Protein 9KWW (pdb70)

Radius of gyration: 33.29 Å; Cα contacts (8 Å, |Δi|>4): 1654; chains: 3; bounding box: 94×88×74 Å

Structure (mmCIF, N/CA/C/O backbone):
data_9KWW
#
_entry.id   9KWW
#
_cell.length_a   183.942
_cell.length_b   66.217
_cell.length_c   99.310
_cell.angle_alpha   90.000
_cell.angle_beta   101.525
_cell.angle_gamma   90.000
#
_symmetry.space_group_name_H-M   'C 1 2 1'
#
loop_
_entity.id
_entity.type
_entity.pdbx_description
1 polymer 'Tryptophan--tRNA ligase'
2 non-polymer '(6~{R})-7-thia-2-azatricyclo[6.3.1.0^{4,12}]dodeca-1(11),3,8(12),9-tetraene-6-carboxylic acid'
3 water water
#
loop_
_atom_site.group_PDB
_atom_site.id
_atom_site.type_symbol
_atom_site.label_atom_id
_atom_site.label_alt_id
_atom_site.label_comp_id
_atom_site.label_asym_id
_atom_site.label_entity_id
_atom_site.label_seq_id
_atom_site.pdbx_PDB_ins_code
_atom_site.Cartn_x
_atom_site.Cartn_y
_atom_site.Cartn_z
_atom_site.occupancy
_atom_site.B_iso_or_equiv
_atom_site.auth_seq_id
_atom_site.auth_comp_id
_atom_site.auth_asym_id
_atom_site.auth_atom_id
_atom_site.pdbx_PDB_model_num
ATOM 1 N N . MET A 1 1 ? 3.56616 -12.45770 28.31690 1.000 43.04060 1 MET A N 1
ATOM 2 C CA . MET A 1 1 ? 4.85412 -11.97362 27.83089 1.000 41.51016 1 MET A CA 1
ATOM 3 C C . MET A 1 1 ? 4.59304 -10.83961 26.83792 1.000 39.12604 1 MET A C 1
ATOM 4 O O . MET A 1 1 ? 3.69703 -10.96465 26.01793 1.000 36.75094 1 MET A O 1
ATOM 9 N N . GLU A 1 2 ? 5.34398 -9.74257 26.90892 1.000 31.59686 2 GLU A N 1
ATOM 10 C CA . GLU A 1 2 ? 5.12989 -8.62656 25.99995 1.000 31.52169 2 GLU A CA 1
ATOM 11 C C . GLU A 1 2 ? 5.78588 -8.87150 24.63693 1.000 31.05608 2 GLU A C 1
ATOM 12 O O . GLU A 1 2 ? 6.82392 -9.52643 24.52690 1.000 34.03136 2 GLU A O 1
ATOM 18 N N . THR A 1 3 ? 5.16283 -8.33351 23.59296 1.000 30.65773 3 THR A N 1
ATOM 19 C CA . THR A 1 3 ? 5.70181 -8.37945 22.23795 1.000 27.57606 3 THR A CA 1
ATOM 20 C C . THR A 1 3 ? 6.46273 -7.09340 21.92296 1.000 27.08581 3 THR A C 1
ATOM 21 O O . THR A 1 3 ? 5.95367 -5.98643 22.14099 1.000 24.65683 3 THR A O 1
ATOM 25 N N . LEU A 1 4 ? 7.68073 -7.25132 21.41893 1.000 25.96166 4 LEU A N 1
ATOM 26 C CA . LEU A 1 4 ? 8.52366 -6.16026 20.95994 1.000 25.55326 4 LEU A CA 1
ATOM 27 C C . LEU A 1 4 ? 8.64963 -6.21822 19.43994 1.000 25.89480 4 LEU A C 1
ATOM 28 O O . LEU A 1 4 ? 8.80068 -7.30020 18.85791 1.000 25.97822 4 LEU A O 1
ATOM 33 N N . PHE A 1 5 ? 8.60655 -5.06021 18.79396 1.000 27.19264 5 PHE A N 1
ATOM 34 C CA . PHE A 1 5 ? 8.79252 -4.99517 17.34396 1.000 26.82167 5 PHE A CA 1
ATOM 35 C C . PHE A 1 5 ? 9.84045 -3.94510 17.01796 1.000 26.97441 5 PHE A C 1
ATOM 36 O O . PHE A 1 5 ? 9.69239 -2.78112 17.40099 1.000 26.48661 5 PHE A O 1
ATOM 44 N N . SER A 1 6 ? 10.87546 -4.34902 16.29394 1.000 27.69446 6 SER A N 1
ATOM 45 C CA . SER A 1 6 ? 11.91840 -3.43995 15.85594 1.000 27.45356 6 SER A CA 1
ATOM 46 C C . SER A 1 6 ? 12.06438 -3.52091 14.33693 1.000 29.99233 6 SER A C 1
ATOM 47 O O . SER A 1 6 ? 12.28543 -4.60689 13.78590 1.000 27.14954 6 SER A O 1
ATOM 50 N N . GLY A 1 7 ? 11.97030 -2.37090 13.66996 1.000 27.50341 7 GLY A N 1
ATOM 51 C CA . GLY A 1 7 ? 12.20627 -2.29986 12.23295 1.000 30.30047 7 GLY A CA 1
ATOM 52 C C . GLY A 1 7 ? 13.66925 -1.99377 11.95193 1.000 32.43052 7 GLY A C 1
ATOM 53 O O . GLY A 1 7 ? 14.26221 -1.13875 12.58694 1.000 33.90833 7 GLY A O 1
ATOM 54 N N . ILE A 1 8 ? 14.24027 -2.70872 10.97891 1.000 28.64247 8 ILE A N 1
ATOM 55 C CA . ILE A 1 8 ? 15.66626 -2.64363 10.66888 1.000 31.06976 8 ILE A CA 1
ATOM 56 C C . ILE A 1 8 ? 15.84820 -2.15359 9.23289 1.000 32.60555 8 ILE A C 1
ATOM 57 O O . ILE A 1 8 ? 15.50423 -2.86759 8.27988 1.000 26.49010 8 ILE A O 1
ATOM 62 N N . GLN A 1 9 ? 16.44813 -0.97655 9.07490 1.000 33.16238 9 GLN A N 1
ATOM 63 C CA . GLN A 1 9 ? 16.69608 -0.41950 7.73691 1.000 38.03262 9 GLN A CA 1
ATOM 64 C C . GLN A 1 9 ? 17.83011 -1.17042 7.04287 1.000 36.89448 9 GLN A C 1
ATOM 65 O O . GLN A 1 9 ? 18.93812 -1.23837 7.58685 1.000 37.09550 9 GLN A O 1
ATOM 71 N N . PRO A 1 10 ? 17.61312 -1.75141 5.85486 1.000 35.30715 10 PRO A N 1
ATOM 72 C CA . PRO A 1 10 ? 18.76113 -2.30433 5.10583 1.000 33.10040 10 PRO A CA 1
ATOM 73 C C . PRO A 1 10 ? 19.46906 -1.21827 4.30784 1.000 40.46750 10 PRO A C 1
ATOM 74 O O . PRO A 1 10 ? 19.42803 -1.15325 3.07684 1.000 47.69262 10 PRO A O 1
ATOM 78 N N . SER A 1 11 ? 20.12302 -0.30525 5.00885 1.000 41.55442 11 SER A N 1
ATOM 79 C CA . SER A 1 11 ? 20.68294 0.86280 4.34286 1.000 47.45470 11 SER A CA 1
ATOM 80 C C . SER A 1 11 ? 22.05793 1.22886 4.88484 1.000 50.54268 11 SER A C 1
ATOM 81 O O . SER A 1 11 ? 22.50986 2.36189 4.69486 1.000 60.55579 11 SER A O 1
ATOM 84 N N . GLY A 1 12 ? 22.73599 0.30289 5.53981 1.000 46.91600 12 GLY A N 1
ATOM 85 C CA . GLY A 1 12 ? 23.99899 0.60295 6.16879 1.000 46.56399 12 GLY A CA 1
ATOM 86 C C . GLY A 1 12 ? 24.32807 -0.40606 7.24576 1.000 45.80939 12 GLY A C 1
ATOM 87 O O . GLY A 1 12 ? 23.44011 -1.00212 7.86677 1.000 48.17185 12 GLY A O 1
ATOM 88 N N . ILE A 1 13 ? 25.61508 -0.59299 7.46874 1.000 43.27952 13 ILE A N 1
ATOM 89 C CA . ILE A 1 13 ? 26.09915 -1.55298 8.45871 1.000 33.78373 13 ILE A CA 1
ATOM 90 C C . ILE A 1 13 ? 26.01614 -0.91801 9.84772 1.000 38.74285 13 ILE A C 1
ATOM 91 O O . ILE A 1 13 ? 26.43908 0.23401 10.01674 1.000 34.56227 13 ILE A O 1
ATOM 96 N N . PRO A 1 14 ? 25.46120 -1.60607 10.84572 1.000 32.38887 14 PRO A N 1
ATOM 97 C CA . PRO A 1 14 ? 25.51820 -1.08309 12.21773 1.000 34.65977 14 PRO A CA 1
ATOM 98 C C . PRO A 1 14 ? 26.95520 -0.94902 12.69370 1.000 35.20595 14 PRO A C 1
ATOM 99 O O . PRO A 1 14 ? 27.82624 -1.74396 12.33667 1.000 33.22681 14 PRO A O 1
ATOM 103 N N . THR A 1 15 ? 27.19216 0.07397 13.51172 1.000 32.64387 15 THR A N 1
ATOM 104 C CA . THR A 1 15 ? 28.46116 0.25703 14.18670 1.000 32.88940 15 THR A CA 1
ATOM 105 C C . THR A 1 15 ? 28.50023 -0.50499 15.50568 1.000 34.95499 15 THR A C 1
ATOM 106 O O . THR A 1 15 ? 27.51327 -1.06906 15.97869 1.000 32.08861 15 THR A O 1
ATOM 110 N N . ILE A 1 16 ? 29.67224 -0.47794 16.13466 1.000 34.47864 16 ILE A N 1
ATOM 111 C CA . ILE A 1 16 ? 29.80630 -1.04196 17.46165 1.000 35.09998 16 ILE A CA 1
ATOM 112 C C . ILE A 1 16 ? 29.01527 -0.23303 18.47968 1.000 35.80305 16 ILE A C 1
ATOM 113 O O . ILE A 1 16 ? 28.64632 -0.76807 19.53067 1.000 33.04833 16 ILE A O 1
ATOM 118 N N . GLY A 1 17 ? 28.71519 1.03596 18.17971 1.000 31.69049 17 GLY A N 1
ATOM 119 C CA . GLY A 1 17 ? 27.76316 1.77689 18.99275 1.000 34.41932 17 GLY A CA 1
ATOM 120 C C . GLY A 1 17 ? 26.35019 1.22681 18.89376 1.000 35.36827 17 GLY A C 1
ATOM 121 O O . GLY A 1 17 ? 25.64722 1.10875 19.90077 1.000 37.14995 17 GLY A O 1
ATOM 122 N N . ASN A 1 18 ? 25.90819 0.89481 17.68276 1.000 34.73345 18 ASN A N 1
ATOM 123 C CA . ASN A 1 18 ? 24.62022 0.23174 17.53677 1.000 32.05088 18 ASN A CA 1
ATOM 124 C C . ASN A 1 18 ? 24.63532 -1.13627 18.19174 1.000 33.58120 18 ASN A C 1
ATOM 125 O O . ASN A 1 18 ? 23.61335 -1.58234 18.72875 1.000 34.64565 18 ASN A O 1
ATOM 130 N N . TYR A 1 19 ? 25.77735 -1.81821 18.15271 1.000 30.63787 19 TYR A N 1
ATOM 131 C CA . TYR A 1 19 ? 25.87644 -3.10821 18.81568 1.000 32.62936 19 TYR A CA 1
ATOM 132 C C . TYR A 1 19 ? 25.76346 -2.95625 20.32868 1.000 34.02032 19 TYR A C 1
ATOM 133 O O . TYR A 1 19 ? 25.02752 -3.69931 20.98568 1.000 34.99502 19 TYR A O 1
ATOM 142 N N . ILE A 1 20 ? 26.49242 -2.00322 20.90169 1.000 35.23823 20 ILE A N 1
ATOM 143 C CA . ILE A 1 20 ? 26.47343 -1.82926 22.35169 1.000 34.31899 20 ILE A CA 1
ATOM 144 C C . ILE A 1 20 ? 25.14341 -1.23834 22.80873 1.000 34.74461 20 ILE A C 1
ATOM 145 O O . ILE A 1 20 ? 24.60545 -1.61540 23.85973 1.000 39.87804 20 ILE A O 1
ATOM 150 N N . GLY A 1 21 ? 24.62234 -0.26936 22.06276 1.000 30.68086 21 GLY A N 1
ATOM 151 C CA . GLY A 1 21 ? 23.37031 0.35556 22.44780 1.000 34.36153 21 GLY A CA 1
ATOM 152 C C . GLY A 1 21 ? 22.17336 -0.56850 22.33280 1.000 39.44080 21 GLY A C 1
ATOM 153 O O . GLY A 1 21 ? 21.29038 -0.55357 23.19382 1.000 43.80830 21 GLY A O 1
ATOM 154 N N . ALA A 1 22 ? 22.09538 -1.34048 21.24579 1.000 37.04999 22 ALA A N 1
ATOM 155 C CA . ALA A 1 22 ? 20.88042 -2.08955 20.95179 1.000 37.04594 22 ALA A CA 1
ATOM 156 C C . ALA A 1 22 ? 21.08551 -3.58953 20.76676 1.000 37.25707 22 ALA A C 1
ATOM 157 O O . ALA A 1 22 ? 20.50457 -4.39458 21.51175 1.000 39.34905 22 ALA A O 1
ATOM 159 N N . LEU A 1 23 ? 21.93851 -3.97346 19.80773 1.000 33.07328 23 LEU A N 1
ATOM 160 C CA . LEU A 1 23 ? 21.94358 -5.35845 19.32470 1.000 34.65412 23 LEU A CA 1
ATOM 161 C C . LEU A 1 23 ? 22.28966 -6.32346 20.44268 1.000 36.09214 23 LEU A C 1
ATOM 162 O O . LEU A 1 23 ? 21.66572 -7.38050 20.59067 1.000 34.95445 23 LEU A O 1
ATOM 167 N N . LYS A 1 24 ? 23.31465 -5.98541 21.21866 1.000 34.28400 24 LYS A N 1
ATOM 168 C CA . LYS A 1 24 ? 23.70472 -6.83442 22.32664 1.000 37.55917 24 LYS A CA 1
ATOM 169 C C . LYS A 1 24 ? 22.57175 -6.96150 23.34166 1.000 36.34973 24 LYS A C 1
ATOM 170 O O . LYS A 1 24 ? 22.34382 -8.03953 23.89864 1.000 37.49570 24 LYS A O 1
ATOM 176 N N . GLN A 1 25 ? 21.83469 -5.87655 23.58069 1.000 35.46183 25 GLN A N 1
ATOM 177 C CA . GLN A 1 25 ? 20.70971 -5.95863 24.51471 1.000 37.73854 25 GLN A CA 1
ATOM 178 C C . GLN A 1 25 ? 19.59175 -6.83769 23.96172 1.000 40.78936 25 GLN A C 1
ATOM 179 O O . GLN A 1 25 ? 18.95481 -7.57574 24.72071 1.000 35.41486 25 GLN A O 1
ATOM 185 N N . PHE A 1 26 ? 19.34472 -6.77867 22.63772 1.000 35.14171 26 PHE A N 1
ATOM 186 C CA . PHE A 1 26 ? 18.33776 -7.64072 22.02372 1.000 33.03445 26 PHE A CA 1
ATOM 187 C C . PHE A 1 26 ? 18.67585 -9.10970 22.22369 1.000 33.12413 26 PHE A C 1
ATOM 188 O O . PHE A 1 26 ? 17.78190 -9.94976 22.37768 1.000 35.02481 26 PHE A O 1
ATOM 196 N N . VAL A 1 27 ? 19.96387 -9.44263 22.18465 1.000 33.79514 27 VAL A N 1
ATOM 197 C CA . VAL A 1 27 ? 20.37995 -10.82661 22.36162 1.000 34.10519 27 VAL A CA 1
ATOM 198 C C . VAL A 1 27 ? 19.98601 -11.33066 23.73961 1.000 38.48364 27 VAL A C 1
ATOM 199 O O . VAL A 1 27 ? 19.75108 -12.52868 23.92959 1.000 38.28356 27 VAL A O 1
ATOM 203 N N . ASP A 1 28 ? 19.85797 -10.43069 24.70963 1.000 41.39678 28 ASP A N 1
ATOM 204 C CA . ASP A 1 28 ? 19.39202 -10.83974 26.02963 1.000 43.64772 28 ASP A CA 1
ATOM 205 C C . ASP A 1 28 ? 17.88102 -10.72083 26.19267 1.000 39.24809 28 ASP A C 1
ATOM 206 O O . ASP A 1 28 ? 17.25208 -11.61088 26.77366 1.000 37.78288 28 ASP A O 1
ATOM 211 N N . VAL A 1 29 ? 17.27095 -9.64286 25.70070 1.000 36.71312 29 VAL A N 1
ATOM 212 C CA . VAL A 1 29 ? 15.84594 -9.46295 25.96373 1.000 38.29519 29 VAL A CA 1
ATOM 213 C C . VAL A 1 29 ? 14.98098 -10.36998 25.10573 1.000 35.01404 29 VAL A C 1
ATOM 214 O O . VAL A 1 29 ? 13.79399 -10.52405 25.40875 1.000 35.41316 29 VAL A O 1
ATOM 218 N N . GLN A 1 30 ? 15.54800 -11.01592 24.07770 1.000 35.54939 30 GLN A N 1
ATOM 219 C CA . GLN A 1 30 ? 14.78404 -11.98095 23.28770 1.000 35.74447 30 GLN A CA 1
ATOM 220 C C . GLN A 1 30 ? 14.37512 -13.19899 24.10268 1.000 34.29811 30 GLN A C 1
ATOM 221 O O . GLN A 1 30 ? 13.53416 -13.98003 23.64268 1.000 34.40365 30 GLN A O 1
ATOM 227 N N . ASN A 1 31 ? 14.95415 -13.39098 25.28366 1.000 35.89183 31 ASN A N 1
ATOM 228 C CA . ASN A 1 31 ? 14.48623 -14.45803 26.16665 1.000 37.72378 31 ASN A CA 1
ATOM 229 C C . ASN A 1 31 ? 13.24222 -14.05112 26.94568 1.000 38.77809 31 ASN A C 1
ATOM 230 O O . ASN A 1 31 ? 12.41628 -14.91017 27.27068 1.000 39.59705 31 ASN A O 1
ATOM 235 N N . ASP A 1 32 ? 13.08716 -12.76013 27.24571 1.000 35.91135 32 ASP A N 1
ATOM 236 C CA . ASP A 1 32 ? 12.03515 -12.29321 28.13274 1.000 32.70217 32 ASP A CA 1
ATOM 237 C C . ASP A 1 32 ? 10.92709 -11.55026 27.41378 1.000 39.38357 32 ASP A C 1
ATOM 238 O O . ASP A 1 32 ? 9.96308 -11.12933 28.06281 1.000 35.88782 32 ASP A O 1
ATOM 243 N N . TYR A 1 33 ? 11.03605 -11.38123 26.09578 1.000 35.64773 33 TYR A N 1
ATOM 244 C CA . TYR A 1 33 ? 10.06900 -10.64526 25.30682 1.000 33.43519 33 TYR A CA 1
ATOM 245 C C . TYR A 1 33 ? 9.91301 -11.37424 23.97680 1.000 34.30665 33 TYR A C 1
ATOM 246 O O . TYR A 1 33 ? 10.84104 -12.04418 23.51477 1.000 29.67887 33 TYR A O 1
ATOM 255 N N . ASP A 1 34 ? 8.72800 -11.25930 23.37783 1.000 30.69592 34 ASP A N 1
ATOM 256 C CA . ASP A 1 34 ? 8.43001 -11.90429 22.09482 1.000 30.91183 34 ASP A CA 1
ATOM 257 C C . ASP A 1 34 ? 8.83993 -10.93624 20.98683 1.000 24.67859 34 ASP A C 1
ATOM 258 O O . ASP A 1 34 ? 8.10187 -10.01128 20.66187 1.000 27.20655 34 ASP A O 1
ATOM 263 N N . CYS A 1 35 ? 10.03093 -11.13216 20.41281 1.000 25.94802 35 CYS A N 1
ATOM 264 C CA . CYS A 1 35 ? 10.69186 -10.09911 19.62182 1.000 28.20359 35 CYS A CA 1
ATOM 265 C C . CYS A 1 35 ? 10.53884 -10.32908 18.12281 1.000 31.30913 35 CYS A C 1
ATOM 266 O O . CYS A 1 35 ? 10.73790 -11.43706 17.61679 1.000 32.35446 35 CYS A O 1
ATOM 269 N N . TYR A 1 36 ? 10.22277 -9.24909 17.41584 1.000 31.63543 36 TYR A N 1
ATOM 270 C CA . TYR A 1 36 ? 10.14674 -9.23106 15.96384 1.000 26.40574 36 TYR A CA 1
ATOM 271 C C . TYR A 1 36 ? 11.20267 -8.27799 15.42884 1.000 28.02985 36 TYR A C 1
ATOM 272 O O . TYR A 1 36 ? 11.20061 -7.08799 15.76787 1.000 31.63636 36 TYR A O 1
ATOM 281 N N . PHE A 1 37 ? 12.08169 -8.79292 14.57782 1.000 29.10608 37 PHE A N 1
ATOM 282 C CA . PHE A 1 37 ? 13.14763 -8.01284 13.96781 1.000 28.42950 37 PHE A CA 1
ATOM 283 C C . PHE A 1 37 ? 12.91960 -8.04682 12.46182 1.000 28.55292 37 PHE A C 1
ATOM 284 O O . PHE A 1 37 ? 13.17465 -9.06380 11.80979 1.000 27.11819 37 PHE A O 1
ATOM 292 N N . CYS A 1 38 ? 12.44353 -6.93184 11.91885 1.000 30.49270 38 CYS A N 1
ATOM 293 C CA . CYS A 1 38 ? 11.89450 -6.87384 10.57386 1.000 28.46209 38 CYS A CA 1
ATOM 294 C C . CYS A 1 38 ? 12.76843 -5.97977 9.71086 1.000 29.29042 38 CYS A C 1
ATOM 295 O O . CYS A 1 38 ? 12.87337 -4.78077 9.97089 1.000 29.02641 38 CYS A O 1
ATOM 298 N N . ILE A 1 39 ? 13.38145 -6.55972 8.68184 1.000 29.29063 39 ILE A N 1
ATOM 299 C CA . ILE A 1 39 ? 14.20839 -5.81365 7.74384 1.000 26.95852 39 ILE A CA 1
ATOM 300 C C . ILE A 1 39 ? 13.25133 -5.13768 6.76287 1.000 26.41700 39 ILE A C 1
ATOM 301 O O . ILE A 1 39 ? 12.56735 -5.80570 5.98387 1.000 28.02523 39 ILE A O 1
ATOM 306 N N . VAL A 1 40 ? 13.13525 -3.81769 6.85890 1.000 25.49080 40 VAL A N 1
ATOM 307 C CA . VAL A 1 40 ? 12.03720 -3.09174 6.19594 1.000 26.47224 40 VAL A CA 1
ATOM 308 C C . VAL A 1 40 ? 12.54515 -2.65768 4.82694 1.000 28.00443 40 VAL A C 1
ATOM 309 O O . VAL A 1 40 ? 12.82908 -1.48566 4.57196 1.000 25.55546 40 VAL A O 1
ATOM 313 N N . ASP A 1 41 ? 12.55019 -3.60966 3.87692 1.000 25.30719 41 ASP A N 1
ATOM 314 C CA . ASP A 1 41 ? 12.98314 -3.25561 2.52992 1.000 26.20387 41 ASP A CA 1
ATOM 315 C C . ASP A 1 41 ? 11.95208 -2.40765 1.79496 1.000 25.97416 41 ASP A C 1
ATOM 316 O O . ASP A 1 41 ? 12.32202 -1.64861 0.89297 1.000 30.33634 41 ASP A O 1
ATOM 321 N N . GLN A 1 42 ? 10.67609 -2.50473 2.16498 1.000 26.46430 42 GLN A N 1
ATOM 322 C CA . GLN A 1 42 ? 9.65203 -1.66978 1.54902 1.000 26.05864 42 GLN A CA 1
ATOM 323 C C . GLN A 1 42 ? 9.71396 -0.22178 2.03305 1.000 28.95169 42 GLN A C 1
ATOM 324 O O . GLN A 1 42 ? 9.30789 0.69221 1.30407 1.000 28.97624 42 GLN A O 1
ATOM 330 N N . HIS A 1 43 ? 10.19397 0.01122 3.25504 1.000 27.94093 43 HIS A N 1
ATOM 331 C CA . HIS A 1 43 ? 10.49990 1.37123 3.68007 1.000 28.39891 43 HIS A CA 1
ATOM 332 C C . HIS A 1 43 ? 11.75985 1.88931 3.00305 1.000 27.77854 43 HIS A C 1
ATOM 333 O O . HIS A 1 43 ? 11.87978 3.09433 2.74808 1.000 29.80681 43 HIS A O 1
ATOM 340 N N . ALA A 1 44 ? 12.72390 1.00437 2.74602 1.000 23.09749 44 ALA A N 1
ATOM 341 C CA . ALA A 1 44 ? 13.98686 1.43746 2.15300 1.000 31.22916 44 ALA A CA 1
ATOM 342 C C . ALA A 1 44 ? 13.76980 2.05348 0.77402 1.000 30.70110 44 ALA A C 1
ATOM 343 O O . ALA A 1 44 ? 14.45474 3.00852 0.40103 1.000 31.43932 44 ALA A O 1
ATOM 345 N N . ILE A 1 45 ? 12.82382 1.51844 -0.00398 1.000 27.24954 45 ILE A N 1
ATOM 346 C CA . ILE A 1 45 ? 12.63376 2.03746 -1.35996 1.000 33.59145 45 ILE A CA 1
ATOM 347 C C . ILE A 1 45 ? 11.84269 3.33641 -1.39092 1.000 34.47748 45 ILE A C 1
ATOM 348 O O . ILE A 1 45 ? 11.59263 3.86142 -2.48190 1.000 32.23037 45 ILE A O 1
ATOM 353 N N . THR A 1 46 ? 11.44068 3.88836 -0.23290 1.000 32.19943 46 THR A N 1
ATOM 354 C CA . THR A 1 46 ? 10.91760 5.24833 -0.27086 1.000 32.88954 46 THR A CA 1
ATOM 355 C C . THR A 1 46 ? 12.00853 6.26140 -0.60486 1.000 38.81664 46 THR A C 1
ATOM 356 O O . THR A 1 46 ? 11.69446 7.36640 -1.05583 1.000 37.27232 46 THR A O 1
ATOM 360 N N . MET A 1 47 ? 13.26356 5.91747 -0.36789 1.000 36.18554 47 MET A N 1
ATOM 361 C CA . MET A 1 47 ? 14.47751 6.63255 -0.71790 1.000 41.11593 47 MET A CA 1
ATOM 362 C C . MET A 1 47 ? 15.03552 6.07561 -2.01992 1.000 52.42739 47 MET A C 1
ATOM 363 O O . MET A 1 47 ? 14.68657 4.96160 -2.42794 1.000 47.19089 47 MET A O 1
ATOM 368 N N . PRO A 1 48 ? 15.89646 6.81867 -2.71792 1.000 60.79574 48 PRO A N 1
ATOM 369 C CA . PRO A 1 48 ? 16.48347 6.27373 -3.95194 1.000 56.20870 48 PRO A CA 1
ATOM 370 C C . PRO A 1 48 ? 17.43154 5.13678 -3.60699 1.000 54.54047 48 PRO A C 1
ATOM 371 O O . PRO A 1 48 ? 18.30155 5.27581 -2.73900 1.000 58.62707 48 PRO A O 1
ATOM 375 N N . GLN A 1 49 ? 17.23859 3.99578 -4.25801 1.000 52.28252 49 GLN A N 1
ATOM 376 C CA . GLN A 1 49 ? 18.02267 2.81282 -3.93505 1.000 54.08984 49 GLN A CA 1
ATOM 377 C C . GLN A 1 49 ? 18.57568 2.19188 -5.20207 1.000 49.94469 49 GLN A C 1
ATOM 378 O O . GLN A 1 49 ? 17.89066 2.12886 -6.22706 1.000 48.74024 49 GLN A O 1
ATOM 384 N N . ASP A 1 50 ? 19.81871 1.73195 -5.11310 1.000 49.90342 50 ASP A N 1
ATOM 385 C CA . ASP A 1 50 ? 20.35474 0.83000 -6.11713 1.000 49.24693 50 ASP A CA 1
ATOM 386 C C . ASP A 1 50 ? 19.87983 -0.58403 -5.81215 1.000 47.52394 50 ASP A C 1
ATOM 387 O O . ASP A 1 50 ? 20.10688 -1.09504 -4.71317 1.000 47.18743 50 ASP A O 1
ATOM 392 N N . ARG A 1 51 ? 19.28385 -1.23704 -6.81016 1.000 43.36116 51 ARG A N 1
ATOM 393 C CA . ARG A 1 51 ? 18.58392 -2.49309 -6.56517 1.000 42.98321 51 ARG A CA 1
ATOM 394 C C . ARG A 1 51 ? 19.51200 -3.66804 -6.23921 1.000 50.14880 51 ARG A C 1
ATOM 395 O O . ARG A 1 51 ? 19.07306 -4.62508 -5.57823 1.000 47.08558 51 ARG A O 1
ATOM 403 N N . LEU A 1 52 ? 20.77199 -3.66396 -6.69324 1.000 47.75327 52 LEU A N 1
ATOM 404 C CA . LEU A 1 52 ? 21.63606 -4.73192 -6.18428 1.000 47.26554 52 LEU A CA 1
ATOM 405 C C . LEU A 1 52 ? 22.23706 -4.36692 -4.82928 1.000 43.93001 52 LEU A C 1
ATOM 406 O O . LEU A 1 52 ? 22.40513 -5.23392 -3.97030 1.000 45.36136 52 LEU A O 1
ATOM 411 N N . LYS A 1 53 ? 22.54199 -3.08990 -4.62526 1.000 42.08620 53 LYS A N 1
ATOM 412 C CA . LYS A 1 53 ? 22.92899 -2.59591 -3.31726 1.000 46.92057 53 LYS A CA 1
ATOM 413 C C . LYS A 1 53 ? 21.89103 -2.96599 -2.26024 1.000 48.90521 53 LYS A C 1
ATOM 414 O O . LYS A 1 53 ? 22.24807 -3.27700 -1.11526 1.000 46.96099 53 LYS A O 1
ATOM 420 N N . LEU A 1 54 ? 20.60702 -2.95706 -2.62822 1.000 44.00441 54 LEU A N 1
ATOM 421 C CA . LEU A 1 54 ? 19.54205 -3.15314 -1.65220 1.000 42.23683 54 LEU A CA 1
ATOM 422 C C . LEU A 1 54 ? 19.39615 -4.62116 -1.28223 1.000 39.69477 54 LEU A C 1
ATOM 423 O O . LEU A 1 54 ? 19.31519 -4.95919 -0.09724 1.000 33.95415 54 LEU A O 1
ATOM 428 N N . ARG A 1 55 ? 19.35818 -5.50814 -2.28225 1.000 34.74149 55 ARG A N 1
ATOM 429 C CA . ARG A 1 55 ? 19.20527 -6.91915 -1.96728 1.000 35.10979 55 ARG A CA 1
ATOM 430 C C . ARG A 1 55 ? 20.40231 -7.42610 -1.16031 1.000 36.05000 55 ARG A C 1
ATOM 431 O O . ARG A 1 55 ? 20.24237 -8.23213 -0.23633 1.000 33.71092 55 ARG A O 1
ATOM 439 N N . LYS A 1 56 ? 21.60928 -6.95302 -1.48432 1.000 37.32538 56 LYS A N 1
ATOM 440 C CA . LYS A 1 56 ? 22.80031 -7.33797 -0.72836 1.000 38.75695 56 LYS A CA 1
ATOM 441 C C . LYS A 1 56 ? 22.74531 -6.80101 0.69966 1.000 33.36132 56 LYS A C 1
ATOM 442 O O . LYS A 1 56 ? 23.03737 -7.51801 1.65564 1.000 35.53326 56 LYS A O 1
ATOM 448 N N . GLN A 1 57 ? 22.36924 -5.53603 0.85769 1.000 34.40531 57 GLN A N 1
ATOM 449 C CA . GLN A 1 57 ? 22.24023 -4.95307 2.18671 1.000 36.88780 57 GLN A CA 1
ATOM 450 C C . GLN A 1 57 ? 21.26929 -5.73214 3.06071 1.000 35.96521 57 GLN A C 1
ATOM 451 O O . GLN A 1 57 ? 21.53533 -5.95215 4.24970 1.000 31.61268 57 GLN A O 1
ATOM 457 N N . THR A 1 58 ? 20.13831 -6.14419 2.49072 1.000 33.22778 58 THR A N 1
ATOM 458 C CA . THR A 1 58 ? 19.16236 -6.92327 3.23972 1.000 29.33543 58 THR A CA 1
ATOM 459 C C . THR A 1 58 ? 19.78645 -8.19924 3.79268 1.000 30.74267 58 THR A C 1
ATOM 460 O O . THR A 1 58 ? 19.63949 -8.50428 4.97968 1.000 28.01224 58 THR A O 1
ATOM 464 N N . ARG A 1 59 ? 20.49748 -8.95318 2.94765 1.000 30.63561 59 ARG A N 1
ATOM 465 C CA . ARG A 1 59 ? 21.13655 -10.17116 3.43362 1.000 34.79207 59 ARG A CA 1
ATOM 466 C C . ARG A 1 59 ? 22.18856 -9.84612 4.47060 1.000 31.33868 59 ARG A C 1
ATOM 467 O O . ARG A 1 59 ? 22.44562 -10.64412 5.37458 1.000 30.76846 59 ARG A O 1
ATOM 475 N N . GLN A 1 60 ? 22.88049 -8.72508 4.28661 1.000 33.68126 60 GLN A N 1
ATOM 476 C CA . GLN A 1 60 ? 23.94548 -8.35203 5.20160 1.000 35.20463 60 GLN A CA 1
ATOM 477 C C . GLN A 1 60 ? 23.38949 -8.06010 6.58962 1.000 32.75832 60 GLN A C 1
ATOM 478 O O . GLN A 1 60 ? 23.94254 -8.50509 7.59660 1.000 31.38747 60 GLN A O 1
ATOM 484 N N . LEU A 1 61 ? 22.28745 -7.31116 6.65666 1.000 32.85741 61 LEU A N 1
ATOM 485 C CA . LEU A 1 61 ? 21.68746 -7.01322 7.94667 1.000 33.85383 61 LEU A CA 1
ATOM 486 C C . LEU A 1 61 ? 21.21454 -8.28926 8.61865 1.000 33.18287 61 LEU A C 1
ATOM 487 O O . LEU A 1 61 ? 21.46058 -8.49028 9.81165 1.000 29.11402 61 LEU A O 1
ATOM 492 N N . ALA A 1 62 ? 20.59158 -9.19028 7.85065 1.000 30.30686 62 ALA A N 1
ATOM 493 C CA . ALA A 1 62 ? 20.15567 -10.46032 8.41663 1.000 32.03481 62 ALA A CA 1
ATOM 494 C C . ALA A 1 62 ? 21.32972 -11.19127 9.03859 1.000 31.67428 62 ALA A C 1
ATOM 495 O O . ALA A 1 62 ? 21.25677 -11.65330 10.18258 1.000 32.18082 62 ALA A O 1
ATOM 497 N N . ALA A 1 63 ? 22.43571 -11.26819 8.29757 1.000 30.17834 63 ALA A N 1
ATOM 498 C CA . ALA A 1 63 ? 23.63476 -11.93813 8.78253 1.000 33.55536 63 ALA A CA 1
ATOM 499 C C . ALA A 1 63 ? 24.20774 -11.23912 10.00453 1.000 28.98768 63 ALA A C 1
ATOM 500 O O . ALA A 1 63 ? 24.65880 -11.90212 10.93651 1.000 32.99036 63 ALA A O 1
ATOM 502 N N . ILE A 1 64 ? 24.19766 -9.90212 10.02456 1.000 32.37667 64 ILE A N 1
ATOM 503 C CA . ILE A 1 64 ? 24.73964 -9.17312 11.17757 1.000 27.83847 64 ILE A CA 1
ATOM 504 C C . ILE A 1 64 ? 23.90668 -9.42619 12.43158 1.000 30.13326 64 ILE A C 1
ATOM 505 O O . ILE A 1 64 ? 24.44171 -9.51418 13.54757 1.000 32.48913 64 ILE A O 1
ATOM 510 N N . TYR A 1 65 ? 22.58568 -9.51626 12.27760 1.000 29.23199 65 TYR A N 1
ATOM 511 C CA . TYR A 1 65 ? 21.72972 -9.75934 13.42961 1.000 30.37776 65 TYR A CA 1
ATOM 512 C C . TYR A 1 65 ? 21.93281 -11.17134 13.95758 1.000 30.43185 65 TYR A C 1
ATOM 513 O O . TYR A 1 65 ? 22.02285 -11.38136 15.17057 1.000 32.19109 65 TYR A O 1
ATOM 522 N N . LEU A 1 66 ? 22.06285 -12.13831 13.05656 1.000 30.67425 66 LEU A N 1
ATOM 523 C CA . LEU A 1 66 ? 22.34894 -13.50030 13.47552 1.000 31.69180 66 LEU A CA 1
ATOM 524 C C . LEU A 1 66 ? 23.74396 -13.61724 14.07949 1.000 31.19444 66 LEU A C 1
ATOM 525 O O . LEU A 1 66 ? 23.93001 -14.30325 15.08347 1.000 33.27247 66 LEU A O 1
ATOM 530 N N . ALA A 1 67 ? 24.73191 -12.95617 13.48749 1.000 31.44741 67 ALA A N 1
ATOM 531 C CA . ALA A 1 67 ? 26.06692 -13.00610 14.06146 1.000 33.30603 67 ALA A CA 1
ATOM 532 C C . ALA A 1 67 ? 26.09591 -12.40013 15.44947 1.000 35.92855 67 ALA A C 1
ATOM 533 O O . ALA A 1 67 ? 26.92295 -12.80310 16.27045 1.000 34.62261 67 ALA A O 1
ATOM 535 N N . SER A 1 68 ? 25.21986 -11.41919 15.72151 1.000 33.09911 68 SER A N 1
ATOM 536 C CA . SER A 1 68 ? 25.16185 -10.79522 17.03853 1.000 35.21511 68 SER A CA 1
ATOM 537 C C . SER A 1 68 ? 24.61892 -11.73727 18.09752 1.000 32.98440 68 SER A C 1
ATOM 538 O O . SER A 1 68 ? 24.78193 -11.46229 19.28152 1.000 36.94581 68 SER A O 1
ATOM 541 N N . GLY A 1 69 ? 23.94898 -12.81530 17.70551 1.000 37.44097 69 GLY A N 1
ATOM 542 C CA . GLY A 1 69 ? 23.29005 -13.68636 18.65550 1.000 32.87096 69 GLY A CA 1
ATOM 543 C C . GLY A 1 69 ? 21.78004 -13.64645 18.59453 1.000 37.11801 69 GLY A C 1
ATOM 544 O O . GLY A 1 69 ? 21.13410 -14.32150 19.39653 1.000 33.22877 69 GLY A O 1
ATOM 545 N N . ILE A 1 70 ? 21.18898 -12.88646 17.67456 1.000 33.70770 70 ILE A N 1
ATOM 546 C CA . ILE A 1 70 ? 19.73898 -12.92354 17.52458 1.000 33.46743 70 ILE A CA 1
ATOM 547 C C . ILE A 1 70 ? 19.34105 -14.32055 17.06356 1.000 37.73817 70 ILE A C 1
ATOM 548 O O . ILE A 1 70 ? 19.85206 -14.83450 16.05654 1.000 32.85898 70 ILE A O 1
ATOM 553 N N . ASP A 1 71 ? 18.43010 -14.93862 17.79556 1.000 34.64912 71 ASP A N 1
ATOM 554 C CA . ASP A 1 71 ? 18.17618 -16.36263 17.66154 1.000 39.86045 71 ASP A CA 1
ATOM 555 C C . ASP A 1 71 ? 16.86618 -16.55669 16.92756 1.000 34.43393 71 ASP A C 1
ATOM 556 O O . ASP A 1 71 ? 15.82416 -16.13876 17.44859 1.000 37.63263 71 ASP A O 1
ATOM 561 N N . PRO A 1 72 ? 16.86619 -17.16067 15.73055 1.000 37.74722 72 PRO A N 1
ATOM 562 C CA . PRO A 1 72 ? 15.63018 -17.23472 14.92357 1.000 37.14727 72 PRO A CA 1
ATOM 563 C C . PRO A 1 72 ? 14.54424 -18.10780 15.51557 1.000 41.46624 72 PRO A C 1
ATOM 564 O O . PRO A 1 72 ? 13.40923 -18.07485 15.02059 1.000 39.57921 72 PRO A O 1
ATOM 568 N N . ASP A 1 73 ? 14.85131 -18.91480 16.52555 1.000 40.70365 73 ASP A N 1
ATOM 569 C CA . ASP A 1 73 ? 13.79336 -19.62288 17.23055 1.000 42.47509 73 ASP A CA 1
ATOM 570 C C . ASP A 1 73 ? 13.22033 -18.79293 18.37258 1.000 42.48378 73 ASP A C 1
ATOM 571 O O . ASP A 1 73 ? 11.99533 -18.73201 18.53061 1.000 42.83594 73 ASP A O 1
ATOM 576 N N . LYS A 1 74 ? 14.07331 -18.09090 19.12558 1.000 34.95065 74 LYS A N 1
ATOM 577 C CA . LYS A 1 74 ? 13.57628 -17.22995 20.19761 1.000 35.81135 74 LYS A CA 1
ATOM 578 C C . LYS A 1 74 ? 12.85320 -16.00098 19.65465 1.000 37.60622 74 LYS A C 1
ATOM 579 O O . LYS A 1 74 ? 11.82318 -15.59105 20.20168 1.000 35.45776 74 LYS A O 1
ATOM 585 N N . ALA A 1 75 ? 13.38914 -15.39193 18.59565 1.000 33.55036 75 ALA A N 1
ATOM 586 C CA . ALA A 1 75 ? 12.85906 -14.17695 17.99069 1.000 35.08750 75 ALA A CA 1
ATOM 587 C C . ALA A 1 75 ? 12.41205 -14.47894 16.56369 1.000 36.00714 75 ALA A C 1
ATOM 588 O O . ALA A 1 75 ? 12.66410 -15.55292 16.02566 1.000 33.64776 75 ALA A O 1
ATOM 590 N N . THR A 1 76 ? 11.72198 -13.51597 15.95372 1.000 32.08263 76 THR A N 1
ATOM 591 C CA . THR A 1 76 ? 11.24597 -13.64197 14.58873 1.000 30.13829 76 THR A CA 1
ATOM 592 C C . THR A 1 76 ? 11.99089 -12.61091 13.75674 1.000 29.27078 76 THR A C 1
ATOM 593 O O . THR A 1 76 ? 11.76982 -11.40492 13.90577 1.000 29.84214 76 THR A O 1
ATOM 597 N N . LEU A 1 77 ? 12.88090 -13.09484 12.90471 1.000 26.76294 77 LEU A N 1
ATOM 598 C CA . LEU A 1 77 ? 13.75484 -12.28777 12.06471 1.000 27.97738 77 LEU A CA 1
ATOM 599 C C . LEU A 1 77 ? 13.30283 -12.49576 10.62971 1.000 28.15689 77 LEU A C 1
ATOM 600 O O . LEU A 1 77 ? 13.42088 -13.60574 10.10069 1.000 29.16155 77 LEU A O 1
ATOM 605 N N . PHE A 1 78 ? 12.78075 -11.44578 9.99475 1.000 28.40274 78 PHE A N 1
ATOM 606 C CA . PHE A 1 78 ? 12.21974 -11.62678 8.66275 1.000 27.75386 78 PHE A CA 1
ATOM 607 C C . PHE A 1 78 ? 12.35965 -10.35876 7.82978 1.000 30.09678 78 PHE A C 1
ATOM 608 O O . PHE A 1 78 ? 12.74060 -9.28775 8.32079 1.000 29.50418 78 PHE A O 1
ATOM 616 N N . ILE A 1 79 ? 12.05963 -10.51375 6.54178 1.000 25.60765 79 ILE A N 1
ATOM 617 C CA . ILE A 1 79 ? 12.10055 -9.43272 5.57280 1.000 26.41066 79 ILE A CA 1
ATOM 618 C C . ILE A 1 79 ? 10.68152 -8.94480 5.30484 1.000 23.67065 79 ILE A C 1
ATOM 619 O O . ILE A 1 79 ? 9.78956 -9.73484 4.96384 1.000 22.73534 79 ILE A O 1
ATOM 624 N N . GLN A 1 80 ? 10.48345 -7.63581 5.45787 1.000 21.43367 80 GLN A N 1
ATOM 625 C CA . GLN A 1 80 ? 9.16041 -7.02589 5.36391 1.000 25.54034 80 GLN A CA 1
ATOM 626 C C . GLN A 1 80 ? 8.41141 -7.39490 4.07892 1.000 26.12838 80 GLN A C 1
ATOM 627 O O . GLN A 1 80 ? 7.23643 -7.77597 4.13093 1.000 25.12661 80 GLN A O 1
ATOM 633 N N . SER A 1 81 ? 9.05038 -7.23484 2.90491 1.000 25.94571 81 SER A N 1
ATOM 634 C CA . SER A 1 81 ? 8.33436 -7.45786 1.63992 1.000 25.18966 81 SER A CA 1
ATOM 635 C C . SER A 1 81 ? 7.86544 -8.88988 1.45890 1.000 28.93425 81 SER A C 1
ATOM 636 O O . SER A 1 81 ? 6.98944 -9.14691 0.61491 1.000 27.61994 81 SER A O 1
ATOM 639 N N . GLU A 1 82 ? 8.41651 -9.82886 2.22686 1.000 27.68702 82 GLU A N 1
ATOM 640 C CA . GLU A 1 82 ? 8.06059 -11.23388 2.11884 1.000 28.73977 82 GLU A CA 1
ATOM 641 C C . GLU A 1 82 ? 6.79863 -11.58097 2.88886 1.000 28.80037 82 GLU A C 1
ATOM 642 O O . GLU A 1 82 ? 6.39469 -12.74399 2.88884 1.000 26.65765 82 GLU A O 1
ATOM 648 N N . VAL A 1 83 ? 6.20058 -10.61102 3.57089 1.000 23.86542 83 VAL A N 1
ATOM 649 C CA . VAL A 1 83 ? 5.01161 -10.80211 4.39491 1.000 27.43097 83 VAL A CA 1
ATOM 650 C C . VAL A 1 83 ? 3.97254 -9.79315 3.91595 1.000 27.68429 83 VAL A C 1
ATOM 651 O O . VAL A 1 83 ? 4.01448 -8.61616 4.31797 1.000 25.91675 83 VAL A O 1
ATOM 655 N N . PRO A 1 84 ? 3.03255 -10.21719 3.06496 1.000 30.37361 84 PRO A N 1
ATOM 656 C CA . PRO A 1 84 ? 2.12148 -9.26723 2.39500 1.000 29.14242 84 PRO A CA 1
ATOM 657 C C . PRO A 1 84 ? 1.26546 -8.47730 3.33803 1.000 27.18740 84 PRO A C 1
ATOM 658 O O . PRO A 1 84 ? 0.71939 -7.44232 2.92606 1.000 25.37156 84 PRO A O 1
ATOM 662 N N . ALA A 1 85 ? 1.07551 -8.96834 4.56602 1.000 25.68521 85 ALA A N 1
ATOM 663 C CA . ALA A 1 85 ? 0.21049 -8.28641 5.52105 1.000 25.00054 85 ALA A CA 1
ATOM 664 C C . ALA A 1 85 ? 0.65641 -6.86039 5.75108 1.000 22.26316 85 ALA A C 1
ATOM 665 O O . ALA A 1 85 ? -0.17864 -5.97744 5.96611 1.000 24.28864 85 ALA A O 1
ATOM 667 N N . HIS A 1 86 ? 1.95839 -6.60531 5.66906 1.000 21.70132 86 HIS A N 1
ATOM 668 C CA . HIS A 1 86 ? 2.46232 -5.25928 5.92208 1.000 22.19510 86 HIS A CA 1
ATOM 669 C C . HIS A 1 86 ? 1.84924 -4.22830 4.97011 1.000 26.54999 86 HIS A C 1
ATOM 670 O O . HIS A 1 86 ? 1.29819 -3.21134 5.42414 1.000 23.98900 86 HIS A O 1
ATOM 677 N N . VAL A 1 87 ? 1.86223 -4.49027 3.65110 1.000 20.74756 87 VAL A N 1
ATOM 678 C CA . VAL A 1 87 ? 1.22716 -3.51329 2.76714 1.000 21.25065 87 VAL A CA 1
ATOM 679 C C . VAL A 1 87 ? -0.29583 -3.64638 2.78116 1.000 23.33083 87 VAL A C 1
ATOM 680 O O . VAL A 1 87 ? -1.00289 -2.66741 2.51920 1.000 24.44721 87 VAL A O 1
ATOM 684 N N . GLN A 1 88 ? -0.83376 -4.81541 3.10015 1.000 21.52460 88 GLN A N 1
ATOM 685 C CA . GLN A 1 88 ? -2.28275 -4.93650 3.22917 1.000 24.59402 88 GLN A CA 1
ATOM 686 C C . GLN A 1 88 ? -2.81578 -4.05255 4.35220 1.000 25.07676 88 GLN A C 1
ATOM 687 O O . GLN A 1 88 ? -3.69883 -3.20860 4.14324 1.000 22.76728 88 GLN A O 1
ATOM 693 N N . ALA A 1 89 ? -2.25475 -4.21355 5.54619 1.000 21.80230 89 ALA A N 1
ATOM 694 C CA . ALA A 1 89 ? -2.64177 -3.38559 6.68121 1.000 25.42617 89 ALA A CA 1
ATOM 695 C C . ALA A 1 89 ? -2.19286 -1.94956 6.49224 1.000 24.45013 89 ALA A C 1
ATOM 696 O O . ALA A 1 89 ? -2.85690 -1.02961 6.97727 1.000 24.93584 89 ALA A O 1
ATOM 698 N N . GLY A 1 90 ? -1.06489 -1.73449 5.80322 1.000 27.75132 90 GLY A N 1
ATOM 699 C CA . GLY A 1 90 ? -0.60797 -0.37045 5.56124 1.000 23.77594 90 GLY A CA 1
ATOM 700 C C . GLY A 1 90 ? -1.59203 0.42151 4.72227 1.000 24.80921 90 GLY A C 1
ATOM 701 O O . GLY A 1 90 ? -1.81309 1.61049 4.95630 1.000 30.00348 90 GLY A O 1
ATOM 702 N N . TRP A 1 91 ? -2.18101 -0.22350 3.72527 1.000 23.23696 91 TRP A N 1
ATOM 703 C CA . TRP A 1 91 ? -3.20806 0.42145 2.92331 1.000 24.14439 91 TRP A CA 1
ATOM 704 C C . TRP A 1 91 ? -4.47606 0.66036 3.72333 1.000 24.39218 91 TRP A C 1
ATOM 705 O O . TRP A 1 91 ? -5.10213 1.71133 3.59637 1.000 24.95083 91 TRP A O 1
ATOM 716 N N . MET A 1 92 ? -4.89299 -0.31368 4.53232 1.000 25.92341 92 MET A N 1
ATOM 717 C CA . MET A 1 92 ? -6.07599 -0.08876 5.35635 1.000 27.89136 92 MET A CA 1
ATOM 718 C C . MET A 1 92 ? -5.88304 1.12423 6.26137 1.000 25.20828 92 MET A C 1
ATOM 719 O O . MET A 1 92 ? -6.76809 1.98017 6.35441 1.000 23.94930 92 MET A O 1
ATOM 724 N N . LEU A 1 93 ? -4.71504 1.25528 6.88735 1.000 23.41104 93 LEU A N 1
ATOM 725 C CA . LEU A 1 93 ? -4.54208 2.38227 7.80537 1.000 23.21815 93 LEU A CA 1
ATOM 726 C C . LEU A 1 93 ? -4.37017 3.69130 7.05540 1.000 28.42448 93 LEU A C 1
ATOM 727 O O . LEU A 1 93 ? -4.77023 4.74326 7.56443 1.000 26.91499 93 LEU A O 1
ATOM 732 N N . THR A 1 94 ? -3.78619 3.64236 5.84539 1.000 25.13559 94 THR A N 1
ATOM 733 C CA . THR A 1 94 ? -3.71728 4.82838 5.00741 1.000 25.20462 94 THR A CA 1
ATOM 734 C C . THR A 1 94 ? -5.09932 5.42530 4.79745 1.000 27.91386 94 THR A C 1
ATOM 735 O O . THR A 1 94 ? -5.26739 6.65529 4.84748 1.000 27.45458 94 THR A O 1
ATOM 739 N N . THR A 1 95 ? -6.11227 4.57525 4.58545 1.000 25.04441 95 THR A N 1
ATOM 740 C CA . THR A 1 95 ? -7.42531 5.11918 4.25249 1.000 28.38290 95 THR A CA 1
ATOM 741 C C . THR A 1 95 ? -8.03633 5.86812 5.42551 1.000 29.22293 95 THR A C 1
ATOM 742 O O . THR A 1 95 ? -8.89638 6.72508 5.21055 1.000 29.94106 95 THR A O 1
ATOM 746 N N . ILE A 1 96 ? -7.60829 5.58712 6.65750 1.000 29.14755 96 ILE A N 1
ATOM 747 C CA . ILE A 1 96 ? -8.14731 6.31506 7.80353 1.000 30.20950 96 ILE A CA 1
ATOM 748 C C . ILE A 1 96 ? -7.23637 7.44711 8.26653 1.000 31.64288 96 ILE A C 1
ATOM 749 O O . ILE A 1 96 ? -7.68340 8.29706 9.05356 1.000 36.67272 96 ILE A O 1
ATOM 754 N N . ALA A 1 97 ? -5.98538 7.49119 7.81551 1.000 29.67977 97 ALA A N 1
ATOM 755 C CA . ALA A 1 97 ? -5.15444 8.65823 8.06252 1.000 31.15324 97 ALA A CA 1
ATOM 756 C C . ALA A 1 97 ? -5.66252 9.85322 7.25355 1.000 35.63044 97 ALA A C 1
ATOM 757 O O . ALA A 1 97 ? -6.41753 9.70520 6.29757 1.000 35.62841 97 ALA A O 1
ATOM 759 N N . SER A 1 98 ? -5.25159 11.05523 7.65157 1.000 36.38723 98 SER A N 1
ATOM 760 C CA . SER A 1 98 ? -5.55867 12.26223 6.89260 1.000 36.54058 98 SER A CA 1
ATOM 761 C C . SER A 1 98 ? -4.31171 12.77032 6.18259 1.000 34.90998 98 SER A C 1
ATOM 762 O O . SER A 1 98 ? -3.19269 12.57537 6.65857 1.000 36.69330 98 SER A O 1
ATOM 765 N N . VAL A 1 99 ? -4.51077 13.43133 5.03661 1.000 36.17000 99 VAL A N 1
ATOM 766 C CA . VAL A 1 99 ? -3.37682 14.01541 4.31560 1.000 35.86519 99 VAL A CA 1
ATOM 767 C C . VAL A 1 99 ? -2.63986 15.00044 5.21161 1.000 33.89983 99 VAL A C 1
ATOM 768 O O . VAL A 1 99 ? -1.40486 14.97651 5.31458 1.000 34.23463 99 VAL A O 1
ATOM 772 N N . GLY A 1 100 ? -3.39490 15.87138 5.88864 1.000 39.98888 100 GLY A N 1
ATOM 773 C CA . GLY A 1 100 ? -2.78793 16.79039 6.84165 1.000 38.40953 100 GLY A CA 1
ATOM 774 C C . GLY A 1 100 ? -1.89887 16.08342 7.84062 1.000 37.96402 100 GLY A C 1
ATOM 775 O O . GLY A 1 100 ? -0.74089 16.46149 8.03360 1.000 41.27291 100 GLY A O 1
ATOM 776 N N . GLU A 1 101 ? -2.40180 15.00438 8.44060 1.000 38.51894 101 GLU A N 1
ATOM 777 C CA . GLU A 1 101 ? -1.59274 14.23641 9.38357 1.000 41.34888 101 GLU A CA 1
ATOM 778 C C . GLU A 1 101 ? -0.30172 13.76550 8.74454 1.000 40.56167 101 GLU A C 1
ATOM 779 O O . GLU A 1 101 ? 0.77628 13.86554 9.34152 1.000 41.03328 101 GLU A O 1
ATOM 785 N N . LEU A 1 102 ? -0.39671 13.19752 7.54353 1.000 38.18630 102 LEU A N 1
ATOM 786 C CA . LEU A 1 102 ? 0.80631 12.68660 6.90549 1.000 37.60166 102 LEU A CA 1
ATOM 787 C C . LEU A 1 102 ? 1.77323 13.81766 6.59450 1.000 40.30202 102 LEU A C 1
ATOM 788 O O . LEU A 1 102 ? 2.98825 13.67973 6.78247 1.000 40.30767 102 LEU A O 1
ATOM 793 N N . GLU A 1 103 ? 1.24616 14.95064 6.12853 1.000 38.37228 103 GLU A N 1
ATOM 794 C CA . GLU A 1 103 ? 2.09209 16.09470 5.81354 1.000 44.83800 103 GLU A CA 1
ATOM 795 C C . GLU A 1 103 ? 2.85108 16.58771 7.04354 1.000 48.32301 103 GLU A C 1
ATOM 796 O O . GLU A 1 103 ? 4.03706 16.92778 6.94952 1.000 49.83742 103 GLU A O 1
ATOM 802 N N . ARG A 1 104 ? 2.18710 16.64165 8.20755 1.000 47.76095 104 ARG A N 1
ATOM 803 C CA . ARG A 1 104 ? 2.86310 17.09766 9.42055 1.000 48.58353 104 ARG A CA 1
ATOM 804 C C . ARG A 1 104 ? 3.95516 16.12772 9.86151 1.000 52.81443 104 ARG A C 1
ATOM 805 O O . ARG A 1 104 ? 4.89315 16.53176 10.55650 1.000 55.16806 104 ARG A O 1
ATOM 813 N N . MET A 1 105 ? 3.83823 14.84172 9.50448 1.000 50.27880 105 MET A N 1
ATOM 814 C CA . MET A 1 105 ? 4.94029 13.90878 9.74144 1.000 51.21383 105 MET A CA 1
ATOM 815 C C . MET A 1 105 ? 6.17225 14.30086 8.93443 1.000 54.05805 105 MET A C 1
ATOM 816 O O . MET A 1 105 ? 7.30027 14.21992 9.43040 1.000 57.35397 105 MET A O 1
ATOM 821 N N . THR A 1 106 ? 5.97320 14.71288 7.67844 1.000 57.82644 106 THR A N 1
ATOM 822 C CA . THR A 1 106 ? 7.09717 15.01696 6.79842 1.000 59.49956 106 THR A CA 1
ATOM 823 C C . THR A 1 106 ? 7.89711 16.21000 7.29843 1.000 70.40766 106 THR A C 1
ATOM 824 O O . THR A 1 106 ? 9.04509 16.40007 6.87742 1.000 74.76844 106 THR A O 1
ATOM 828 N N . GLN A 1 107 ? 7.32308 16.99795 8.21046 1.000 67.82148 107 GLN A N 1
ATOM 829 C CA . GLN A 1 107 ? 7.97603 18.17497 8.77147 1.000 66.72063 107 GLN A CA 1
ATOM 830 C C . GLN A 1 107 ? 8.80507 17.82999 10.00745 1.000 71.68866 107 GLN A C 1
ATOM 831 O O . GLN A 1 107 ? 10.02006 18.04906 10.02443 1.000 77.63703 107 GLN A O 1
ATOM 837 N N . TYR A 1 108 ? 8.16012 17.29993 11.04545 1.000 69.08124 108 TYR A N 1
ATOM 838 C CA . TYR A 1 108 ? 8.84016 16.94395 12.28643 1.000 64.53102 108 TYR A CA 1
ATOM 839 C C . TYR A 1 108 ? 10.08721 16.10502 12.03839 1.000 68.45203 108 TYR A C 1
ATOM 840 O O . TYR A 1 108 ? 11.20518 16.61909 12.06838 1.000 74.81187 108 TYR A O 1
ATOM 849 N N . GLU A 1 117 ? 12.70279 16.01265 -10.22866 1.000 80.71614 117 GLU A N 1
ATOM 850 C CA . GLU A 1 117 ? 11.51583 15.23159 -10.56566 1.000 77.12371 117 GLU A CA 1
ATOM 851 C C . GLU A 1 117 ? 10.30282 15.63050 -9.71662 1.000 75.83351 117 GLU A C 1
ATOM 852 O O . GLU A 1 117 ? 9.18780 15.75445 -10.22260 1.000 79.30220 117 GLU A O 1
ATOM 854 N N . GLY A 1 118 ? 10.53083 15.83649 -8.42462 1.000 70.24083 118 GLY A N 1
ATOM 855 C CA . GLY A 1 118 ? 9.45484 16.05741 -7.47860 1.000 64.19033 118 GLY A CA 1
ATOM 856 C C . GLY A 1 118 ? 9.70891 15.23539 -6.23362 1.000 55.29530 118 GLY A C 1
ATOM 857 O O . GLY A 1 118 ? 10.68395 14.48145 -6.20066 1.000 56.01428 118 GLY A O 1
ATOM 858 N N . ILE A 1 119 ? 8.86092 15.35032 -5.21560 1.000 50.77008 119 ILE A N 1
ATOM 859 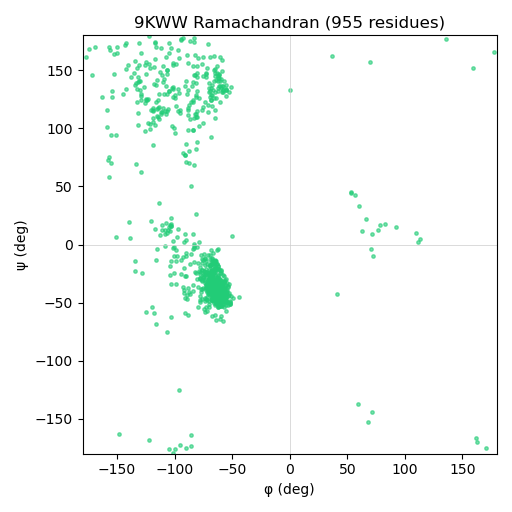C CA . ILE A 1 119 ? 9.07499 14.67331 -3.93962 1.000 52.26641 119 ILE A CA 1
ATOM 860 C C . ILE A 1 119 ? 8.45006 13.28227 -4.02264 1.000 47.97106 119 ILE A C 1
ATOM 861 O O . ILE A 1 119 ? 7.21607 13.18020 -4.13562 1.000 44.55661 119 ILE A O 1
ATOM 866 N N . PRO A 1 120 ? 9.23813 12.21132 -3.93668 1.000 46.80577 120 PRO A N 1
ATOM 867 C CA . PRO A 1 120 ? 8.67720 10.86329 -4.05670 1.000 41.40511 120 PRO A CA 1
ATOM 868 C C . PRO A 1 120 ? 7.56723 10.65720 -3.04268 1.000 36.56178 120 PRO A C 1
ATOM 869 O O . PRO A 1 120 ? 7.71024 10.99518 -1.87067 1.000 39.84618 120 PRO A O 1
ATOM 873 N N . ALA A 1 121 ? 6.45626 10.09015 -3.50867 1.000 31.76331 121 ALA A N 1
ATOM 874 C CA . ALA A 1 121 ? 5.28128 9.94906 -2.67065 1.000 32.91116 121 ALA A CA 1
ATOM 875 C C . ALA A 1 121 ? 5.50636 9.02105 -1.48668 1.000 34.93724 121 ALA A C 1
ATOM 876 O O . ALA A 1 121 ? 4.77537 9.13299 -0.50466 1.000 32.78679 121 ALA A O 1
ATOM 878 N N . GLY A 1 122 ? 6.47241 8.09811 -1.56171 1.000 30.17969 122 GLY A N 1
ATOM 879 C CA . GLY A 1 122 ? 6.69748 7.20710 -0.43374 1.000 33.22506 122 GLY A CA 1
ATOM 880 C C . GLY A 1 122 ? 7.11946 7.96209 0.80727 1.000 34.60519 122 GLY A C 1
ATOM 881 O O . GLY A 1 122 ? 6.86551 7.52105 1.92427 1.000 33.49967 122 GLY A O 1
ATOM 882 N N . LEU A 1 123 ? 7.77839 9.10513 0.61928 1.000 37.61527 123 LEU A N 1
ATOM 883 C CA . LEU A 1 123 ? 8.24537 9.92014 1.72329 1.000 36.21779 123 LEU A CA 1
ATOM 884 C C . LEU A 1 123 ? 7.09534 10.55706 2.47733 1.000 38.14647 123 LEU A C 1
ATOM 885 O O . LEU A 1 123 ? 7.28634 11.00204 3.60533 1.000 39.23117 123 LEU A O 1
ATOM 890 N N . LEU A 1 124 ? 5.91033 10.61400 1.87535 1.000 38.94447 124 LEU A N 1
ATOM 891 C CA . LEU A 1 124 ? 4.73231 11.11492 2.56238 1.000 36.31681 124 LEU A CA 1
ATOM 892 C C . LEU A 1 124 ? 3.85039 10.00086 3.10838 1.000 38.14364 124 LEU A C 1
ATOM 893 O O . LEU A 1 124 ? 3.24840 10.16180 4.17739 1.000 33.46682 124 LEU A O 1
ATOM 898 N N . THR A 1 125 ? 3.77644 8.86887 2.41335 1.000 33.30372 125 THR A N 1
ATOM 899 C CA . THR A 1 125 ? 2.79750 7.84180 2.71835 1.000 31.87533 125 THR A CA 1
ATOM 900 C C . THR A 1 125 ? 3.35359 6.67682 3.52732 1.000 29.97475 125 THR A C 1
ATOM 901 O O . THR A 1 125 ? 2.58765 5.78577 3.88531 1.000 32.05865 125 THR A O 1
ATOM 905 N N . TYR A 1 126 ? 4.64159 6.66389 3.83229 1.000 27.33713 126 TYR A N 1
ATOM 906 C CA . TYR A 1 126 ? 5.17967 5.51190 4.58926 1.000 28.86933 126 TYR A CA 1
ATOM 907 C C . TYR A 1 126 ? 4.66771 5.42184 6.04826 1.000 32.40031 126 TYR A C 1
ATOM 908 O O . TYR A 1 126 ? 4.69878 4.30883 6.57424 1.000 31.47275 126 TYR A O 1
ATOM 917 N N . PRO A 1 127 ? 4.27066 6.49580 6.76829 1.000 30.20305 127 PRO A N 1
ATOM 918 C CA . PRO A 1 127 ? 3.94470 6.33575 8.21030 1.000 29.31933 127 PRO A CA 1
ATOM 919 C C . PRO A 1 127 ? 2.84476 5.31468 8.47230 1.000 28.50111 127 PRO A C 1
ATOM 920 O O . PRO A 1 127 ? 2.96982 4.52567 9.41228 1.000 31.13792 127 PRO A O 1
ATOM 924 N N . PRO A 1 128 ? 1.75575 5.25164 7.69531 1.000 30.19900 128 PRO A N 1
ATOM 925 C CA . PRO A 1 128 ? 0.76481 4.19157 7.97831 1.000 26.77753 128 PRO A CA 1
ATOM 926 C C . PRO A 1 128 ? 1.29089 2.78961 7.75127 1.000 27.01799 128 PRO A C 1
ATOM 927 O O . PRO A 1 128 ? 0.79896 1.85457 8.40026 1.000 27.24817 128 PRO A O 1
ATOM 931 N N . LEU A 1 129 ? 2.28888 2.61768 6.87825 1.000 27.64471 129 LEU A N 1
ATOM 932 C CA . LEU A 1 129 ? 2.94496 1.31973 6.73521 1.000 27.70197 129 LEU A CA 1
ATOM 933 C C . LEU A 1 129 ? 3.82000 1.00075 7.94618 1.000 26.49299 129 LEU A C 1
ATOM 934 O O . LEU A 1 129 ? 3.95107 -0.16725 8.33416 1.000 27.24024 129 LEU A O 1
ATOM 939 N N . MET A 1 130 ? 4.48095 2.01378 8.51019 1.000 27.61141 130 MET A N 1
ATOM 940 C CA . MET A 1 130 ? 5.17398 1.83079 9.78318 1.000 27.85129 130 MET A CA 1
ATOM 941 C C . MET A 1 130 ? 4.21103 1.40271 10.87219 1.000 23.87339 130 MET A C 1
ATOM 942 O O . MET A 1 130 ? 4.48710 0.46671 11.63016 1.000 24.26232 130 MET A O 1
ATOM 947 N N . ALA A 1 131 ? 3.06499 2.07664 10.96022 1.000 26.59528 131 ALA A N 1
ATOM 948 C CA . ALA A 1 131 ? 2.06603 1.68856 11.94523 1.000 23.91760 131 ALA A CA 1
ATOM 949 C C . ALA A 1 131 ? 1.62911 0.24454 11.73421 1.000 27.37409 131 ALA A C 1
ATOM 950 O O . ALA A 1 131 ? 1.46117 -0.51049 12.69920 1.000 26.78890 131 ALA A O 1
ATOM 952 N N . ALA A 1 132 ? 1.44111 -0.15244 10.47120 1.000 25.09638 132 ALA A N 1
ATOM 953 C CA . ALA A 1 132 ? 1.03718 -1.51946 10.15518 1.000 25.09575 132 ALA A CA 1
ATOM 954 C C . ALA A 1 132 ? 2.11625 -2.51040 10.55414 1.000 22.97314 132 ALA A C 1
ATOM 955 O O . ALA A 1 132 ? 1.81432 -3.56343 11.12112 1.000 23.81706 132 ALA A O 1
ATOM 957 N N . ASP A 1 133 ? 3.38223 -2.18833 10.26712 1.000 21.80488 133 ASP A N 1
ATOM 958 C CA . ASP A 1 133 ? 4.47728 -3.06227 10.65908 1.000 20.96054 133 ASP A CA 1
ATOM 959 C C . ASP A 1 133 ? 4.33133 -3.44431 12.12308 1.000 25.23141 133 ASP A C 1
ATOM 960 O O . ASP A 1 133 ? 4.43441 -4.61931 12.48605 1.000 28.68981 133 ASP A O 1
ATOM 965 N N . ILE A 1 134 ? 4.04729 -2.44535 12.96611 1.000 24.34866 134 ILE A N 1
ATOM 966 C CA . ILE A 1 134 ? 3.97733 -2.63538 14.40410 1.000 24.51491 134 ILE A CA 1
ATOM 967 C C . ILE A 1 134 ? 2.70538 -3.37946 14.79911 1.000 22.53811 134 ILE A C 1
ATOM 968 O O . ILE A 1 134 ? 2.74845 -4.41047 15.47609 1.000 23.65481 134 ILE A O 1
ATOM 973 N N . VAL A 1 135 ? 1.54134 -2.83452 14.44415 1.000 23.47552 135 VAL A N 1
ATOM 974 C CA . VAL A 1 135 ? 0.31038 -3.34860 15.03416 1.000 23.44303 135 VAL A CA 1
ATOM 975 C C . VAL A 1 135 ? -0.09055 -4.71762 14.50314 1.000 29.45771 135 VAL A C 1
ATOM 976 O O . VAL A 1 135 ? -0.96250 -5.36768 15.10614 1.000 29.84277 135 VAL A O 1
ATOM 980 N N . LEU A 1 136 ? 0.51046 -5.17556 13.38811 1.000 26.62518 136 LEU A N 1
ATOM 981 C CA . LEU A 1 136 ? 0.18452 -6.50457 12.86909 1.000 24.84888 136 LEU A CA 1
ATOM 982 C C . LEU A 1 136 ? 0.52860 -7.58957 13.87106 1.000 28.51274 136 LEU A C 1
ATOM 983 O O . LEU A 1 136 ? -0.08033 -8.66660 13.86105 1.000 25.93784 136 LEU A O 1
ATOM 988 N N . TYR A 1 137 ? 1.53361 -7.34853 14.70805 1.000 23.78998 137 TYR A N 1
ATOM 989 C CA . TYR A 1 137 ? 2.00468 -8.35952 15.64002 1.000 27.12482 137 TYR A CA 1
ATOM 990 C C . TYR A 1 137 ? 1.51669 -8.09558 17.05703 1.000 27.65326 137 TYR A C 1
ATOM 991 O O . TYR A 1 137 ? 2.02975 -8.69157 18.01401 1.000 29.43348 137 TYR A O 1
ATOM 1000 N N . ASN A 1 138 ? 0.50865 -7.23664 17.20207 1.000 28.23768 138 ASN A N 1
ATOM 1001 C CA . ASN A 1 138 ? -0.03635 -6.90570 18.51109 1.000 32.01039 138 ASN A CA 1
ATOM 1002 C C . ASN A 1 138 ? 1.06264 -6.38166 19.42308 1.000 30.61216 138 ASN A C 1
ATOM 1003 O O . ASN A 1 138 ? 1.15368 -6.74968 20.59407 1.000 29.07281 138 ASN A O 1
ATOM 1008 N N . THR A 1 139 ? 1.91958 -5.52659 18.87108 1.000 26.23780 139 THR A N 1
ATOM 1009 C CA . THR A 1 139 ? 3.13157 -5.14154 19.58807 1.000 26.52700 139 THR A CA 1
ATOM 1010 C C . THR A 1 139 ? 2.81155 -4.30759 20.82809 1.000 25.53265 139 THR A C 1
ATOM 1011 O O . THR A 1 139 ? 1.98149 -3.38963 20.79412 1.000 26.02163 139 THR A O 1
ATOM 1015 N N . ASN A 1 140 ? 3.49259 -4.61257 21.93007 1.000 25.02114 140 ASN A N 1
ATOM 1016 C CA . ASN A 1 140 ? 3.40156 -3.75860 23.10909 1.000 26.59065 140 ASN A CA 1
ATOM 1017 C C . ASN A 1 140 ? 4.48850 -2.69454 23.14609 1.000 25.11834 140 ASN A C 1
ATOM 1018 O O . ASN A 1 140 ? 4.21844 -1.57056 23.56612 1.000 28.71943 140 ASN A O 1
ATOM 1023 N N . ILE A 1 141 ? 5.72351 -3.00346 22.75106 1.000 26.50279 141 ILE A N 1
ATOM 1024 C CA . ILE A 1 141 ? 6.80846 -2.03440 22.88606 1.000 26.49846 141 ILE A CA 1
ATOM 1025 C C . ILE A 1 141 ? 7.60143 -1.93633 21.58805 1.000 30.28307 141 ILE A C 1
ATOM 1026 O O . ILE A 1 141 ? 7.79247 -2.93130 20.87602 1.000 26.67681 141 ILE A O 1
ATOM 1031 N N . VAL A 1 142 ? 8.05435 -0.72229 21.27207 1.000 28.90609 142 VAL A N 1
ATOM 1032 C CA . VAL A 1 142 ? 8.92131 -0.47722 20.13106 1.000 24.87508 142 VAL A CA 1
ATOM 1033 C C . VAL A 1 142 ? 10.16828 0.22084 20.66005 1.000 31.46195 142 VAL A C 1
ATOM 1034 O O . VAL A 1 142 ? 10.06024 1.24782 21.34707 1.000 29.50332 142 VAL A O 1
ATOM 1038 N N . PRO A 1 143 ? 11.36131 -0.30208 20.41201 1.000 29.13614 143 PRO A N 1
ATOM 1039 C CA . PRO A 1 143 ? 12.58629 0.28497 20.99600 1.000 31.25964 143 PRO A CA 1
ATOM 1040 C C . PRO A 1 143 ? 13.21921 1.35103 20.10501 1.000 33.84128 143 PRO A C 1
ATOM 1041 O O . PRO A 1 143 ? 14.28121 1.15210 19.49799 1.000 37.98534 143 PRO A O 1
ATOM 1045 N N . VAL A 1 144 ? 12.57814 2.51499 19.99005 1.000 34.34641 144 VAL A N 1
ATOM 1046 C CA . VAL A 1 144 ? 13.05306 3.55404 19.08206 1.000 38.47127 144 VAL A CA 1
ATOM 1047 C C . VAL A 1 144 ? 13.43701 4.80205 19.87608 1.000 39.28529 144 VAL A C 1
ATOM 1048 O O . VAL A 1 144 ? 13.22302 4.89301 21.07809 1.000 33.96390 144 VAL A O 1
ATOM 1052 N N . GLY A 1 145 ? 14.02194 5.76910 19.16109 1.000 46.54443 145 GLY A N 1
ATOM 1053 C CA . GLY A 1 145 ? 14.50988 6.99111 19.75811 1.000 48.85981 145 GLY A CA 1
ATOM 1054 C C . GLY A 1 145 ? 13.57380 8.17906 19.55315 1.000 54.87070 145 GLY A C 1
ATOM 1055 O O . GLY A 1 145 ? 12.51280 8.08801 18.93117 1.000 48.84893 145 GLY A O 1
ATOM 1056 N N . ASP A 1 146 ? 14.02275 9.32508 20.08817 1.000 55.24893 146 ASP A N 1
ATOM 1057 C CA . ASP A 1 146 ? 13.22668 10.54803 20.07221 1.000 53.08772 146 ASP A CA 1
ATOM 1058 C C . ASP A 1 146 ? 12.79863 10.92104 18.66323 1.000 47.98005 146 ASP A C 1
ATOM 1059 O O . ASP A 1 146 ? 11.73159 11.51598 18.47426 1.000 51.50832 146 ASP A O 1
ATOM 1064 N N . ASP A 1 147 ? 13.59563 10.57110 17.66320 1.000 49.79734 147 ASP A N 1
ATOM 1065 C CA . ASP A 1 147 ? 13.25159 10.91711 16.29022 1.000 52.86564 147 ASP A CA 1
ATOM 1066 C C . ASP A 1 147 ? 12.01362 10.19605 15.77123 1.000 51.58786 147 ASP A C 1
ATOM 1067 O O . ASP A 1 147 ? 11.48757 10.60505 14.73025 1.000 49.31919 147 ASP A O 1
ATOM 1072 N N . GLN A 1 148 ? 11.53769 9.15201 16.45521 1.000 49.70628 148 GLN A N 1
ATOM 1073 C CA . GLN A 1 148 ? 10.39373 8.35895 16.01622 1.000 43.05016 148 GLN A CA 1
ATOM 1074 C C . GLN A 1 148 ? 9.15273 8.59286 16.86825 1.000 42.79688 148 GLN A C 1
ATOM 1075 O O . GLN A 1 148 ? 8.16277 7.86081 16.71425 1.000 37.71273 148 GLN A O 1
ATOM 1081 N N . LYS A 1 149 ? 9.17769 9.59185 17.75727 1.000 41.05634 149 LYS A N 1
ATOM 1082 C CA . LYS A 1 149 ? 8.05269 9.83376 18.65929 1.000 41.98954 149 LYS A CA 1
ATOM 1083 C C . LYS A 1 149 ? 6.78366 10.17671 17.89733 1.000 38.41521 149 LYS A C 1
ATOM 1084 O O . LYS A 1 149 ? 5.68469 9.76663 18.29234 1.000 36.13048 149 LYS A O 1
ATOM 1090 N N . GLN A 1 150 ? 6.90759 10.95974 16.82434 1.000 37.51480 150 GLN A N 1
ATOM 1091 C CA . GLN A 1 150 ? 5.72956 11.31469 16.05237 1.000 39.13195 150 GLN A CA 1
ATOM 1092 C C . GLN A 1 150 ? 5.14561 10.10567 15.35435 1.000 32.04706 150 GLN A C 1
ATOM 1093 O O . GLN A 1 150 ? 3.93161 10.03560 15.17038 1.000 32.11587 150 GLN A O 1
ATOM 1099 N N . HIS A 1 151 ? 5.99166 9.16972 14.93232 1.000 34.32537 151 HIS A N 1
ATOM 1100 C CA . HIS A 1 151 ? 5.50671 7.99171 14.21130 1.000 36.62838 151 HIS A CA 1
ATOM 1101 C C . HIS A 1 151 ? 4.71878 7.06765 15.12330 1.000 33.17463 151 HIS A C 1
ATOM 1102 O O . HIS A 1 151 ? 3.70381 6.48860 14.70630 1.000 32.70998 151 HIS A O 1
ATOM 1109 N N . ILE A 1 152 ? 5.19282 6.89065 16.36128 1.000 33.98236 152 ILE A N 1
ATOM 1110 C CA . ILE A 1 152 ? 4.44888 6.09758 17.33528 1.000 30.57696 152 ILE A CA 1
ATOM 1111 C C . ILE A 1 152 ? 3.19485 6.83450 17.77032 1.000 28.83765 152 ILE A C 1
ATOM 1112 O O . ILE A 1 152 ? 2.13989 6.22444 17.94733 1.000 28.44232 152 ILE A O 1
ATOM 1117 N N . GLU A 1 153 ? 3.26477 8.16150 17.90535 1.000 31.20396 153 GLU A N 1
ATOM 1118 C CA . GLU A 1 153 ? 2.04974 8.90443 18.22839 1.000 32.50794 153 GLU A CA 1
ATOM 1119 C C . GLU A 1 153 ? 0.98273 8.70039 17.15740 1.000 31.39543 153 GLU A C 1
ATOM 1120 O O . GLU A 1 153 ? -0.19525 8.48031 17.47042 1.000 29.47091 153 GLU A O 1
ATOM 1126 N N . LEU A 1 154 ? 1.38070 8.77244 15.88640 1.000 28.88239 154 LEU A N 1
ATOM 1127 C CA . LEU A 1 154 ? 0.45470 8.49741 14.79841 1.000 31.11115 154 LEU A CA 1
ATOM 1128 C C . LEU A 1 154 ? -0.03122 7.05738 14.83539 1.000 24.30538 154 LEU A C 1
ATOM 1129 O O . LEU A 1 154 ? -1.23121 6.80431 14.69841 1.000 22.39291 154 LEU A O 1
ATOM 1134 N N . THR A 1 155 ? 0.88084 6.10243 15.04335 1.000 24.13551 155 THR A N 1
ATOM 1135 C CA . THR A 1 155 ? 0.47792 4.70640 15.19233 1.000 25.21609 155 THR A CA 1
ATOM 1136 C C . THR A 1 155 ? -0.62105 4.54732 16.24334 1.000 31.39669 155 THR A C 1
ATOM 1137 O O . THR A 1 155 ? -1.67502 3.94326 15.98335 1.000 26.10039 155 THR A O 1
ATOM 1141 N N . ARG A 1 156 ? -0.40306 5.12430 17.43735 1.000 24.82018 156 ARG A N 1
ATOM 1142 C CA . ARG A 1 156 ? -1.37803 4.99022 18.51137 1.000 27.64433 156 ARG A CA 1
ATOM 1143 C C . ARG A 1 156 ? -2.69108 5.63316 18.11541 1.000 27.94659 156 ARG A C 1
ATOM 1144 O O . ARG A 1 156 ? -3.76604 5.10409 18.42042 1.000 28.12671 156 ARG A O 1
ATOM 1152 N N . ASN A 1 157 ? -2.61816 6.79018 17.44443 1.000 25.67673 157 ASN A N 1
ATOM 1153 C CA . ASN A 1 157 ? -3.82920 7.47011 17.01347 1.000 26.60572 157 ASN A CA 1
ATOM 1154 C C . ASN A 1 157 ? -4.56118 6.66710 15.94447 1.000 28.05915 157 ASN A C 1
ATOM 1155 O O . ASN A 1 157 ? -5.79717 6.62302 15.93449 1.000 30.13484 157 ASN A O 1
ATOM 1160 N N . LEU A 1 158 ? -3.82216 6.00916 15.04444 1.000 25.30405 158 LEU A N 1
ATOM 1161 C CA . LEU A 1 158 ? -4.47713 5.18914 14.03143 1.000 28.07061 158 LEU A CA 1
ATOM 1162 C C . LEU A 1 158 ? -5.16305 4.00109 14.67142 1.000 27.91745 158 LEU A C 1
ATOM 1163 O O . LEU A 1 158 ? -6.26003 3.61403 14.25243 1.000 28.16747 158 LEU A O 1
ATOM 1168 N N . VAL A 1 159 ? -4.52299 3.40310 15.67939 1.000 27.81098 159 VAL A N 1
ATOM 1169 C CA . VAL A 1 159 ? -5.13892 2.28505 16.38438 1.000 28.80535 159 VAL A CA 1
ATOM 1170 C C . VAL A 1 159 ? -6.43293 2.72996 17.04642 1.000 31.18338 159 VAL A C 1
ATOM 1171 O O . VAL A 1 159 ? -7.46089 2.04891 16.95542 1.000 33.36478 159 VAL A O 1
ATOM 1175 N N . ASP A 1 160 ? -6.39798 3.87195 17.73844 1.000 31.11753 160 ASP A N 1
ATOM 1176 C CA . ASP A 1 160 ? -7.60400 4.40287 18.36747 1.000 29.70001 160 ASP A CA 1
ATOM 1177 C C . ASP A 1 160 ? -8.68304 4.67683 17.33550 1.000 31.46035 160 ASP A C 1
ATOM 1178 O O . ASP A 1 160 ? -9.85301 4.33676 17.53752 1.000 30.97823 160 ASP A O 1
ATOM 1183 N N . ARG A 1 161 ? -8.31009 5.32387 16.23051 1.000 26.85943 161 ARG A N 1
ATOM 1184 C CA . ARG A 1 161 ? -9.28013 5.58784 15.17353 1.000 30.39228 161 ARG A CA 1
ATOM 1185 C C . ARG A 1 161 ? -9.85806 4.28782 14.62251 1.000 32.23142 161 ARG A C 1
ATOM 1186 O O . ARG A 1 161 ? -11.07006 4.17975 14.39954 1.000 30.82781 161 ARG A O 1
ATOM 1194 N N . PHE A 1 162 ? -9.00901 3.28687 14.39448 1.000 29.55492 162 PHE A N 1
ATOM 1195 C CA . PHE A 1 162 ? -9.50195 2.04086 13.82046 1.000 32.67829 162 PHE A CA 1
ATOM 1196 C C . PHE A 1 162 ? -10.48389 1.36778 14.76746 1.000 32.39814 162 PHE A C 1
ATOM 1197 O O . PHE A 1 162 ? -11.59688 1.00572 14.37248 1.000 31.06463 162 PHE A O 1
ATOM 1205 N N . ASN A 1 163 ? -10.08786 1.21578 16.03345 1.000 31.86787 163 ASN A N 1
ATOM 1206 C CA . ASN A 1 163 ? -10.95681 0.57970 17.01546 1.000 31.86368 163 ASN A CA 1
ATOM 1207 C C . ASN A 1 163 ? -12.24085 1.37163 17.22850 1.000 33.48574 163 ASN A C 1
ATOM 1208 O O . ASN A 1 163 ? -13.31281 0.78556 17.40851 1.000 35.03920 163 ASN A O 1
ATOM 1213 N N . SER A 1 164 ? -12.15292 2.70463 17.21652 1.000 31.52281 164 SER A N 1
ATOM 1214 C CA . SER A 1 164 ? -13.33197 3.54056 17.43456 1.000 35.63595 164 SER A CA 1
ATOM 1215 C C . SER A 1 164 ? -14.31098 3.42053 16.28058 1.000 37.44567 164 SER A C 1
ATOM 1216 O O . SER A 1 164 ? -15.52597 3.29545 16.48760 1.000 36.44825 164 SER A O 1
ATOM 1219 N N . ARG A 1 165 ? -13.79701 3.48558 15.05357 1.000 34.44153 165 ARG A N 1
ATOM 1220 C CA . ARG A 1 165 ? -14.65703 3.46456 13.87859 1.000 34.01860 165 ARG A CA 1
ATOM 1221 C C . ARG A 1 165 ? -15.17496 2.07654 13.54457 1.000 32.96393 165 ARG A C 1
ATOM 1222 O O . ARG A 1 165 ? -16.31296 1.94448 13.08759 1.000 36.85011 165 ARG A O 1
ATOM 1230 N N . TYR A 1 166 ? -14.35090 1.03758 13.65353 1.000 33.76644 166 TYR A N 1
ATOM 1231 C CA . TYR A 1 166 ? -14.89183 -0.24844 13.23251 1.000 34.86169 166 TYR A CA 1
ATOM 1232 C C . TYR A 1 166 ? -15.19476 -1.13648 14.43550 1.000 41.10077 166 TYR A C 1
ATOM 1233 O O . TYR A 1 166 ? -16.33575 -1.13656 14.91852 1.000 43.63660 166 TYR A O 1
ATOM 1242 N N . ASN A 1 167 ? -14.16471 -1.71344 15.05347 1.000 40.42754 167 ASN A N 1
ATOM 1243 C CA . ASN A 1 167 ? -14.31065 -2.43347 16.31845 1.000 39.68168 167 ASN A CA 1
ATOM 1244 C C . ASN A 1 167 ? -12.91461 -2.83340 16.78242 1.000 36.44168 167 ASN A C 1
ATOM 1245 O O . ASN A 1 167 ? -11.93663 -2.73933 16.03440 1.000 33.27890 167 ASN A O 1
ATOM 1250 N N . ASP A 1 168 ? -12.83856 -3.27443 18.03441 1.000 33.19077 168 ASP A N 1
ATOM 1251 C CA . ASP A 1 168 ? -11.57054 -3.55337 18.69138 1.000 36.47190 168 ASP A CA 1
ATOM 1252 C C . ASP A 1 168 ? -10.83448 -4.70431 18.03234 1.000 37.21657 168 ASP A C 1
ATOM 1253 O O . ASP A 1 168 ? -11.26541 -5.85934 18.10432 1.000 42.52759 168 ASP A O 1
ATOM 1258 N N . VAL A 1 169 ? -9.74651 -4.38823 17.33833 1.000 33.77790 169 VAL A N 1
ATOM 1259 C CA . VAL A 1 169 ? -8.83246 -5.41517 16.85229 1.000 30.91263 169 VAL A CA 1
ATOM 1260 C C . VAL A 1 169 ? -7.37348 -5.07909 17.09727 1.000 29.78249 169 VAL A C 1
ATOM 1261 O O . VAL A 1 169 ? -6.55642 -6.00405 17.24023 1.000 30.08721 169 VAL A O 1
ATOM 1265 N N . LEU A 1 170 ? -6.99755 -3.80807 17.27529 1.000 30.66471 170 LEU A N 1
ATOM 1266 C CA . LEU A 1 170 ? -5.59957 -3.40499 17.26227 1.000 28.62101 170 LEU A CA 1
ATOM 1267 C C . LEU A 1 170 ? -5.13857 -2.92400 18.63827 1.000 27.90965 170 LEU A C 1
ATOM 1268 O O . LEU A 1 170 ? -5.89559 -2.31506 19.39030 1.000 28.11907 170 LEU A O 1
ATOM 1273 N N . VAL A 1 171 ? -3.85955 -3.15793 18.92224 1.000 29.26887 171 VAL A N 1
ATOM 1274 C CA . VAL A 1 171 ? -3.22555 -2.86292 20.20524 1.000 34.32223 171 VAL A CA 1
ATOM 1275 C C . VAL A 1 171 ? -2.31662 -1.65286 20.02024 1.000 34.27422 171 VAL A C 1
ATOM 1276 O O . VAL A 1 171 ? -1.60265 -1.55380 19.01023 1.000 26.32994 171 VAL A O 1
ATOM 1280 N N . LYS A 1 172 ? -2.35866 -0.71589 20.99126 1.000 32.20696 172 LYS A N 1
ATOM 1281 C CA . LYS A 1 172 ? -1.49973 0.48316 20.98527 1.000 32.33895 172 LYS A CA 1
ATOM 1282 C C . LYS A 1 172 ? -0.11270 0.14223 21.52224 1.000 32.38537 172 LYS A C 1
ATOM 1283 O O . LYS A 1 172 ? -0.00064 -0.45079 22.60123 1.000 30.65335 172 LYS A O 1
ATOM 1289 N N . PRO A 1 173 ? 0.95327 0.48831 20.81123 1.000 30.29242 173 PRO A N 1
ATOM 1290 C CA . PRO A 1 173 ? 2.30129 0.25137 21.32520 1.000 28.94255 173 PRO A CA 1
ATOM 1291 C C . PRO A 1 173 ? 2.80924 1.43039 22.14721 1.000 31.26723 173 PRO A C 1
ATOM 1292 O O . PRO A 1 173 ? 2.29018 2.54936 22.06425 1.000 29.61884 173 PRO A O 1
ATOM 1296 N N . GLU A 1 174 ? 3.85427 1.15543 22.93819 1.000 29.28866 174 GLU A N 1
ATOM 1297 C CA . GLU A 1 174 ? 4.58623 2.15245 23.71219 1.000 32.80219 174 GLU A CA 1
ATOM 1298 C C . GLU A 1 174 ? 6.01822 2.16455 23.22417 1.000 28.35711 174 GLU A C 1
ATOM 1299 O O . GLU A 1 174 ? 6.53027 1.13859 22.78014 1.000 28.07490 174 GLU A O 1
ATOM 1305 N N . ILE A 1 175 ? 6.69116 3.30158 23.36718 1.000 32.45466 175 ILE A N 1
ATOM 1306 C CA . ILE A 1 175 ? 8.12615 3.34867 23.10315 1.000 29.77358 175 ILE A CA 1
ATOM 1307 C C . ILE A 1 175 ? 8.84320 2.84669 24.34813 1.000 30.94662 175 ILE A C 1
ATOM 1308 O O . ILE A 1 175 ? 8.84218 3.51866 25.38014 1.000 32.38540 175 ILE A O 1
ATOM 1313 N N . ARG A 1 176 ? 9.48727 1.68573 24.25109 1.000 31.19847 176 ARG A N 1
ATOM 1314 C CA . ARG A 1 176 ? 10.26432 1.18075 25.38107 1.000 31.86596 176 ARG A CA 1
ATOM 1315 C C . ARG A 1 176 ? 11.35436 0.25082 24.88403 1.000 30.35193 176 ARG A C 1
ATOM 1316 O O . ARG A 1 176 ? 11.06940 -0.70618 24.16901 1.000 32.56722 176 ARG A O 1
ATOM 1324 N N . MET A 1 177 ? 12.58835 0.52888 25.28001 1.000 32.63332 177 MET A N 1
ATOM 1325 C CA . MET A 1 177 ? 13.67540 -0.41205 25.10497 1.000 36.07183 177 MET A CA 1
ATOM 1326 C C . MET A 1 177 ? 13.86547 -1.12507 26.43395 1.000 37.23133 177 MET A C 1
ATOM 1327 O O . MET A 1 177 ? 14.11445 -0.44308 27.43396 1.000 41.90856 177 MET A O 1
ATOM 1332 N N . PRO A 1 178 ? 13.70755 -2.44408 26.52992 1.000 37.94763 178 PRO A N 1
ATOM 1333 C CA . PRO A 1 178 ? 13.70361 -3.06711 27.87491 1.000 39.53119 178 PRO A CA 1
ATOM 1334 C C . PRO A 1 178 ? 15.00562 -2.91705 28.64089 1.000 45.89124 178 PRO A C 1
ATOM 1335 O O . PRO A 1 178 ? 14.97463 -2.70308 29.85989 1.000 51.39104 178 PRO A O 1
ATOM 1339 N N . LYS A 1 179 ? 16.15561 -3.01697 27.98286 1.000 44.83412 179 LYS A N 1
ATOM 1340 C CA . LYS A 1 179 ? 17.44361 -2.83891 28.65784 1.000 43.52755 179 LYS A CA 1
ATOM 1341 C C . LYS A 1 179 ? 18.27554 -1.87985 27.81085 1.000 44.75296 179 LYS A C 1
ATOM 1342 O O . LYS A 1 179 ? 18.82754 -2.28279 26.78283 1.000 44.61149 179 LYS A O 1
ATOM 1348 N N . VAL A 1 180 ? 18.37448 -0.61685 28.22287 1.000 42.27789 180 VAL A N 1
ATOM 1349 C CA . VAL A 1 180 ? 19.16541 0.32721 27.44288 1.000 42.78361 180 VAL A CA 1
ATOM 1350 C C . VAL A 1 180 ? 20.63843 -0.02670 27.59284 1.000 43.59734 180 VAL A C 1
ATOM 1351 O O . VAL A 1 180 ? 21.11847 -0.28770 28.70283 1.000 39.49965 180 VAL A O 1
ATOM 1355 N N . GLY A 1 181 ? 21.34641 -0.11264 26.46183 1.000 40.23759 181 GLY A N 1
ATOM 1356 C CA . GLY A 1 181 ? 22.78942 -0.25056 26.47680 1.000 41.52056 181 GLY A CA 1
ATOM 1357 C C . GLY A 1 181 ? 23.48935 1.09548 26.63881 1.000 42.24337 181 GLY A C 1
ATOM 1358 O O . GLY A 1 181 ? 22.86929 2.15644 26.71885 1.000 42.19691 181 GLY A O 1
ATOM 1359 N N . GLY A 1 182 ? 24.81635 1.04255 26.70679 1.000 40.10917 182 GLY A N 1
ATOM 1360 C CA . GLY A 1 182 ? 25.58128 2.26560 26.81680 1.000 43.22640 182 GLY A CA 1
ATOM 1361 C C . GLY A 1 182 ? 25.45721 3.12362 25.56982 1.000 41.57700 182 GLY A C 1
ATOM 1362 O O . GLY A 1 182 ? 25.24022 2.63263 24.46281 1.000 41.44069 182 GLY A O 1
ATOM 1363 N N . ARG A 1 183 ? 25.56514 4.43162 25.75885 1.000 41.38691 183 ARG A N 1
ATOM 1364 C CA . ARG A 1 183 ? 25.61606 5.35765 24.63586 1.000 48.87039 183 ARG A CA 1
ATOM 1365 C C . ARG A 1 183 ? 27.05705 5.42674 24.15584 1.000 45.99284 183 ARG A C 1
ATOM 1366 O O . ARG A 1 183 ? 27.96205 5.69677 24.95183 1.000 52.82009 183 ARG A O 1
ATOM 1374 N N . VAL A 1 184 ? 27.28904 5.15678 22.87583 1.000 42.32219 184 VAL A N 1
ATOM 1375 C CA . VAL A 1 184 ? 28.63103 5.21787 22.31180 1.000 37.50637 184 VAL A CA 1
ATOM 1376 C C . VAL A 1 184 ? 28.69594 6.42389 21.38883 1.000 38.70563 184 VAL A C 1
ATOM 1377 O O . VAL A 1 184 ? 27.81591 6.60786 20.54085 1.000 38.31626 184 VAL A O 1
ATOM 1381 N N . MET A 1 185 ? 29.71490 7.25895 21.57683 1.000 37.28561 185 MET A N 1
ATOM 1382 C CA . MET A 1 185 ? 29.85081 8.52497 20.86885 1.000 37.36438 185 MET A CA 1
ATOM 1383 C C . MET A 1 185 ? 30.92780 8.42805 19.78683 1.000 35.42503 185 MET A C 1
ATOM 1384 O O . MET A 1 185 ? 31.74985 7.51210 19.76779 1.000 35.48502 185 MET A O 1
ATOM 1389 N N . SER A 1 186 ? 30.91772 9.40307 18.88985 1.000 32.10264 186 SER A N 1
ATOM 1390 C CA . SER A 1 186 ? 31.92270 9.49115 17.82983 1.000 38.23138 186 SER A CA 1
ATOM 1391 C C . SER A 1 186 ? 33.33870 9.56222 18.39181 1.000 39.65959 186 SER A C 1
ATOM 1392 O O . SER A 1 186 ? 33.62367 10.36222 19.29282 1.000 35.55088 186 SER A O 1
ATOM 1395 N N . LEU A 1 187 ? 34.23574 8.75029 17.82077 1.000 33.91599 187 LEU A N 1
ATOM 1396 C CA . LEU A 1 187 ? 35.57576 8.58935 18.38274 1.000 35.65023 187 LEU A CA 1
ATOM 1397 C C . LEU A 1 187 ? 36.40568 9.87040 18.28076 1.000 39.74766 187 LEU A C 1
ATOM 1398 O O . LEU A 1 187 ? 37.31269 10.08944 19.09374 1.000 36.44028 187 LEU A O 1
ATOM 1403 N N . GLN A 1 188 ? 36.10562 10.73141 17.30478 1.000 37.83435 188 GLN A N 1
ATOM 1404 C CA . GLN A 1 188 ? 36.82554 11.98645 17.11879 1.000 40.77348 188 GLN A CA 1
ATOM 1405 C C . GLN A 1 188 ? 35.89547 13.19040 17.22784 1.000 41.14391 188 GLN A C 1
ATOM 1406 O O . GLN A 1 188 ? 36.21540 14.27442 16.72885 1.000 43.22464 188 GLN A O 1
ATOM 1412 N N . ASP A 1 189 ? 34.74050 13.00532 17.84986 1.000 42.23968 189 ASP A N 1
ATOM 1413 C CA . ASP A 1 189 ? 33.79044 14.06125 18.16290 1.000 44.34193 189 ASP A CA 1
ATOM 1414 C C . ASP A 1 189 ? 32.93049 13.57118 19.32290 1.000 40.93352 189 ASP A C 1
ATOM 1415 O O . ASP A 1 189 ? 31.76351 13.21012 19.13592 1.000 44.37389 189 ASP A O 1
ATOM 1420 N N . PRO A 1 190 ? 33.48051 13.55819 20.53989 1.000 42.78043 190 PRO A N 1
ATOM 1421 C CA . PRO A 1 190 ? 32.85158 12.81513 21.64489 1.000 45.22489 190 PRO A CA 1
ATOM 1422 C C . PRO A 1 190 ? 31.52655 13.38304 22.12492 1.000 47.07039 190 PRO A C 1
ATOM 1423 O O . PRO A 1 190 ? 30.90461 12.76698 22.99492 1.000 44.92693 190 PRO A O 1
ATOM 1427 N N . THR A 1 191 ? 31.07648 14.52902 21.61096 1.000 44.77715 191 THR A N 1
ATOM 1428 C CA . THR A 1 191 ? 29.79645 15.08194 22.02099 1.000 47.90245 191 THR A CA 1
ATOM 1429 C C . THR A 1 191 ? 28.65246 14.64890 21.11801 1.000 49.13642 191 THR A C 1
ATOM 1430 O O . THR A 1 191 ? 27.49146 14.87482 21.47603 1.000 50.34810 191 THR A O 1
ATOM 1434 N N . ARG A 1 192 ? 28.94948 14.03294 19.97099 1.000 47.38916 192 ARG A N 1
ATOM 1435 C CA . ARG A 1 192 ? 27.94149 13.50290 19.06500 1.000 43.79096 192 ARG A CA 1
ATOM 1436 C C . ARG A 1 192 ? 27.90658 11.97690 19.13296 1.000 44.43011 192 ARG A C 1
ATOM 1437 O O . ARG A 1 192 ? 28.93362 11.32195 19.34393 1.000 41.54775 192 ARG A O 1
ATOM 1445 N N . LYS A 1 193 ? 26.70861 11.41483 18.95397 1.000 39.81020 193 LYS A N 1
ATOM 1446 C CA . LYS A 1 193 ? 26.55369 9.96482 18.87995 1.000 39.68868 193 LYS A CA 1
ATOM 1447 C C . LYS A 1 193 ? 27.30970 9.39689 17.67792 1.000 42.09403 193 LYS A C 1
ATOM 1448 O O . LYS A 1 193 ? 27.41664 10.03792 16.62693 1.000 37.85374 193 LYS A O 1
ATOM 1454 N N . MET A 1 194 ? 27.85377 8.18692 17.85688 1.000 37.91716 194 MET A N 1
ATOM 1455 C CA . MET A 1 194 ? 28.48679 7.46298 16.76185 1.000 39.56296 194 MET A CA 1
ATOM 1456 C C . MET A 1 194 ? 27.45079 7.16794 15.67987 1.000 39.25146 194 MET A C 1
ATOM 1457 O O . MET A 1 194 ? 26.29681 6.85087 15.97388 1.000 40.04905 194 MET A O 1
ATOM 1462 N N . SER A 1 195 ? 27.85876 7.28399 14.41886 1.000 36.90345 195 SER A N 1
ATOM 1463 C CA . SER A 1 195 ? 26.93375 7.12396 13.29888 1.000 42.72967 195 SER A CA 1
ATOM 1464 C C . SER A 1 195 ? 27.62977 6.41203 12.15485 1.000 39.37380 195 SER A C 1
ATOM 1465 O O . SER A 1 195 ? 28.74474 6.78810 11.78384 1.000 41.52209 195 SER A O 1
ATOM 1468 N N . LYS A 1 196 ? 26.95881 5.41600 11.57284 1.000 41.98334 196 LYS A N 1
ATOM 1469 C CA . LYS A 1 196 ? 27.54083 4.67106 10.45981 1.000 39.67496 196 LYS A CA 1
ATOM 1470 C C . LYS A 1 196 ? 27.76776 5.52910 9.21683 1.000 40.60293 196 LYS A C 1
ATOM 1471 O O . LYS A 1 196 ? 28.57277 5.14817 8.35680 1.000 41.38718 196 LYS A O 1
ATOM 1477 N N . SER A 1 197 ? 27.07969 6.66306 9.08086 1.000 40.73780 197 SER A N 1
ATOM 1478 C CA . SER A 1 197 ? 27.16062 7.45809 7.85888 1.000 47.01740 197 SER A CA 1
ATOM 1479 C C . SER A 1 197 ? 28.04356 8.69114 8.01689 1.000 45.75092 197 SER A C 1
ATOM 1480 O O . SER A 1 197 ? 27.88149 9.66015 7.26891 1.000 51.63662 197 SER A O 1
ATOM 1483 N N . ASP A 1 198 ? 28.95958 8.68417 8.97687 1.000 44.64147 198 ASP A N 1
ATOM 1484 C CA . ASP A 1 198 ? 29.84451 9.82522 9.16988 1.000 43.86640 198 ASP A CA 1
ATOM 1485 C C . ASP A 1 198 ? 30.75248 10.03630 7.95687 1.000 41.64975 198 ASP A C 1
ATOM 1486 O O . ASP A 1 198 ? 31.26152 9.07934 7.36984 1.000 40.51779 198 ASP A O 1
ATOM 1491 N N . ASP A 1 199 ? 30.98640 11.30232 7.59889 1.000 38.16600 199 ASP A N 1
ATOM 1492 C CA . ASP A 1 199 ? 31.98136 11.59340 6.56488 1.000 41.26728 199 ASP A CA 1
ATOM 1493 C C . ASP A 1 199 ? 33.40838 11.40347 7.07385 1.000 41.27605 199 ASP A C 1
ATOM 1494 O O . ASP A 1 199 ? 34.33937 11.29854 6.27183 1.000 35.13427 199 ASP A O 1
ATOM 1499 N N . ASN A 1 200 ? 33.60041 11.36445 8.38684 1.000 40.44085 200 ASN A N 1
ATOM 1500 C CA . ASN A 1 200 ? 34.90244 11.08552 8.99581 1.000 39.21227 200 ASN A CA 1
ATOM 1501 C C . ASN A 1 200 ? 34.86153 9.63550 9.46078 1.000 37.03154 200 ASN A C 1
ATOM 1502 O O . ASN A 1 200 ? 34.29057 9.32245 10.50878 1.000 38.77959 200 ASN A O 1
ATOM 1507 N N . ALA A 1 201 ? 35.48357 8.75056 8.68675 1.000 38.98029 201 ALA A N 1
ATOM 1508 C CA . ALA A 1 201 ? 35.36865 7.32554 8.95972 1.000 38.23731 201 ALA A CA 1
ATOM 1509 C C . ALA A 1 201 ? 36.05570 6.92855 10.25770 1.000 37.79711 201 ALA A C 1
ATOM 1510 O O . ALA A 1 201 ? 35.70177 5.89352 10.83868 1.000 35.93163 201 ALA A O 1
ATOM 1512 N N . LYS A 1 202 ? 37.01866 7.72360 10.73670 1.000 36.39861 202 LYS A N 1
ATOM 1513 C CA . LYS A 1 202 ? 37.60270 7.46061 12.05168 1.000 36.28373 202 LYS A CA 1
ATOM 1514 C C . LYS A 1 202 ? 36.62471 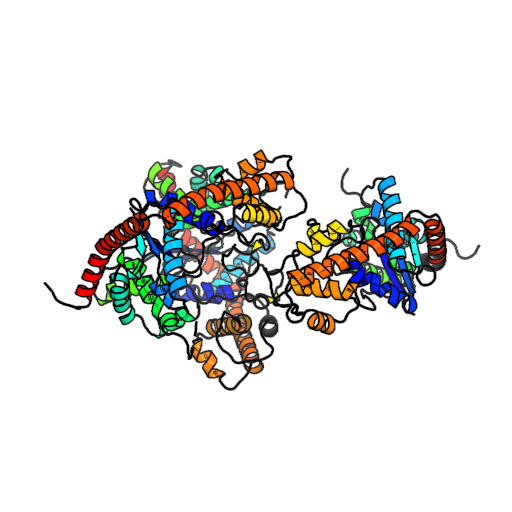7.67652 13.19970 1.000 33.48448 202 LYS A C 1
ATOM 1515 O O . LYS A 1 202 ? 36.96376 7.31052 14.32669 1.000 39.08522 202 LYS A O 1
ATOM 1521 N N . ASN A 1 203 ? 35.45367 8.28246 12.95174 1.000 32.75086 203 ASN A N 1
ATOM 1522 C CA . ASN A 1 203 ? 34.49968 8.57438 14.01876 1.000 30.85307 203 ASN A CA 1
ATOM 1523 C C . ASN A 1 203 ? 33.76076 7.33433 14.49375 1.000 37.02970 203 ASN A C 1
ATOM 1524 O O . ASN A 1 203 ? 33.31878 7.28428 15.64876 1.000 36.20700 203 ASN A O 1
ATOM 1529 N N . PHE A 1 204 ? 33.58680 6.33734 13.62473 1.000 33.08641 204 PHE A N 1
ATOM 1530 C CA . PHE A 1 204 ? 32.78587 5.17329 13.95572 1.000 33.47979 204 PHE A CA 1
ATOM 1531 C C . PHE A 1 204 ? 33.61394 3.92434 13.73268 1.000 35.80291 204 PHE A C 1
ATOM 1532 O O . PHE A 1 204 ? 34.55292 3.92041 12.94266 1.000 36.19136 204 PHE A O 1
ATOM 1540 N N . ILE A 1 205 ? 33.27001 2.86330 14.43967 1.000 37.12139 205 ILE A N 1
ATOM 1541 C CA . ILE A 1 205 ? 33.83708 1.55834 14.15463 1.000 34.17116 205 ILE A CA 1
ATOM 1542 C C . ILE A 1 205 ? 32.71112 0.70329 13.61063 1.000 33.00755 205 ILE A C 1
ATOM 1543 O O . ILE A 1 205 ? 31.76716 0.37022 14.33364 1.000 37.31493 205 ILE A O 1
ATOM 1548 N N . SER A 1 206 ? 32.79912 0.35632 12.33762 1.000 33.51349 206 SER A N 1
ATOM 1549 C CA . SER A 1 206 ? 31.79616 -0.50872 11.73762 1.000 34.52738 206 SER A CA 1
ATOM 1550 C C . SER A 1 206 ? 31.95825 -1.93472 12.24359 1.000 32.87111 206 SER A C 1
ATOM 1551 O O . SER A 1 206 ? 33.07128 -2.40867 12.50056 1.000 33.21453 206 SER A O 1
ATOM 1554 N N . LEU A 1 207 ? 30.83529 -2.64579 12.35959 1.000 33.50835 207 LEU A N 1
ATOM 1555 C CA . LEU A 1 207 ? 30.93838 -4.06279 12.69856 1.000 34.43390 207 LEU A CA 1
ATOM 1556 C C . LEU A 1 207 ? 31.63340 -4.85073 11.60153 1.000 35.05587 207 LEU A C 1
ATOM 1557 O O . LEU A 1 207 ? 32.09347 -5.97071 11.85150 1.000 35.98851 207 LEU A O 1
ATOM 1562 N N . LEU A 1 208 ? 31.70935 -4.29770 10.39154 1.000 33.00788 208 LEU A N 1
ATOM 1563 C CA . LEU A 1 208 ? 32.40737 -4.94663 9.28851 1.000 36.87633 208 LEU A CA 1
ATOM 1564 C C . LEU A 1 208 ? 33.71032 -4.24355 8.93950 1.000 38.55019 208 LEU A C 1
ATOM 1565 O O . LEU A 1 208 ? 34.26931 -4.49750 7.86249 1.000 36.54583 208 LEU A O 1
ATOM 1570 N N . ASP A 1 209 ? 34.18728 -3.33554 9.79651 1.000 33.32892 209 ASP A N 1
ATOM 1571 C CA . ASP A 1 209 ? 35.52325 -2.78146 9.61750 1.000 34.58880 209 ASP A CA 1
ATOM 1572 C C . ASP A 1 209 ? 36.54431 -3.89841 9.78746 1.000 38.45020 209 ASP A C 1
ATOM 1573 O O . ASP A 1 209 ? 36.36438 -4.79444 10.61744 1.000 34.65524 209 ASP A O 1
ATOM 1578 N N . GLU A 1 210 ? 37.63030 -3.83933 9.02444 1.000 37.53823 210 GLU A N 1
ATOM 1579 C CA . GLU A 1 210 ? 38.71036 -4.78727 9.26040 1.000 37.03069 210 GLU A CA 1
ATOM 1580 C C . GLU A 1 210 ? 39.20638 -4.65427 10.70439 1.000 42.87072 210 GLU A C 1
ATOM 1581 O O . GLU A 1 210 ? 39.35532 -3.53528 11.21141 1.000 38.56244 210 GLU A O 1
ATOM 1587 N N . PRO A 1 211 ? 39.43845 -5.76628 11.40836 1.000 39.63874 211 PRO A N 1
ATOM 1588 C CA . PRO A 1 211 ? 39.74747 -5.65829 12.84336 1.000 38.54319 211 PRO A CA 1
ATOM 1589 C C . PRO A 1 211 ? 40.99343 -4.83722 13.13035 1.000 42.79652 211 PRO A C 1
ATOM 1590 O O . PRO A 1 211 ? 41.04441 -4.14024 14.15237 1.000 40.18750 211 PRO A O 1
ATOM 1594 N N . ASN A 1 212 ? 41.99142 -4.88015 12.25033 1.000 42.98226 212 ASN A N 1
ATOM 1595 C CA . ASN A 1 212 ? 43.15637 -4.01208 12.41433 1.000 47.64940 212 ASN A CA 1
ATOM 1596 C C . ASN A 1 212 ? 42.79128 -2.54510 12.22837 1.000 40.91110 212 ASN A C 1
ATOM 1597 O O . ASN A 1 212 ? 43.32725 -1.67208 12.91738 1.000 44.09965 212 ASN A O 1
ATOM 1602 N N . VAL A 1 213 ? 41.89525 -2.25613 11.29039 1.000 39.89904 213 VAL A N 1
ATOM 1603 C CA . VAL A 1 213 ? 41.45017 -0.88615 11.07943 1.000 40.83873 213 VAL A CA 1
ATOM 1604 C C . VAL A 1 213 ? 40.69716 -0.37522 12.29845 1.000 39.98259 213 VAL A C 1
ATOM 1605 O O . VAL A 1 213 ? 40.83510 0.79478 12.67848 1.000 40.29858 213 VAL A O 1
ATOM 1609 N N . ALA A 1 214 ? 39.86222 -1.22628 12.91245 1.000 34.81264 214 ALA A N 1
ATOM 1610 C CA . ALA A 1 214 ? 39.13422 -0.81235 14.11147 1.000 37.83948 214 ALA A CA 1
ATOM 1611 C C . ALA A 1 214 ? 40.08222 -0.49032 15.25446 1.000 35.97626 214 ALA A C 1
ATOM 1612 O O . ALA A 1 214 ? 39.87218 0.47465 15.99549 1.000 35.11842 214 ALA A O 1
ATOM 1614 N N . ALA A 1 215 ? 41.11127 -1.31727 15.43543 1.000 37.24669 215 ALA A N 1
ATOM 1615 C CA . ALA A 1 215 ? 42.06428 -1.08623 16.50841 1.000 39.03539 215 ALA A CA 1
ATOM 1616 C C . ALA A 1 215 ? 42.77820 0.24381 16.31743 1.000 39.07248 215 ALA A C 1
ATOM 1617 O O . ALA A 1 215 ? 43.02118 0.96980 17.29044 1.000 43.40835 215 ALA A O 1
ATOM 1619 N N . LYS A 1 216 ? 43.11616 0.58286 15.06343 1.000 39.73983 216 LYS A N 1
ATOM 1620 C CA . LYS A 1 216 ? 43.69608 1.89290 14.77645 1.000 40.38408 216 LYS A CA 1
ATOM 1621 C C . LYS A 1 216 ? 42.73402 3.01483 15.14349 1.000 38.56598 216 LYS A C 1
ATOM 1622 O O . LYS A 1 216 ? 43.15297 4.05785 15.64750 1.000 39.33479 216 LYS A O 1
ATOM 1628 N N . LYS A 1 217 ? 41.43802 2.82476 14.89851 1.000 38.22448 217 LYS A N 1
ATOM 1629 C CA . LYS A 1 217 ? 40.47197 3.85770 15.26555 1.000 34.60975 217 LYS A CA 1
ATOM 1630 C C . LYS A 1 217 ? 40.38199 4.04266 16.78456 1.000 38.21065 217 LYS A C 1
ATOM 1631 O O . LYS A 1 217 ? 40.19294 5.16364 17.27458 1.000 33.24490 217 LYS A O 1
ATOM 1637 N N . ILE A 1 218 ? 40.49707 2.96065 17.55353 1.000 37.51389 218 ILE A N 1
ATOM 1638 C CA . ILE A 1 218 ? 40.57608 3.14063 19.00153 1.000 37.51528 218 ILE A CA 1
ATOM 1639 C C . ILE A 1 218 ? 41.78904 3.99369 19.35753 1.000 39.32268 218 ILE A C 1
ATOM 1640 O O . ILE A 1 218 ? 41.71401 4.87367 20.22755 1.000 38.42674 218 ILE A O 1
ATOM 1645 N N . LYS A 1 219 ? 42.91404 3.77077 18.66750 1.000 39.24776 219 LYS A N 1
ATOM 1646 C CA . LYS A 1 219 ? 44.12300 4.54683 18.93750 1.000 40.12355 219 LYS A CA 1
ATOM 1647 C C . LYS A 1 219 ? 44.00491 5.99184 18.46053 1.000 37.17405 219 LYS A C 1
ATOM 1648 O O . LYS A 1 219 ? 44.62087 6.88186 19.05054 1.000 36.72835 219 LYS A O 1
ATOM 1654 N N . SER A 1 220 ? 43.23987 6.25981 17.39955 1.000 35.97165 220 SER A N 1
ATOM 1655 C CA . SER A 1 220 ? 43.10779 7.62782 16.91658 1.000 33.49199 220 SER A CA 1
ATOM 1656 C C . SER A 1 220 ? 41.95076 8.36874 17.56062 1.000 33.05168 220 SER A C 1
ATOM 1657 O O . SER A 1 220 ? 41.70568 9.52073 17.19565 1.000 32.95410 220 SER A O 1
ATOM 1660 N N . ALA A 1 221 ? 41.24781 7.75168 18.51862 1.000 36.45431 221 ALA A N 1
ATOM 1661 C CA . ALA A 1 221 ? 40.20178 8.46160 19.24565 1.000 36.19354 221 ALA A CA 1
ATOM 1662 C C . ALA A 1 221 ? 40.78572 9.70462 19.89867 1.000 32.11575 221 ALA A C 1
ATOM 1663 O O . ALA A 1 221 ? 41.92473 9.69267 20.37065 1.000 32.10162 221 ALA A O 1
ATOM 1665 N N . VAL A 1 222 ? 40.02066 10.79258 19.87871 1.000 31.10693 222 VAL A N 1
ATOM 1666 C CA . VAL A 1 222 ? 40.50160 12.08559 20.34773 1.000 30.10704 222 VAL A CA 1
ATOM 1667 C C . VAL A 1 222 ? 40.39262 12.12455 21.87173 1.000 35.55752 222 VAL A C 1
ATOM 1668 O O . VAL A 1 222 ? 39.29163 12.12548 22.42675 1.000 33.53008 222 VAL A O 1
ATOM 1672 N N . THR A 1 223 ? 41.53963 12.14961 22.55171 1.000 36.91949 223 THR A N 1
ATOM 1673 C CA . THR A 1 223 ? 41.60566 12.21058 24.00971 1.000 34.89868 223 THR A CA 1
ATOM 1674 C C . THR A 1 223 ? 42.77961 13.09064 24.40170 1.000 36.21699 223 THR A C 1
ATOM 1675 O O . THR A 1 223 ? 43.60458 13.47470 23.56670 1.000 35.75464 223 THR A O 1
ATOM 1679 N N . ASP A 1 224 ? 42.86962 13.37861 25.69671 1.000 36.02007 224 ASP A N 1
ATOM 1680 C CA . ASP A 1 224 ? 44.08660 13.97167 26.22670 1.000 35.81637 224 ASP A CA 1
ATOM 1681 C C . ASP A 1 224 ? 45.26065 13.04175 25.95766 1.000 36.77660 224 ASP A C 1
ATOM 1682 O O . ASP A 1 224 ? 45.09271 11.83674 25.73063 1.000 33.47783 224 ASP A O 1
ATOM 1687 N N . SER A 1 225 ? 46.46561 13.61982 25.97365 1.000 35.37831 225 SER A N 1
ATOM 1688 C CA . SER A 1 225 ? 47.66866 12.81589 25.79461 1.000 36.10426 225 SER A CA 1
ATOM 1689 C C . SER A 1 225 ? 47.78574 11.74287 26.87858 1.000 37.02188 225 SER A C 1
ATOM 1690 O O . SER A 1 225 ? 48.16580 10.59890 26.59855 1.000 35.34800 225 SER A O 1
ATOM 1693 N N . ASP A 1 226 ? 47.43774 12.07683 28.11459 1.000 38.37695 226 ASP A N 1
ATOM 1694 C CA . ASP A 1 226 ? 47.48382 11.08081 29.17957 1.000 37.74712 226 ASP A CA 1
ATOM 1695 C C . ASP A 1 226 ? 46.53282 11.49873 30.29460 1.000 39.34445 226 ASP A C 1
ATOM 1696 O O . ASP A 1 226 ? 46.03175 12.62870 30.32963 1.000 36.74526 226 ASP A O 1
ATOM 1701 N N . GLY A 1 227 ? 46.27889 10.56469 31.20558 1.000 40.43642 227 GLY A N 1
ATOM 1702 C CA . GLY A 1 227 ? 45.38789 10.82862 32.31761 1.000 36.66175 227 GLY A CA 1
ATOM 1703 C C . GLY A 1 227 ? 45.07998 9.55258 33.07458 1.000 38.84886 227 GLY A C 1
ATOM 1704 O O . GLY A 1 227 ? 45.63004 8.48462 32.79855 1.000 38.19805 227 GLY A O 1
ATOM 1705 N N . ILE A 1 228 ? 44.18999 9.69151 34.04460 1.000 39.66790 228 ILE A N 1
ATOM 1706 C CA . ILE A 1 228 ? 43.72607 8.55047 34.81259 1.000 44.20592 228 ILE A CA 1
ATOM 1707 C C . ILE A 1 228 ? 42.53110 7.93541 34.09060 1.000 39.90858 228 ILE A C 1
ATOM 1708 O O . ILE A 1 228 ? 41.84604 8.58539 33.29663 1.000 41.29027 228 ILE A O 1
ATOM 1713 N N . ILE A 1 229 ? 42.29417 6.65440 34.35358 1.000 38.44288 229 ILE A N 1
ATOM 1714 C CA . ILE A 1 229 ? 41.15820 5.93534 33.76558 1.000 38.45955 229 ILE A CA 1
ATOM 1715 C C . ILE A 1 229 ? 39.99721 6.11426 34.74061 1.000 41.44557 229 ILE A C 1
ATOM 1716 O O . ILE A 1 229 ? 39.75528 5.29822 35.63159 1.000 40.08831 229 ILE A O 1
ATOM 1721 N N . LYS A 1 230 ? 39.27515 7.20722 34.57064 1.000 42.38014 230 LYS A N 1
ATOM 1722 C CA . LYS A 1 230 ? 38.14414 7.53813 35.41067 1.000 43.26670 230 LYS A CA 1
ATOM 1723 C C . LYS A 1 230 ? 37.00210 7.97209 34.51270 1.000 43.15000 230 LYS A C 1
ATOM 1724 O O . LYS A 1 230 ? 37.21804 8.70712 33.54472 1.000 43.94918 230 LYS A O 1
ATOM 1730 N N . PHE A 1 231 ? 35.79513 7.50501 34.82772 1.000 42.55537 231 PHE A N 1
ATOM 1731 C CA . PHE A 1 231 ? 34.59810 7.83496 34.05775 1.000 40.54917 231 PHE A CA 1
ATOM 1732 C C . PHE A 1 231 ? 34.17102 9.25993 34.40279 1.000 46.89754 231 PHE A C 1
ATOM 1733 O O . PHE A 1 231 ? 33.82003 9.54988 35.54780 1.000 48.13561 231 PHE A O 1
ATOM 1741 N N . ASP A 1 232 ? 34.22295 10.16595 33.42480 1.000 45.27074 232 ASP A N 1
ATOM 1742 C CA . ASP A 1 232 ? 33.89288 11.56993 33.69384 1.000 49.54580 232 ASP A CA 1
ATOM 1743 C C . ASP A 1 232 ? 33.42882 12.20893 32.37986 1.000 46.87672 232 ASP A C 1
ATOM 1744 O O . ASP A 1 232 ? 34.23877 12.72799 31.60886 1.000 45.83974 232 ASP A O 1
ATOM 1749 N N . ARG A 1 233 ? 32.11081 12.21186 32.16889 1.000 43.46101 233 ARG A N 1
ATOM 1750 C CA . ARG A 1 233 ? 31.56576 12.61285 30.87491 1.000 50.44096 233 ARG A CA 1
ATOM 1751 C C . ARG A 1 233 ? 31.80067 14.09387 30.59593 1.000 50.41402 233 ARG A C 1
ATOM 1752 O O . ARG A 1 233 ? 32.25663 14.46192 29.50693 1.000 46.44936 233 ARG A O 1
ATOM 1760 N N . ASP A 1 234 ? 31.50264 14.96283 31.56596 1.000 54.77272 234 ASP A N 1
ATOM 1761 C CA . ASP A 1 234 ? 31.48355 16.39484 31.26599 1.000 51.15648 234 ASP A CA 1
ATOM 1762 C C . ASP A 1 234 ? 32.88252 16.96092 31.08798 1.000 48.49234 234 ASP A C 1
ATOM 1763 O O . ASP A 1 234 ? 33.06345 17.92595 30.34199 1.000 56.10089 234 ASP A O 1
ATOM 1768 N N . ASN A 1 235 ? 33.87856 16.39397 31.75594 1.000 48.97139 235 ASN A N 1
ATOM 1769 C CA . ASN A 1 235 ? 35.21953 16.96105 31.67893 1.000 49.66772 235 ASN A CA 1
ATOM 1770 C C . ASN A 1 235 ? 36.15356 16.18512 30.77390 1.000 48.54232 235 ASN A C 1
ATOM 1771 O O . ASN A 1 235 ? 37.01551 16.79318 30.12989 1.000 48.03221 235 ASN A O 1
ATOM 1776 N N . LYS A 1 236 ? 36.00463 14.86611 30.70487 1.000 45.38705 236 LYS A N 1
ATOM 1777 C CA . LYS A 1 236 ? 36.86167 14.01918 29.87884 1.000 41.13721 236 LYS A CA 1
ATOM 1778 C C . LYS A 1 236 ? 35.99070 13.11315 29.01283 1.000 40.36555 236 LYS A C 1
ATOM 1779 O O . LYS A 1 236 ? 36.04677 11.88615 29.12381 1.000 40.80812 236 LYS A O 1
ATOM 1785 N N . PRO A 1 237 ? 35.18165 13.69012 28.12086 1.000 40.08274 237 PRO A N 1
ATOM 1786 C CA . PRO A 1 237 ? 34.31568 12.84409 27.27986 1.000 43.84411 237 PRO A CA 1
ATOM 1787 C C . PRO A 1 237 ? 35.08472 11.87615 26.39182 1.000 38.34287 237 PRO A C 1
ATOM 1788 O O . PRO A 1 237 ? 34.53277 10.84013 25.99781 1.000 40.33249 237 PRO A O 1
ATOM 1792 N N . GLY A 1 238 ? 36.33670 12.16823 26.06181 1.000 34.65790 238 GLY A N 1
ATOM 1793 C CA . GLY A 1 238 ? 37.07973 11.29129 25.17377 1.000 36.73588 238 GLY A CA 1
ATOM 1794 C C . GLY A 1 238 ? 37.39682 9.93830 25.78274 1.000 38.18515 238 GLY A C 1
ATOM 1795 O O . GLY A 1 238 ? 36.96287 8.90128 25.27572 1.000 32.92629 238 GLY A O 1
ATOM 1796 N N . ILE A 1 239 ? 38.15484 9.93832 26.88272 1.000 35.94280 239 ILE A N 1
ATOM 1797 C CA . ILE A 1 239 ? 38.47093 8.68832 27.55869 1.000 33.83398 239 ILE A CA 1
ATOM 1798 C C . ILE A 1 239 ? 37.20898 8.04024 28.12070 1.000 33.45275 239 ILE A C 1
ATOM 1799 O O . ILE A 1 239 ? 37.11605 6.80723 28.19368 1.000 35.02718 239 ILE A O 1
ATOM 1804 N N . THR A 1 240 ? 36.21794 8.84417 28.50674 1.000 33.54873 240 THR A N 1
ATOM 1805 C CA . THR A 1 240 ? 34.97898 8.28809 29.04775 1.000 37.78052 240 THR A CA 1
ATOM 1806 C C . THR A 1 240 ? 34.24501 7.47007 27.99475 1.000 38.11453 240 THR A C 1
ATOM 1807 O O . THR A 1 240 ? 33.76908 6.36404 28.27673 1.000 37.70241 240 THR A O 1
ATOM 1811 N N . ASN A 1 241 ? 34.16695 7.99509 26.76976 1.000 35.63153 241 ASN A N 1
ATOM 1812 C CA . ASN A 1 241 ? 33.57298 7.23808 25.67775 1.000 34.08143 241 ASN A CA 1
ATOM 1813 C C . ASN A 1 241 ? 34.29905 5.91413 25.48471 1.000 35.76809 241 ASN A C 1
ATOM 1814 O O . ASN A 1 241 ? 33.66210 4.86909 25.30670 1.000 33.88953 241 ASN A O 1
ATOM 1819 N N . LEU A 1 242 ? 35.63405 5.92920 25.54069 1.000 31.84612 242 LEU A N 1
ATOM 1820 C CA . LEU A 1 242 ? 36.36712 4.67825 25.40265 1.000 32.08057 242 LEU A CA 1
ATOM 1821 C C . LEU A 1 242 ? 36.05219 3.73320 26.56163 1.000 34.33111 242 LEU A C 1
ATOM 1822 O O . LEU A 1 242 ? 35.88226 2.53220 26.34961 1.000 32.32047 242 LEU A O 1
ATOM 1827 N N . ILE A 1 243 ? 35.93719 4.25617 27.78864 1.000 33.60170 243 ILE A N 1
ATOM 1828 C CA . ILE A 1 243 ? 35.55926 3.40313 28.91363 1.000 35.94090 243 ILE A CA 1
ATOM 1829 C C . ILE A 1 243 ? 34.19229 2.77205 28.65965 1.000 34.71671 243 ILE A C 1
ATOM 1830 O O . ILE A 1 243 ? 33.94636 1.61303 29.01363 1.000 32.74367 243 ILE A O 1
ATOM 1835 N N . SER A 1 244 ? 33.27523 3.54101 28.07268 1.000 31.55696 244 SER A N 1
ATOM 1836 C CA . SER A 1 244 ? 31.95726 3.00594 27.74269 1.000 34.43943 244 SER A CA 1
ATOM 1837 C C . SER A 1 244 ? 32.04730 1.87397 26.73067 1.000 35.12277 244 SER A C 1
ATOM 1838 O O . SER A 1 244 ? 31.34936 0.86293 26.86166 1.000 38.51576 244 SER A O 1
ATOM 1841 N N . ILE A 1 245 ? 32.87828 2.03304 25.70165 1.000 32.91233 245 ILE A N 1
ATOM 1842 C CA . ILE A 1 245 ? 33.05932 0.96007 24.73063 1.000 34.61198 245 ILE A CA 1
ATOM 1843 C C . ILE A 1 245 ? 33.67040 -0.26091 25.39559 1.000 36.37602 245 ILE A C 1
ATOM 1844 O O . ILE A 1 245 ? 33.24846 -1.40193 25.16157 1.000 35.75589 245 ILE A O 1
ATOM 1849 N N . TYR A 1 246 ? 34.69140 -0.03987 26.22058 1.000 34.69751 246 TYR A N 1
ATOM 1850 C CA . TYR A 1 246 ? 35.31348 -1.12385 26.96954 1.000 35.51002 246 TYR A CA 1
ATOM 1851 C C . TYR A 1 246 ? 34.27754 -1.84793 27.81854 1.000 35.93079 246 TYR A C 1
ATOM 1852 O O . TYR A 1 246 ? 34.17761 -3.08093 27.78752 1.000 36.83478 246 TYR A O 1
ATOM 1861 N N . ALA A 1 247 ? 33.45951 -1.08599 28.54758 1.000 36.85013 247 ALA A N 1
ATOM 1862 C CA . ALA A 1 247 ? 32.41556 -1.69507 29.36858 1.000 40.46427 247 ALA A CA 1
ATOM 1863 C C . ALA A 1 247 ? 31.38058 -2.41011 28.50459 1.000 39.54499 247 ALA A C 1
ATOM 1864 O O . ALA A 1 247 ? 30.93165 -3.50514 28.84757 1.000 41.32300 247 ALA A O 1
ATOM 1866 N N . GLY A 1 248 ? 31.00453 -1.81510 27.37161 1.000 37.70867 248 GLY A N 1
ATOM 1867 C CA . GLY A 1 248 ? 30.01655 -2.44514 26.51361 1.000 36.12341 248 GLY A CA 1
ATOM 1868 C C . GLY A 1 248 ? 30.47461 -3.76310 25.92058 1.000 38.70946 248 GLY A C 1
ATOM 1869 O O . GLY A 1 248 ? 29.66366 -4.66214 25.69357 1.000 43.51006 248 GLY A O 1
ATOM 1870 N N . LEU A 1 249 ? 31.76462 -3.90402 25.65755 1.000 39.41163 249 LEU A N 1
ATOM 1871 C CA . LEU A 1 249 ? 32.22767 -5.11198 24.99551 1.000 37.68994 249 LEU A CA 1
ATOM 1872 C C . LEU A 1 249 ? 32.63375 -6.20898 25.96648 1.000 43.46200 249 LEU A C 1
ATOM 1873 O O . LEU A 1 249 ? 32.56882 -7.38998 25.60546 1.000 51.95774 249 LEU A O 1
ATOM 1878 N N . THR A 1 250 ? 33.05776 -5.86398 27.17848 1.000 43.40804 250 THR A N 1
ATOM 1879 C CA . THR A 1 250 ? 33.50983 -6.86698 28.12645 1.000 43.84071 250 THR A CA 1
ATOM 1880 C C . THR A 1 250 ? 32.48387 -7.17406 29.20346 1.000 47.20407 250 THR A C 1
ATOM 1881 O O . THR A 1 250 ? 32.63794 -8.17706 29.90844 1.000 50.68103 250 THR A O 1
ATOM 1885 N N . ASP A 1 251 ? 31.45283 -6.34412 29.34950 1.000 44.56722 251 ASP A N 1
ATOM 1886 C CA . ASP A 1 251 ? 30.50785 -6.40320 30.46152 1.000 48.47080 251 ASP A CA 1
ATOM 1887 C C . ASP A 1 251 ? 31.17586 -6.14319 31.80651 1.000 50.21609 251 ASP A C 1
ATOM 1888 O O . ASP A 1 251 ? 30.55189 -6.35225 32.85652 1.000 43.93524 251 ASP A O 1
ATOM 1893 N N . MET A 1 252 ? 32.41983 -5.67812 31.80550 1.000 46.84515 252 MET A N 1
ATOM 1894 C CA . MET A 1 252 ? 33.04883 -5.26111 33.04849 1.000 47.00362 252 MET A CA 1
ATOM 1895 C C . MET A 1 252 ? 32.35977 -4.01016 33.57953 1.000 46.15423 252 MET A C 1
ATOM 1896 O O . MET A 1 252 ? 32.18570 -3.03915 32.83356 1.000 46.09695 252 MET A O 1
ATOM 1901 N N . PRO A 1 253 ? 31.94480 -3.99621 34.84454 1.000 48.91130 253 PRO A N 1
ATOM 1902 C CA . PRO A 1 253 ? 31.38274 -2.77126 35.42358 1.000 46.08084 253 PRO A CA 1
ATOM 1903 C C . PRO A 1 253 ? 32.38867 -1.63220 35.34659 1.000 46.12985 253 PRO A C 1
ATOM 1904 O O . PRO A 1 253 ? 33.60168 -1.83913 35.37856 1.000 45.81767 253 PRO A O 1
ATOM 1908 N N . ILE A 1 254 ? 31.86660 -0.41522 35.21562 1.000 42.78931 254 ILE A N 1
ATOM 1909 C CA . ILE A 1 254 ? 32.73753 0.73683 35.01563 1.000 45.74967 254 ILE A CA 1
ATOM 1910 C C . ILE A 1 254 ? 33.63254 0.97286 36.22962 1.000 46.94672 254 ILE A C 1
ATOM 1911 O O . ILE A 1 254 ? 34.83952 1.20993 36.08760 1.000 44.53972 254 ILE A O 1
ATOM 1916 N N . LYS A 1 255 ? 33.07056 0.88580 37.44063 1.000 45.57885 255 LYS A N 1
ATOM 1917 C CA . LYS A 1 255 ? 33.89358 0.99482 38.64561 1.000 45.91487 255 LYS A CA 1
ATOM 1918 C C . LYS A 1 255 ? 34.97264 -0.08412 38.66757 1.000 45.79978 255 LYS A C 1
ATOM 1919 O O . LYS A 1 255 ? 36.10764 0.16294 39.09555 1.000 44.16404 255 LYS A O 1
ATOM 1925 N N . ASP A 1 256 ? 34.64370 -1.28013 38.17355 1.000 43.95303 256 ASP A N 1
ATOM 1926 C CA . ASP A 1 256 ? 35.64176 -2.33407 38.06051 1.000 43.85259 256 ASP A CA 1
ATOM 1927 C C . ASP A 1 256 ? 36.73072 -1.96998 37.06050 1.000 46.03500 256 ASP A C 1
ATOM 1928 O O . ASP A 1 256 ? 37.89775 -2.32492 37.26147 1.000 47.43537 256 ASP A O 1
ATOM 1933 N N . ILE A 1 257 ? 36.37666 -1.28198 35.97352 1.000 42.80179 257 ILE A N 1
ATOM 1934 C CA . ILE A 1 257 ? 37.39762 -0.86490 35.01451 1.000 43.76510 257 ILE A CA 1
ATOM 1935 C C . ILE A 1 257 ? 38.31757 0.16614 35.64151 1.000 41.05856 257 ILE A C 1
ATOM 1936 O O . ILE A 1 257 ? 39.54357 0.10621 35.47949 1.000 39.49832 257 ILE A O 1
ATOM 1941 N N . GLU A 1 258 ? 37.74353 1.12509 36.37554 1.000 40.61912 258 GLU A N 1
ATOM 1942 C CA . GLU A 1 258 ? 38.55748 2.14212 37.02655 1.000 40.95881 258 GLU A CA 1
ATOM 1943 C C . GLU A 1 258 ? 39.52154 1.50616 38.02152 1.000 48.53984 258 GLU A C 1
ATOM 1944 O O . GLU A 1 258 ? 40.70952 1.85822 38.05450 1.000 48.97661 258 GLU A O 1
ATOM 1950 N N . ALA A 1 259 ? 39.03961 0.53911 38.81251 1.000 46.19776 259 ALA A N 1
ATOM 1951 C CA . ALA A 1 259 ? 39.90467 -0.12986 39.78547 1.000 47.80918 259 ALA A CA 1
ATOM 1952 C C . ALA A 1 259 ? 40.98970 -0.95778 39.09844 1.000 46.27120 259 ALA A C 1
ATOM 1953 O O . ALA A 1 259 ? 42.13271 -1.01073 39.57341 1.000 49.81438 259 ALA A O 1
ATOM 1955 N N . LYS A 1 260 ? 40.65872 -1.60178 37.97743 1.000 42.12866 260 LYS A N 1
ATOM 1956 C CA . LYS A 1 260 ? 41.65075 -2.39370 37.25039 1.000 42.30224 260 LYS A CA 1
ATOM 1957 C C . LYS A 1 260 ? 42.78569 -1.52863 36.71339 1.000 43.99052 260 LYS A C 1
ATOM 1958 O O . LYS A 1 260 ? 43.93871 -1.97756 36.66036 1.000 46.86021 260 LYS A O 1
ATOM 1964 N N . TYR A 1 261 ? 42.48761 -0.29263 36.28942 1.000 38.50387 261 TYR A N 1
ATOM 1965 C CA . TYR A 1 261 ? 43.50655 0.57444 35.70442 1.000 42.30684 261 TYR A CA 1
ATOM 1966 C C . TYR A 1 261 ? 43.99951 1.65144 36.67044 1.000 45.67385 261 TYR A C 1
ATOM 1967 O O . TYR A 1 261 ? 44.61244 2.63249 36.23144 1.000 43.37601 261 TYR A O 1
ATOM 1976 N N . GLU A 1 262 ? 43.76054 1.48140 37.97044 1.000 43.59498 262 GLU A N 1
ATOM 1977 C CA . GLU A 1 262 ? 44.34751 2.37341 38.96544 1.000 46.26215 262 GLU A CA 1
ATOM 1978 C C . GLU A 1 262 ? 45.86250 2.40151 38.80942 1.000 43.32306 262 GLU A C 1
ATOM 1979 O O . GLU A 1 262 ? 46.50956 1.35054 38.76238 1.000 41.86590 262 GLU A O 1
ATOM 1985 N N . GLY A 1 263 ? 46.42843 3.60354 38.70743 1.000 45.27355 263 GLY A N 1
ATOM 1986 C CA . GLY A 1 263 ? 47.85242 3.74163 38.44541 1.000 45.22067 263 GLY A CA 1
ATOM 1987 C C . GLY A 1 263 ? 48.29041 3.48268 37.01539 1.000 48.73605 263 GLY A C 1
ATOM 1988 O O . GLY A 1 263 ? 49.49541 3.34076 36.76837 1.000 49.61684 263 GLY A O 1
ATOM 1989 N N . GLU A 1 264 ? 47.36339 3.39865 36.06541 1.000 46.38211 264 GLU A N 1
ATOM 1990 C CA . GLU A 1 264 ? 47.70338 3.22270 34.65940 1.000 48.23784 264 GLU A CA 1
ATOM 1991 C C . GLU A 1 264 ? 47.38229 4.48870 33.87943 1.000 42.80493 264 GLU A C 1
ATOM 1992 O O . GLU A 1 264 ? 46.51725 5.27764 34.26947 1.000 40.55265 264 GLU A O 1
ATOM 1998 N N . GLY A 1 265 ? 48.10326 4.67976 32.77442 1.000 42.23069 265 GLY A N 1
ATOM 1999 C CA . GLY A 1 265 ? 47.85818 5.78477 31.87745 1.000 44.00137 265 GLY A CA 1
ATOM 2000 C C . GLY A 1 265 ? 47.04518 5.35775 30.66046 1.000 43.54165 265 GLY A C 1
ATOM 2001 O O . GLY A 1 265 ? 46.60624 4.21673 30.52644 1.000 44.74482 265 GLY A O 1
ATOM 2002 N N . TYR A 1 266 ? 46.86611 6.32176 29.75448 1.000 40.63570 266 TYR A N 1
ATOM 2003 C CA . TYR A 1 266 ? 46.02710 6.11273 28.58149 1.000 38.67613 266 TYR A CA 1
ATOM 2004 C C . TYR A 1 266 ? 46.60714 5.05779 27.65146 1.000 43.18885 266 TYR A C 1
ATOM 2005 O O . TYR A 1 266 ? 45.86317 4.25576 27.08646 1.000 46.36477 266 TYR A O 1
ATOM 2014 N N . GLY A 1 267 ? 47.92313 5.06787 27.43743 1.000 42.11153 267 GLY A N 1
ATOM 2015 C CA . GLY A 1 267 ? 48.49717 4.16492 26.45240 1.000 40.14684 267 GLY A CA 1
ATOM 2016 C C . GLY A 1 267 ? 48.24526 2.70690 26.78138 1.000 43.82099 267 GLY A C 1
ATOM 2017 O O . GLY A 1 267 ? 47.97229 1.89490 25.89137 1.000 40.85001 267 GLY A O 1
ATOM 2018 N N . LYS A 1 268 ? 48.32530 2.35288 28.06537 1.000 42.43226 268 LYS A N 1
ATOM 2019 C CA . LYS A 1 268 ? 48.03539 0.97485 28.45234 1.000 45.69746 268 LYS A CA 1
ATOM 2020 C C . LYS A 1 268 ? 46.55040 0.65777 28.30437 1.000 45.66761 268 LYS A C 1
ATOM 2021 O O . LYS A 1 268 ? 46.18046 -0.43124 27.85235 1.000 45.84113 268 LYS A O 1
ATOM 2027 N N . PHE A 1 269 ? 45.68636 1.58671 28.69440 1.000 45.06097 269 PHE A N 1
ATOM 2028 C CA . PHE A 1 269 ? 44.25637 1.34363 28.56242 1.000 43.92134 269 PHE A CA 1
ATOM 2029 C C . PHE A 1 269 ? 43.85235 1.26364 27.09443 1.000 40.78495 269 PHE A C 1
ATOM 2030 O O . PHE A 1 269 ? 43.16539 0.32161 26.68342 1.000 39.89496 269 PHE A O 1
ATOM 2038 N N . LYS A 1 270 ? 44.28327 2.23368 26.28244 1.000 37.59735 270 LYS A N 1
ATOM 2039 C CA . LYS A 1 270 ? 43.90925 2.22369 24.87245 1.000 40.05395 270 LYS A CA 1
ATOM 2040 C C . LYS A 1 270 ? 44.51430 1.03374 24.14641 1.000 40.13504 270 LYS A C 1
ATOM 2041 O O . LYS A 1 270 ? 43.92131 0.52573 23.18841 1.000 41.16408 270 LYS A O 1
ATOM 2047 N N . GLY A 1 271 ? 45.68734 0.57180 24.58238 1.000 41.25207 271 GLY A N 1
ATOM 2048 C CA . GLY A 1 271 ? 46.24540 -0.63915 23.99934 1.000 42.36911 271 GLY A CA 1
ATOM 2049 C C . GLY A 1 271 ? 45.39247 -1.85621 24.29033 1.000 41.46848 271 GLY A C 1
ATOM 2050 O O . GLY A 1 271 ? 45.08950 -2.64821 23.39632 1.000 43.13080 271 GLY A O 1
ATOM 2051 N N . ASP A 1 272 ? 44.97151 -2.01126 25.54934 1.000 40.70525 272 ASP A N 1
ATOM 2052 C CA . ASP A 1 272 ? 44.11858 -3.13832 25.90133 1.000 42.93737 272 ASP A CA 1
ATOM 2053 C C . ASP A 1 272 ? 42.77556 -3.05138 25.18336 1.000 42.98663 272 ASP A C 1
ATOM 2054 O O . ASP A 1 272 ? 42.24361 -4.06640 24.71935 1.000 41.96737 272 ASP A O 1
ATOM 2059 N N . LEU A 1 273 ? 42.20249 -1.84641 25.10239 1.000 35.75948 273 LEU A N 1
ATOM 2060 C CA . LEU A 1 273 ? 40.91247 -1.68447 24.44442 1.000 38.50758 273 LEU A CA 1
ATOM 2061 C C . LEU A 1 273 ? 41.01145 -1.96143 22.94541 1.000 39.45991 273 LEU A C 1
ATOM 2062 O O . LEU A 1 273 ? 40.12148 -2.59847 22.36942 1.000 37.22795 273 LEU A O 1
ATOM 2067 N N . ALA A 1 274 ? 42.07841 -1.49736 22.29240 1.000 36.42055 274 ALA A N 1
ATOM 2068 C CA . ALA A 1 274 ? 42.21240 -1.78532 20.86940 1.000 40.67651 274 ALA A CA 1
ATOM 2069 C C . ALA A 1 274 ? 42.26749 -3.28531 20.63336 1.000 41.97254 274 ALA A C 1
ATOM 2070 O O . ALA A 1 274 ? 41.65550 -3.79733 19.69136 1.000 41.75492 274 ALA A O 1
ATOM 2072 N N . GLU A 1 275 ? 42.97354 -4.01129 21.49533 1.000 40.94588 275 GLU A N 1
ATOM 2073 C CA . GLU A 1 275 ? 43.03762 -5.46028 21.35230 1.000 43.96766 275 GLU A CA 1
ATOM 2074 C C . GLU A 1 275 ? 41.68867 -6.10737 21.64931 1.000 40.50577 275 GLU A C 1
ATOM 2075 O O . GLU A 1 275 ? 41.31771 -7.09537 21.01030 1.000 43.12884 275 GLU A O 1
ATOM 2081 N N . ILE A 1 276 ? 40.93565 -5.56143 22.60634 1.000 38.22841 276 ILE A N 1
ATOM 2082 C CA . ILE A 1 276 ? 39.58869 -6.06051 22.87135 1.000 38.66768 276 ILE A CA 1
ATOM 2083 C C . ILE A 1 276 ? 38.69365 -5.84254 21.65738 1.000 37.62252 276 ILE A C 1
ATOM 2084 O O . ILE A 1 276 ? 37.97570 -6.74857 21.22437 1.000 38.90341 276 ILE A O 1
ATOM 2089 N N . VAL A 1 277 ? 38.73857 -4.64152 21.07640 1.000 37.21543 277 VAL A N 1
ATOM 2090 C CA . VAL A 1 277 ? 37.91953 -4.36555 19.89842 1.000 39.76017 277 VAL A CA 1
ATOM 2091 C C . VAL A 1 277 ? 38.30956 -5.28950 18.75139 1.000 39.90793 277 VAL A C 1
ATOM 2092 O O . VAL A 1 277 ? 37.44558 -5.84153 18.05840 1.000 36.72677 277 VAL A O 1
ATOM 2096 N N . LYS A 1 278 ? 39.61257 -5.48942 18.54537 1.000 40.51700 278 LYS A N 1
ATOM 2097 C CA . LYS A 1 278 ? 40.05760 -6.36537 17.47034 1.000 37.82611 278 LYS A CA 1
ATOM 2098 C C . LYS A 1 278 ? 39.59269 -7.80040 17.69932 1.000 41.68399 278 LYS A C 1
ATOM 2099 O O . LYS A 1 278 ? 39.08471 -8.44741 16.77431 1.000 42.39602 278 LYS A O 1
ATOM 2105 N N . ALA A 1 279 ? 39.72174 -8.30842 18.93330 1.000 39.66615 279 ALA A N 1
ATOM 2106 C CA . ALA A 1 279 ? 39.28283 -9.67845 19.20128 1.000 40.66261 279 ALA A CA 1
ATOM 2107 C C . ALA A 1 279 ? 37.77283 -9.81754 19.03831 1.000 40.00101 279 ALA A C 1
ATOM 2108 O O . ALA A 1 279 ? 37.28388 -10.83455 18.52829 1.000 40.02117 279 ALA A O 1
ATOM 2110 N N . PHE A 1 280 ? 37.01778 -8.80759 19.46234 1.000 36.83244 280 PHE A N 1
ATOM 2111 C CA . PHE A 1 280 ? 35.57078 -8.87967 19.32137 1.000 38.41288 280 PHE A CA 1
ATOM 2112 C C . PHE A 1 280 ? 35.16776 -8.96966 17.85237 1.000 39.30619 280 PHE A C 1
ATOM 2113 O O . PHE A 1 280 ? 34.30480 -9.77670 17.48037 1.000 35.76831 280 PHE A O 1
ATOM 2121 N N . LEU A 1 281 ? 35.77870 -8.13861 17.00238 1.000 32.56848 281 LEU A N 1
ATOM 2122 C CA . LEU A 1 281 ? 35.39967 -8.14360 15.59639 1.000 38.31145 281 LEU A CA 1
ATOM 2123 C C . LEU A 1 281 ? 35.89273 -9.39255 14.87635 1.000 39.14097 281 LEU A C 1
ATOM 2124 O O . LEU A 1 281 ? 35.22674 -9.86757 13.95035 1.000 38.63958 281 LEU A O 1
ATOM 2129 N N . VAL A 1 282 ? 37.04777 -9.93850 15.27132 1.000 40.11683 282 VAL A N 1
ATOM 2130 C CA . VAL A 1 282 ? 37.49883 -11.19346 14.67228 1.000 40.43548 282 VAL A CA 1
ATOM 2131 C C . VAL A 1 282 ? 36.46089 -12.28452 14.91728 1.000 41.67112 282 VAL A C 1
ATOM 2132 O O . VAL A 1 282 ? 36.05692 -13.00553 13.99727 1.000 41.16054 282 VAL A O 1
ATOM 2136 N N . GLU A 1 283 ? 35.99292 -12.39458 16.16229 1.000 37.20979 283 GLU A N 1
ATOM 2137 C CA . GLU A 1 283 ? 34.96299 -13.36964 16.48928 1.000 40.48610 283 GLU A CA 1
ATOM 2138 C C . GLU A 1 283 ? 33.63095 -13.02970 15.82832 1.000 41.14736 283 GLU A C 1
ATOM 2139 O O . GLU A 1 283 ? 32.94100 -13.92073 15.31631 1.000 43.12992 283 GLU A O 1
ATOM 2145 N N . PHE A 1 284 ? 33.24888 -11.75273 15.83135 1.000 38.95781 284 PHE A N 1
ATOM 2146 C CA . PHE A 1 284 ? 31.97285 -11.35579 15.24138 1.000 39.60552 284 PHE A CA 1
ATOM 2147 C C . PHE A 1 284 ? 31.93984 -11.64776 13.74538 1.000 38.59754 284 PHE A C 1
ATOM 2148 O O . PHE A 1 284 ? 30.96186 -12.19580 13.22439 1.000 34.32078 284 PHE A O 1
ATOM 2156 N N . GLN A 1 285 ? 33.00680 -11.28768 13.03837 1.000 37.67802 285 GLN A N 1
ATOM 2157 C CA . GLN A 1 285 ? 33.00878 -11.38765 11.58836 1.000 37.20390 285 GLN A CA 1
ATOM 2158 C C . GLN A 1 285 ? 33.14085 -12.81563 11.09133 1.000 38.89003 285 GLN A C 1
ATOM 2159 O O . GLN A 1 285 ? 32.75285 -13.09163 9.95233 1.000 38.33079 285 GLN A O 1
ATOM 2165 N N . GLU A 1 286 ? 33.68992 -13.71762 11.90430 1.000 41.10009 286 GLU A N 1
ATOM 2166 C CA . GLU A 1 286 ? 33.69599 -15.12761 11.54427 1.000 40.90344 286 GLU A CA 1
ATOM 2167 C C . GLU A 1 286 ? 32.27803 -15.68569 11.55329 1.000 41.26953 286 GLU A C 1
ATOM 2168 O O . GLU A 1 286 ? 31.85605 -16.34769 10.59828 1.000 40.81566 286 GLU A O 1
ATOM 2174 N N . LYS A 1 287 ? 31.51203 -15.40476 12.61431 1.000 40.16726 287 LYS A N 1
ATOM 2175 C CA . LYS A 1 287 ? 30.09405 -15.76284 12.59933 1.000 39.53036 287 LYS A CA 1
ATOM 2176 C C . LYS A 1 287 ? 29.36699 -15.06086 11.45335 1.000 36.83161 287 LYS A C 1
ATOM 2177 O O . LYS A 1 287 ? 28.51901 -15.66089 10.78536 1.000 40.52063 287 LYS A O 1
ATOM 2183 N N . TYR A 1 288 ? 29.67491 -13.78683 11.21038 1.000 35.68959 288 TYR A N 1
ATOM 2184 C CA . TYR A 1 288 ? 28.97185 -13.04985 10.16440 1.000 35.47318 288 TYR A CA 1
ATOM 2185 C C . TYR A 1 288 ? 29.19386 -13.69581 8.79939 1.000 38.28353 288 TYR A C 1
ATOM 2186 O O . TYR A 1 288 ? 28.24286 -13.89285 8.03340 1.000 40.04397 288 TYR A O 1
ATOM 2195 N N . GLU A 1 289 ? 30.44887 -14.02073 8.47236 1.000 38.67209 289 GLU A N 1
ATOM 2196 C CA . GLU A 1 289 ? 30.74688 -14.62068 7.17334 1.000 38.30320 289 GLU A CA 1
ATOM 2197 C C . GLU A 1 289 ? 30.07896 -15.98172 7.04832 1.000 41.01385 289 GLU A C 1
ATOM 2198 O O . GLU A 1 289 ? 29.56996 -16.33273 5.98132 1.000 41.81349 289 GLU A O 1
ATOM 2204 N N . SER A 1 290 ? 30.05802 -16.76174 8.13630 1.000 39.84593 290 SER A N 1
ATOM 2205 C CA . SER A 1 290 ? 29.45310 -18.08478 8.05329 1.000 42.63055 290 SER A CA 1
ATOM 2206 C C . SER A 1 290 ? 27.95309 -17.99586 7.79232 1.000 42.65289 290 SER A C 1
ATOM 2207 O O . SER A 1 290 ? 27.41512 -18.78587 7.01331 1.000 46.62280 290 SER A O 1
ATOM 2210 N N . PHE A 1 291 ? 27.25405 -17.04991 8.42135 1.000 37.79577 291 PHE A N 1
ATOM 2211 C CA . PHE A 1 291 ? 25.84803 -16.85299 8.07838 1.000 36.99787 291 PHE A CA 1
ATOM 2212 C C . PHE A 1 291 ? 25.70097 -16.28196 6.67440 1.000 38.32807 291 PHE A C 1
ATOM 2213 O O . PHE A 1 291 ? 24.89798 -16.77599 5.88140 1.000 35.86472 291 PHE A O 1
ATOM 2221 N N . TYR A 1 292 ? 26.47890 -15.24191 6.34941 1.000 36.77078 292 TYR A N 1
ATOM 2222 C CA . TYR A 1 292 ? 26.30484 -14.53890 5.08542 1.000 33.83629 292 TYR A CA 1
ATOM 2223 C C . TYR A 1 292 ? 26.57087 -15.44885 3.88440 1.000 42.12414 292 TYR A C 1
ATOM 2224 O O . TYR A 1 292 ? 25.93884 -15.28287 2.83641 1.000 35.87425 292 TYR A O 1
ATOM 2233 N N . ASN A 1 293 ? 27.45993 -16.43881 4.02436 1.000 40.75232 293 ASN A N 1
ATOM 2234 C CA . ASN A 1 293 ? 27.86995 -17.27876 2.90233 1.000 42.50976 293 ASN A CA 1
ATOM 2235 C C . ASN A 1 293 ? 27.28804 -18.69179 2.94332 1.000 45.40307 293 ASN A C 1
ATOM 2236 O O . ASN A 1 293 ? 27.65607 -19.53275 2.11429 1.000 44.18784 293 ASN A O 1
ATOM 2241 N N . SER A 1 294 ? 26.34607 -18.95387 3.84033 1.000 44.52636 294 SER A N 1
ATOM 2242 C CA . SER A 1 294 ? 25.76815 -20.27190 4.06231 1.000 47.31145 294 SER A CA 1
ATOM 2243 C C . SER A 1 294 ? 24.44314 -20.42196 3.34133 1.000 48.38029 294 SER A C 1
ATOM 2244 O O . SER A 1 294 ? 23.75208 -19.43400 3.10137 1.000 46.21838 294 SER A O 1
ATOM 2247 N N . ASP A 1 295 ? 24.06021 -21.66798 3.03131 1.000 52.93001 295 ASP A N 1
ATOM 2248 C CA . ASP A 1 295 ? 22.74921 -21.81504 2.40533 1.000 51.98329 295 ASP A CA 1
ATOM 2249 C C . ASP A 1 295 ? 21.66822 -21.72413 3.47136 1.000 53.78428 295 ASP A C 1
ATOM 2250 O O . ASP A 1 295 ? 20.50920 -21.42919 3.15739 1.000 53.36922 295 ASP A O 1
ATOM 2255 N N . LYS A 1 296 ? 22.02126 -22.00813 4.73034 1.000 45.59716 296 LYS A N 1
ATOM 2256 C CA . LYS A 1 296 ? 21.04328 -21.95021 5.80436 1.000 46.23247 296 LYS A CA 1
ATOM 2257 C C . LYS A 1 296 ? 20.48420 -20.54425 5.99840 1.000 43.13358 296 LYS A C 1
ATOM 2258 O O . LYS A 1 296 ? 19.42720 -20.39932 6.61543 1.000 41.92868 296 LYS A O 1
ATOM 2264 N N . LEU A 1 297 ? 21.15513 -19.50420 5.48841 1.000 44.11408 297 LEU A N 1
ATOM 2265 C CA . LEU A 1 297 ? 20.61806 -18.15623 5.66545 1.000 39.39117 297 LEU A CA 1
ATOM 2266 C C . LEU A 1 297 ? 19.23404 -18.03930 5.04248 1.000 34.63719 297 LEU A C 1
ATOM 2267 O O . LEU A 1 297 ? 18.32102 -17.46737 5.64651 1.000 35.27508 297 LEU A O 1
ATOM 2272 N N . ASP A 1 298 ? 19.05105 -18.59229 3.84347 1.000 35.20414 298 ASP A N 1
ATOM 2273 C CA . ASP A 1 298 ? 17.73403 -18.56735 3.21650 1.000 34.25784 298 ASP A CA 1
ATOM 2274 C C . ASP A 1 298 ? 16.74810 -19.44642 3.96750 1.000 35.43596 298 ASP A C 1
ATOM 2275 O O . ASP A 1 298 ? 15.58008 -19.07549 4.12753 1.000 34.15930 298 ASP A O 1
ATOM 2280 N N . ASP A 1 299 ? 17.20817 -20.59041 4.48647 1.000 36.50159 299 ASP A N 1
ATOM 2281 C CA . ASP A 1 299 ? 16.35424 -21.39747 5.35346 1.000 35.75706 299 ASP A CA 1
ATOM 2282 C C . ASP A 1 299 ? 15.90421 -20.60453 6.57949 1.000 33.74432 299 ASP A C 1
ATOM 2283 O O . ASP A 1 299 ? 14.71722 -20.60160 6.92751 1.000 30.28414 299 ASP A O 1
ATOM 2288 N N . ILE A 1 300 ? 16.83919 -19.91049 7.24049 1.000 30.95653 300 ILE A N 1
ATOM 2289 C CA . ILE A 1 300 ? 16.48916 -19.11153 8.42051 1.000 30.59880 300 ILE A CA 1
ATOM 2290 C C . ILE A 1 300 ? 15.50109 -18.01158 8.04955 1.000 30.46551 300 ILE A C 1
ATOM 2291 O O . ILE A 1 300 ? 14.47510 -17.82965 8.71058 1.000 30.28223 300 ILE A O 1
ATOM 2296 N N . LEU A 1 301 ? 15.77803 -17.27354 6.96656 1.000 29.09457 301 LEU A N 1
ATOM 2297 C CA . LEU A 1 301 ? 14.88296 -16.17858 6.59261 1.000 29.66378 301 LEU A CA 1
ATOM 2298 C C . LEU A 1 301 ? 13.51098 -16.69165 6.16362 1.000 29.03508 301 LEU A C 1
ATOM 2299 O O . LEU A 1 301 ? 12.50195 -16.03272 6.44465 1.000 30.78097 301 LEU A O 1
ATOM 2304 N N . ASP A 1 302 ? 13.44104 -17.86164 5.50760 1.000 29.80877 302 ASP A N 1
ATOM 2305 C CA . ASP A 1 302 ? 12.15107 -18.48871 5.20361 1.000 31.88502 302 ASP A CA 1
ATOM 2306 C C . ASP A 1 302 ? 11.36911 -18.77678 6.47962 1.000 32.73338 302 ASP A C 1
ATOM 2307 O O . ASP A 1 302 ? 10.16409 -18.49786 6.57664 1.000 31.30397 302 ASP A O 1
ATOM 2312 N N . GLN A 1 303 ? 12.03716 -19.38377 7.46159 1.000 30.29277 303 GLN A N 1
ATOM 2313 C CA . GLN A 1 303 ? 11.37221 -19.73783 8.71360 1.000 32.89715 303 GLN A CA 1
ATOM 2314 C C . GLN A 1 303 ? 10.83615 -18.48788 9.40463 1.000 32.73706 303 GLN A C 1
ATOM 2315 O O . GLN A 1 303 ? 9.68715 -18.45795 9.86565 1.000 31.40271 303 GLN A O 1
ATOM 2321 N N . GLY A 1 304 ? 11.63709 -17.42183 9.44564 1.000 31.06477 304 GLY A N 1
ATOM 2322 C CA . GLY A 1 304 ? 11.15603 -16.18987 10.05068 1.000 30.65540 304 GLY A CA 1
ATOM 2323 C C . GLY A 1 304 ? 9.97198 -15.61293 9.30471 1.000 30.23151 304 GLY A C 1
ATOM 2324 O O . GLY A 1 304 ? 8.99097 -15.18600 9.91374 1.000 28.30439 304 GLY A O 1
ATOM 2325 N N . ARG A 1 305 ? 10.04395 -15.61089 7.96771 1.000 29.26514 305 ARG A N 1
ATOM 2326 C CA . ARG A 1 305 ? 8.92391 -15.15994 7.15174 1.000 29.10347 305 ARG A CA 1
ATOM 2327 C C . ARG A 1 305 ? 7.65796 -15.93102 7.47575 1.000 28.90286 305 ARG A C 1
ATOM 2328 O O . ARG A 1 305 ? 6.57293 -15.34608 7.56178 1.000 29.58173 305 ARG A O 1
ATOM 2336 N N . ASP A 1 306 ? 7.76204 -17.25902 7.59872 1.000 31.75147 306 ASP A N 1
ATOM 2337 C CA . ASP A 1 306 ? 6.57709 -18.06409 7.88272 1.000 33.99054 306 ASP A CA 1
ATOM 2338 C C . ASP A 1 306 ? 6.03410 -17.76715 9.27674 1.000 31.61599 306 ASP A C 1
ATOM 2339 O O . ASP A 1 306 ? 4.81510 -17.67223 9.47176 1.000 31.66101 306 ASP A O 1
ATOM 2344 N N . LYS A 1 307 ? 6.91311 -17.59712 10.25873 1.000 29.49837 307 LYS A N 1
ATOM 2345 C CA . LYS A 1 307 ? 6.42512 -17.23318 11.59274 1.000 32.32420 307 LYS A CA 1
ATOM 2346 C C . LYS A 1 307 ? 5.68104 -15.89922 11.56279 1.000 31.90120 307 LYS A C 1
ATOM 2347 O O . LYS A 1 307 ? 4.59704 -15.76330 12.13081 1.000 30.22573 307 LYS A O 1
ATOM 2353 N N . ALA A 1 308 ? 6.25797 -14.89317 10.90780 1.000 29.81342 308 ALA A N 1
ATOM 2354 C CA . ALA A 1 308 ? 5.61389 -13.58521 10.87884 1.000 27.04917 308 ALA A CA 1
ATOM 2355 C C . ALA A 1 308 ? 4.30188 -13.63427 10.11086 1.000 30.01787 308 ALA A C 1
ATOM 2356 O O . ALA A 1 308 ? 3.31585 -12.99233 10.50089 1.000 28.57077 308 ALA A O 1
ATOM 2358 N N . HIS A 1 309 ? 4.26990 -14.39925 9.01384 1.000 30.14746 309 HIS A N 1
ATOM 2359 C CA . HIS A 1 309 ? 3.05289 -14.50630 8.21887 1.000 31.43660 309 HIS A CA 1
ATOM 2360 C C . HIS A 1 309 ? 1.92595 -15.10838 9.03487 1.000 28.63994 309 HIS A C 1
ATOM 2361 O O . HIS A 1 309 ? 0.79192 -14.62145 9.00491 1.000 28.03972 309 HIS A O 1
ATOM 2368 N N . LYS A 1 310 ? 2.22602 -16.14738 9.79885 1.000 30.55878 310 LYS A N 1
ATOM 2369 C CA . LYS A 1 310 ? 1.18207 -16.77846 10.58785 1.000 32.22585 310 LYS A CA 1
ATOM 2370 C C . LYS A 1 310 ? 0.52903 -15.77252 11.53389 1.000 36.12886 310 LYS A C 1
ATOM 2371 O O . LYS A 1 310 ? -0.70297 -15.70859 11.62691 1.000 36.80914 310 LYS A O 1
ATOM 2377 N N . VAL A 1 311 ? 1.32900 -14.93649 12.19889 1.000 33.15174 311 VAL A N 1
ATOM 2378 C CA . VAL A 1 311 ? 0.75996 -14.00454 13.17192 1.000 29.43406 311 VAL A CA 1
ATOM 2379 C C . VAL A 1 311 ? 0.07688 -12.83556 12.47696 1.000 30.46268 311 VAL A C 1
ATOM 2380 O O . VAL A 1 311 ? -1.06113 -12.47964 12.80599 1.000 30.70430 311 VAL A O 1
ATOM 2384 N N . SER A 1 312 ? 0.73783 -12.23050 11.48396 1.000 29.30119 312 SER A N 1
ATOM 2385 C CA . SER A 1 312 ? 0.16575 -11.04552 10.84499 1.000 27.31119 312 SER A CA 1
ATOM 2386 C C . SER A 1 312 ? -1.04625 -11.36257 9.96901 1.000 29.46455 312 SER A C 1
ATOM 2387 O O . SER A 1 312 ? -1.89631 -10.48262 9.76405 1.000 26.83338 312 SER A O 1
ATOM 2390 N N . PHE A 1 313 ? -1.15519 -12.59957 9.46499 1.000 29.65600 313 PHE A N 1
ATOM 2391 C CA . PHE A 1 313 ? -2.32218 -12.98562 8.68000 1.000 32.13281 313 PHE A CA 1
ATOM 2392 C C . PHE A 1 313 ? -3.59917 -12.87671 9.50203 1.000 31.04370 313 PHE A C 1
ATOM 2393 O O . PHE A 1 313 ? -4.60822 -12.31976 9.04106 1.000 30.59220 313 PHE A O 1
ATOM 2401 N N . LYS A 1 314 ? -3.56612 -13.35074 10.74202 1.000 31.78486 314 LYS A N 1
ATOM 2402 C CA . LYS A 1 314 ? -4.77111 -13.26182 11.55304 1.000 32.28106 314 LYS A CA 1
ATOM 2403 C C . LYS A 1 314 ? -5.15519 -11.81485 11.80708 1.000 30.48790 314 LYS A C 1
ATOM 2404 O O . LYS A 1 314 ? -6.33721 -11.45692 11.70911 1.000 30.03469 314 LYS A O 1
ATOM 2410 N N . THR A 1 315 ? -4.16924 -10.95580 12.10208 1.000 28.43993 315 THR A N 1
ATOM 2411 C CA . THR A 1 315 ? -4.46331 -9.53682 12.30112 1.000 27.68636 315 THR A CA 1
ATOM 2412 C C . THR A 1 315 ? -5.08737 -8.91883 11.05614 1.000 28.59192 315 THR A C 1
ATOM 2413 O O . THR A 1 315 ? -6.11841 -8.23289 11.13717 1.000 29.17394 315 THR A O 1
ATOM 2417 N N . VAL A 1 316 ? -4.49638 -9.19077 9.88712 1.000 26.50751 316 VAL A N 1
ATOM 2418 C CA . VAL A 1 316 ? -5.01443 -8.65377 8.63014 1.000 28.62823 316 VAL A CA 1
ATOM 2419 C C . VAL A 1 316 ? -6.45141 -9.08985 8.41116 1.000 25.92829 316 VAL A C 1
ATOM 2420 O O . VAL A 1 316 ? -7.31147 -8.28189 8.03320 1.000 25.10792 316 VAL A O 1
ATOM 2424 N N . LYS A 1 317 ? -6.73633 -10.36987 8.65914 1.000 26.91958 317 LYS A N 1
ATOM 2425 C CA . LYS A 1 317 ? -8.09031 -10.88495 8.47616 1.000 27.85823 317 LYS A CA 1
ATOM 2426 C C . LYS A 1 317 ? -9.07433 -10.23002 9.43219 1.000 28.89833 317 LYS A C 1
ATOM 2427 O O . LYS A 1 317 ? -10.22635 -9.97308 9.06922 1.000 30.58662 317 LYS A O 1
ATOM 2433 N N . LYS A 1 318 ? -8.65132 -9.96503 10.67119 1.000 27.73442 318 LYS A N 1
ATOM 2434 C CA . LYS A 1 318 ? -9.53734 -9.25510 11.58422 1.000 28.20781 318 LYS A CA 1
ATOM 2435 C C . LYS A 1 318 ? -9.79443 -7.84610 11.08225 1.000 26.72557 318 LYS A C 1
ATOM 2436 O O . LYS A 1 318 ? -10.93646 -7.36817 11.09928 1.000 28.15504 318 LYS A O 1
ATOM 2442 N N . MET A 1 319 ? -8.74748 -7.18003 10.59625 1.000 26.62105 319 MET A N 1
ATOM 2443 C CA . MET A 1 319 ? -8.91757 -5.84603 10.02428 1.000 26.40718 319 MET A CA 1
ATOM 2444 C C . MET A 1 319 ? -9.84159 -5.86806 8.81930 1.000 26.52841 319 MET A C 1
ATOM 2445 O O . MET A 1 319 ? -10.71464 -5.00310 8.68133 1.000 24.01351 319 MET A O 1
ATOM 2450 N N . GLU A 1 320 ? -9.66355 -6.84803 7.92727 1.000 28.32537 320 GLU A N 1
ATOM 2451 C CA . GLU A 1 320 ? -10.48957 -6.90705 6.72429 1.000 26.25342 320 GLU A CA 1
ATOM 2452 C C . GLU A 1 320 ? -11.95855 -7.08214 7.07731 1.000 28.61860 320 GLU A C 1
ATOM 2453 O O . GLU A 1 320 ? -12.82960 -6.41818 6.50334 1.000 27.57602 320 GLU A O 1
ATOM 2459 N N . LYS A 1 321 ? -12.24549 -7.95718 8.04130 1.000 33.05612 321 LYS A N 1
ATOM 2460 C CA . LYS A 1 321 ? -13.62147 -8.14427 8.47932 1.000 34.13398 321 LYS A CA 1
ATOM 2461 C C . LYS A 1 321 ? -14.17953 -6.86231 9.08536 1.000 33.20528 321 LYS A C 1
ATOM 2462 O O . LYS A 1 321 ? -15.32555 -6.49037 8.82039 1.000 32.48722 321 LYS A O 1
ATOM 2468 N N . ALA A 1 322 ? -13.37155 -6.15228 9.88036 1.000 32.29098 322 ALA A N 1
ATOM 2469 C CA . ALA A 1 322 ? -13.83861 -4.91032 10.49539 1.000 31.47797 322 ALA A CA 1
ATOM 2470 C C . ALA A 1 322 ? -14.16470 -3.83732 9.45342 1.000 32.59995 322 ALA A C 1
ATOM 2471 O O . ALA A 1 322 ? -15.09974 -3.05138 9.63746 1.000 33.26875 322 ALA A O 1
ATOM 2473 N N . MET A 1 323 ? -13.40272 -3.75825 8.36841 1.000 29.74765 323 MET A N 1
ATOM 2474 C CA . MET A 1 323 ? -13.70780 -2.75325 7.35844 1.000 29.80044 323 MET A CA 1
ATOM 2475 C C . MET A 1 323 ? -14.67579 -3.24828 6.28344 1.000 33.20764 323 MET A C 1
ATOM 2476 O O . MET A 1 323 ? -15.15385 -2.44029 5.47347 1.000 34.63819 323 MET A O 1
ATOM 2481 N N . GLY A 1 324 ? -14.97572 -4.53730 6.24842 1.000 30.29922 324 GLY A N 1
ATOM 2482 C CA . GLY A 1 324 ? -15.82371 -5.05532 5.20243 1.000 33.92293 324 GLY A CA 1
ATOM 2483 C C . GLY A 1 324 ? -15.13171 -5.36125 3.88941 1.000 34.05866 324 GLY A C 1
ATOM 2484 O O . GLY A 1 324 ? -15.81073 -5.45727 2.87142 1.000 30.25785 324 GLY A O 1
ATOM 2485 N N . LEU A 1 325 ? -13.80671 -5.49418 3.87438 1.000 31.45102 325 LEU A N 1
ATOM 2486 C CA . LEU A 1 325 ? -13.10070 -5.99511 2.69836 1.000 32.80507 325 LEU A CA 1
ATOM 2487 C C . LEU A 1 325 ? -13.35462 -7.47812 2.51433 1.000 31.53544 325 LEU A C 1
ATOM 2488 O O . LEU A 1 325 ? -13.57056 -8.21815 3.47632 1.000 31.29484 325 LEU A O 1
ATOM 2493 N N . GLY A 1 326 ? -13.28962 -7.91509 1.26332 1.000 29.67498 326 GLY A N 1
ATOM 2494 C CA . GLY A 1 326 ? -13.28454 -9.32808 0.94829 1.000 33.37457 326 GLY A CA 1
ATOM 2495 C C . GLY A 1 326 ? -14.62850 -9.98617 1.18530 1.000 34.80746 326 GLY A C 1
ATOM 2496 O O . GLY A 1 326 ? -15.69954 -9.39722 0.98033 1.000 34.81694 326 GLY A O 1
ATOM 2497 N N . ARG A 1 327 ? -14.56142 -11.23317 1.65027 1.000 31.75726 327 ARG A N 1
ATOM 2498 C CA . ARG A 1 327 ? -15.73137 -12.07024 1.83027 1.000 38.11171 327 ARG A CA 1
ATOM 2499 C C . ARG A 1 327 ? -15.72230 -12.69727 3.21526 1.000 41.77922 327 ARG A C 1
ATOM 2500 O O . ARG A 1 327 ? -14.66928 -12.88623 3.83424 1.000 40.15508 327 ARG A O 1
ATOM 2508 N N . LYS A 1 328 ? -16.92128 -13.02235 3.68128 1.000 44.37937 328 LYS A N 1
ATOM 2509 C CA . LYS A 1 328 ? -17.11220 -13.93139 4.80426 1.000 47.46180 328 LYS A CA 1
ATOM 2510 C C . LYS A 1 328 ? -17.13913 -15.34538 4.24023 1.000 51.76182 328 LYS A C 1
ATOM 2511 O O . LYS A 1 328 ? -18.08812 -15.72642 3.53824 1.000 52.52655 328 LYS A O 1
ATOM 2517 N N . ARG A 1 329 ? -16.08208 -16.10732 4.49519 1.000 53.16442 329 ARG A N 1
ATOM 2518 C CA . ARG A 1 329 ? -16.06301 -17.48931 4.03616 1.000 60.79014 329 ARG A CA 1
ATOM 2519 C C . ARG A 1 329 ? -16.10794 -18.42134 5.24015 1.000 65.54108 329 ARG A C 1
ATOM 2520 O O . ARG A 1 329 ? -15.19092 -18.42830 6.06713 1.000 73.64389 329 ARG A O 1
ATOM 2528 N N . MET B 1 1 ? -8.90139 7.45726 32.81929 1.000 49.55118 1 MET B N 1
ATOM 2529 C CA . MET B 1 1 ? -8.05041 8.46730 32.20333 1.000 46.87516 1 MET B CA 1
ATOM 2530 C C . MET B 1 1 ? -6.61744 8.25744 32.70149 1.000 44.07508 1 MET B C 1
ATOM 2531 O O . MET B 1 1 ? -6.41153 7.88851 33.85752 1.000 43.61725 1 MET B O 1
ATOM 2536 N N . GLU B 1 2 ? -5.63437 8.45548 31.82958 1.000 39.54625 2 GLU B N 1
ATOM 2537 C CA . GLU B 1 2 ? -4.24938 8.18861 32.19373 1.000 38.29667 2 GLU B CA 1
ATOM 2538 C C . GLU B 1 2 ? -3.64656 9.35869 32.96774 1.000 36.71993 2 GLU B C 1
ATOM 2539 O O . GLU B 1 2 ? -3.94362 10.52665 32.70965 1.000 34.06639 2 GLU B O 1
ATOM 2545 N N . THR B 1 3 ? -2.77163 9.03180 33.90784 1.000 33.81881 3 THR B N 1
ATOM 2546 C CA . THR B 1 3 ? -2.09079 10.01690 34.73486 1.000 33.94137 3 THR B CA 1
ATOM 2547 C C . THR B 1 3 ? -0.71476 10.32398 34.16599 1.000 30.53242 3 THR B C 1
ATOM 2548 O O . THR B 1 3 ? 0.05235 9.40803 33.84211 1.000 29.99773 3 THR B O 1
ATOM 2552 N N . LEU B 1 4 ? -0.39585 11.61000 34.08596 1.000 29.31626 4 LEU B N 1
ATOM 2553 C CA . LEU B 1 4 ? 0.88316 12.08808 33.58607 1.000 31.47227 4 LEU B CA 1
ATOM 2554 C C . LEU B 1 4 ? 1.59099 12.84319 34.69911 1.000 30.11407 4 LEU B C 1
ATOM 2555 O O . LEU B 1 4 ? 0.97585 13.61818 35.42801 1.000 27.48654 4 LEU B O 1
ATOM 2560 N N . PHE B 1 5 ? 2.89199 12.62430 34.82125 1.000 28.34062 5 PHE B N 1
ATOM 2561 C CA . PHE B 1 5 ? 3.69084 13.35341 35.78430 1.000 28.20377 5 PHE B CA 1
ATOM 2562 C C . PHE B 1 5 ? 4.91186 13.92448 35.08639 1.000 31.17743 5 PHE B C 1
ATOM 2563 O O . PHE B 1 5 ? 5.62099 13.21050 34.37750 1.000 29.76528 5 PHE B O 1
ATOM 2571 N N . SER B 1 6 ? 5.18473 15.19451 35.33136 1.000 28.28229 6 SER B N 1
ATOM 2572 C CA . SER B 1 6 ? 6.37374 15.83058 34.80045 1.000 35.68945 6 SER B CA 1
ATOM 2573 C C . SER B 1 6 ? 7.03456 16.59169 35.93648 1.000 32.42153 6 SER B C 1
ATOM 2574 O O . SER B 1 6 ? 6.40143 17.43667 36.56638 1.000 31.01753 6 SER B O 1
ATOM 2577 N N . GLY B 1 7 ? 8.29156 16.27380 36.21863 1.000 32.57042 7 GLY B N 1
ATOM 2578 C CA . GLY B 1 7 ? 9.04740 17.06091 37.16667 1.000 35.97975 7 GLY B CA 1
ATOM 2579 C C . GLY B 1 7 ? 9.65337 18.26192 36.46067 1.000 38.44678 7 GLY B C 1
ATOM 2580 O O . GLY B 1 7 ? 10.11550 18.16891 35.32472 1.000 38.17151 7 GLY B O 1
ATOM 2581 N N . ILE B 1 8 ? 9.62521 19.40595 37.13462 1.000 37.27842 8 ILE B N 1
ATOM 2582 C CA . ILE B 1 8 ? 10.05217 20.66796 36.54860 1.000 39.09241 8 ILE B CA 1
ATOM 2583 C C . ILE B 1 8 ? 11.19904 21.21509 37.38369 1.000 40.76772 8 ILE B C 1
ATOM 2584 O O . ILE B 1 8 ? 11.00389 21.60413 38.54265 1.000 36.32967 8 ILE B O 1
ATOM 2589 N N . GLN B 1 9 ? 12.36010 21.30316 36.78181 1.000 40.55805 9 GLN B N 1
ATOM 2590 C CA . GLN B 1 9 ? 13.53298 21.83728 37.44890 1.000 43.83922 9 GLN B CA 1
ATOM 2591 C C . GLN B 1 9 ? 13.33984 23.32928 37.70881 1.000 46.06679 9 GLN B C 1
ATOM 2592 O O . GLN B 1 9 ? 13.14987 24.09322 36.75276 1.000 43.48901 9 GLN B O 1
ATOM 2598 N N . PRO B 1 10 ? 13.35967 23.79134 38.96579 1.000 40.51527 10 PRO B N 1
ATOM 2599 C CA . PRO B 1 10 ? 13.30953 25.23135 39.24272 1.000 46.44478 10 PRO B CA 1
ATOM 2600 C C . PRO B 1 10 ? 14.68548 25.88246 39.20883 1.000 52.70818 10 PRO B C 1
ATOM 2601 O O . PRO B 1 10 ? 15.10233 26.56153 40.15284 1.000 63.25664 10 PRO B O 1
ATOM 2605 N N . SER B 1 11 ? 15.43261 25.63547 38.14192 1.000 49.74189 11 SER B N 1
ATOM 2606 C CA . SER B 1 11 ? 16.79258 26.14957 38.06303 1.000 54.19650 11 SER B CA 1
ATOM 2607 C C . SER B 1 11 ? 17.09867 26.67653 36.67504 1.000 57.50116 11 SER B C 1
ATOM 2608 O O . SER B 1 11 ? 18.24167 27.07361 36.41313 1.000 66.71349 11 SER B O 1
ATOM 2611 N N . GLY B 1 12 ? 16.11376 26.70541 35.78893 1.000 54.67516 12 GLY B N 1
ATOM 2612 C CA . GLY B 1 12 ? 16.33086 27.15636 34.43394 1.000 58.83709 12 GLY B CA 1
ATOM 2613 C C . GLY B 1 12 ? 15.03991 27.49923 33.72379 1.000 55.23896 12 GLY B C 1
ATOM 2614 O O . GLY B 1 12 ? 14.10298 26.68915 33.64673 1.000 52.59257 12 GLY B O 1
ATOM 2615 N N . ILE B 1 13 ? 15.01287 28.70720 33.17873 1.000 56.96912 13 ILE B N 1
ATOM 2616 C CA . ILE B 1 13 ? 13.82789 29.23607 32.49958 1.000 50.61326 13 ILE B CA 1
ATOM 2617 C C . ILE B 1 13 ? 13.57909 28.42799 31.23160 1.000 45.23951 13 ILE B C 1
ATOM 2618 O O . ILE B 1 13 ? 14.53019 28.16103 30.48470 1.000 48.08178 13 ILE B O 1
ATOM 2623 N N . PRO B 1 14 ? 12.35115 27.99188 30.96149 1.000 37.34731 14 PRO B N 1
ATOM 2624 C CA . PRO B 1 14 ? 12.07833 27.34280 29.68649 1.000 41.73614 14 PRO B CA 1
ATOM 2625 C C . PRO B 1 14 ? 12.35137 28.29477 28.53248 1.000 46.22018 14 PRO B C 1
ATOM 2626 O O . PRO B 1 14 ? 12.18826 29.51176 28.63740 1.000 40.10955 14 PRO B O 1
ATOM 2630 N N . THR B 1 15 ? 12.80453 27.72675 27.43355 1.000 46.15538 15 THR B N 1
ATOM 2631 C CA . THR B 1 15 ? 12.98459 28.49771 26.22753 1.000 43.58205 15 THR B CA 1
ATOM 2632 C C . THR B 1 15 ? 11.74469 28.36357 25.36141 1.000 44.72102 15 THR B C 1
ATOM 2633 O O . THR B 1 15 ? 10.79972 27.64251 25.68035 1.000 42.08408 15 THR B O 1
ATOM 2637 N N . ILE B 1 16 ? 11.75575 29.07852 24.24038 1.000 42.88243 16 ILE B N 1
ATOM 2638 C CA . ILE B 1 16 ? 10.65985 28.97839 23.29727 1.000 44.82737 16 ILE B CA 1
ATOM 2639 C C . ILE B 1 16 ? 10.63003 27.59435 22.65433 1.000 44.56062 16 ILE B C 1
ATOM 2640 O O . ILE B 1 16 ? 9.56311 27.11525 22.24625 1.000 43.13009 16 ILE B O 1
ATOM 2645 N N . GLY B 1 17 ? 11.78709 26.93044 22.54648 1.000 43.70797 17 GLY B N 1
ATOM 2646 C CA . GLY B 1 17 ? 11.79125 25.54042 22.11055 1.000 43.44767 17 GLY B CA 1
ATOM 2647 C C . GLY B 1 17 ? 11.09622 24.62141 23.10452 1.000 48.56035 17 GLY B C 1
ATOM 2648 O O . GLY B 1 17 ? 10.33933 23.73133 22.71249 1.000 48.42136 17 GLY B O 1
ATOM 2649 N N . ASN B 1 18 ? 11.33107 24.83449 24.40754 1.000 41.25362 18 ASN B N 1
ATOM 2650 C CA . ASN B 1 18 ? 10.55503 24.11948 25.41849 1.000 45.51342 18 ASN B CA 1
ATOM 2651 C C . ASN B 1 18 ? 9.07501 24.42935 25.27832 1.000 46.23348 18 ASN B C 1
ATOM 2652 O O . ASN B 1 18 ? 8.22907 23.54229 25.43728 1.000 41.85016 18 ASN B O 1
ATOM 2657 N N . TYR B 1 19 ? 8.74494 25.68931 24.97423 1.000 42.67908 19 TYR B N 1
ATOM 2658 C CA . TYR B 1 19 ? 7.34692 26.08419 24.87107 1.000 41.05706 19 TYR B CA 1
ATOM 2659 C C . TYR B 1 19 ? 6.67410 25.40208 23.69203 1.000 43.31874 19 TYR B C 1
ATOM 2660 O O . TYR B 1 19 ? 5.55913 24.89000 23.81695 1.000 41.45682 19 TYR B O 1
ATOM 2669 N N . ILE B 1 20 ? 7.33322 25.40508 22.53110 1.000 43.59009 20 ILE B N 1
ATOM 2670 C CA . ILE B 1 20 ? 6.75639 24.78598 21.34407 1.000 43.23364 20 ILE B CA 1
ATOM 2671 C C . ILE B 1 20 ? 6.73249 23.26999 21.49214 1.000 43.82319 20 ILE B C 1
ATOM 2672 O O . ILE B 1 20 ? 5.75859 22.60789 21.10607 1.000 42.65505 20 ILE B O 1
ATOM 2677 N N . GLY B 1 21 ? 7.80548 22.69810 22.03928 1.000 42.97073 21 GLY B N 1
ATOM 2678 C CA . GLY B 1 21 ? 7.87058 21.25011 22.18935 1.000 47.43244 21 GLY B CA 1
ATOM 2679 C C . GLY B 1 21 ? 6.90652 20.70608 23.23828 1.000 47.13481 21 GLY B C 1
ATOM 2680 O O . GLY B 1 21 ? 6.16162 19.75901 22.98225 1.000 54.80516 21 GLY B O 1
ATOM 2681 N N . ALA B 1 22 ? 6.92235 21.27614 24.44425 1.000 45.34758 22 ALA B N 1
ATOM 2682 C CA . ALA B 1 22 ? 6.20828 20.69414 25.57521 1.000 44.16951 22 ALA B CA 1
ATOM 2683 C C . ALA B 1 22 ? 5.11616 21.60607 26.11705 1.000 45.47015 22 ALA B C 1
ATOM 2684 O O . ALA B 1 22 ? 3.93819 21.22598 26.09895 1.000 44.06109 22 ALA B O 1
ATOM 2686 N N . LEU B 1 23 ? 5.47601 22.81712 26.55603 1.000 38.08687 23 LEU B N 1
ATOM 2687 C CA . LEU B 1 23 ? 4.58787 23.61609 27.38891 1.000 38.07286 23 LEU B CA 1
ATOM 2688 C C . LEU B 1 23 ? 3.26591 23.88895 26.69376 1.000 40.54284 23 LEU B C 1
ATOM 2689 O O . LEU B 1 23 ? 2.19287 23.69089 27.27466 1.000 40.73545 23 LEU B O 1
ATOM 2694 N N . LYS B 1 24 ? 3.33001 24.33590 25.44074 1.000 38.90181 24 LYS B N 1
ATOM 2695 C CA . LYS B 1 24 ? 2.13006 24.64577 24.67761 1.000 40.60805 24 LYS B CA 1
ATOM 2696 C C . LYS B 1 24 ? 1.22917 23.42969 24.51457 1.000 40.20491 24 LYS B C 1
ATOM 2697 O O . LYS B 1 24 ? 0.00217 23.56558 24.42344 1.000 44.07799 24 LYS B O 1
ATOM 2703 N N . GLN B 1 25 ? 1.81328 22.24073 24.42669 1.000 39.18994 25 GLN B N 1
ATOM 2704 C CA . GLN B 1 25 ? 1.00839 21.04165 24.24166 1.000 44.01941 25 GLN B CA 1
ATOM 2705 C C . GLN B 1 25 ? 0.31329 20.63366 25.53061 1.000 44.25168 25 GLN B C 1
ATOM 2706 O O . GLN B 1 25 ? -0.84067 20.18857 25.49951 1.000 46.63701 25 GLN B O 1
ATOM 2712 N N . PHE B 1 26 ? 0.99717 20.79477 26.66967 1.000 44.99684 26 PHE B N 1
ATOM 2713 C CA . PHE B 1 26 ? 0.38906 20.49478 27.96363 1.000 45.20293 26 PHE B CA 1
ATOM 2714 C C . PHE B 1 26 ? -0.93202 21.23068 28.14246 1.000 45.20317 26 PHE B C 1
ATOM 2715 O O . PHE B 1 26 ? -1.88003 20.68563 28.71539 1.000 45.52514 26 PHE B O 1
ATOM 2723 N N . VAL B 1 27 ? -1.02107 22.45765 27.62539 1.000 45.73945 27 VAL B N 1
ATOM 2724 C CA . VAL B 1 27 ? -2.24914 23.24356 27.71923 1.000 45.80219 27 VAL B CA 1
ATOM 2725 C C . VAL B 1 27 ? -3.43002 22.49543 27.11114 1.000 46.79879 27 VAL B C 1
ATOM 2726 O O . VAL B 1 27 ? -4.57107 22.63136 27.57102 1.000 45.24682 27 VAL B O 1
ATOM 2730 N N . ASP B 1 28 ? -3.17885 21.67841 26.09021 1.000 49.85513 28 ASP B N 1
ATOM 2731 C CA . ASP B 1 28 ? -4.22272 20.86229 25.48714 1.000 50.53282 28 ASP B CA 1
ATOM 2732 C C . ASP B 1 28 ? -4.34768 19.49732 26.17119 1.000 49.96731 28 ASP B C 1
ATOM 2733 O O . ASP B 1 28 ? -5.45968 19.05824 26.49510 1.000 51.61156 28 ASP B O 1
ATOM 2738 N N . VAL B 1 29 ? -3.22865 18.80542 26.39934 1.000 43.50558 29 VAL B N 1
ATOM 2739 C CA . VAL B 1 29 ? -3.34459 17.45743 26.94139 1.000 45.82362 29 VAL B CA 1
ATOM 2740 C C . VAL B 1 29 ? -3.86974 17.45446 28.37633 1.000 42.33388 29 VAL B C 1
ATOM 2741 O O . VAL B 1 29 ? -4.36170 16.42344 28.83533 1.000 42.05441 29 VAL B O 1
ATOM 2745 N N . GLN B 1 30 ? -3.83090 18.58749 29.08429 1.000 40.27751 30 GLN B N 1
ATOM 2746 C CA . GLN B 1 30 ? -4.38804 18.61551 30.43023 1.000 43.90437 30 GLN B CA 1
ATOM 2747 C C . GLN B 1 30 ? -5.89102 18.37639 30.42809 1.000 45.27313 30 GLN B C 1
ATOM 2748 O O . GLN B 1 30 ? -6.45911 18.08439 31.48004 1.000 43.63844 30 GLN B O 1
ATOM 2754 N N . ASN B 1 31 ? -6.54791 18.46028 29.26501 1.000 48.25832 31 ASN B N 1
ATOM 2755 C CA . ASN B 1 31 ? -7.98288 18.17516 29.19588 1.000 46.80165 31 ASN B CA 1
ATOM 2756 C C . ASN B 1 31 ? -8.28175 16.68614 29.11192 1.000 45.42470 31 ASN B C 1
ATOM 2757 O O . ASN B 1 31 ? -9.38376 16.25907 29.47383 1.000 48.66427 31 ASN B O 1
ATOM 2762 N N . ASP B 1 32 ? -7.33364 15.89019 28.62306 1.000 43.70874 32 ASP B N 1
ATOM 2763 C CA . ASP B 1 32 ? -7.54450 14.46916 28.39710 1.000 43.07831 32 ASP B CA 1
ATOM 2764 C C . ASP B 1 32 ? -6.67052 13.59427 29.27823 1.000 43.63306 32 ASP B C 1
ATOM 2765 O O . ASP B 1 32 ? -6.77942 12.36426 29.21228 1.000 43.24706 32 ASP B O 1
ATOM 2770 N N . TYR B 1 33 ? -5.78265 14.19138 30.06629 1.000 35.48782 33 TYR B N 1
ATOM 2771 C CA . TYR B 1 33 ? -4.89868 13.43849 30.93742 1.000 39.67361 33 TYR B CA 1
ATOM 2772 C C . TYR B 1 33 ? -4.88487 14.10756 32.29839 1.000 39.77772 33 TYR B C 1
ATOM 2773 O O . TYR B 1 33 ? -5.01298 15.32455 32.40532 1.000 41.82315 33 TYR B O 1
ATOM 2782 N N . ASP B 1 34 ? -4.73191 13.29362 33.33044 1.000 40.16365 34 ASP B N 1
ATOM 2783 C CA . ASP B 1 34 ? -4.63509 13.76769 34.70643 1.000 38.02024 34 ASP B CA 1
ATOM 2784 C C . ASP B 1 34 ? -3.18214 14.14482 34.94156 1.000 37.79610 34 ASP B C 1
ATOM 2785 O O . ASP B 1 34 ? -2.33810 13.28190 35.19369 1.000 36.79042 34 ASP B O 1
ATOM 2790 N N . CYS B 1 35 ? -2.87423 15.43184 34.83053 1.000 33.51257 35 CYS B N 1
ATOM 2791 C CA . CYS B 1 35 ? -1.49026 15.88195 34.74965 1.000 37.61300 35 CYS B CA 1
ATOM 2792 C C . CYS B 1 35 ? -1.01944 16.43605 36.08567 1.000 37.89693 35 CYS B C 1
ATOM 2793 O O . CYS B 1 35 ? -1.73657 17.20102 36.74056 1.000 36.18393 35 CYS B O 1
ATOM 2796 N N . TYR B 1 36 ? 0.18555 16.03616 36.48081 1.000 33.87590 36 TYR B N 1
ATOM 2797 C CA . TYR B 1 36 ? 0.88639 16.59127 37.62386 1.000 32.36902 36 TYR B CA 1
ATOM 2798 C C . TYR B 1 36 ? 2.12338 17.32735 37.12695 1.000 32.33121 36 TYR B C 1
ATOM 2799 O O . TYR B 1 36 ? 2.91950 16.77838 36.35606 1.000 33.13204 36 TYR B O 1
ATOM 2808 N N . PHE B 1 37 ? 2.28823 18.55738 37.58091 1.000 30.44609 37 PHE B N 1
ATOM 2809 C CA . PHE B 1 37 ? 3.42020 19.39846 37.22799 1.000 33.32574 37 PHE B CA 1
ATOM 2810 C C . PHE B 1 37 ? 4.08104 19.78057 38.53703 1.000 36.79990 37 PHE B C 1
ATOM 2811 O O . PHE B 1 37 ? 3.55890 20.61257 39.28194 1.000 36.70774 37 PHE B O 1
ATOM 2819 N N . CYS B 1 38 ? 5.21706 19.15268 38.81318 1.000 35.24107 38 CYS B N 1
ATOM 2820 C CA . CYS B 1 38 ? 5.83393 19.17479 40.12624 1.000 31.84270 38 CYS B CA 1
ATOM 2821 C C . CYS B 1 38 ? 7.15088 19.91589 40.02934 1.000 33.78375 38 CYS B C 1
ATOM 2822 O O . CYS B 1 38 ? 8.06898 19.45993 39.34446 1.000 30.28824 38 CYS B O 1
ATOM 2825 N N . ILE B 1 39 ? 7.26071 21.02793 40.74630 1.000 33.75421 39 ILE B N 1
ATOM 2826 C CA . ILE B 1 39 ? 8.48565 21.81403 40.73539 1.000 30.49513 39 ILE B CA 1
ATOM 2827 C C . ILE B 1 39 ? 9.43560 21.17415 41.73751 1.000 34.31276 39 ILE B C 1
ATOM 2828 O O . ILE B 1 39 ? 9.21247 21.23019 42.95049 1.000 35.37700 39 ILE B O 1
ATOM 2833 N N . VAL B 1 40 ? 10.48970 20.53721 41.23865 1.000 29.29619 40 VAL B N 1
ATOM 2834 C CA . VAL B 1 40 ? 11.26369 19.60632 42.07977 1.000 33.73881 40 VAL B CA 1
ATOM 2835 C C . VAL B 1 40 ? 12.37556 20.41144 42.74185 1.000 35.15059 40 VAL B C 1
ATOM 2836 O O . VAL B 1 40 ? 13.56960 20.28552 42.43698 1.000 36.76316 40 VAL B O 1
ATOM 2840 N N . ASP B 1 41 ? 11.99140 21.16245 43.77277 1.000 32.21762 41 ASP B N 1
ATOM 2841 C CA . ASP B 1 41 ? 12.99726 21.91057 44.51884 1.000 36.14716 41 ASP B CA 1
ATOM 2842 C C . ASP B 1 41 ? 13.90025 20.98968 45.33898 1.000 33.41153 41 ASP B C 1
ATOM 2843 O O . ASP B 1 41 ? 15.08421 21.29478 45.51808 1.000 33.24478 41 ASP B O 1
ATOM 2848 N N . GLN B 1 42 ? 13.39930 19.83266 45.78098 1.000 34.30727 42 GLN B N 1
ATOM 2849 C CA . GLN B 1 42 ? 14.27530 18.91677 46.50511 1.000 32.50271 42 GLN B CA 1
ATOM 2850 C C . GLN B 1 42 ? 15.31744 18.28681 45.59025 1.000 35.47146 42 GLN B C 1
ATOM 2851 O O . GLN B 1 42 ? 16.39942 17.91291 46.05838 1.000 35.44038 42 GLN B O 1
ATOM 2857 N N . HIS B 1 43 ? 15.00559 18.12672 44.29422 1.000 35.26305 43 HIS B N 1
ATOM 2858 C CA . HIS B 1 43 ? 16.03472 17.70376 43.34535 1.000 37.73258 43 HIS B CA 1
ATOM 2859 C C . HIS B 1 43 ? 17.02766 18.81982 43.05040 1.000 34.30743 43 HIS B C 1
ATOM 2860 O O . HIS B 1 43 ? 18.21470 18.54991 42.83853 1.000 36.05144 43 HIS B O 1
ATOM 2867 N N . ALA B 1 44 ? 16.55956 20.06379 43.02329 1.000 37.89916 44 ALA B N 1
ATOM 2868 C CA . ALA B 1 44 ? 17.43650 21.18684 42.70333 1.000 40.98684 44 ALA B CA 1
ATOM 2869 C C . ALA B 1 44 ? 18.60239 21.29598 43.67844 1.000 43.33579 44 ALA B C 1
ATOM 2870 O O . ALA B 1 44 ? 19.71841 21.64005 43.27054 1.000 44.48214 44 ALA B O 1
ATOM 2872 N N . ILE B 1 45 ? 18.39029 20.96702 44.96044 1.000 39.03256 45 ILE B N 1
ATOM 2873 C CA . ILE B 1 45 ? 19.46618 21.15916 45.93254 1.000 40.22330 45 ILE B CA 1
ATOM 2874 C C . ILE B 1 45 ? 20.47026 20.01924 45.95869 1.000 42.61719 45 ILE B C 1
ATOM 2875 O O . ILE B 1 45 ? 21.42418 20.07135 46.74479 1.000 43.70295 45 ILE B O 1
ATOM 2880 N N . THR B 1 46 ? 20.30443 18.98919 45.13272 1.000 40.74239 46 THR B N 1
ATOM 2881 C CA . THR B 1 46 ? 21.44052 18.10827 44.92388 1.000 40.79423 46 THR B CA 1
ATOM 2882 C C . THR B 1 46 ? 22.59053 18.85533 44.25196 1.000 49.41568 46 THR B C 1
ATOM 2883 O O . THR B 1 46 ? 23.75055 18.43643 44.36310 1.000 50.27377 46 THR B O 1
ATOM 2887 N N . MET B 1 47 ? 22.28451 19.96227 43.59388 1.000 46.99207 47 MET B N 1
ATOM 2888 C CA . MET B 1 47 ? 23.17653 20.76831 42.77693 1.000 60.69813 47 MET B CA 1
ATOM 2889 C C . MET B 1 47 ? 23.57235 22.04537 43.51191 1.000 61.78461 47 MET B C 1
ATOM 2890 O O . MET B 1 47 ? 23.00222 22.38137 44.55884 1.000 55.40889 47 MET B O 1
ATOM 2895 N N . PRO B 1 48 ? 24.52635 22.82442 42.90197 1.000 70.44136 48 PRO B N 1
ATOM 2896 C CA . PRO B 1 48 ? 24.94719 24.15448 43.42395 1.000 69.47108 48 PRO B CA 1
ATOM 2897 C C . PRO B 1 48 ? 23.79412 25.13138 43.35779 1.000 67.26123 48 PRO B C 1
ATOM 2898 O O . PRO B 1 48 ? 23.35521 25.45629 42.23473 1.000 70.54629 48 PRO B O 1
ATOM 2902 N N . GLN B 1 49 ? 23.32996 25.59140 44.51772 1.000 64.01087 49 GLN B N 1
ATOM 2903 C CA . GLN B 1 49 ? 22.13189 26.45730 44.54056 1.000 68.08244 49 GLN B CA 1
ATOM 2904 C C . GLN B 1 49 ? 22.22269 27.52036 45.63752 1.000 70.20390 49 GLN B C 1
ATOM 2905 O O . GLN B 1 49 ? 22.50961 27.16344 46.79756 1.000 71.48353 49 GLN B O 1
ATOM 2911 N N . ASP B 1 50 ? 21.98763 28.77433 45.27644 1.000 69.71662 50 ASP B N 1
ATOM 2912 C CA . ASP B 1 50 ? 21.91045 29.88736 46.21038 1.000 65.35300 50 ASP B CA 1
ATOM 2913 C C . ASP B 1 50 ? 20.50138 29.97528 46.77823 1.000 62.11290 50 ASP B C 1
ATOM 2914 O O . ASP B 1 50 ? 19.52246 29.88216 46.03413 1.000 59.78355 50 ASP B O 1
ATOM 2919 N N . ARG B 1 51 ? 20.41423 30.19333 48.09521 1.000 58.18511 51 ARG B N 1
ATOM 2920 C CA . ARG B 1 51 ? 19.14116 30.10726 48.81108 1.000 57.11668 51 ARG B CA 1
ATOM 2921 C C . ARG B 1 51 ? 18.12313 31.13016 48.31493 1.000 61.05629 51 ARG B C 1
ATOM 2922 O O . ARG B 1 51 ? 16.94618 30.80206 48.11283 1.000 58.61614 51 ARG B O 1
ATOM 2930 N N . LEU B 1 52 ? 18.53605 32.39319 48.16791 1.000 62.70492 52 LEU B N 1
ATOM 2931 C CA . LEU B 1 52 ? 17.57501 33.41409 47.75677 1.000 62.25284 52 LEU B CA 1
ATOM 2932 C C . LEU B 1 52 ? 17.20917 33.24299 46.29274 1.000 58.80418 52 LEU B C 1
ATOM 2933 O O . LEU B 1 52 ? 16.04819 33.43288 45.90061 1.000 58.80962 52 LEU B O 1
ATOM 2938 N N . LYS B 1 53 ? 18.18828 32.86003 45.47686 1.000 58.59722 53 LYS B N 1
ATOM 2939 C CA . LYS B 1 53 ? 17.91545 32.56394 44.07984 1.000 57.02567 53 LYS B CA 1
ATOM 2940 C C . LYS B 1 53 ? 16.89355 31.43886 43.95279 1.000 57.55350 53 LYS B C 1
ATOM 2941 O O . LYS B 1 53 ? 15.95362 31.53774 43.15469 1.000 56.66333 53 LYS B O 1
ATOM 2947 N N . LEU B 1 54 ? 17.03355 30.38091 44.76486 1.000 52.64641 54 LEU B N 1
ATOM 2948 C CA . LEU B 1 54 ? 16.23367 29.17283 44.56083 1.000 52.19531 54 LEU B CA 1
ATOM 2949 C C . LEU B 1 54 ? 14.74763 29.44872 44.74567 1.000 49.28626 54 LEU B C 1
ATOM 2950 O O . LEU B 1 54 ? 13.92475 29.05162 43.91160 1.000 48.28943 54 LEU B O 1
ATOM 2955 N N . ARG B 1 55 ? 14.38246 30.14274 45.82760 1.000 47.60197 55 ARG B N 1
ATOM 2956 C CA . ARG B 1 55 ? 12.97142 30.41164 46.08644 1.000 45.44904 55 ARG B CA 1
ATOM 2957 C C . ARG B 1 55 ? 12.36845 31.31054 45.01334 1.000 47.68712 55 ARG B C 1
ATOM 2958 O O . ARG B 1 55 ? 11.19550 31.14443 44.65723 1.000 44.29444 55 ARG B O 1
ATOM 2966 N N . LYS B 1 56 ? 13.14543 32.26258 44.49137 1.000 46.94890 56 LYS B N 1
ATOM 2967 C CA . LYS B 1 56 ? 12.68148 33.04749 43.35029 1.000 49.54929 56 LYS B CA 1
ATOM 2968 C C . LYS B 1 56 ? 12.39968 32.14541 42.15230 1.000 46.75782 56 LYS B C 1
ATOM 2969 O O . LYS B 1 56 ? 11.29873 32.16430 41.58819 1.000 43.76375 56 LYS B O 1
ATOM 2975 N N . GLN B 1 57 ? 13.37778 31.31647 41.78244 1.000 42.65463 57 GLN B N 1
ATOM 2976 C CA . GLN B 1 57 ? 13.24797 30.49340 40.58047 1.000 48.19928 57 GLN B CA 1
ATOM 2977 C C . GLN B 1 57 ? 12.04204 29.57131 40.67339 1.000 45.48877 57 GLN B C 1
ATOM 2978 O O . GLN B 1 57 ? 11.35416 29.32721 39.67333 1.000 41.78615 57 GLN B O 1
ATOM 2984 N N . THR B 1 58 ? 11.75395 29.07535 41.88038 1.000 41.83211 58 THR B N 1
ATOM 2985 C CA . THR B 1 58 ? 10.59700 28.21726 42.08730 1.000 36.06322 58 THR B CA 1
ATOM 2986 C C . THR B 1 58 ? 9.29297 28.95214 41.80013 1.000 40.76281 58 THR B C 1
ATOM 2987 O O . THR B 1 58 ? 8.40308 28.40804 41.12707 1.000 39.12263 58 THR B O 1
ATOM 2991 N N . ARG B 1 59 ? 9.19683 30.20516 42.23707 1.000 38.27303 59 ARG B N 1
ATOM 2992 C CA . ARG B 1 59 ? 7.99379 31.02005 41.93691 1.000 43.05824 59 ARG B CA 1
ATOM 2993 C C . ARG B 1 59 ? 7.95392 31.34197 40.43789 1.000 41.14898 59 ARG B C 1
ATOM 2994 O O . ARG B 1 59 ? 6.85797 31.34786 39.87177 1.000 39.88606 59 ARG B O 1
ATOM 3002 N N . GLN B 1 60 ? 9.11796 31.58704 39.83799 1.000 41.02883 60 GLN B N 1
ATOM 3003 C CA . GLN B 1 60 ? 9.15507 31.94697 38.42498 1.000 46.55869 60 GLN B CA 1
ATOM 3004 C C . GLN B 1 60 ? 8.61725 30.82189 37.55898 1.000 45.14573 60 GLN B C 1
ATOM 3005 O O . GLN B 1 60 ? 7.88433 31.06879 36.59289 1.000 42.58358 60 GLN B O 1
ATOM 3011 N N . LEU B 1 61 ? 8.99632 29.57494 37.88308 1.000 44.63208 61 LEU B N 1
ATOM 3012 C CA . LEU B 1 61 ? 8.56149 28.42286 37.09809 1.000 41.27635 61 LEU B CA 1
ATOM 3013 C C . LEU B 1 61 ? 7.05850 28.22075 37.20994 1.000 39.85343 61 LEU B C 1
ATOM 3014 O O . LEU B 1 61 ? 6.38462 27.97165 36.20188 1.000 40.42017 61 LEU B O 1
ATOM 3019 N N . ALA B 1 62 ? 6.51236 28.35176 38.41888 1.000 37.02838 62 ALA B N 1
ATOM 3020 C CA . ALA B 1 62 ? 5.06935 28.23765 38.59474 1.000 39.85907 62 ALA B CA 1
ATOM 3021 C C . ALA B 1 62 ? 4.33735 29.28456 37.76961 1.000 38.21955 62 ALA B C 1
ATOM 3022 O O . ALA B 1 62 ? 3.30544 28.98844 37.14852 1.000 37.21510 62 ALA B O 1
ATOM 3024 N N . ALA B 1 63 ? 4.85025 30.52160 37.77261 1.000 40.52143 63 ALA B N 1
ATOM 3025 C CA . ALA B 1 63 ? 4.26125 31.59351 36.96950 1.000 42.68905 63 ALA B CA 1
ATOM 3026 C C . ALA B 1 63 ? 4.40842 31.31246 35.47653 1.000 39.31126 63 ALA B C 1
ATOM 3027 O O . ALA B 1 63 ? 3.52048 31.64635 34.68542 1.000 42.77622 63 ALA B O 1
ATOM 3029 N N . ILE B 1 64 ? 5.52951 30.72453 35.07067 1.000 38.57059 64 ILE B N 1
ATOM 3030 C CA . ILE B 1 64 ? 5.72368 30.41748 33.65870 1.000 37.44459 64 ILE B CA 1
ATOM 3031 C C . ILE B 1 64 ? 4.71581 29.37537 33.18765 1.000 40.95570 64 ILE B C 1
ATOM 3032 O O . ILE B 1 64 ? 4.11991 29.51127 32.11458 1.000 39.02815 64 ILE B O 1
ATOM 3037 N N . TYR B 1 65 ? 4.50982 28.31639 33.97568 1.000 38.29736 65 TYR B N 1
ATOM 3038 C CA . TYR B 1 65 ? 3.54194 27.29830 33.58063 1.000 35.65309 65 TYR B CA 1
ATOM 3039 C C . TYR B 1 65 ? 2.12490 27.85518 33.57646 1.000 38.11948 65 TYR B C 1
ATOM 3040 O O . TYR B 1 65 ? 1.34401 27.56608 32.66639 1.000 39.77855 65 TYR B O 1
ATOM 3049 N N . LEU B 1 66 ? 1.77773 28.67020 34.57938 1.000 41.53141 66 LEU B N 1
ATOM 3050 C CA . LEU B 1 66 ? 0.45268 29.28510 34.60522 1.000 41.08595 66 LEU B CA 1
ATOM 3051 C C . LEU B 1 66 ? 0.25772 30.24403 33.43515 1.000 40.60534 66 LEU B C 1
ATOM 3052 O O . LEU B 1 66 ? -0.82323 30.28591 32.84104 1.000 39.38394 66 LEU B O 1
ATOM 3057 N N . ALA B 1 67 ? 1.29069 31.01909 33.09122 1.000 39.40187 67 ALA B N 1
ATOM 3058 C CA . ALA B 1 67 ? 1.18374 31.91403 31.94217 1.000 40.37934 67 ALA B CA 1
ATOM 3059 C C . ALA B 1 67 ? 1.02293 31.12696 30.64519 1.000 45.12510 67 ALA B C 1
ATOM 3060 O O . ALA B 1 67 ? 0.30799 31.55986 29.73810 1.000 49.84248 67 ALA B O 1
ATOM 3062 N N . SER B 1 68 ? 1.68503 29.96600 30.54031 1.000 44.69183 68 SER B N 1
ATOM 3063 C CA . SER B 1 68 ? 1.53422 29.09194 29.37834 1.000 44.69726 68 SER B CA 1
ATOM 3064 C C . SER B 1 68 ? 0.10828 28.60482 29.20622 1.000 46.56178 68 SER B C 1
ATOM 3065 O O . SER B 1 68 ? -0.26457 28.19673 28.09920 1.000 47.76287 68 SER B O 1
ATOM 3068 N N . GLY B 1 69 ? -0.68883 28.62480 30.27213 1.000 42.00820 69 GLY B N 1
ATOM 3069 C CA . GLY B 1 69 ? -2.03979 28.11369 30.23502 1.000 41.26002 69 GLY B CA 1
ATOM 3070 C C . GLY B 1 69 ? -2.28076 26.82971 31.00406 1.000 44.48346 69 GLY B C 1
ATOM 3071 O O . GLY B 1 69 ? -3.35470 26.23361 30.85098 1.000 44.87744 69 GLY B O 1
ATOM 3072 N N . ILE B 1 70 ? -1.32181 26.37082 31.81318 1.000 46.86757 70 ILE B N 1
ATOM 3073 C CA . ILE B 1 70 ? -1.61781 25.28984 32.75220 1.000 42.73962 70 ILE B CA 1
ATOM 3074 C C . ILE B 1 70 ? -2.71195 25.76880 33.69506 1.000 41.96988 70 ILE B C 1
ATOM 3075 O O . ILE B 1 70 ? -2.58310 26.81384 34.34603 1.000 41.19095 70 ILE B O 1
ATOM 3080 N N . ASP B 1 71 ? -3.81989 25.02871 33.72698 1.000 44.58558 71 ASP B N 1
ATOM 3081 C CA . ASP B 1 71 ? -5.00600 25.39865 34.48585 1.000 44.82933 71 ASP B CA 1
ATOM 3082 C C . ASP B 1 71 ? -4.93508 24.68972 35.82789 1.000 48.23187 71 ASP B C 1
ATOM 3083 O O . ASP B 1 71 ? -5.03398 23.45171 35.86393 1.000 46.52950 71 ASP B O 1
ATOM 3088 N N . PRO B 1 72 ? -4.78625 25.40979 36.94387 1.000 48.52006 72 PRO B N 1
ATOM 3089 C CA . PRO B 1 72 ? -4.60833 24.73886 38.24292 1.000 46.53292 72 PRO B CA 1
ATOM 3090 C C . PRO B 1 72 ? -5.82531 23.95478 38.70783 1.000 50.44744 72 PRO B C 1
ATOM 3091 O O . PRO B 1 72 ? -5.72536 23.26284 39.73087 1.000 52.36876 72 PRO B O 1
ATOM 3095 N N . ASP B 1 73 ? -6.96325 24.05966 38.01671 1.000 50.66335 73 ASP B N 1
ATOM 3096 C CA . ASP B 1 73 ? -8.14022 23.24958 38.30763 1.000 51.43911 73 ASP B CA 1
ATOM 3097 C C . ASP B 1 73 ? -8.12203 21.94454 37.52869 1.000 50.67689 73 ASP B C 1
ATOM 3098 O O . ASP B 1 73 ? -8.42100 20.88255 38.08771 1.000 52.88917 73 ASP B O 1
ATOM 3103 N N . LYS B 1 74 ? -7.76691 21.99951 36.24472 1.000 50.14955 74 LYS B N 1
ATOM 3104 C CA . LYS B 1 74 ? -7.68773 20.78148 35.44479 1.000 45.70508 74 LYS B CA 1
ATOM 3105 C C . LYS B 1 74 ? -6.47670 19.94160 35.82595 1.000 43.13343 74 LYS B C 1
ATOM 3106 O O . LYS B 1 74 ? -6.54660 18.70959 35.81600 1.000 46.35518 74 LYS B O 1
ATOM 3112 N N . ALA B 1 75 ? -5.36078 20.58970 36.15104 1.000 45.37928 75 ALA B N 1
ATOM 3113 C CA . ALA B 1 75 ? -4.07276 19.95982 36.42120 1.000 44.10369 75 ALA B CA 1
ATOM 3114 C C . ALA B 1 75 ? -3.64593 20.23292 37.86023 1.000 42.07081 75 ALA B C 1
ATOM 3115 O O . ALA B 1 75 ? -4.28406 20.98890 38.59313 1.000 46.33144 75 ALA B O 1
ATOM 3117 N N . THR B 1 76 ? -2.53792 19.61803 38.26337 1.000 41.55284 76 THR B N 1
ATOM 3118 C CA . THR B 1 76 ? -2.01207 19.76013 39.61642 1.000 34.29550 76 THR B CA 1
ATOM 3119 C C . THR B 1 76 ? -0.59511 20.32924 39.54453 1.000 38.29030 76 THR B C 1
ATOM 3120 O O . THR B 1 76 ? 0.36398 19.61031 39.24366 1.000 37.15320 76 THR B O 1
ATOM 3124 N N . LEU B 1 77 ? -0.46324 21.61327 39.86149 1.000 34.90221 77 LEU B N 1
ATOM 3125 C CA . LEU B 1 77 ? 0.80970 22.32737 39.84058 1.000 37.10702 77 LEU B CA 1
ATOM 3126 C C . LEU B 1 77 ? 1.24854 22.55647 41.28362 1.000 39.25722 77 LEU B C 1
ATOM 3127 O O . LEU B 1 77 ? 0.58040 23.28545 42.02651 1.000 39.76598 77 LEU B O 1
ATOM 3132 N N . PHE B 1 78 ? 2.36354 21.94358 41.68676 1.000 35.23150 78 PHE B N 1
ATOM 3133 C CA . PHE B 1 78 ? 2.73340 21.96068 43.09580 1.000 37.45282 78 PHE B CA 1
ATOM 3134 C C . PHE B 1 78 ? 4.24639 21.89881 43.25295 1.000 35.97484 78 PHE B C 1
ATOM 3135 O O . PHE B 1 78 ? 4.98451 21.58082 42.32204 1.000 31.79570 78 PHE B O 1
ATOM 3143 N N . ILE B 1 79 ? 4.69824 22.21590 44.45998 1.000 35.32267 79 ILE B N 1
ATOM 3144 C CA . ILE B 1 79 ? 6.11121 22.19603 44.81613 1.000 37.43118 79 ILE B CA 1
ATOM 3145 C C . ILE B 1 79 ? 6.39723 20.90309 45.57122 1.000 38.89875 79 ILE B C 1
ATOM 3146 O O . ILE B 1 79 ? 5.71216 20.57908 46.55616 1.000 36.05445 79 ILE B O 1
ATOM 3151 N N . GLN B 1 80 ? 7.43134 20.18215 45.12136 1.000 34.44579 80 GLN B N 1
ATOM 3152 C CA . GLN B 1 80 ? 7.79539 18.87821 45.67646 1.000 31.36571 80 GLN B CA 1
ATOM 3153 C C . GLN B 1 80 ? 7.94323 18.90129 47.20547 1.000 34.94522 80 GLN B C 1
ATOM 3154 O O . GLN B 1 80 ? 7.36622 18.06328 47.90645 1.000 31.73134 80 GLN B O 1
ATOM 3160 N N . SER B 1 81 ? 8.72810 19.84238 47.73850 1.000 36.04843 81 SER B N 1
ATOM 3161 C CA . SER B 1 81 ? 9.03395 19.83347 49.17454 1.000 35.67201 81 SER B CA 1
ATOM 3162 C C . SER B 1 81 ? 7.80784 20.07341 50.04540 1.000 34.94854 81 SER B C 1
ATOM 3163 O O . SER B 1 81 ? 7.82275 19.72947 51.23042 1.000 34.32367 81 SER B O 1
ATOM 3166 N N . GLU B 1 82 ? 6.74785 20.64330 49.49427 1.000 37.38650 82 GLU B N 1
ATOM 3167 C CA . GLU B 1 82 ? 5.53776 20.87224 50.26513 1.000 35.38708 82 GLU B CA 1
ATOM 3168 C C . GLU B 1 82 ? 4.67984 19.63418 50.38810 1.000 37.15097 82 GLU B C 1
ATOM 3169 O O . GLU B 1 82 ? 3.63077 19.69612 51.03499 1.000 37.61421 82 GLU B O 1
ATOM 3175 N N . VAL B 1 83 ? 5.08000 18.52518 49.77620 1.000 35.12221 83 VAL B N 1
ATOM 3176 C CA . VAL B 1 83 ? 4.36409 17.26213 49.87018 1.000 30.27428 83 VAL B CA 1
ATOM 3177 C C . VAL B 1 83 ? 5.32011 16.22723 50.44833 1.000 36.40603 83 VAL B C 1
ATOM 3178 O O . VAL B 1 83 ? 6.16423 15.67826 49.73444 1.000 35.99100 83 VAL B O 1
ATOM 3182 N N . PRO B 1 84 ? 5.22100 15.94028 51.75533 1.000 37.95734 84 PRO B N 1
ATOM 3183 C CA . PRO B 1 84 ? 6.20901 15.05739 52.39747 1.000 33.56473 84 PRO B CA 1
ATOM 3184 C C . PRO B 1 84 ? 6.27218 13.67737 51.78554 1.000 30.14435 84 PRO B C 1
ATOM 3185 O O . PRO B 1 84 ? 7.29322 12.99946 51.94368 1.000 31.16886 84 PRO B O 1
ATOM 3189 N N . ALA B 1 85 ? 5.22229 13.23525 51.09846 1.000 30.99003 85 ALA B N 1
ATOM 3190 C CA . ALA B 1 85 ? 5.21745 11.86423 50.59552 1.000 35.89092 85 ALA B CA 1
ATOM 3191 C C . ALA B 1 85 ? 6.41256 11.58228 49.69266 1.000 32.69893 85 ALA B C 1
ATOM 3192 O O . ALA B 1 85 ? 6.88666 10.44632 49.64476 1.000 30.84358 85 ALA B O 1
ATOM 3194 N N . HIS B 1 86 ? 6.95555 12.60430 49.02566 1.000 29.90286 86 HIS B N 1
ATOM 3195 C CA . HIS B 1 86 ? 8.04766 12.37334 48.08679 1.000 29.52142 86 HIS B CA 1
ATOM 3196 C C . HIS B 1 86 ? 9.29263 11.84147 48.78494 1.000 28.28906 86 HIS B C 1
ATOM 3197 O O . HIS B 1 86 ? 9.84976 10.81450 48.37704 1.000 29.49447 86 HIS B O 1
ATOM 3204 N N . VAL B 1 87 ? 9.74047 12.50556 49.85395 1.000 29.80969 87 VAL B N 1
ATOM 3205 C CA . VAL B 1 87 ? 10.89844 11.96268 50.55210 1.000 29.89686 87 VAL B CA 1
ATOM 3206 C C . VAL B 1 87 ? 10.53446 10.72069 51.34512 1.000 26.67055 87 VAL B C 1
ATOM 3207 O O . VAL B 1 87 ? 11.41850 9.91378 51.65424 1.000 26.36363 87 VAL B O 1
ATOM 3211 N N . GLN B 1 88 ? 9.25445 10.52360 51.66700 1.000 27.97196 88 GLN B N 1
ATOM 3212 C CA . GLN B 1 88 ? 8.86547 9.31461 52.39001 1.000 28.82330 88 GLN B CA 1
ATOM 3213 C C . GLN B 1 88 ? 8.97366 8.07957 51.50108 1.000 29.86480 88 GLN B C 1
ATOM 3214 O O . GLN B 1 88 ? 9.61970 7.08864 51.86719 1.000 28.71572 88 GLN B O 1
ATOM 3220 N N . ALA B 1 89 ? 8.32978 8.11947 50.32801 1.000 28.76924 89 ALA B N 1
ATOM 3221 C CA . ALA B 1 89 ? 8.48896 7.03443 49.37308 1.000 26.42548 89 ALA B CA 1
ATOM 3222 C C . ALA B 1 89 ? 9.90902 6.99652 48.83723 1.000 27.34850 89 ALA B C 1
ATOM 3223 O O . ALA B 1 89 ? 10.41014 5.92355 48.48933 1.000 31.35279 89 ALA B O 1
ATOM 3225 N N . GLY B 1 90 ? 10.57793 8.15057 48.77224 1.000 26.99747 90 GLY B N 1
ATOM 3226 C CA . GLY B 1 90 ? 11.95198 8.15766 48.28838 1.000 29.57376 90 GLY B CA 1
ATOM 3227 C C . GLY B 1 90 ? 12.86196 7.31978 49.16351 1.000 30.12310 90 GLY B C 1
ATOM 3228 O O . GLY B 1 90 ? 13.66707 6.51482 48.66963 1.000 29.39668 90 GLY B O 1
ATOM 3229 N N . TRP B 1 91 ? 12.71881 7.46783 50.47649 1.000 26.02923 91 TRP B N 1
ATOM 3230 C CA . TRP B 1 91 ? 13.49878 6.65693 51.39961 1.000 23.94862 91 TRP B CA 1
ATOM 3231 C C . TRP B 1 91 ? 13.16792 5.17790 51.25564 1.000 27.04393 91 TRP B C 1
ATOM 3232 O O . TRP B 1 91 ? 14.07499 4.33697 51.16578 1.000 28.32231 91 TRP B O 1
ATOM 3243 N N . MET B 1 92 ? 11.87295 4.83079 51.24053 1.000 22.73956 92 MET B N 1
ATOM 3244 C CA . MET B 1 92 ? 11.49707 3.41876 51.11656 1.000 29.12344 92 MET B CA 1
ATOM 3245 C C . MET B 1 92 ? 12.04425 2.79274 49.83364 1.000 30.13669 92 MET B C 1
ATOM 3246 O O . MET B 1 92 ? 12.58234 1.67679 49.85275 1.000 28.32196 92 MET B O 1
ATOM 3251 N N . LEU B 1 93 ? 11.91431 3.48968 48.70360 1.000 26.05772 93 LEU B N 1
ATOM 3252 C CA . LEU B 1 93 ? 12.48248 2.95867 47.46568 1.000 29.76802 93 LEU B CA 1
ATOM 3253 C C . LEU B 1 93 ? 14.00448 2.87579 47.55384 1.000 28.64114 93 LEU B C 1
ATOM 3254 O O . LEU B 1 93 ? 14.61661 1.93382 47.03094 1.000 29.91015 93 LEU B O 1
ATOM 3259 N N . THR B 1 94 ? 14.63133 3.83687 48.23486 1.000 27.88248 94 THR B N 1
ATOM 3260 C CA . THR B 1 94 ? 16.08432 3.79600 48.38701 1.000 28.64296 94 THR B CA 1
ATOM 3261 C C . THR B 1 94 ? 16.52636 2.51107 49.06211 1.000 29.92286 94 THR B C 1
ATOM 3262 O O . THR B 1 94 ? 17.52645 1.90013 48.65224 1.000 31.12424 94 THR B O 1
ATOM 3266 N N . THR B 1 95 ? 15.78929 2.07506 50.09406 1.000 28.08901 95 THR B N 1
ATOM 3267 C CA . THR B 1 95 ? 16.20930 0.91213 50.87615 1.000 31.84264 95 THR B CA 1
ATOM 3268 C C . THR B 1 95 ? 16.14548 -0.38792 50.08421 1.000 32.81843 95 THR B C 1
ATOM 3269 O O . THR B 1 95 ? 16.81452 -1.35685 50.46332 1.000 32.50461 95 THR B O 1
ATOM 3273 N N . ILE B 1 96 ? 15.34760 -0.45103 49.01613 1.000 30.70056 96 ILE B N 1
ATOM 3274 C CA . ILE B 1 96 ? 15.30178 -1.65307 48.19118 1.000 33.82688 96 ILE B CA 1
ATOM 3275 C C . ILE B 1 96 ? 16.11190 -1.51407 46.91526 1.000 34.95925 96 ILE B C 1
ATOM 3276 O O . ILE B 1 96 ? 16.19305 -2.47210 46.13131 1.000 38.25659 96 ILE B O 1
ATOM 3281 N N . ALA B 1 97 ? 16.69183 -0.34503 46.66526 1.000 37.69627 97 ALA B N 1
ATOM 3282 C CA . ALA B 1 97 ? 17.65993 -0.19801 45.58735 1.000 32.76954 97 ALA B CA 1
ATOM 3283 C C . ALA B 1 97 ? 19.01592 -0.71788 46.05552 1.000 38.11717 97 ALA B C 1
ATOM 3284 O O . ALA B 1 97 ? 19.26681 -0.86480 47.25255 1.000 37.01825 97 ALA B O 1
ATOM 3286 N N . SER B 1 98 ? 19.88604 -1.02285 45.10262 1.000 38.10500 98 SER B N 1
ATOM 3287 C CA . SER B 1 98 ? 21.24804 -1.42873 45.41378 1.000 37.26933 98 SER B CA 1
ATOM 3288 C C . SER B 1 98 ? 22.19397 -0.25466 45.19182 1.000 37.78254 98 SER B C 1
ATOM 3289 O O . SER B 1 98 ? 21.90998 0.65228 44.40575 1.000 38.01477 98 SER B O 1
ATOM 3292 N N . VAL B 1 99 ? 23.32290 -0.27554 45.90693 1.000 40.28084 99 VAL B N 1
ATOM 3293 C CA . VAL B 1 99 ? 24.36284 0.72654 45.69199 1.000 39.25616 99 VAL B CA 1
ATOM 3294 C C . VAL B 1 99 ? 24.85199 0.68051 44.24604 1.000 40.56921 99 VAL B C 1
ATOM 3295 O O . VAL B 1 99 ? 25.06197 1.72150 43.61302 1.000 42.54671 99 VAL B O 1
ATOM 3299 N N . GLY B 1 100 ? 25.03115 -0.52550 43.70212 1.000 40.88996 100 GLY B N 1
ATOM 3300 C CA . GLY B 1 100 ? 25.43530 -0.64954 42.31017 1.000 42.86705 100 GLY B CA 1
ATOM 3301 C C . GLY B 1 100 ? 24.44434 -0.00866 41.36104 1.000 42.82259 100 GLY B C 1
ATOM 3302 O O . GLY B 1 100 ? 24.83338 0.68633 40.42104 1.000 40.52991 100 GLY B O 1
ATOM 3303 N N . GLU B 1 101 ? 23.14833 -0.20275 41.61491 1.000 42.43896 101 GLU B N 1
ATOM 3304 C CA . GLU B 1 101 ? 22.13037 0.42913 40.78178 1.000 39.91961 101 GLU B CA 1
ATOM 3305 C C . GLU B 1 101 ? 22.25624 1.94214 40.81672 1.000 41.53481 101 GLU B C 1
ATOM 3306 O O . GLU B 1 101 ? 22.15829 2.60508 39.78068 1.000 37.37767 101 GLU B O 1
ATOM 3312 N N . LEU B 1 102 ? 22.45607 2.51521 42.00271 1.000 41.58318 102 LEU B N 1
ATOM 3313 C CA . LEU B 1 102 ? 22.64095 3.96023 42.06167 1.000 41.24741 102 LEU B CA 1
ATOM 3314 C C . LEU B 1 102 ? 23.90999 4.37430 41.32178 1.000 39.87879 102 LEU B C 1
ATOM 3315 O O . LEU B 1 102 ? 23.91599 5.36526 40.57873 1.000 43.69703 102 LEU B O 1
ATOM 3320 N N . GLU B 1 103 ? 24.99504 3.61739 41.50892 1.000 38.48703 103 GLU B N 1
ATOM 3321 C CA . GLU B 1 103 ? 26.26207 3.96246 40.87703 1.000 44.52296 103 GLU B CA 1
ATOM 3322 C C . GLU B 1 103 ? 26.15123 3.92038 39.35402 1.000 44.32983 103 GLU B C 1
ATOM 3323 O O . GLU B 1 103 ? 26.78824 4.71840 38.66005 1.000 46.20235 103 GLU B O 1
ATOM 3329 N N . ARG B 1 104 ? 25.33436 3.00829 38.82298 1.000 40.12064 104 ARG B N 1
ATOM 3330 C CA . ARG B 1 104 ? 25.18551 2.88321 37.37798 1.000 48.63012 104 ARG B CA 1
ATOM 3331 C C . ARG B 1 104 ? 24.37048 4.01812 36.78784 1.000 49.46661 104 ARG B C 1
ATOM 3332 O O . ARG B 1 104 ? 24.52558 4.32908 35.60584 1.000 54.36223 104 ARG B O 1
ATOM 3340 N N . MET B 1 105 ? 23.48435 4.63609 37.57272 1.000 42.75077 105 MET B N 1
ATOM 3341 C CA . MET B 1 105 ? 22.77231 5.80200 37.06859 1.000 49.38230 105 MET B CA 1
ATOM 3342 C C . MET B 1 105 ? 23.69823 7.00707 36.94363 1.000 54.95897 105 MET B C 1
ATOM 3343 O O . MET B 1 105 ? 23.44024 7.90001 36.12856 1.000 57.04132 105 MET B O 1
ATOM 3348 N N . THR B 1 106 ? 24.76714 7.05820 37.74874 1.000 55.21676 106 THR B N 1
ATOM 3349 C CA . THR B 1 106 ? 25.77307 8.10627 37.59279 1.000 56.56341 106 THR B CA 1
ATOM 3350 C C . THR B 1 106 ? 26.50822 7.96927 36.26587 1.000 64.20421 106 THR B C 1
ATOM 3351 O O . THR B 1 106 ? 26.75421 8.96726 35.57985 1.000 69.92628 106 THR B O 1
ATOM 3355 N N . GLN B 1 107 ? 26.85936 6.74228 35.88596 1.000 61.64438 107 GLN B N 1
ATOM 3356 C CA . GLN B 1 107 ? 27.47651 6.50827 34.58504 1.000 59.32939 107 GLN B CA 1
ATOM 3357 C C . GLN B 1 107 ? 26.47060 6.72013 33.46693 1.000 63.50243 107 GLN B C 1
ATOM 3358 O O . GLN B 1 107 ? 25.30963 6.31704 33.56683 1.000 70.10815 107 GLN B O 1
ATOM 3364 N N . TYR B 1 108 ? 26.92866 7.34812 32.39494 1.000 68.99189 108 TYR B N 1
ATOM 3365 C CA . TYR B 1 108 ? 26.05074 7.77200 31.31183 1.000 71.23208 108 TYR B CA 1
ATOM 3366 C C . TYR B 1 108 ? 25.00661 8.75394 31.83368 1.000 69.95115 108 TYR B C 1
ATOM 3367 O O . TYR B 1 108 ? 24.14765 9.21583 31.08057 1.000 72.20993 108 TYR B O 1
ATOM 3369 N N . GLU B 1 117 ? 36.39709 19.56262 48.06533 1.000 77.85644 117 GLU B N 1
ATOM 3370 C CA . GLU B 1 117 ? 35.23911 18.78854 48.49925 1.000 79.98122 117 GLU B CA 1
ATOM 3371 C C . GLU B 1 117 ? 35.08829 17.49149 47.69230 1.000 81.97145 117 GLU B C 1
ATOM 3372 O O . GLU B 1 117 ? 35.66341 17.33949 46.60636 1.000 81.05399 117 GLU B O 1
ATOM 3378 N N . GLY B 1 118 ? 34.31531 16.55346 48.23126 1.000 75.76039 118 GLY B N 1
ATOM 3379 C CA . GLY B 1 118 ? 33.97648 15.33240 47.53129 1.000 74.55970 118 GLY B CA 1
ATOM 3380 C C . GLY B 1 118 ? 32.76856 15.50926 46.63115 1.000 69.35123 118 GLY B C 1
ATOM 3381 O O . GLY B 1 118 ? 32.35750 16.62821 46.30906 1.000 69.42023 118 GLY B O 1
ATOM 3382 N N . ILE B 1 119 ? 32.19069 14.38419 46.22615 1.000 66.84367 119 ILE B N 1
ATOM 3383 C CA . ILE B 1 119 ? 31.03678 14.37006 45.33103 1.000 64.83281 119 ILE B CA 1
ATOM 3384 C C . ILE B 1 119 ? 29.77469 14.48200 46.18090 1.000 61.22843 119 ILE B C 1
ATOM 3385 O O . ILE B 1 119 ? 29.53567 13.60102 47.02192 1.000 59.38178 119 ILE B O 1
ATOM 3390 N N . PRO B 1 120 ? 28.95162 15.51892 45.99577 1.000 57.33986 120 PRO B N 1
ATOM 3391 C CA . PRO B 1 120 ? 27.69954 15.62586 46.75863 1.000 53.97854 120 PRO B CA 1
ATOM 3392 C C . PRO B 1 120 ? 26.85865 14.36478 46.63861 1.000 52.71775 120 PRO B C 1
ATOM 3393 O O . PRO B 1 120 ? 26.63980 13.84071 45.54261 1.000 54.14349 120 PRO B O 1
ATOM 3397 N N . ALA B 1 121 ? 26.39557 13.87180 47.78858 1.000 50.68706 121 ALA B N 1
ATOM 3398 C CA . ALA B 1 121 ? 25.71567 12.58275 47.83157 1.000 44.80551 121 ALA B CA 1
ATOM 3399 C C . ALA B 1 121 ? 24.35274 12.63461 47.15843 1.000 46.20421 121 ALA B C 1
ATOM 3400 O O . ALA B 1 121 ? 23.83986 11.59454 46.73143 1.000 45.43429 121 ALA B O 1
ATOM 3402 N N . GLY B 1 122 ? 23.74065 13.81955 47.07332 1.000 43.41886 122 GLY B N 1
ATOM 3403 C CA . GLY B 1 122 ? 22.44771 13.92042 46.41818 1.000 43.14173 122 GLY B CA 1
ATOM 3404 C C . GLY B 1 122 ? 22.49689 13.47835 44.97020 1.000 44.01452 122 GLY B C 1
ATOM 3405 O O . GLY B 1 122 ? 21.51399 12.94825 44.44713 1.000 40.91331 122 GLY B O 1
ATOM 3406 N N . LEU B 1 123 ? 23.64594 13.65942 44.31631 1.000 45.82456 123 LEU B N 1
ATOM 3407 C CA . LEU B 1 123 ? 23.79712 13.22436 42.93335 1.000 48.33110 123 LEU B CA 1
ATOM 3408 C C . LEU B 1 123 ? 23.82525 11.71236 42.81342 1.000 45.62524 123 LEU B C 1
ATOM 3409 O O . LEU B 1 123 ? 23.55540 11.18229 41.73642 1.000 46.91924 123 LEU B O 1
ATOM 3414 N N . LEU B 1 124 ? 24.15520 11.00244 43.88349 1.000 45.05923 124 LEU B N 1
ATOM 3415 C CA . LEU B 1 124 ? 24.09832 9.55143 43.81555 1.000 42.67824 124 LEU B CA 1
ATOM 3416 C C . LEU B 1 124 ? 22.72033 9.02133 44.19244 1.000 40.12313 124 LEU B C 1
ATOM 3417 O O . LEU B 1 124 ? 22.23147 8.06127 43.58643 1.000 40.92126 124 LEU B O 1
ATOM 3422 N N . THR B 1 125 ? 22.07018 9.65033 45.16534 1.000 37.16027 125 THR B N 1
ATOM 3423 C CA . THR B 1 125 ? 20.88816 9.07126 45.78225 1.000 36.86650 125 THR B CA 1
ATOM 3424 C C . THR B 1 125 ? 19.57617 9.61213 45.23509 1.000 31.78356 125 THR B C 1
ATOM 3425 O O . THR B 1 125 ? 18.52417 9.11707 45.62900 1.000 36.38669 125 THR B O 1
ATOM 3429 N N . TYR B 1 126 ? 19.59119 10.60009 44.34004 1.000 34.23553 126 TYR B N 1
ATOM 3430 C CA . TYR B 1 126 ? 18.32720 11.12297 43.83389 1.000 33.89678 126 TYR B CA 1
ATOM 3431 C C . TYR B 1 126 ? 17.48436 10.13386 43.01885 1.000 32.07135 126 TYR B C 1
ATOM 3432 O O . TYR B 1 126 ? 16.25534 10.31176 43.01172 1.000 32.58974 126 TYR B O 1
ATOM 3441 N N . PRO B 1 127 ? 18.02051 9.13887 42.30095 1.000 32.40965 127 PRO B N 1
ATOM 3442 C CA . PRO B 1 127 ? 17.14067 8.34476 41.39590 1.000 29.80260 127 PRO B CA 1
ATOM 3443 C C . PRO B 1 127 ? 15.95665 7.70569 42.11081 1.000 30.54523 127 PRO B C 1
ATOM 3444 O O . PRO B 1 127 ? 14.84570 7.74058 41.56169 1.000 30.30946 127 PRO B O 1
ATOM 3448 N N . PRO B 1 128 ? 16.10157 7.14976 43.33285 1.000 31.71472 128 PRO B N 1
ATOM 3449 C CA . PRO B 1 128 ? 14.89754 6.63170 44.01875 1.000 28.67222 128 PRO B CA 1
ATOM 3450 C C . PRO B 1 128 ? 13.86942 7.70063 44.34960 1.000 29.93098 128 PRO B C 1
ATOM 3451 O O . PRO B 1 128 ? 12.67643 7.38454 44.47149 1.000 30.93144 128 PRO B O 1
ATOM 3455 N N . LEU B 1 129 ? 14.30530 8.94568 44.55458 1.000 30.65264 129 LEU B N 1
ATOM 3456 C CA . LEU B 1 129 ? 13.37518 10.03961 44.80044 1.000 29.76037 129 LEU B CA 1
ATOM 3457 C C . LEU B 1 129 ? 12.64228 10.42149 43.52034 1.000 27.04002 129 LEU B C 1
ATOM 3458 O O . LEU B 1 129 ? 11.44426 10.73140 43.54421 1.000 27.63623 129 LEU B O 1
ATOM 3463 N N . MET B 1 130 ? 13.34840 10.41050 42.39142 1.000 28.59615 130 MET B N 1
ATOM 3464 C CA . MET B 1 130 ? 12.68652 10.52938 41.09134 1.000 31.30110 130 MET B CA 1
ATOM 3465 C C . MET B 1 130 ? 11.62663 9.45429 40.91529 1.000 28.49913 130 MET B C 1
ATOM 3466 O O . MET B 1 130 ? 10.50965 9.72218 40.45316 1.000 28.04880 130 MET B O 1
ATOM 3471 N N . ALA B 1 131 ? 11.97869 8.21233 41.25938 1.000 27.46704 131 ALA B N 1
ATOM 3472 C CA . ALA B 1 131 ? 11.02679 7.11825 41.15134 1.000 25.72688 131 ALA B CA 1
ATOM 3473 C C . ALA B 1 131 ? 9.82268 7.37020 42.03720 1.000 29.21776 131 ALA B C 1
ATOM 3474 O O . ALA B 1 131 ? 8.67974 7.14609 41.62110 1.000 29.62404 131 ALA B O 1
ATOM 3476 N N . ALA B 1 132 ? 10.05952 7.85427 43.26520 1.000 26.76617 132 ALA B N 1
ATOM 3477 C CA . ALA B 1 132 ? 8.95240 8.13823 44.17408 1.000 26.42226 132 ALA B CA 1
ATOM 3478 C C . ALA B 1 132 ? 8.08237 9.26713 43.63194 1.000 25.40377 132 ALA B C 1
ATOM 3479 O O . ALA B 1 132 ? 6.84637 9.17003 43.63181 1.000 25.65881 132 ALA B O 1
ATOM 3481 N N . ASP B 1 133 ? 8.70733 10.34816 43.16495 1.000 25.83592 133 ASP B N 1
ATOM 3482 C CA . ASP B 1 133 ? 7.94730 11.42807 42.53582 1.000 27.53787 133 ASP B CA 1
ATOM 3483 C C . ASP B 1 133 ? 6.89745 10.86494 41.58474 1.000 29.53036 133 ASP B C 1
ATOM 3484 O O . ASP B 1 133 ? 5.73541 11.29185 41.60660 1.000 29.06359 133 ASP B O 1
ATOM 3489 N N . ILE B 1 134 ? 7.29761 9.88694 40.76683 1.000 27.32705 134 ILE B N 1
ATOM 3490 C CA . ILE B 1 134 ? 6.41575 9.37982 39.71976 1.000 28.22289 134 ILE B CA 1
ATOM 3491 C C . ILE B 1 134 ? 5.38977 8.40676 40.28970 1.000 28.64091 134 ILE B C 1
ATOM 3492 O O . ILE B 1 134 ? 4.17878 8.56065 40.09057 1.000 29.20288 134 ILE B O 1
ATOM 3497 N N . VAL B 1 135 ? 5.84478 7.37683 41.00280 1.000 25.72351 135 VAL B N 1
ATOM 3498 C CA . VAL B 1 135 ? 4.91683 6.31877 41.37675 1.000 26.71908 135 VAL B CA 1
ATOM 3499 C C . VAL B 1 135 ? 3.95169 6.71875 42.48263 1.000 30.79126 135 VAL B C 1
ATOM 3500 O O . VAL B 1 135 ? 2.95872 6.00868 42.70057 1.000 28.92805 135 VAL B O 1
ATOM 3504 N N . LEU B 1 136 ? 4.17753 7.85480 43.15560 1.000 25.53522 136 LEU B N 1
ATOM 3505 C CA . LEU B 1 136 ? 3.26739 8.24677 44.22949 1.000 31.61715 136 LEU B CA 1
ATOM 3506 C C . LEU B 1 136 ? 1.89042 8.57564 43.68934 1.000 35.37125 136 LEU B C 1
ATOM 3507 O O . LEU B 1 136 ? 0.90134 8.51059 44.43024 1.000 30.75317 136 LEU B O 1
ATOM 3512 N N . TYR B 1 137 ? 1.81651 8.96057 42.41431 1.000 27.22490 137 TYR B N 1
ATOM 3513 C CA . TYR B 1 137 ? 0.58254 9.42044 41.80016 1.000 31.30631 137 TYR B CA 1
ATOM 3514 C C . TYR B 1 137 ? -0.00228 8.36535 40.87315 1.000 32.09353 137 TYR B C 1
ATOM 3515 O O . TYR B 1 137 ? -0.89923 8.67725 40.09205 1.000 31.40645 137 TYR B O 1
ATOM 3524 N N . ASN B 1 138 ? 0.47681 7.11740 40.97726 1.000 28.44477 138 ASN B N 1
ATOM 3525 C CA . ASN B 1 138 ? 0.04398 6.02132 40.11227 1.000 30.10948 138 ASN B CA 1
ATOM 3526 C C . ASN B 1 138 ? 0.20110 6.43027 38.65127 1.000 31.11514 138 ASN B C 1
ATOM 3527 O O . ASN B 1 138 ? -0.67680 6.22516 37.82019 1.000 31.90459 138 ASN B O 1
ATOM 3532 N N . THR B 1 139 ? 1.34308 7.03334 38.35035 1.000 31.33567 139 THR B N 1
ATOM 3533 C CA . THR B 1 139 ? 1.55216 7.66230 37.05735 1.000 31.80724 139 THR B CA 1
ATOM 3534 C C . THR B 1 139 ? 1.63136 6.63325 35.93440 1.000 29.54264 139 THR B C 1
ATOM 3535 O O . THR B 1 139 ? 2.31243 5.61231 36.05052 1.000 29.53066 139 THR B O 1
ATOM 3539 N N . ASN B 1 140 ? 0.93845 6.91115 34.83332 1.000 33.03769 140 ASN B N 1
ATOM 3540 C CA . ASN B 1 140 ? 0.99764 6.03210 33.66537 1.000 32.99119 140 ASN B CA 1
ATOM 3541 C C . ASN B 1 140 ? 2.06571 6.45813 32.66745 1.000 33.27194 140 ASN B C 1
ATOM 3542 O O . ASN B 1 140 ? 2.71884 5.59516 32.06756 1.000 29.87614 140 ASN B O 1
ATOM 3547 N N . ILE B 1 141 ? 2.27162 7.77114 32.48541 1.000 29.20828 141 ILE B N 1
ATOM 3548 C CA . ILE B 1 141 ? 3.20368 8.27117 31.47849 1.000 34.09852 141 ILE B CA 1
ATOM 3549 C C . ILE B 1 141 ? 4.02253 9.41826 32.05651 1.000 34.25166 141 ILE B C 1
ATOM 3550 O O . ILE B 1 141 ? 3.53239 10.22526 32.85443 1.000 29.95131 141 ILE B O 1
ATOM 3555 N N . VAL B 1 142 ? 5.28757 9.47735 31.64164 1.000 30.48318 142 VAL B N 1
ATOM 3556 C CA . VAL B 1 142 ? 6.20045 10.54644 32.00168 1.000 31.68207 142 VAL B CA 1
ATOM 3557 C C . VAL B 1 142 ? 6.74053 11.11042 30.68571 1.000 33.81798 142 VAL B C 1
ATOM 3558 O O . VAL B 1 142 ? 7.32268 10.36243 29.89481 1.000 28.33666 142 VAL B O 1
ATOM 3562 N N . PRO B 1 143 ? 6.56646 12.38939 30.40163 1.000 30.95836 143 PRO B N 1
ATOM 3563 C CA . PRO B 1 143 ? 7.01755 12.94537 29.10265 1.000 35.37219 143 PRO B CA 1
ATOM 3564 C C . PRO B 1 143 ? 8.46951 13.41448 29.13678 1.000 36.67202 143 PRO B C 1
ATOM 3565 O O . PRO B 1 143 ? 8.75942 14.60650 29.07975 1.000 36.89073 143 PRO B O 1
ATOM 3569 N N . VAL B 1 144 ? 9.40157 12.46756 29.22392 1.000 38.05555 144 VAL B N 1
ATOM 3570 C CA . VAL B 1 144 ? 10.82554 12.77868 29.29905 1.000 39.19427 144 VAL B CA 1
ATOM 3571 C C . VAL B 1 144 ? 11.53271 12.33368 28.01914 1.000 40.40649 144 VAL B C 1
ATOM 3572 O O . VAL B 1 144 ? 10.98585 11.60360 27.19812 1.000 36.51255 144 VAL B O 1
ATOM 3576 N N . GLY B 1 145 ? 12.78369 12.77277 27.87325 1.000 42.12941 145 GLY B N 1
ATOM 3577 C CA . GLY B 1 145 ? 13.57783 12.48278 26.69834 1.000 45.22568 145 GLY B CA 1
ATOM 3578 C C . GLY B 1 145 ? 14.48491 11.27286 26.87249 1.000 50.79503 145 GLY B C 1
ATOM 3579 O O . GLY B 1 145 ? 14.43287 10.54490 27.86952 1.000 45.30092 145 GLY B O 1
ATOM 3580 N N . ASP B 1 146 ? 15.34203 11.07288 25.85959 1.000 44.27903 146 ASP B N 1
ATOM 3581 C CA . ASP B 1 146 ? 16.22713 9.91495 25.82973 1.000 44.49180 146 ASP B CA 1
ATOM 3582 C C . ASP B 1 146 ? 17.19101 9.92308 27.00183 1.000 42.72014 146 ASP B C 1
ATOM 3583 O O . ASP B 1 146 ? 17.60504 8.85814 27.47292 1.000 40.24742 146 ASP B O 1
ATOM 3588 N N . ASP B 1 147 ? 17.54386 11.10514 27.49281 1.000 39.33871 147 ASP B N 1
ATOM 3589 C CA . ASP B 1 147 ? 18.47874 11.20226 28.59690 1.000 48.75947 147 ASP B CA 1
ATOM 3590 C C . ASP B 1 147 ? 17.89765 10.68528 29.90887 1.000 47.33855 147 ASP B C 1
ATOM 3591 O O . ASP B 1 147 ? 18.65056 10.55938 30.87195 1.000 47.19989 147 ASP B O 1
ATOM 3596 N N . GLN B 1 148 ? 16.59767 10.38418 29.96575 1.000 44.18509 148 GLN B N 1
ATOM 3597 C CA . GLN B 1 148 ? 15.94258 9.90118 31.17671 1.000 45.56610 148 GLN B CA 1
ATOM 3598 C C . GLN B 1 148 ? 15.47671 8.45714 31.05473 1.000 42.89672 148 GLN B C 1
ATOM 3599 O O . GLN B 1 148 ? 14.76366 7.97312 31.94468 1.000 41.82212 148 GLN B O 1
ATOM 3605 N N . LYS B 1 149 ? 15.84788 7.76212 29.97080 1.000 38.29529 149 LYS B N 1
ATOM 3606 C CA . LYS B 1 149 ? 15.39601 6.38607 29.76281 1.000 40.53559 149 LYS B CA 1
ATOM 3607 C C . LYS B 1 149 ? 15.79996 5.48016 30.92390 1.000 39.61134 149 LYS B C 1
ATOM 3608 O O . LYS B 1 149 ? 15.02299 4.61911 31.34086 1.000 36.08260 149 LYS B O 1
ATOM 3614 N N . GLN B 1 150 ? 17.01990 5.63728 31.44101 1.000 35.43056 150 GLN B N 1
ATOM 3615 C CA . GLN B 1 150 ? 17.48487 4.71636 32.47111 1.000 39.55559 150 GLN B CA 1
ATOM 3616 C C . GLN B 1 150 ? 16.88470 5.03638 33.82703 1.000 38.07190 150 GLN B C 1
ATOM 3617 O O . GLN B 1 150 ? 16.71469 4.11940 34.63805 1.000 33.52050 150 GLN B O 1
ATOM 3623 N N . HIS B 1 151 ? 16.55857 6.31237 34.08594 1.000 37.96176 151 HIS B N 1
ATOM 3624 C CA . HIS B 1 151 ? 15.81542 6.65736 35.29884 1.000 41.11576 151 HIS B CA 1
ATOM 3625 C C . HIS B 1 151 ? 14.44048 6.01525 35.27773 1.000 37.42717 151 HIS B C 1
ATOM 3626 O O . HIS B 1 151 ? 13.94941 5.55026 36.30871 1.000 33.71871 151 HIS B O 1
ATOM 3633 N N . ILE B 1 152 ? 13.79460 5.98214 34.10667 1.000 34.52262 152 ILE B N 1
ATOM 3634 C CA . ILE B 1 152 ? 12.50266 5.31204 34.04057 1.000 34.60259 152 ILE B CA 1
ATOM 3635 C C . ILE B 1 152 ? 12.67477 3.79705 34.10566 1.000 33.63600 152 ILE B C 1
ATOM 3636 O O . ILE B 1 152 ? 11.83177 3.09601 34.68461 1.000 33.49953 152 ILE B O 1
ATOM 3641 N N . GLU B 1 153 ? 13.76787 3.26412 33.54580 1.000 34.58049 153 GLU B N 1
ATOM 3642 C CA . GLU B 1 153 ? 14.03098 1.83114 33.67189 1.000 35.63925 153 GLU B CA 1
ATOM 3643 C C . GLU B 1 153 ? 14.21486 1.44423 35.12993 1.000 31.68120 153 GLU B C 1
ATOM 3644 O O . GLU B 1 153 ? 13.66089 0.44220 35.59292 1.000 30.32548 153 GLU B O 1
ATOM 3650 N N . LEU B 1 154 ? 14.98772 2.23532 35.87097 1.000 31.24031 154 LEU B N 1
ATOM 3651 C CA . LEU B 1 154 ? 15.13659 2.00040 37.30099 1.000 31.50956 154 LEU B CA 1
ATOM 3652 C C . LEU B 1 154 ? 13.79051 2.10633 38.00985 1.000 29.93670 154 LEU B C 1
ATOM 3653 O O . LEU B 1 154 ? 13.44650 1.25534 38.83186 1.000 29.27518 154 LEU B O 1
ATOM 3658 N N . THR B 1 155 ? 13.00146 3.13325 37.67972 1.000 29.08435 155 THR B N 1
ATOM 3659 C CA . THR B 1 155 ? 11.69339 3.29217 38.30558 1.000 29.55225 155 THR B CA 1
ATOM 3660 C C . THR B 1 155 ? 10.83251 2.04809 38.11655 1.000 30.88772 155 THR B C 1
ATOM 3661 O O . THR B 1 155 ? 10.25645 1.53009 39.08052 1.000 29.78410 155 THR B O 1
ATOM 3665 N N . ARG B 1 156 ? 10.74167 1.54703 36.87757 1.000 25.85081 156 ARG B N 1
ATOM 3666 C CA . ARG B 1 156 ? 9.95580 0.34895 36.60654 1.000 26.71429 156 ARG B CA 1
ATOM 3667 C C . ARG B 1 156 ? 10.51082 -0.86197 37.35266 1.000 30.20469 156 ARG B C 1
ATOM 3668 O O . ARG B 1 156 ? 9.74684 -1.70200 37.85062 1.000 30.52341 156 ARG B O 1
ATOM 3676 N N . ASN B 1 157 ? 11.83682 -0.97986 37.42180 1.000 26.32763 157 ASN B N 1
ATOM 3677 C CA . ASN B 1 157 ? 12.42983 -2.07877 38.17491 1.000 29.18916 157 ASN B CA 1
ATOM 3678 C C . ASN B 1 157 ? 12.13767 -1.95473 39.66887 1.000 32.47293 157 ASN B C 1
ATOM 3679 O O . ASN B 1 157 ? 11.86568 -2.96272 40.34089 1.000 33.71515 157 ASN B O 1
ATOM 3684 N N . LEU B 1 158 ? 12.19852 -0.73270 40.21082 1.000 27.74961 158 LEU B N 1
ATOM 3685 C CA . LEU B 1 158 ? 11.87236 -0.53366 41.61978 1.000 28.33530 158 LEU B CA 1
ATOM 3686 C C . LEU B 1 158 ? 10.42036 -0.88176 41.88965 1.000 30.50449 158 LEU B C 1
ATOM 3687 O O . LEU B 1 158 ? 10.09730 -1.49174 42.91864 1.000 34.42320 158 LEU B O 1
ATOM 3692 N N . VAL B 1 159 ? 9.53042 -0.50288 40.97754 1.000 27.79226 159 VAL B N 1
ATOM 3693 C CA . VAL B 1 159 ? 8.12144 -0.86498 41.10241 1.000 30.67794 159 VAL B CA 1
ATOM 3694 C C . VAL B 1 159 ? 7.95356 -2.37900 41.11747 1.000 32.79930 159 VAL B C 1
ATOM 3695 O O . VAL B 1 159 ? 7.26151 -2.92701 41.98142 1.000 34.80491 159 VAL B O 1
ATOM 3699 N N . ASP B 1 160 ? 8.59271 -3.07799 40.16757 1.000 35.27433 160 ASP B N 1
ATOM 3700 C CA . ASP B 1 160 ? 8.48483 -4.53800 40.11462 1.000 36.16273 160 ASP B CA 1
ATOM 3701 C C . ASP B 1 160 ? 8.99475 -5.17790 41.39771 1.000 32.74806 160 ASP B C 1
ATOM 3702 O O . ASP B 1 160 ? 8.39678 -6.13192 41.90469 1.000 31.07833 160 ASP B O 1
ATOM 3707 N N . ARG B 1 161 ? 10.13466 -4.69978 41.89180 1.000 31.24443 161 ARG B N 1
ATOM 3708 C CA . ARG B 1 161 ? 10.73459 -5.25068 43.09189 1.000 32.99588 161 ARG B CA 1
ATOM 3709 C C . ARG B 1 161 ? 9.84344 -5.00269 44.30178 1.000 36.91218 161 ARG B C 1
ATOM 3710 O O . ARG B 1 161 ? 9.68843 -5.87767 45.16281 1.000 36.43360 161 ARG B O 1
ATOM 3718 N N . PHE B 1 162 ? 9.23634 -3.81774 44.37967 1.000 34.56978 162 PHE B N 1
ATOM 3719 C CA . PHE B 1 162 ? 8.36620 -3.52876 45.50956 1.000 34.48043 162 PHE B CA 1
ATOM 3720 C C . PHE B 1 162 ? 7.11328 -4.38786 45.46648 1.000 35.42552 162 PHE B C 1
ATOM 3721 O O . PHE B 1 162 ? 6.73122 -4.98384 46.47847 1.000 34.54791 162 PHE B O 1
ATOM 3729 N N . ASN B 1 163 ? 6.46340 -4.46197 44.30041 1.000 35.99398 163 ASN B N 1
ATOM 3730 C CA . ASN B 1 163 ? 5.19247 -5.17507 44.18532 1.000 38.13559 163 ASN B CA 1
ATOM 3731 C C . ASN B 1 163 ? 5.34856 -6.66305 44.44740 1.000 38.47061 163 ASN B C 1
ATOM 3732 O O . ASN B 1 163 ? 4.41356 -7.30910 44.93634 1.000 43.42757 163 ASN B O 1
ATOM 3737 N N . SER B 1 164 ? 6.50864 -7.22097 44.12855 1.000 38.63221 164 SER B N 1
ATOM 3738 C CA . SER B 1 164 ? 6.70674 -8.65595 44.22964 1.000 39.08771 164 SER B CA 1
ATOM 3739 C C . SER B 1 164 ? 7.31664 -9.06484 45.55772 1.000 38.20193 164 SER B C 1
ATOM 3740 O O . SER B 1 164 ? 7.15069 -10.20783 45.98475 1.000 41.56883 164 SER B O 1
ATOM 3743 N N . ARG B 1 165 ? 8.03850 -8.17275 46.21075 1.000 38.60158 165 ARG B N 1
ATOM 3744 C CA . ARG B 1 165 ? 8.57140 -8.49965 47.51782 1.000 38.35328 165 ARG B CA 1
ATOM 3745 C C . ARG B 1 165 ? 7.62925 -8.12467 48.65270 1.000 40.66504 165 ARG B C 1
ATOM 3746 O O . ARG B 1 165 ? 7.70119 -8.73461 49.72474 1.000 41.59379 165 ARG B O 1
ATOM 3754 N N . TYR B 1 166 ? 6.76419 -7.12375 48.47157 1.000 39.64355 166 TYR B N 1
ATOM 3755 C CA . TYR B 1 166 ? 5.89504 -6.68477 49.55846 1.000 38.87727 166 TYR B CA 1
ATOM 3756 C C . TYR B 1 166 ? 4.42109 -6.91490 49.24732 1.000 43.77712 166 TYR B C 1
ATOM 3757 O O . TYR B 1 166 ? 3.83011 -7.82992 49.82430 1.000 55.48925 166 TYR B O 1
ATOM 3766 N N . ASN B 1 167 ? 3.83613 -6.19499 48.29323 1.000 45.87630 167 ASN B N 1
ATOM 3767 C CA . ASN B 1 167 ? 2.56723 -6.57212 47.66812 1.000 50.26450 167 ASN B CA 1
ATOM 3768 C C . ASN B 1 167 ? 2.25825 -5.54520 46.58804 1.000 44.18312 167 ASN B C 1
ATOM 3769 O O . ASN B 1 167 ? 2.77816 -4.42515 46.60804 1.000 42.17820 167 ASN B O 1
ATOM 3774 N N . ASP B 1 168 ? 1.36238 -5.93231 45.67496 1.000 46.36175 168 ASP B N 1
ATOM 3775 C CA . ASP B 1 168 ? 1.08845 -5.21839 44.43090 1.000 46.60670 168 ASP B CA 1
ATOM 3776 C C . ASP B 1 168 ? 0.41132 -3.87643 44.67277 1.000 47.26642 168 ASP B C 1
ATOM 3777 O O . ASP B 1 168 ? -0.81870 -3.79753 44.74764 1.000 51.05373 168 ASP B O 1
ATOM 3782 N N . VAL B 1 169 ? 1.20122 -2.81137 44.77780 1.000 40.52846 169 VAL B N 1
ATOM 3783 C CA . VAL B 1 169 ? 0.65108 -1.50739 45.12268 1.000 41.55751 169 VAL B CA 1
ATOM 3784 C C . VAL B 1 169 ? 1.06009 -0.39341 44.16367 1.000 41.31869 169 VAL B C 1
ATOM 3785 O O . VAL B 1 169 ? 0.29203 0.57152 43.98855 1.000 37.37656 169 VAL B O 1
ATOM 3789 N N . LEU B 1 170 ? 2.17817 -0.49635 43.44879 1.000 36.60694 170 LEU B N 1
ATOM 3790 C CA . LEU B 1 170 ? 2.68517 0.58665 42.61979 1.000 34.73615 170 LEU B CA 1
ATOM 3791 C C . LEU B 1 170 ? 2.47534 0.29956 41.13079 1.000 33.53691 170 LEU B C 1
ATOM 3792 O O . LEU B 1 170 ? 2.48448 -0.85545 40.69484 1.000 31.04646 170 LEU B O 1
ATOM 3797 N N . VAL B 1 171 ? 2.30633 1.37351 40.35272 1.000 32.06545 171 VAL B N 1
ATOM 3798 C CA . VAL B 1 171 ? 2.06448 1.32143 38.90470 1.000 29.91415 171 VAL B CA 1
ATOM 3799 C C . VAL B 1 171 ? 3.36553 1.63150 38.17681 1.000 30.91604 171 VAL B C 1
ATOM 3800 O O . VAL B 1 171 ? 4.06342 2.59057 38.53284 1.000 29.67054 171 VAL B O 1
ATOM 3804 N N . LYS B 1 172 ? 3.69470 0.83048 37.14988 1.000 34.11795 172 LYS B N 1
ATOM 3805 C CA . LYS B 1 172 ? 4.85877 1.10153 36.29899 1.000 32.80880 172 LYS B CA 1
ATOM 3806 C C . LYS B 1 172 ? 4.52878 2.19546 35.29491 1.000 32.72764 172 LYS B C 1
ATOM 3807 O O . LYS B 1 172 ? 3.55987 2.05534 34.54181 1.000 34.60145 172 LYS B O 1
ATOM 3813 N N . PRO B 1 173 ? 5.31770 3.27052 35.22993 1.000 30.01303 173 PRO B N 1
ATOM 3814 C CA . PRO B 1 173 ? 5.09472 4.29845 34.20886 1.000 29.57708 173 PRO B CA 1
ATOM 3815 C C . PRO B 1 173 ? 5.71489 3.91344 32.87195 1.000 32.61363 173 PRO B C 1
ATOM 3816 O O . PRO B 1 173 ? 6.58097 3.04350 32.77907 1.000 30.95592 173 PRO B O 1
ATOM 3820 N N . GLU B 1 174 ? 5.26894 4.61035 31.83287 1.000 32.51183 174 GLU B N 1
ATOM 3821 C CA . GLU B 1 174 ? 5.87708 4.57234 30.51393 1.000 33.50237 174 GLU B CA 1
ATOM 3822 C C . GLU B 1 174 ? 6.38900 5.96737 30.18692 1.000 34.56663 174 GLU B C 1
ATOM 3823 O O . GLU B 1 174 ? 5.94086 6.96636 30.75982 1.000 32.54849 174 GLU B O 1
ATOM 3829 N N . ILE B 1 175 ? 7.31509 6.03340 29.23701 1.000 35.30088 175 ILE B N 1
ATOM 3830 C CA . ILE B 1 175 ? 7.74305 7.30740 28.67399 1.000 31.96561 175 ILE B CA 1
ATOM 3831 C C . ILE B 1 175 ? 6.80514 7.60827 27.52088 1.000 34.39506 175 ILE B C 1
ATOM 3832 O O . ILE B 1 175 ? 6.82030 6.90823 26.51192 1.000 36.88045 175 ILE B O 1
ATOM 3837 N N . ARG B 1 176 ? 5.96604 8.63121 27.67875 1.000 35.29785 176 ARG B N 1
ATOM 3838 C CA . ARG B 1 176 ? 5.09911 9.07409 26.59664 1.000 36.72303 176 ARG B CA 1
ATOM 3839 C C . ARG B 1 176 ? 4.75698 10.53708 26.78154 1.000 37.77991 176 ARG B C 1
ATOM 3840 O O . ARG B 1 176 ? 4.37183 10.96310 27.87748 1.000 36.55805 176 ARG B O 1
ATOM 3848 N N . MET B 1 177 ? 4.89203 11.28604 25.70352 1.000 36.47999 177 MET B N 1
ATOM 3849 C CA . MET B 1 177 ? 4.36593 12.63999 25.60540 1.000 37.73222 177 MET B CA 1
ATOM 3850 C C . MET B 1 177 ? 3.17103 12.58985 24.67328 1.000 39.39668 177 MET B C 1
ATOM 3851 O O . MET B 1 177 ? 3.34917 12.34781 23.47331 1.000 44.94007 177 MET B O 1
ATOM 3856 N N . PRO B 1 178 ? 1.95596 12.82077 25.16514 1.000 40.19441 178 PRO B N 1
ATOM 3857 C CA . PRO B 1 178 ? 0.75306 12.62664 24.32403 1.000 41.50749 178 PRO B CA 1
ATOM 3858 C C . PRO B 1 178 ? 0.75314 13.34357 22.96900 1.000 45.24459 178 PRO B C 1
ATOM 3859 O O . PRO B 1 178 ? 0.36529 12.72450 21.96399 1.000 45.21900 178 PRO B O 1
ATOM 3863 N N . LYS B 1 179 ? 1.16805 14.60660 22.88698 1.000 44.68796 179 LYS B N 1
ATOM 3864 C CA . LYS B 1 179 ? 1.25912 15.29955 21.59596 1.000 45.15119 179 LYS B CA 1
ATOM 3865 C C . LYS B 1 179 ? 2.62008 15.97666 21.52306 1.000 46.77574 179 LYS B C 1
ATOM 3866 O O . LYS B 1 179 ? 2.89192 16.90071 22.29305 1.000 49.48251 179 LYS B O 1
ATOM 3872 N N . VAL B 1 180 ? 3.48121 15.52268 20.61417 1.000 44.50107 180 VAL B N 1
ATOM 3873 C CA . VAL B 1 180 ? 4.90317 15.83280 20.76330 1.000 51.44730 180 VAL B CA 1
ATOM 3874 C C . VAL B 1 180 ? 5.23109 17.27281 20.37627 1.000 51.86584 180 VAL B C 1
ATOM 3875 O O . VAL B 1 180 ? 6.08497 17.90691 21.00533 1.000 58.42362 180 VAL B O 1
ATOM 3879 N N . GLY B 1 181 ? 4.61415 17.81871 19.34018 1.000 50.74427 181 GLY B N 1
ATOM 3880 C CA . GLY B 1 181 ? 4.96207 19.19673 19.00815 1.000 57.22892 181 GLY B CA 1
ATOM 3881 C C . GLY B 1 181 ? 6.36311 19.43681 18.44828 1.000 55.13890 181 GLY B C 1
ATOM 3882 O O . GLY B 1 181 ? 7.29415 18.66690 18.70641 1.000 52.42502 181 GLY B O 1
ATOM 3883 N N . GLY B 1 182 ? 6.52610 20.54079 17.71725 1.000 54.77137 182 GLY B N 1
ATOM 3884 C CA . GLY B 1 182 ? 7.69317 20.69985 16.86336 1.000 56.20449 182 GLY B CA 1
ATOM 3885 C C . GLY B 1 182 ? 8.99909 20.77099 17.63249 1.000 55.09162 182 GLY B C 1
ATOM 3886 O O . GLY B 1 182 ? 9.06293 21.25104 18.76547 1.000 53.01185 182 GLY B O 1
ATOM 3887 N N . ARG B 1 183 ? 10.05219 20.24904 16.99862 1.000 54.88157 183 ARG B N 1
ATOM 3888 C CA . ARG B 1 183 ? 11.41313 20.37117 17.50375 1.000 58.45942 183 ARG B CA 1
ATOM 3889 C C . ARG B 1 183 ? 11.99106 21.72620 17.12475 1.000 62.97851 183 ARG B C 1
ATOM 3890 O O . ARG B 1 183 ? 11.80314 22.20214 16.00071 1.000 66.58744 183 ARG B O 1
ATOM 3898 N N . VAL B 1 184 ? 12.71192 22.33930 18.05379 1.000 61.27072 184 VAL B N 1
ATOM 3899 C CA . VAL B 1 184 ? 13.31984 23.64534 17.83779 1.000 59.25428 184 VAL B CA 1
ATOM 3900 C C . VAL B 1 184 ? 14.81682 23.50448 18.08495 1.000 61.09612 184 VAL B C 1
ATOM 3901 O O . VAL B 1 184 ? 15.23475 23.01656 19.14102 1.000 55.61210 184 VAL B O 1
ATOM 3905 N N . MET B 1 185 ? 15.62489 23.90349 17.10602 1.000 62.44941 185 MET B N 1
ATOM 3906 C CA . MET B 1 185 ? 17.06789 23.72061 17.19117 1.000 62.67211 185 MET B CA 1
ATOM 3907 C C . MET B 1 185 ? 17.72774 25.00669 17.68218 1.000 63.61900 185 MET B C 1
ATOM 3908 O O . MET B 1 185 ? 17.10665 26.06864 17.73007 1.000 63.99153 185 MET B O 1
ATOM 3913 N N . SER B 1 186 ? 19.00371 24.90181 18.04931 1.000 64.38265 186 SER B N 1
ATOM 3914 C CA . SER B 1 186 ? 19.77258 26.08489 18.41934 1.000 64.49523 186 SER B CA 1
ATOM 3915 C C . SER B 1 186 ? 19.85062 27.06784 17.25130 1.000 64.04304 186 SER B C 1
ATOM 3916 O O . SER B 1 186 ? 19.99177 26.67280 16.09133 1.000 62.00244 186 SER B O 1
ATOM 3919 N N . LEU B 1 187 ? 19.75248 28.36185 17.56523 1.000 62.78005 187 LEU B N 1
ATOM 3920 C CA . LEU B 1 187 ? 19.61651 29.37079 16.51517 1.000 62.39929 187 LEU B CA 1
ATOM 3921 C C . LEU B 1 187 ? 20.90958 29.54385 15.72429 1.000 66.17225 187 LEU B C 1
ATOM 3922 O O . LEU B 1 187 ? 20.88069 29.66579 14.49228 1.000 65.53861 187 LEU B O 1
ATOM 3927 N N . GLN B 1 188 ? 22.04850 29.56298 16.41140 1.000 66.26103 188 GLN B N 1
ATOM 3928 C CA . GLN B 1 188 ? 23.34956 29.69605 15.77253 1.000 68.84686 188 GLN B CA 1
ATOM 3929 C C . GLN B 1 188 ? 24.02769 28.35110 15.56166 1.000 73.38166 188 GLN B C 1
ATOM 3930 O O . GLN B 1 188 ? 25.22672 28.31218 15.27079 1.000 74.79922 188 GLN B O 1
ATOM 3936 N N . ASP B 1 189 ? 23.28776 27.25404 15.71664 1.000 72.58466 189 ASP B N 1
ATOM 3937 C CA . ASP B 1 189 ? 23.80389 25.90008 15.55375 1.000 73.82382 189 ASP B CA 1
ATOM 3938 C C . ASP B 1 189 ? 22.64699 24.94997 15.26068 1.000 74.57840 189 ASP B C 1
ATOM 3939 O O . ASP B 1 189 ? 22.26997 24.14598 16.12468 1.000 73.54097 189 ASP B O 1
ATOM 3944 N N . PRO B 1 190 ? 22.07111 25.00287 14.05462 1.000 73.89068 190 PRO B N 1
ATOM 3945 C CA . PRO B 1 190 ? 20.85020 24.22376 13.77353 1.000 74.08020 190 PRO B CA 1
ATOM 3946 C C . PRO B 1 190 ? 21.01831 22.71478 13.88062 1.000 77.19179 190 PRO B C 1
ATOM 3947 O O . PRO B 1 190 ? 20.02639 21.99069 13.70455 1.000 76.18574 190 PRO B O 1
ATOM 3951 N N . THR B 1 191 ? 22.22733 22.20988 14.12677 1.000 79.62288 191 THR B N 1
ATOM 3952 C CA . THR B 1 191 ? 22.37642 20.77791 14.35885 1.000 79.27429 191 THR B CA 1
ATOM 3953 C C . THR B 1 191 ? 21.94830 20.40894 15.77882 1.000 76.85758 191 THR B C 1
ATOM 3954 O O . THR B 1 191 ? 21.13436 19.49888 15.97178 1.000 75.16436 191 THR B O 1
ATOM 3958 N N . ARG B 1 192 ? 22.44614 21.13103 16.77984 1.000 71.79938 192 ARG B N 1
ATOM 3959 C CA . ARG B 1 192 ? 22.10403 20.84406 18.16382 1.000 74.46755 192 ARG B CA 1
ATOM 3960 C C . ARG B 1 192 ? 20.69595 21.33797 18.48365 1.000 72.66137 192 ARG B C 1
ATOM 3961 O O . ARG B 1 192 ? 20.15495 22.22589 17.81656 1.000 70.10583 192 ARG B O 1
ATOM 3969 N N . LYS B 1 193 ? 20.08390 20.72096 19.49062 1.000 73.52020 193 LYS B N 1
ATOM 3970 C CA . LYS B 1 193 ? 18.79981 21.19488 19.98547 1.000 69.99504 193 LYS B CA 1
ATOM 3971 C C . LYS B 1 193 ? 19.00163 22.45294 20.81843 1.000 65.35722 193 LYS B C 1
ATOM 3972 O O . LYS B 1 193 ? 20.02055 22.61505 21.49552 1.000 69.45245 193 LYS B O 1
ATOM 3974 N N . MET B 1 194 ? 18.03356 23.36686 20.73929 1.000 62.22467 194 MET B N 1
ATOM 3975 C CA . MET B 1 194 ? 18.07138 24.55090 21.59223 1.000 60.81222 194 MET B CA 1
ATOM 3976 C C . MET B 1 194 ? 17.99127 24.12396 23.05425 1.000 58.26636 194 MET B C 1
ATOM 3977 O O . MET B 1 194 ? 17.15929 23.29391 23.42520 1.000 58.01029 194 MET B O 1
ATOM 3982 N N . SER B 1 195 ? 18.88014 24.66807 23.88131 1.000 60.85693 195 SER B N 1
ATOM 3983 C CA . SER B 1 195 ? 18.95902 24.30015 25.28534 1.000 58.77277 195 SER B CA 1
ATOM 3984 C C . SER B 1 195 ? 19.05284 25.55219 26.14229 1.000 63.26824 195 SER B C 1
ATOM 3985 O O . SER B 1 195 ? 19.76180 26.49923 25.79432 1.000 62.51987 195 SER B O 1
ATOM 3988 N N . LYS B 1 196 ? 18.34172 25.54819 27.27722 1.000 60.04503 196 LYS B N 1
ATOM 3989 C CA . LYS B 1 196 ? 18.38954 26.68124 28.19617 1.000 58.56604 196 LYS B CA 1
ATOM 3990 C C . LYS B 1 196 ? 19.75146 26.85238 28.85930 1.000 61.83921 196 LYS B C 1
ATOM 3991 O O . LYS B 1 196 ? 20.01631 27.92242 29.42027 1.000 60.78494 196 LYS B O 1
ATOM 3997 N N . SER B 1 197 ? 20.61054 25.83644 28.81943 1.000 63.17709 197 SER B N 1
ATOM 3998 C CA . SER B 1 197 ? 21.89547 25.88258 29.50656 1.000 67.76104 197 SER B CA 1
ATOM 3999 C C . SER B 1 197 ? 23.05553 26.25663 28.58466 1.000 70.74286 197 SER B C 1
ATOM 4000 O O . SER B 1 197 ? 24.21249 26.21174 29.01978 1.000 73.78088 197 SER B O 1
ATOM 4003 N N .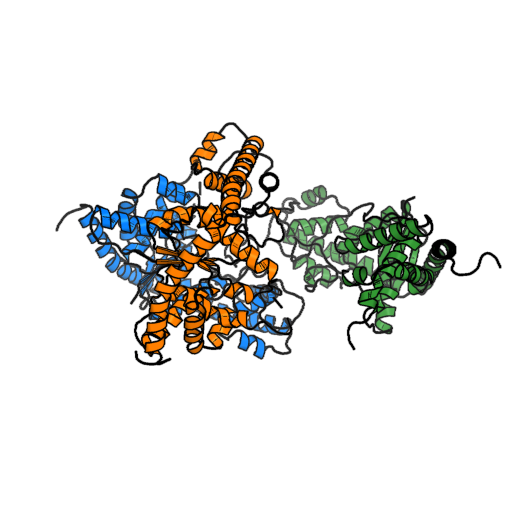 ASP B 1 198 ? 22.77563 26.62755 27.33262 1.000 69.46096 198 ASP B N 1
ATOM 4004 C CA . ASP B 1 198 ? 23.84170 26.94359 26.38671 1.000 68.52677 198 ASP B CA 1
ATOM 4005 C C . ASP B 1 198 ? 24.66856 28.13168 26.86774 1.000 69.86182 198 ASP B C 1
ATOM 4006 O O . ASP B 1 198 ? 24.12943 29.13166 27.34964 1.000 68.85383 198 ASP B O 1
ATOM 4011 N N . ASP B 1 199 ? 25.99758 28.00978 26.74188 1.000 74.61720 199 ASP B N 1
ATOM 4012 C CA . ASP B 1 199 ? 26.88945 29.11887 27.08392 1.000 72.75235 199 ASP B CA 1
ATOM 4013 C C . ASP B 1 199 ? 26.73746 30.27181 26.10585 1.000 71.15903 199 ASP B C 1
ATOM 4014 O O . ASP B 1 199 ? 26.90733 31.44084 26.48181 1.000 69.13991 199 ASP B O 1
ATOM 4019 N N . ASN B 1 200 ? 26.43861 29.96073 24.85083 1.000 68.08803 200 ASN B N 1
ATOM 4020 C CA . ASN B 1 200 ? 26.11064 30.96565 23.84775 1.000 68.27393 200 ASN B CA 1
ATOM 4021 C C . ASN B 1 200 ? 24.62860 31.29454 23.97559 1.000 63.89043 200 ASN B C 1
ATOM 4022 O O . ASN B 1 200 ? 23.77471 30.58445 23.43953 1.000 63.66053 200 ASN B O 1
ATOM 4027 N N . ALA B 1 201 ? 24.31844 32.39055 24.67250 1.000 58.92776 201 ALA B N 1
ATOM 4028 C CA . ALA B 1 201 ? 22.92339 32.77244 24.86334 1.000 61.16094 201 ALA B CA 1
ATOM 4029 C C . ALA B 1 201 ? 22.22949 33.13533 23.55126 1.000 60.27856 201 ALA B C 1
ATOM 4030 O O . ALA B 1 201 ? 20.99849 33.22523 23.51713 1.000 55.70152 201 ALA B O 1
ATOM 4032 N N . LYS B 1 202 ? 22.98358 33.34934 22.47132 1.000 58.78846 202 LYS B N 1
ATOM 4033 C CA . LYS B 1 202 ? 22.35170 33.58423 21.18225 1.000 57.86405 202 LYS B CA 1
ATOM 4034 C C . LYS B 1 202 ? 21.76686 32.31215 20.57125 1.000 59.28966 202 LYS B C 1
ATOM 4035 O O . LYS B 1 202 ? 21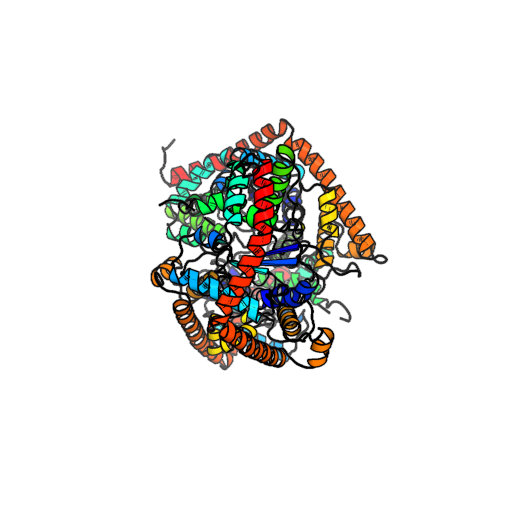.08096 32.39705 19.54417 1.000 55.23925 202 LYS B O 1
ATOM 4041 N N . ASN B 1 203 ? 22.02189 31.13820 21.16533 1.000 59.82601 203 ASN B N 1
ATOM 4042 C CA . ASN B 1 203 ? 21.48805 29.89113 20.62533 1.000 58.21824 203 ASN B CA 1
ATOM 4043 C C . ASN B 1 203 ? 20.05003 29.60003 21.04720 1.000 56.39103 203 ASN B C 1
ATOM 4044 O O . ASN B 1 203 ? 19.40916 28.74295 20.43317 1.000 58.93420 203 ASN B O 1
ATOM 4049 N N . PHE B 1 204 ? 19.52787 30.28104 22.06411 1.000 54.06379 204 PHE B N 1
ATOM 4050 C CA . PHE B 1 204 ? 18.17384 30.03895 22.54399 1.000 54.09199 204 PHE B CA 1
ATOM 4051 C C . PHE B 1 204 ? 17.45471 31.36191 22.76985 1.000 50.06232 204 PHE B C 1
ATOM 4052 O O . PHE B 1 204 ? 18.08061 32.39997 22.98087 1.000 52.38299 204 PHE B O 1
ATOM 4060 N N . ILE B 1 205 ? 16.12472 31.31080 22.75872 1.000 47.96514 205 ILE B N 1
ATOM 4061 C CA . ILE B 1 205 ? 15.28759 32.44275 23.14658 1.000 45.77920 205 ILE B CA 1
ATOM 4062 C C . ILE B 1 205 ? 14.52149 32.04875 24.40152 1.000 46.79919 205 ILE B C 1
ATOM 4063 O O . ILE B 1 205 ? 13.62257 31.19967 24.34947 1.000 47.56304 205 ILE B O 1
ATOM 4068 N N . SER B 1 206 ? 14.86833 32.66783 25.52153 1.000 44.05984 206 SER B N 1
ATOM 4069 C CA . SER B 1 206 ? 14.19922 32.39883 26.78447 1.000 42.97347 206 SER B CA 1
ATOM 4070 C C . SER B 1 206 ? 12.80417 33.00672 26.78830 1.000 44.40561 206 SER B C 1
ATOM 4071 O O . SER B 1 206 ? 12.55915 34.06767 26.20323 1.000 42.59495 206 SER B O 1
ATOM 4074 N N . LEU B 1 207 ? 11.87716 32.32768 27.46324 1.000 41.67627 207 LEU B N 1
ATOM 4075 C CA . LEU B 1 207 ? 10.54310 32.89358 27.62108 1.000 41.09836 207 LEU B CA 1
ATOM 4076 C C . LEU B 1 207 ? 10.57191 34.19962 28.40602 1.000 41.18043 207 LEU B C 1
ATOM 4077 O O . LEU B 1 207 ? 9.60286 34.96154 28.35288 1.000 42.66302 207 LEU B O 1
ATOM 4082 N N . LEU B 1 208 ? 11.65082 34.46574 29.14112 1.000 43.31743 208 LEU B N 1
ATOM 4083 C CA . LEU B 1 208 ? 11.83464 35.70979 29.87908 1.000 42.52831 208 LEU B CA 1
ATOM 4084 C C . LEU B 1 208 ? 12.93563 36.58485 29.28915 1.000 48.12436 208 LEU B C 1
ATOM 4085 O O . LEU B 1 208 ? 13.38149 37.52792 29.94715 1.000 50.57228 208 LEU B O 1
ATOM 4090 N N . ASP B 1 209 ? 13.39978 36.27683 28.08121 1.000 49.19797 209 ASP B N 1
ATOM 4091 C CA . ASP B 1 209 ? 14.25278 37.19986 27.34525 1.000 50.63437 209 ASP B CA 1
ATOM 4092 C C . ASP B 1 209 ? 13.50170 38.49179 27.07612 1.000 46.31959 209 ASP B C 1
ATOM 4093 O O . ASP B 1 209 ? 12.29373 38.47968 26.82999 1.000 44.08350 209 ASP B O 1
ATOM 4098 N N . GLU B 1 210 ? 14.21261 39.60885 27.13814 1.000 48.95187 210 GLU B N 1
ATOM 4099 C CA . GLU B 1 210 ? 13.60155 40.86678 26.73901 1.000 51.26884 210 GLU B CA 1
ATOM 4100 C C . GLU B 1 210 ? 13.12570 40.72268 25.29697 1.000 47.82065 210 GLU B C 1
ATOM 4101 O O . GLU B 1 210 ? 13.88183 40.21970 24.45007 1.000 48.08765 210 GLU B O 1
ATOM 4107 N N . PRO B 1 211 ? 11.88171 41.09556 24.98783 1.000 46.03057 211 PRO B N 1
ATOM 4108 C CA . PRO B 1 211 ? 11.33686 40.81446 23.64679 1.000 46.69161 211 PRO B CA 1
ATOM 4109 C C . PRO B 1 211 ? 12.20394 41.35347 22.52485 1.000 46.62478 211 PRO B C 1
ATOM 4110 O O . PRO B 1 211 ? 12.27909 40.76343 21.43188 1.000 44.06869 211 PRO B O 1
ATOM 4114 N N . ASN B 1 212 ? 12.85982 42.47654 22.77886 1.000 47.51522 212 ASN B N 1
ATOM 4115 C CA . ASN B 1 212 ? 13.74387 43.07956 21.80293 1.000 45.79872 212 ASN B CA 1
ATOM 4116 C C . ASN B 1 212 ? 15.08994 42.35867 21.73010 1.000 46.03900 212 ASN B C 1
ATOM 4117 O O . ASN B 1 212 ? 15.72404 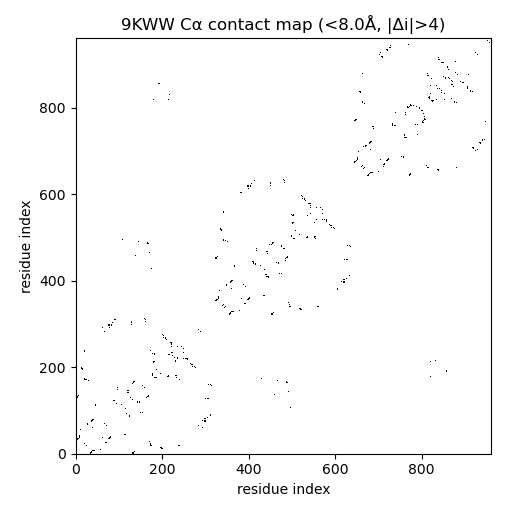42.35067 20.66916 1.000 46.46676 212 ASN B O 1
ATOM 4122 N N . VAL B 1 213 ? 15.54087 41.74376 22.83017 1.000 47.23246 213 VAL B N 1
ATOM 4123 C CA . VAL B 1 213 ? 16.71495 40.86885 22.76633 1.000 44.89632 213 VAL B CA 1
ATOM 4124 C C . VAL B 1 213 ? 16.41513 39.62078 21.93536 1.000 43.21022 213 VAL B C 1
ATOM 4125 O O . VAL B 1 213 ? 17.25625 39.16282 21.15347 1.000 46.37635 213 VAL B O 1
ATOM 4129 N N . ALA B 1 214 ? 15.22216 39.04070 22.10126 1.000 42.25173 214 ALA B N 1
ATOM 4130 C CA . ALA B 1 214 ? 14.85634 37.87963 21.29328 1.000 44.54301 214 ALA B CA 1
ATOM 4131 C C . ALA B 1 214 ? 14.79846 38.23356 19.81426 1.000 44.82825 214 ALA B C 1
ATOM 4132 O O . ALA B 1 214 ? 15.19761 37.43055 18.96134 1.000 43.63127 214 ALA B O 1
ATOM 4134 N N . ALA B 1 215 ? 14.28040 39.42750 19.49215 1.000 45.16121 215 ALA B N 1
ATOM 4135 C CA . ALA B 1 215 ? 14.27150 39.89743 18.10613 1.000 49.44899 215 ALA B CA 1
ATOM 4136 C C . ALA B 1 215 ? 15.66457 39.83652 17.49227 1.000 46.97591 215 ALA B C 1
ATOM 4137 O O . ALA B 1 215 ? 15.82772 39.36848 16.36131 1.000 50.47993 215 ALA B O 1
ATOM 4139 N N . LYS B 1 216 ? 16.66746 40.22063 18.26236 1.000 47.13262 216 LYS B N 1
ATOM 4140 C CA . LYS B 1 216 ? 18.04652 40.20272 17.73150 1.000 47.49100 216 LYS B CA 1
ATOM 4141 C C . LYS B 1 216 ? 18.51465 38.74675 17.55661 1.000 52.29198 216 LYS B C 1
ATOM 4142 O O . LYS B 1 216 ? 19.28477 38.49677 16.61770 1.000 54.30315 216 LYS B O 1
ATOM 4148 N N . LYS B 1 217 ? 18.07564 37.82975 18.42261 1.000 50.45556 217 LYS B N 1
ATOM 4149 C CA . LYS B 1 217 ? 18.51376 36.44478 18.29072 1.000 50.08466 217 LYS B CA 1
ATOM 4150 C C . LYS B 1 217 ? 17.90294 35.79568 17.05869 1.000 48.61115 217 LYS B C 1
ATOM 4151 O O . LYS B 1 217 ? 18.55107 34.97970 16.39479 1.000 48.09934 217 LYS B O 1
ATOM 4157 N N . ILE B 1 218 ? 16.65394 36.13656 16.73955 1.000 48.50960 218 ILE B N 1
ATOM 4158 C CA . ILE B 1 218 ? 16.08411 35.68245 15.47151 1.000 50.04066 218 ILE B CA 1
ATOM 4159 C C . ILE B 1 218 ? 16.90618 36.21647 14.30857 1.000 51.53069 218 ILE B C 1
ATOM 4160 O O . ILE B 1 218 ? 17.14734 35.51444 13.31563 1.000 56.47668 218 ILE B O 1
ATOM 4165 N N . LYS B 1 219 ? 17.35607 37.46651 14.41156 1.000 51.81364 219 LYS B N 1
ATOM 4166 C CA . LYS B 1 219 ? 18.05914 38.08351 13.29860 1.000 55.43453 219 LYS B CA 1
ATOM 4167 C C . LYS B 1 219 ? 19.52817 37.69963 13.23977 1.000 53.63732 219 LYS B C 1
ATOM 4168 O O . LYS B 1 219 ? 20.11428 37.71962 12.15482 1.000 59.79643 219 LYS B O 1
ATOM 4174 N N . SER B 1 220 ? 20.11909 37.30273 14.35684 1.000 50.87836 220 SER B N 1
ATOM 4175 C CA . SER B 1 220 ? 21.46913 36.76684 14.36401 1.000 50.15393 220 SER B CA 1
ATOM 4176 C C . SER B 1 220 ? 21.49127 35.25483 14.19908 1.000 52.98461 220 SER B C 1
ATOM 4177 O O . SER B 1 220 ? 22.55331 34.63992 14.34622 1.000 56.30893 220 SER B O 1
ATOM 4180 N N . ALA B 1 221 ? 20.34835 34.64372 13.88999 1.000 54.04365 221 ALA B N 1
ATOM 4181 C CA . ALA B 1 221 ? 20.30549 33.20871 13.65006 1.000 57.84792 221 ALA B CA 1
ATOM 4182 C C . ALA B 1 221 ? 20.95766 32.86970 12.31414 1.000 60.60214 221 ALA B C 1
ATOM 4183 O O . ALA B 1 221 ? 20.81270 33.60064 11.33009 1.000 57.67713 221 ALA B O 1
ATOM 4185 N N . VAL B 1 222 ? 21.64475 31.72875 12.28426 1.000 63.64390 222 VAL B N 1
ATOM 4186 C CA . VAL B 1 222 ? 22.54989 31.36377 11.19937 1.000 64.12493 222 VAL B CA 1
ATOM 4187 C C . VAL B 1 222 ? 21.76206 30.70166 10.07332 1.000 68.43251 222 VAL B C 1
ATOM 4188 O O . VAL B 1 222 ? 21.08212 29.69161 10.29230 1.000 70.24694 222 VAL B O 1
ATOM 4192 N N . THR B 1 223 ? 21.85713 31.26861 8.87530 1.000 69.38422 223 THR B N 1
ATOM 4193 C CA . THR B 1 223 ? 21.19930 30.78450 7.65526 1.000 69.03176 223 THR B CA 1
ATOM 4194 C C . THR B 1 223 ? 22.09839 31.13452 6.47134 1.000 72.24248 223 THR B C 1
ATOM 4195 O O . THR B 1 223 ? 23.28835 31.41762 6.64244 1.000 76.71350 223 THR B O 1
ATOM 4199 N N . ASP B 1 224 ? 21.53652 31.10041 5.26328 1.000 73.57910 224 ASP B N 1
ATOM 4200 C CA . ASP B 1 224 ? 22.17358 31.71541 4.10632 1.000 75.06317 224 ASP B CA 1
ATOM 4201 C C . ASP B 1 224 ? 21.84547 33.21138 4.07221 1.000 76.50939 224 ASP B C 1
ATOM 4202 O O . ASP B 1 224 ? 21.06334 33.71736 4.88111 1.000 76.26211 224 ASP B O 1
ATOM 4204 N N . SER B 1 225 ? 22.45751 33.93239 3.12624 1.000 76.29614 225 SER B N 1
ATOM 4205 C CA . SER B 1 225 ? 22.20840 35.37236 3.03515 1.000 75.22132 225 SER B CA 1
ATOM 4206 C C . SER B 1 225 ? 20.81243 35.67123 2.49599 1.000 73.60901 225 SER B C 1
ATOM 4207 O O . SER B 1 225 ? 20.16531 36.63519 2.92488 1.000 72.14217 225 SER B O 1
ATOM 4210 N N . ASP B 1 226 ? 20.33659 34.86114 1.55398 1.000 71.89838 226 ASP B N 1
ATOM 4211 C CA . ASP B 1 226 ? 18.99864 35.00601 0.99184 1.000 70.19485 226 ASP B CA 1
ATOM 4212 C C . ASP B 1 226 ? 18.58280 33.65195 0.42886 1.000 69.41496 226 ASP B C 1
ATOM 4213 O O . ASP B 1 226 ? 19.39289 32.72501 0.31699 1.000 69.21992 226 ASP B O 1
ATOM 4218 N N . GLY B 1 227 ? 17.31285 33.57083 0.07673 1.000 64.18843 227 GLY B N 1
ATOM 4219 C CA . GLY B 1 227 ? 16.80900 32.32276 -0.48826 1.000 67.53553 227 GLY B CA 1
ATOM 4220 C C . GLY B 1 227 ? 15.30899 32.30665 -0.39641 1.000 66.95943 227 GLY B C 1
ATOM 4221 O O . GLY B 1 227 ? 14.70888 33.36761 -0.14152 1.000 67.87692 227 GLY B O 1
ATOM 4222 N N . ILE B 1 228 ? 14.73111 31.13459 -0.60241 1.000 67.91574 228 ILE B N 1
ATOM 4223 C CA . ILE B 1 228 ? 13.25312 31.01147 -0.56256 1.000 68.53693 228 ILE B CA 1
ATOM 4224 C C . ILE B 1 228 ? 12.88503 30.41551 0.79343 1.000 70.18325 228 ILE B C 1
ATOM 4225 O O . ILE B 1 228 ? 13.73902 29.73661 1.39755 1.000 68.22883 228 ILE B O 1
ATOM 4227 N N . ILE B 1 229 ? 11.66496 30.66843 1.23930 1.000 72.13739 229 ILE B N 1
ATOM 4228 C CA . ILE B 1 229 ? 11.19488 30.03145 2.50128 1.000 73.49100 229 ILE B CA 1
ATOM 4229 C C . ILE B 1 229 ? 10.73503 28.59740 2.19030 1.000 71.07504 229 ILE B C 1
ATOM 4230 O O . ILE B 1 229 ? 9.55808 28.38429 1.90319 1.000 70.06335 229 ILE B O 1
ATOM 4235 N N . LYS B 1 230 ? 11.65810 27.65048 2.24344 1.000 72.52465 230 LYS B N 1
ATOM 4236 C CA . LYS B 1 230 ? 11.34924 26.24844 1.99447 1.000 77.04266 230 LYS B CA 1
ATOM 4237 C C . LYS B 1 230 ? 11.88319 25.37054 3.12057 1.000 74.82312 230 LYS B C 1
ATOM 4238 O O . LYS B 1 230 ? 13.06115 25.46365 3.49568 1.000 72.47518 230 LYS B O 1
ATOM 4244 N N . PHE B 1 231 ? 11.00721 24.50849 3.64252 1.000 76.69308 231 PHE B N 1
ATOM 4245 C CA . PHE B 1 231 ? 11.36417 23.59057 4.71560 1.000 75.07041 231 PHE B CA 1
ATOM 4246 C C . PHE B 1 231 ? 12.29732 22.52362 4.16474 1.000 74.78018 231 PHE B C 1
ATOM 4247 O O . PHE B 1 231 ? 11.94247 21.80855 3.22374 1.000 80.54634 231 PHE B O 1
ATOM 4255 N N . ASP B 1 232 ? 13.50327 22.43974 4.72587 1.000 74.20759 232 ASP B N 1
ATOM 4256 C CA . ASP B 1 232 ? 14.46939 21.43180 4.29901 1.000 78.69209 232 ASP B CA 1
ATOM 4257 C C . ASP B 1 232 ? 15.48829 21.23794 5.42613 1.000 79.87634 232 ASP B C 1
ATOM 4258 O O . ASP B 1 232 ? 16.41221 22.04402 5.56318 1.000 81.10469 232 ASP B O 1
ATOM 4263 N N . ARG B 1 233 ? 15.33430 20.16196 6.20116 1.000 75.19142 233 ARG B N 1
ATOM 4264 C CA . ARG B 1 233 ? 16.25820 19.93309 7.31127 1.000 80.23443 233 ARG B CA 1
ATOM 4265 C C . ARG B 1 233 ? 17.66628 19.63518 6.81342 1.000 80.96166 233 ARG B C 1
ATOM 4266 O O . ARG B 1 233 ? 18.65218 20.01928 7.45351 1.000 78.48409 233 ARG B O 1
ATOM 4274 N N . ASP B 1 234 ? 17.78545 18.93213 5.69147 1.000 84.80753 234 ASP B N 1
ATOM 4275 C CA . ASP B 1 234 ? 19.07653 18.71921 5.05661 1.000 85.12785 234 ASP B CA 1
ATOM 4276 C C . ASP B 1 234 ? 19.33854 19.84118 4.06158 1.000 85.26123 234 ASP B C 1
ATOM 4277 O O . ASP B 1 234 ? 18.41457 20.32108 3.39847 1.000 85.39475 234 ASP B O 1
ATOM 4279 N N . ASN B 1 235 ? 20.59551 20.29128 4.00269 1.000 84.11223 235 ASN B N 1
ATOM 4280 C CA . ASN B 1 235 ? 21.06852 21.32127 3.07469 1.000 87.21440 235 ASN B CA 1
ATOM 4281 C C . ASN B 1 235 ? 20.57837 22.72125 3.43758 1.000 83.81432 235 ASN B C 1
ATOM 4282 O O . ASN B 1 235 ? 21.04735 23.71026 2.86558 1.000 87.90619 235 ASN B O 1
ATOM 4287 N N . LYS B 1 236 ? 19.65627 22.82722 4.38848 1.000 84.10399 236 LYS B N 1
ATOM 4288 C CA . LYS B 1 236 ? 19.20212 24.14221 4.82637 1.000 80.75616 236 LYS B CA 1
ATOM 4289 C C . LYS B 1 236 ? 18.61298 24.08422 6.23431 1.000 80.78093 236 LYS B C 1
ATOM 4290 O O . LYS B 1 236 ? 17.45593 24.48014 6.43118 1.000 75.70772 236 LYS B O 1
ATOM 4292 N N . PRO B 1 237 ? 19.36991 23.63033 7.24341 1.000 78.94877 237 PRO B N 1
ATOM 4293 C CA . PRO B 1 237 ? 18.78279 23.52435 8.58936 1.000 76.87860 237 PRO B CA 1
ATOM 4294 C C . PRO B 1 237 ? 18.48761 24.87036 9.23826 1.000 77.83100 237 PRO B C 1
ATOM 4295 O O . PRO B 1 237 ? 17.57452 24.95332 10.07217 1.000 75.80179 237 PRO B O 1
ATOM 4299 N N . GLY B 1 238 ? 19.22256 25.92340 8.88529 1.000 72.24402 238 GLY B N 1
ATOM 4300 C CA . GLY B 1 238 ? 19.04040 27.21541 9.51521 1.000 66.84330 238 GLY B CA 1
ATOM 4301 C C . GLY B 1 238 ? 17.68737 27.84329 9.25704 1.000 67.71851 238 GLY B C 1
ATOM 4302 O O . GLY B 1 238 ? 16.93525 28.10528 10.19695 1.000 65.03644 238 GLY B O 1
ATOM 4303 N N . ILE B 1 239 ? 17.37148 28.09421 7.98300 1.000 68.41856 239 ILE B N 1
ATOM 4304 C CA . ILE B 1 239 ? 16.11046 28.74709 7.63884 1.000 66.08105 239 ILE B CA 1
ATOM 4305 C C . ILE B 1 239 ? 14.92650 27.85401 7.98676 1.000 66.86397 239 ILE B C 1
ATOM 4306 O O . ILE B 1 239 ? 13.82943 28.34494 8.28862 1.000 61.72759 239 ILE B O 1
ATOM 4311 N N . THR B 1 240 ? 15.12361 26.53602 7.96084 1.000 69.84860 240 THR B N 1
ATOM 4312 C CA . THR B 1 240 ? 14.03765 25.61195 8.27377 1.000 69.29094 240 THR B CA 1
ATOM 4313 C C . THR B 1 240 ? 13.66350 25.65699 9.75473 1.000 63.91255 240 THR B C 1
ATOM 4314 O O . THR B 1 240 ? 12.47446 25.67491 10.09861 1.000 57.72585 240 THR B O 1
ATOM 4318 N N . ASN B 1 241 ? 14.65840 25.70411 10.64083 1.000 64.95652 241 ASN B N 1
ATOM 4319 C CA . ASN B 1 241 ? 14.37524 25.86716 12.06180 1.000 59.92070 241 ASN B CA 1
ATOM 4320 C C . ASN B 1 241 ? 13.56412 27.13310 12.32665 1.000 59.16151 241 ASN B C 1
ATOM 4321 O O . ASN B 1 241 ? 12.66403 27.13607 13.17656 1.000 54.55251 241 ASN B O 1
ATOM 4326 N N . LEU B 1 242 ? 13.86510 28.21509 11.60663 1.000 57.78808 242 LEU B N 1
ATOM 4327 C CA . LEU B 1 242 ? 13.10699 29.45104 11.76950 1.000 53.35892 242 LEU B CA 1
ATOM 4328 C C . LEU B 1 242 ? 11.67305 29.30590 11.26836 1.000 57.43903 242 LEU B C 1
ATOM 4329 O O . LEU B 1 242 ? 10.76394 29.97285 11.78424 1.000 52.43509 242 LEU B O 1
ATOM 4334 N N . ILE B 1 243 ? 11.45422 28.46884 10.24938 1.000 59.52130 243 ILE B N 1
ATOM 4335 C CA . ILE B 1 243 ? 10.08929 28.14471 9.84525 1.000 59.97325 243 ILE B CA 1
ATOM 4336 C C . ILE B 1 243 ? 9.40325 27.30170 10.91722 1.000 56.19717 243 ILE B C 1
ATOM 4337 O O . ILE B 1 243 ? 8.20421 27.46762 11.17709 1.000 52.42974 243 ILE B O 1
ATOM 4342 N N . SER B 1 244 ? 10.14825 26.38879 11.55834 1.000 58.89554 244 SER B N 1
ATOM 4343 C CA . SER B 1 244 ? 9.60220 25.65980 12.70432 1.000 60.50247 244 SER B CA 1
ATOM 4344 C C . SER B 1 244 ? 9.11401 26.62681 13.77323 1.000 56.32016 244 SER B C 1
ATOM 4345 O O . SER B 1 244 ? 7.95697 26.55774 14.20211 1.000 58.44688 244 SER B O 1
ATOM 4348 N N . ILE B 1 245 ? 9.97489 27.56290 14.18427 1.000 53.61471 245 ILE B N 1
ATOM 4349 C CA . ILE B 1 245 ? 9.60371 28.51392 15.22619 1.000 50.60108 245 ILE B CA 1
ATOM 4350 C C . ILE B 1 245 ? 8.41469 29.34981 14.78703 1.000 51.93327 245 ILE B C 1
ATOM 4351 O O . ILE B 1 245 ? 7.50958 29.63277 15.58092 1.000 52.05957 245 ILE B O 1
ATOM 4356 N N . TYR B 1 246 ? 8.39778 29.76075 13.51701 1.000 52.26209 246 TYR B N 1
ATOM 4357 C CA . TYR B 1 246 ? 7.25978 30.50763 12.99185 1.000 54.05186 246 TYR B CA 1
ATOM 4358 C C . TYR B 1 246 ? 5.98383 29.68853 13.11876 1.000 54.48479 246 TYR B C 1
ATOM 4359 O O . TYR B 1 246 ? 4.93775 30.19647 13.54163 1.000 52.14312 246 TYR B O 1
ATOM 4368 N N . ALA B 1 247 ? 6.05597 28.41152 12.74783 1.000 56.46153 247 ALA B N 1
ATOM 4369 C CA . ALA B 1 247 ? 4.89803 27.53343 12.86375 1.000 60.01797 247 ALA B CA 1
ATOM 4370 C C . ALA B 1 247 ? 4.44289 27.40746 14.31271 1.000 55.24312 247 ALA B C 1
ATOM 4371 O O . ALA B 1 247 ? 3.24486 27.49738 14.60059 1.000 54.72324 247 ALA B O 1
ATOM 4373 N N . GLY B 1 248 ? 5.38581 27.22058 15.23982 1.000 54.49885 248 GLY B N 1
ATOM 4374 C CA . GLY B 1 248 ? 5.01069 26.99162 16.62879 1.000 50.10777 248 GLY B CA 1
ATOM 4375 C C . GLY B 1 248 ? 4.24453 28.15159 17.23966 1.000 56.24068 248 GLY B C 1
ATOM 4376 O O . GLY B 1 248 ? 3.28047 27.94954 17.98157 1.000 59.85432 248 GLY B O 1
ATOM 4377 N N . LEU B 1 249 ? 4.65447 29.38060 16.93064 1.000 55.01664 249 LEU B N 1
ATOM 4378 C CA . LEU B 1 249 ? 4.07131 30.55159 17.57353 1.000 52.42288 249 LEU B CA 1
ATOM 4379 C C . LEU B 1 249 ? 2.80933 31.07645 16.89438 1.000 57.76748 249 LEU B C 1
ATOM 4380 O O . LEU B 1 249 ? 2.08421 31.86243 17.51226 1.000 61.76858 249 LEU B O 1
ATOM 4385 N N . THR B 1 250 ? 2.53649 30.69237 15.63937 1.000 55.91919 250 THR B N 1
ATOM 4386 C CA . THR B 1 250 ? 1.33153 31.14424 14.94822 1.000 61.93439 250 THR B CA 1
ATOM 4387 C C . THR B 1 250 ? 0.37165 30.01715 14.60418 1.000 63.89058 250 THR B C 1
ATOM 4388 O O . THR B 1 250 ? -0.76733 30.29804 14.22005 1.000 65.80755 250 THR B O 1
ATOM 4392 N N . ASP B 1 251 ? 0.80974 28.76219 14.69428 1.000 62.66323 251 ASP B N 1
ATOM 4393 C CA . ASP B 1 251 ? 0.08988 27.55112 14.31126 1.000 67.79407 251 ASP B CA 1
ATOM 4394 C C . ASP B 1 251 ? -0.05895 27.40703 12.79526 1.000 68.88642 251 ASP B C 1
ATOM 4395 O O . ASP B 1 251 ? -0.55782 26.37097 12.34025 1.000 68.81579 251 ASP B O 1
ATOM 4400 N N . MET B 1 252 ? 0.38205 28.38203 12.00225 1.000 67.91853 252 MET B N 1
ATOM 4401 C CA . MET B 1 252 ? 0.25120 28.26895 10.55525 1.000 69.67346 252 MET B CA 1
ATOM 4402 C C . MET B 1 252 ? 1.00535 27.03499 10.07138 1.000 73.09053 252 MET B C 1
ATOM 4403 O O . MET B 1 252 ? 2.13533 26.79010 10.51551 1.000 72.82240 252 MET B O 1
ATOM 4408 N N . PRO B 1 253 ? 0.41451 26.22690 9.19336 1.000 74.26781 253 PRO B N 1
ATOM 4409 C CA . PRO B 1 253 ? 1.10865 25.02194 8.72949 1.000 70.69729 253 PRO B CA 1
ATOM 4410 C C . PRO B 1 253 ? 2.35870 25.38500 7.94460 1.000 70.56793 253 PRO B C 1
ATOM 4411 O O . PRO B 1 253 ? 2.44568 26.45198 7.33356 1.000 68.84371 253 PRO B O 1
ATOM 4415 N N . ILE B 1 254 ? 3.34177 24.48408 7.98774 1.000 68.56176 254 ILE B N 1
ATOM 4416 C CA . ILE B 1 254 ? 4.61882 24.73715 7.32786 1.000 68.50039 254 ILE B CA 1
ATOM 4417 C C . ILE B 1 254 ? 4.41595 24.96607 5.83483 1.000 72.11870 254 ILE B C 1
ATOM 4418 O O . ILE B 1 254 ? 5.09795 25.79309 5.22186 1.000 75.36363 254 ILE B O 1
ATOM 4423 N N . LYS B 1 255 ? 3.47107 24.24596 5.22676 1.000 76.17487 255 LYS B N 1
ATOM 4424 C CA . LYS B 1 255 ? 3.20220 24.43687 3.80373 1.000 77.58574 255 LYS B CA 1
ATOM 4425 C C . LYS B 1 255 ? 2.64012 25.82981 3.52660 1.000 77.19548 255 LYS B C 1
ATOM 4426 O O . LYS B 1 255 ? 2.97117 26.44379 2.50361 1.000 79.96152 255 LYS B O 1
ATOM 4428 N N . ASP B 1 256 ? 1.79098 26.34379 4.42049 1.000 72.53828 256 ASP B N 1
ATOM 4429 C CA . ASP B 1 256 ? 1.17690 27.65373 4.20637 1.000 78.63162 256 ASP B CA 1
ATOM 4430 C C . ASP B 1 256 ? 2.16278 28.78782 4.48842 1.000 79.97663 256 ASP B C 1
ATOM 4431 O O . ASP B 1 256 ? 2.08776 29.84278 3.84536 1.000 79.81881 256 ASP B O 1
ATOM 4436 N N . ILE B 1 257 ? 3.10070 28.59194 5.42252 1.000 77.84780 257 ILE B N 1
ATOM 4437 C CA . ILE B 1 257 ? 4.10359 29.62503 5.68558 1.000 78.91314 257 ILE B CA 1
ATOM 4438 C C . ILE B 1 257 ? 4.88670 29.93104 4.41064 1.000 76.21937 257 ILE B C 1
ATOM 4439 O O . ILE B 1 257 ? 5.06264 31.09603 4.03360 1.000 72.72151 257 ILE B O 1
ATOM 4444 N N . GLU B 1 258 ? 5.34085 28.88304 3.71274 1.000 75.84151 258 GLU B N 1
ATOM 4445 C CA . GLU B 1 258 ? 5.98197 29.06503 2.41379 1.000 77.50059 258 GLU B CA 1
ATOM 4446 C C . GLU B 1 258 ? 5.07601 29.82891 1.45466 1.000 78.83323 258 GLU B C 1
ATOM 4447 O O . GLU B 1 258 ? 5.53801 30.69791 0.70567 1.000 77.06119 258 GLU B O 1
ATOM 4453 N N . ALA B 1 259 ? 3.77602 29.54481 1.49055 1.000 78.87180 259 ALA B N 1
ATOM 4454 C CA . ALA B 1 259 ? 2.85006 30.21069 0.58342 1.000 78.96527 259 ALA B CA 1
ATOM 4455 C C . ALA B 1 259 ? 2.81392 31.71570 0.82035 1.000 78.18107 259 ALA B C 1
ATOM 4456 O O . ALA B 1 259 ? 2.77695 32.49865 -0.13669 1.000 84.39386 259 ALA B O 1
ATOM 4458 N N . LYS B 1 260 ? 2.77676 32.11876 2.08632 1.000 81.06785 260 LYS B N 1
ATOM 4459 C CA . LYS B 1 260 ? 2.68261 33.56177 2.42325 1.000 75.45229 260 LYS B CA 1
ATOM 4460 C C . LYS B 1 260 ? 3.88161 34.30383 1.83633 1.000 78.16814 260 LYS B C 1
ATOM 4461 O O . LYS B 1 260 ? 3.71955 35.47680 1.45126 1.000 78.22575 260 LYS B O 1
ATOM 4467 N N . TYR B 1 261 ? 5.03067 33.63892 1.73948 1.000 77.72500 261 TYR B N 1
ATOM 4468 C CA . TYR B 1 261 ? 6.24166 34.37600 1.29057 1.000 78.57917 261 TYR B CA 1
ATOM 4469 C C . TYR B 1 261 ? 6.69884 33.84497 -0.06636 1.000 79.83248 261 TYR B C 1
ATOM 4470 O O . TYR B 1 261 ? 7.91187 33.81806 -0.32423 1.000 77.73638 261 TYR B O 1
ATOM 4479 N N . GLU B 1 262 ? 5.74795 33.47885 -0.92844 1.000 81.90778 262 GLU B N 1
ATOM 4480 C CA . GLU B 1 262 ? 6.10213 32.96882 -2.27838 1.000 81.24122 262 GLU B CA 1
ATOM 4481 C C . GLU B 1 262 ? 6.39313 34.15580 -3.20540 1.000 81.32368 262 GLU B C 1
ATOM 4482 O O . GLU B 1 262 ? 6.18027 34.00673 -4.42242 1.000 85.40563 262 GLU B O 1
ATOM 4484 N N . GLY B 1 263 ? 6.80898 35.29186 -2.65142 1.000 76.72819 263 GLY B N 1
ATOM 4485 C CA . GLY B 1 263 ? 7.21097 36.43685 -3.44243 1.000 79.47692 263 GLY B CA 1
ATOM 4486 C C . GLY B 1 263 ? 8.24883 37.29797 -2.74436 1.000 77.79407 263 GLY B C 1
ATOM 4487 O O . GLY B 1 263 ? 8.61380 38.36598 -3.24838 1.000 78.23455 263 GLY B O 1
ATOM 4488 N N . GLU B 1 264 ? 8.74475 36.84106 -1.58829 1.000 78.04401 264 GLU B N 1
ATOM 4489 C CA . GLU B 1 264 ? 9.64060 37.61618 -0.73824 1.000 72.95463 264 GLU B CA 1
ATOM 4490 C C . GLU B 1 264 ? 10.85663 36.77229 -0.35407 1.000 70.98168 264 GLU B C 1
ATOM 4491 O O . GLU B 1 264 ? 10.93376 35.57628 -0.65301 1.000 72.03687 264 GLU B O 1
ATOM 4497 N N . GLY B 1 265 ? 11.82151 37.41640 0.30399 1.000 63.59187 265 GLY B N 1
ATOM 4498 C CA . GLY B 1 265 ? 13.05952 36.77152 0.70415 1.000 64.23515 265 GLY B CA 1
ATOM 4499 C C . GLY B 1 265 ? 13.32237 36.82461 2.20218 1.000 64.17695 265 GLY B C 1
ATOM 4500 O O . GLY B 1 265 ? 12.43826 37.21158 2.97507 1.000 61.53444 265 GLY B O 1
ATOM 4501 N N . TYR B 1 266 ? 14.54435 36.46473 2.61932 1.000 62.19846 266 TYR B N 1
ATOM 4502 C CA . TYR B 1 266 ? 14.84822 36.29182 4.04036 1.000 61.00339 266 TYR B CA 1
ATOM 4503 C C . TYR B 1 266 ? 14.53804 37.54683 4.85627 1.000 61.27056 266 TYR B C 1
ATOM 4504 O O . TYR B 1 266 ? 14.10393 37.45385 6.00923 1.000 60.03209 266 TYR B O 1
ATOM 4513 N N . GLY B 1 267 ? 14.76600 38.73082 4.28223 1.000 53.58395 267 GLY B N 1
ATOM 4514 C CA . GLY B 1 267 ? 14.61283 39.95485 5.05316 1.000 53.48539 267 GLY B CA 1
ATOM 4515 C C . GLY B 1 267 ? 13.18876 40.18576 5.52500 1.000 59.83793 267 GLY B C 1
ATOM 4516 O O . GLY B 1 267 ? 12.95361 40.53479 6.68796 1.000 54.98755 267 GLY B O 1
ATOM 4517 N N . LYS B 1 268 ? 12.21887 40.00764 4.62191 1.000 61.26964 268 LYS B N 1
ATOM 4518 C CA . LYS B 1 268 ? 10.80882 40.11654 4.99677 1.000 58.49410 268 LYS B CA 1
ATOM 4519 C C . LYS B 1 268 ? 10.41481 39.00955 5.96378 1.000 59.05450 268 LYS B C 1
ATOM 4520 O O . LYS B 1 268 ? 9.65269 39.24454 6.91069 1.000 57.18781 268 LYS B O 1
ATOM 4526 N N . PHE B 1 269 ? 10.91793 37.79658 5.72889 1.000 60.82603 269 PHE B N 1
ATOM 4527 C CA . PHE B 1 269 ? 10.61393 36.67560 6.60691 1.000 61.87177 269 PHE B CA 1
ATOM 4528 C C . PHE B 1 269 ? 11.10076 36.95270 8.02394 1.000 58.44470 269 PHE B C 1
ATOM 4529 O O . PHE B 1 269 ? 10.29666 37.08968 8.95486 1.000 55.67450 269 PHE B O 1
ATOM 4537 N N . LYS B 1 270 ? 12.42274 37.08882 8.19007 1.000 55.39357 270 LYS B N 1
ATOM 4538 C CA . LYS B 1 270 ? 13.01059 37.25993 9.51712 1.000 56.26320 270 LYS B CA 1
ATOM 4539 C C . LYS B 1 270 ? 12.48442 38.50592 10.22401 1.000 53.56851 270 LYS B C 1
ATOM 4540 O O . LYS B 1 270 ? 12.31229 38.49796 11.44699 1.000 51.48970 270 LYS B O 1
ATOM 4546 N N . GLY B 1 271 ? 12.21941 39.57686 9.47993 1.000 54.45836 271 GLY B N 1
ATOM 4547 C CA . GLY B 1 271 ? 11.64525 40.76585 10.09282 1.000 53.92056 271 GLY B CA 1
ATOM 4548 C C . GLY B 1 271 ? 10.24321 40.53776 10.62569 1.000 53.08184 271 GLY B C 1
ATOM 4549 O O . GLY B 1 271 ? 9.85906 41.09978 11.65862 1.000 54.93859 271 GLY B O 1
ATOM 4550 N N . ASP B 1 272 ? 9.44935 39.73166 9.91964 1.000 55.10557 272 ASP B N 1
ATOM 4551 C CA . ASP B 1 272 ? 8.14133 39.35558 10.44053 1.000 54.03956 272 ASP B CA 1
ATOM 4552 C C . ASP B 1 272 ? 8.28429 38.36765 11.59459 1.000 51.78727 272 ASP B C 1
ATOM 4553 O O . ASP B 1 272 ? 7.53118 38.43663 12.57351 1.000 51.64789 272 ASP B O 1
ATOM 4558 N N . LEU B 1 273 ? 9.25437 37.44872 11.49973 1.000 47.28841 273 LEU B N 1
ATOM 4559 C CA . LEU B 1 273 ? 9.44734 36.45578 12.55280 1.000 51.61085 273 LEU B CA 1
ATOM 4560 C C . LEU B 1 273 ? 9.91116 37.11488 13.84981 1.000 52.06048 273 LEU B C 1
ATOM 4561 O O . LEU B 1 273 ? 9.40207 36.79189 14.92978 1.000 49.24792 273 LEU B O 1
ATOM 4566 N N . ALA B 1 274 ? 10.86109 38.05095 13.75687 1.000 53.18420 274 ALA B N 1
ATOM 4567 C CA . ALA B 1 274 ? 11.26491 38.82504 14.92287 1.000 51.03398 274 ALA B CA 1
ATOM 4568 C C . ALA B 1 274 ? 10.08079 39.56997 15.52872 1.000 51.25652 274 ALA B C 1
ATOM 4569 O O . ALA B 1 274 ? 9.95866 39.65802 16.75370 1.000 55.29347 274 ALA B O 1
ATOM 4571 N N . GLU B 1 275 ? 9.18783 40.09886 14.69160 1.000 51.71996 275 GLU B N 1
ATOM 4572 C CA . GLU B 1 275 ? 7.96373 40.71779 15.20245 1.000 50.91113 275 GLU B CA 1
ATOM 4573 C C . GLU B 1 275 ? 7.07374 39.71575 15.91240 1.000 48.65635 275 GLU B C 1
ATOM 4574 O O . GLU B 1 275 ? 6.48761 40.02275 16.95633 1.000 55.73190 275 GLU B O 1
ATOM 4580 N N . ILE B 1 276 ? 6.93189 38.52271 15.33845 1.000 46.28810 276 ILE B N 1
ATOM 4581 C CA . ILE B 1 276 ? 6.09292 37.49267 15.93341 1.000 49.96008 276 ILE B CA 1
ATOM 4582 C C . ILE B 1 276 ? 6.67082 37.03878 17.27049 1.000 49.61041 276 ILE B C 1
ATOM 4583 O O . ILE B 1 276 ? 5.94573 36.90177 18.25842 1.000 45.27649 276 ILE B O 1
ATOM 4588 N N . VAL B 1 277 ? 7.98583 36.80489 17.32163 1.000 48.67435 277 VAL B N 1
ATOM 4589 C CA . VAL B 1 277 ? 8.63373 36.42000 18.57472 1.000 49.78022 277 VAL B CA 1
ATOM 4590 C C . VAL B 1 277 ? 8.52454 37.54504 19.59265 1.000 49.40582 277 VAL B C 1
ATOM 4591 O O . VAL B 1 277 ? 8.25744 37.31207 20.77564 1.000 47.89495 277 VAL B O 1
ATOM 4595 N N . LYS B 1 278 ? 8.71849 38.78604 19.14462 1.000 49.55659 278 LYS B N 1
ATOM 4596 C CA . LYS B 1 278 ? 8.62330 39.92107 20.05255 1.000 49.07609 278 LYS B CA 1
ATOM 4597 C C . LYS B 1 278 ? 7.21223 40.04998 20.61640 1.000 49.13836 278 LYS B C 1
ATOM 4598 O O . LYS B 1 278 ? 7.02110 40.14003 21.83638 1.000 50.47451 278 LYS B O 1
ATOM 4604 N N . ALA B 1 279 ? 6.20733 40.01686 19.74230 1.000 48.44306 279 ALA B N 1
ATOM 4605 C CA . ALA B 1 279 ? 4.82227 40.13177 20.19216 1.000 49.22369 279 ALA B CA 1
ATOM 4606 C C . ALA B 1 279 ? 4.42227 38.95978 21.08217 1.000 49.15759 279 ALA B C 1
ATOM 4607 O O . ALA B 1 279 ? 3.67816 39.14177 22.05509 1.000 48.41381 279 ALA B O 1
ATOM 4609 N N . PHE B 1 280 ? 4.86041 37.74480 20.74027 1.000 48.64131 280 PHE B N 1
ATOM 4610 C CA . PHE B 1 280 ? 4.52442 36.59081 21.56729 1.000 49.64428 280 PHE B CA 1
ATOM 4611 C C . PHE B 1 280 ? 5.07426 36.76792 22.97634 1.000 46.51448 280 PHE B C 1
ATOM 4612 O O . PHE B 1 280 ? 4.36817 36.55091 23.96328 1.000 46.69920 280 PHE B O 1
ATOM 4620 N N . LEU B 1 281 ? 6.33521 37.18703 23.07945 1.000 47.66662 281 LEU B N 1
ATOM 4621 C CA . LEU B 1 281 ? 6.95407 37.36614 24.38650 1.000 46.77748 281 LEU B CA 1
ATOM 4622 C C . LEU B 1 281 ? 6.25790 38.46312 25.17938 1.000 50.99811 281 LEU B C 1
ATOM 4623 O O . LEU B 1 281 ? 6.06978 38.33216 26.39437 1.000 49.14667 281 LEU B O 1
ATOM 4628 N N . VAL B 1 282 ? 5.86788 39.55206 24.50829 1.000 52.92405 282 VAL B N 1
ATOM 4629 C CA . VAL B 1 282 ? 5.17372 40.63703 25.19717 1.000 50.74050 282 VAL B CA 1
ATOM 4630 C C . VAL B 1 282 ? 3.87370 40.12996 25.80606 1.000 53.06026 282 VAL B C 1
ATOM 4631 O O . VAL B 1 282 ? 3.57256 40.38799 26.98102 1.000 51.42921 282 VAL B O 1
ATOM 4635 N N . GLU B 1 283 ? 3.08284 39.39786 25.01701 1.000 49.06130 283 GLU B N 1
ATOM 4636 C CA . GLU B 1 283 ? 1.84183 38.83778 25.53591 1.000 49.74723 283 GLU B CA 1
ATOM 4637 C C . GLU B 1 283 ? 2.11880 37.82786 26.65099 1.000 53.77973 283 GLU B C 1
ATOM 4638 O O . GLU B 1 283 ? 1.49769 37.87886 27.71992 1.000 53.58540 283 GLU B O 1
ATOM 4644 N N . PHE B 1 284 ? 3.08389 36.92892 26.43413 1.000 50.84658 284 PHE B N 1
ATOM 4645 C CA . PHE B 1 284 ? 3.38687 35.90400 27.42921 1.000 49.24354 284 PHE B CA 1
ATOM 4646 C C . PHE B 1 284 ? 3.83969 36.52809 28.73822 1.000 48.80889 284 PHE B C 1
ATOM 4647 O O . PHE B 1 284 ? 3.33661 36.17610 29.80919 1.000 45.56254 284 PHE B O 1
ATOM 4655 N N . GLN B 1 285 ? 4.79662 37.45617 28.66728 1.000 49.14049 285 GLN B N 1
ATOM 4656 C CA . GLN B 1 285 ? 5.33245 38.07927 29.86530 1.000 48.51548 285 GLN B CA 1
ATOM 4657 C C . GLN B 1 285 ? 4.29531 38.92822 30.57916 1.000 53.97511 285 GLN B C 1
ATOM 4658 O O . GLN B 1 285 ? 4.42117 39.14728 31.78716 1.000 54.05721 285 GLN B O 1
ATOM 4664 N N . GLU B 1 286 ? 3.26135 39.38810 29.87503 1.000 54.50259 286 GLU B N 1
ATOM 4665 C CA . GLU B 1 286 ? 2.15822 40.04204 30.56789 1.000 55.79573 286 GLU B CA 1
ATOM 4666 C C . GLU B 1 286 ? 1.48720 39.07104 31.52487 1.000 52.75923 286 GLU B C 1
ATOM 4667 O O . GLU B 1 286 ? 1.36406 39.35108 32.72084 1.000 53.09577 286 GLU B O 1
ATOM 4673 N N . LYS B 1 287 ? 1.07535 37.90398 31.01788 1.000 50.09868 287 LYS B N 1
ATOM 4674 C CA . LYS B 1 287 ? 0.45534 36.90997 31.88886 1.000 52.77643 287 LYS B CA 1
ATOM 4675 C C . LYS B 1 287 ? 1.43027 36.45410 32.96598 1.000 48.85049 287 LYS B C 1
ATOM 4676 O O . LYS B 1 287 ? 1.05116 36.31112 34.13295 1.000 52.03280 287 LYS B O 1
ATOM 4682 N N . TYR B 1 288 ? 2.69832 36.25718 32.59812 1.000 48.13113 288 TYR B N 1
ATOM 4683 C CA . TYR B 1 288 ? 3.70925 35.86431 33.57424 1.000 50.14178 288 TYR B CA 1
ATOM 4684 C C . TYR B 1 288 ? 3.80105 36.87137 34.71820 1.000 53.87824 288 TYR B C 1
ATOM 4685 O O . TYR B 1 288 ? 3.79496 36.49343 35.89822 1.000 49.93216 288 TYR B O 1
ATOM 4694 N N . GLU B 1 289 ? 3.88898 38.16736 34.38515 1.000 51.52287 289 GLU B N 1
ATOM 4695 C CA . GLU B 1 289 ? 4.00880 39.18442 35.42712 1.000 52.58118 289 GLU B CA 1
ATOM 4696 C C . GLU B 1 289 ? 2.76070 39.25236 36.29399 1.000 51.41117 289 GLU B C 1
ATOM 4697 O O . GLU B 1 289 ? 2.85756 39.54543 37.49098 1.000 53.16966 289 GLU B O 1
ATOM 4703 N N . SER B 1 290 ? 1.58178 38.99024 35.72388 1.000 50.60590 290 SER B N 1
ATOM 4704 C CA . SER B 1 290 ? 0.37770 39.00718 36.54776 1.000 53.40085 290 SER B CA 1
ATOM 4705 C C . SER B 1 290 ? 0.36569 37.84023 37.52481 1.000 54.10746 290 SER B C 1
ATOM 4706 O O . SER B 1 290 ? -0.04244 38.00425 38.67676 1.000 56.34685 290 SER B O 1
ATOM 4709 N N . PHE B 1 291 ? 0.82183 36.65624 37.09991 1.000 53.26680 291 PHE B N 1
ATOM 4710 C CA . PHE B 1 291 ? 0.89782 35.53729 38.03497 1.000 48.52025 291 PHE B CA 1
ATOM 4711 C C . PHE B 1 291 ? 2.03871 35.71943 39.02308 1.000 48.95484 291 PHE B C 1
ATOM 4712 O O . PHE B 1 291 ? 1.85760 35.54147 40.23407 1.000 55.58296 291 PHE B O 1
ATOM 4720 N N . TYR B 1 292 ? 3.22273 36.08350 38.52818 1.000 50.81133 292 TYR B N 1
ATOM 4721 C CA . TYR B 1 292 ? 4.39864 36.15064 39.38930 1.000 51.12698 292 TYR B CA 1
ATOM 4722 C C . TYR B 1 292 ? 4.19944 37.13168 40.53523 1.000 59.10932 292 TYR B C 1
ATOM 4723 O O . TYR B 1 292 ? 4.67635 36.89777 41.65429 1.000 58.67885 292 TYR B O 1
ATOM 4732 N N . ASN B 1 293 ? 3.49638 38.23361 40.27911 1.000 58.19010 293 ASN B N 1
ATOM 4733 C CA . ASN B 1 293 ? 3.35519 39.30364 41.25505 1.000 59.55640 293 ASN B CA 1
ATOM 4734 C C . ASN B 1 293 ? 2.05512 39.24657 42.04992 1.000 60.01554 293 ASN B C 1
ATOM 4735 O O . ASN B 1 293 ? 1.92196 39.99661 43.01987 1.000 66.20056 293 ASN B O 1
ATOM 4740 N N . SER B 1 294 ? 1.10022 38.39548 41.68086 1.000 58.73743 294 SER B N 1
ATOM 4741 C CA . SER B 1 294 ? -0.19485 38.43441 42.34672 1.000 61.38292 294 SER B CA 1
ATOM 4742 C C . SER B 1 294 ? -0.17491 37.63347 43.64476 1.000 67.89328 294 SER B C 1
ATOM 4743 O O . SER B 1 294 ? 0.60914 36.69254 43.81689 1.000 64.66541 294 SER B O 1
ATOM 4746 N N . ASP B 1 295 ? -1.05404 38.02544 44.56766 1.000 68.25000 295 ASP B N 1
ATOM 4747 C CA . ASP B 1 295 ? -1.20911 37.26849 45.80368 1.000 74.61123 295 ASP B CA 1
ATOM 4748 C C . ASP B 1 295 ? -1.97298 35.96842 45.58966 1.000 73.31758 295 ASP B C 1
ATOM 4749 O O . ASP B 1 295 ? -1.95700 35.10746 46.47570 1.000 73.93932 295 ASP B O 1
ATOM 4751 N N . LYS B 1 296 ? -2.63085 35.80431 44.43960 1.000 69.27381 296 LYS B N 1
ATOM 4752 C CA . LYS B 1 296 ? -3.32772 34.56024 44.15859 1.000 69.29398 296 LYS B CA 1
ATOM 4753 C C . LYS B 1 296 ? -2.38559 33.43230 43.76274 1.000 66.40645 296 LYS B C 1
ATOM 4754 O O . LYS B 1 296 ? -2.80250 32.26927 43.80675 1.000 66.44592 296 LYS B O 1
ATOM 4760 N N . LEU B 1 297 ? -1.13358 33.73638 43.39885 1.000 61.86779 297 LEU B N 1
ATOM 4761 C CA . LEU B 1 297 ? -0.17646 32.67844 43.09000 1.000 57.80688 297 LEU B CA 1
ATOM 4762 C C . LEU B 1 297 ? 0.00949 31.73951 44.28206 1.000 60.17140 297 LEU B C 1
ATOM 4763 O O . LEU B 1 297 ? -0.00039 30.50951 44.12812 1.000 54.72418 297 LEU B O 1
ATOM 4768 N N . ASP B 1 298 ? 0.16033 32.30358 45.48605 1.000 56.22181 298 ASP B N 1
ATOM 4769 C CA . ASP B 1 298 ? 0.34527 31.46065 46.66211 1.000 57.15320 298 ASP B CA 1
ATOM 4770 C C . ASP B 1 298 ? -0.88168 30.59557 46.91102 1.000 54.11493 298 ASP B C 1
ATOM 4771 O O . ASP B 1 298 ? -0.75463 29.44160 47.33709 1.000 51.85287 298 ASP B O 1
ATOM 4776 N N . ASP B 1 299 ? -2.07370 31.12746 46.63488 1.000 54.03663 299 ASP B N 1
ATOM 4777 C CA . ASP B 1 299 ? -3.28765 30.32837 46.76779 1.000 51.89930 299 ASP B CA 1
ATOM 4778 C C . ASP B 1 299 ? -3.31845 29.19632 45.75184 1.000 51.31294 299 ASP B C 1
ATOM 4779 O O . ASP B 1 299 ? -3.71439 28.07130 46.08085 1.000 47.47275 299 ASP B O 1
ATOM 4784 N N . ILE B 1 300 ? -2.91235 29.47629 44.50887 1.000 50.52816 300 ILE B N 1
ATOM 4785 C CA . ILE B 1 300 ? -2.88716 28.43124 43.48792 1.000 52.34042 300 ILE B CA 1
ATOM 4786 C C . ILE B 1 300 ? -1.93111 27.31034 43.89407 1.000 47.14540 300 ILE B C 1
ATOM 4787 O O . ILE B 1 300 ? -2.25700 26.12331 43.77509 1.000 45.52954 300 ILE B O 1
ATOM 4792 N N . LEU B 1 301 ? -0.75019 27.66546 44.39917 1.000 44.11746 301 LEU B N 1
ATOM 4793 C CA . LEU B 1 301 ? 0.20085 26.63655 44.80132 1.000 46.86113 301 LEU B CA 1
ATOM 4794 C C . LEU B 1 301 ? -0.25322 25.88358 46.05631 1.000 45.62073 301 LEU B C 1
ATOM 4795 O O . LEU B 1 301 ? 0.06187 24.69761 46.18940 1.000 45.11295 301 LEU B O 1
ATOM 4800 N N . ASP B 1 302 ? -0.99536 26.53356 46.97020 1.000 46.18124 302 ASP B N 1
ATOM 4801 C CA . ASP B 1 302 ? -1.63241 25.79756 48.06817 1.000 47.93854 302 ASP B CA 1
ATOM 4802 C C . ASP B 1 302 ? -2.59628 24.75846 47.52512 1.000 44.43177 302 ASP B C 1
ATOM 4803 O O . ASP B 1 302 ? -2.63223 23.61448 47.99617 1.000 43.32104 302 ASP B O 1
ATOM 4808 N N . GLN B 1 303 ? -3.41421 25.15435 46.55102 1.000 42.48825 303 GLN B N 1
ATOM 4809 C CA . GLN B 1 303 ? -4.42808 24.24924 46.02696 1.000 48.22497 303 GLN B CA 1
ATOM 4810 C C . GLN B 1 303 ? -3.77892 23.04326 45.35308 1.000 45.08652 303 GLN B C 1
ATOM 4811 O O . GLN B 1 303 ? -4.25584 21.91123 45.49009 1.000 42.74826 303 GLN B O 1
ATOM 4817 N N . GLY B 1 304 ? -2.67386 23.26932 44.63818 1.000 44.93595 304 GLY B N 1
ATOM 4818 C CA . GLY B 1 304 ? -1.94471 22.15535 44.05531 1.000 41.37139 304 GLY B CA 1
ATOM 4819 C C . GLY B 1 304 ? -1.32375 21.25845 45.10942 1.000 39.35648 304 GLY B C 1
ATOM 4820 O O . GLY B 1 304 ? -1.40764 20.03144 45.01946 1.000 35.62200 304 GLY B O 1
ATOM 4821 N N . ARG B 1 305 ? -0.68890 21.86455 46.12545 1.000 40.09831 305 ARG B N 1
ATOM 4822 C CA . ARG B 1 305 ? -0.06595 21.08065 47.19055 1.000 42.34245 305 ARG B CA 1
ATOM 4823 C C . ARG B 1 305 ? -1.08494 20.18160 47.86949 1.000 39.16286 305 ARG B C 1
ATOM 4824 O O . ARG B 1 305 ? -0.81687 18.99863 48.10657 1.000 39.12852 305 ARG B O 1
ATOM 4832 N N . ASP B 1 306 ? -2.26302 20.72851 48.17734 1.000 42.86778 306 ASP B N 1
ATOM 4833 C CA . ASP B 1 306 ? -3.29303 19.95646 48.86328 1.000 44.44611 306 ASP B CA 1
ATOM 4834 C C . ASP B 1 306 ? -3.76785 18.80239 47.99828 1.000 42.60857 306 ASP B C 1
ATOM 4835 O O . ASP B 1 306 ? -3.89380 17.66740 48.47332 1.000 42.06466 306 ASP B O 1
ATOM 4840 N N . LYS B 1 307 ? -4.03574 19.07730 46.71624 1.000 43.24766 307 LYS B N 1
ATOM 4841 C CA . LYS B 1 307 ? -4.40756 18.02323 45.77925 1.000 40.49410 307 LYS B CA 1
ATOM 4842 C C . LYS B 1 307 ? -3.37947 16.89731 45.77641 1.000 41.07465 307 LYS B C 1
ATOM 4843 O O . LYS B 1 307 ? -3.72738 15.71729 45.90343 1.000 40.13315 307 LYS B O 1
ATOM 4849 N N . ALA B 1 308 ? -2.10248 17.25041 45.59052 1.000 39.22680 308 ALA B N 1
ATOM 4850 C CA . ALA B 1 308 ? -1.05338 16.24249 45.46968 1.000 36.33327 308 ALA B CA 1
ATOM 4851 C C . ALA B 1 308 ? -0.86645 15.47956 46.77673 1.000 36.54949 308 ALA B C 1
ATOM 4852 O O . ALA B 1 308 ? -0.71035 14.25357 46.76881 1.000 35.83188 308 ALA B O 1
ATOM 4854 N N . HIS B 1 309 ? -0.89863 16.18661 47.90770 1.000 40.49021 309 HIS B N 1
ATOM 4855 C CA . HIS B 1 309 ? -0.85270 15.51968 49.20773 1.000 37.61519 309 HIS B CA 1
ATOM 4856 C C . HIS B 1 309 ? -1.94263 14.46159 49.32567 1.000 39.32578 309 HIS B C 1
ATOM 4857 O O . HIS B 1 309 ? -1.69159 13.33964 49.78775 1.000 36.53026 309 HIS B O 1
ATOM 4864 N N . LYS B 1 310 ? -3.16261 14.79148 48.89953 1.000 37.37647 310 LYS B N 1
ATOM 4865 C CA . LYS B 1 310 ? -4.26556 13.85040 49.06746 1.000 40.22545 310 LYS B CA 1
ATOM 4866 C C . LYS B 1 310 ? -3.99838 12.55438 48.32155 1.000 41.08493 310 LYS B C 1
ATOM 4867 O O . LYS B 1 310 ? -4.28234 11.46438 48.83257 1.000 42.59638 310 LYS B O 1
ATOM 4873 N N . VAL B 1 311 ? -3.49726 12.64936 47.08660 1.000 39.70960 311 VAL B N 1
ATOM 4874 C CA . VAL B 1 311 ? -3.27008 11.44935 46.29068 1.000 34.09767 311 VAL B CA 1
ATOM 4875 C C . VAL B 1 311 ? -2.06207 10.68347 46.81084 1.000 33.06699 311 VAL B C 1
ATOM 4876 O O . VAL B 1 311 ? -2.10799 9.46247 46.98789 1.000 34.02380 311 VAL B O 1
ATOM 4880 N N . SER B 1 312 ? -0.96816 11.39357 47.08391 1.000 34.52722 312 SER B N 1
ATOM 4881 C CA . SER B 1 312 ? 0.26486 10.71268 47.42207 1.000 30.39300 312 SER B CA 1
ATOM 4882 C C . SER B 1 312 ? 0.23976 10.15875 48.84410 1.000 35.43238 312 SER B C 1
ATOM 4883 O O . SER B 1 312 ? 0.96181 9.19882 49.13021 1.000 30.64709 312 SER B O 1
ATOM 4886 N N . PHE B 1 313 ? -0.56038 10.76172 49.73599 1.000 35.18455 313 PHE B N 1
ATOM 4887 C CA . PHE B 1 313 ? -0.72647 10.22477 51.08499 1.000 33.92738 313 PHE B CA 1
ATOM 4888 C C . PHE B 1 313 ? -1.17835 8.77374 51.03502 1.000 35.10814 313 PHE B C 1
ATOM 4889 O O . PHE B 1 313 ? -0.57734 7.90681 51.67912 1.000 37.61701 313 PHE B O 1
ATOM 4897 N N . LYS B 1 314 ? -2.20624 8.48562 50.22592 1.000 32.76930 314 LYS B N 1
ATOM 4898 C CA . LYS B 1 314 ? -2.70212 7.11857 50.07794 1.000 37.82524 314 LYS B CA 1
ATOM 4899 C C . LYS B 1 314 ? -1.59600 6.16664 49.63710 1.000 41.52267 314 LYS B C 1
ATOM 4900 O O . LYS B 1 314 ? -1.43497 5.08068 50.21016 1.000 39.10600 314 LYS B O 1
ATOM 4906 N N . THR B 1 315 ? -0.83092 6.54665 48.59916 1.000 38.41465 315 THR B N 1
ATOM 4907 C CA . THR B 1 315 ? 0.23920 5.67671 48.11731 1.000 34.38773 315 THR B CA 1
ATOM 4908 C C . THR B 1 315 ? 1.28911 5.45185 49.19742 1.000 33.40804 315 THR B C 1
ATOM 4909 O O . THR B 1 315 ? 1.71717 4.31789 49.42552 1.000 34.44046 315 THR B O 1
ATOM 4913 N N . VAL B 1 316 ? 1.68895 6.51791 49.89741 1.000 34.39346 316 VAL B N 1
ATOM 4914 C CA . VAL B 1 316 ? 2.65385 6.36804 50.98552 1.000 36.72202 316 VAL B CA 1
ATOM 4915 C C . VAL B 1 316 ? 2.13682 5.38605 52.03051 1.000 33.53417 316 VAL B C 1
ATOM 4916 O O . VAL B 1 316 ? 2.89084 4.55013 52.54063 1.000 34.30189 316 VAL B O 1
ATOM 4920 N N . LYS B 1 317 ? 0.84478 5.45596 52.35338 1.000 34.88110 317 LYS B N 1
ATOM 4921 C CA . LYS B 1 317 ? 0.31475 4.58897 53.40536 1.000 37.07261 317 LYS B CA 1
ATOM 4922 C C . LYS B 1 317 ? 0.24891 3.14094 52.94443 1.000 35.88585 317 LYS B C 1
ATOM 4923 O O . LYS B 1 317 ? 0.56190 2.22900 53.71350 1.000 33.92467 317 LYS B O 1
ATOM 4929 N N . LYS B 1 318 ? -0.11494 2.90485 51.67940 1.000 32.06736 318 LYS B N 1
ATOM 4930 C CA . LYS B 1 318 ? -0.03578 1.54283 51.16747 1.000 33.09704 318 LYS B CA 1
ATOM 4931 C C . LYS B 1 318 ? 1.39326 1.01995 51.22564 1.000 33.40166 318 LYS B C 1
ATOM 4932 O O . LYS B 1 318 ? 1.62231 -0.13301 51.61472 1.000 33.51278 318 LYS B O 1
ATOM 4938 N N . MET B 1 319 ? 2.37323 1.85101 50.85870 1.000 33.74884 319 MET B N 1
ATOM 4939 C CA . MET B 1 319 ? 3.76625 1.40913 50.93186 1.000 31.36966 319 MET B CA 1
ATOM 4940 C C . MET B 1 319 ? 4.19613 1.12823 52.37092 1.000 32.01760 319 MET B C 1
ATOM 4941 O O . MET B 1 319 ? 4.80218 0.09329 52.65203 1.000 31.45174 319 MET B O 1
ATOM 4946 N N . GLU B 1 320 ? 3.88196 2.03825 53.29185 1.000 29.82329 320 GLU B N 1
ATOM 4947 C CA . GLU B 1 320 ? 4.26084 1.85634 54.68889 1.000 35.12598 320 GLU B CA 1
ATOM 4948 C C . GLU B 1 320 ? 3.70288 0.55933 55.25190 1.000 31.39814 320 GLU B C 1
ATOM 4949 O O . GLU B 1 320 ? 4.43388 -0.22159 55.86501 1.000 33.61824 320 GLU B O 1
ATOM 4955 N N . LYS B 1 321 ? 2.41393 0.30021 55.02578 1.000 34.71928 321 LYS B N 1
ATOM 4956 C CA . LYS B 1 321 ? 1.81198 -0.94181 55.50378 1.000 36.67599 321 LYS B CA 1
ATOM 4957 C C . LYS B 1 321 ? 2.49814 -2.15379 54.89690 1.000 39.80399 321 LYS B C 1
ATOM 4958 O O . LYS B 1 321 ? 2.73315 -3.15374 55.58997 1.000 38.72353 321 LYS B O 1
ATOM 4964 N N . ALA B 1 322 ? 2.81426 -2.09882 53.59293 1.000 34.44830 322 ALA B N 1
ATOM 4965 C CA . ALA B 1 322 ? 3.45942 -3.24080 52.95505 1.000 33.27992 322 ALA B CA 1
ATOM 4966 C C . ALA B 1 322 ? 4.83838 -3.49566 53.54820 1.000 32.25963 322 ALA B C 1
ATOM 4967 O O . ALA B 1 322 ? 5.25846 -4.65062 53.67330 1.000 36.26816 322 ALA B O 1
ATOM 4969 N N . MET B 1 323 ? 5.57826 -2.43959 53.88423 1.000 25.94666 323 MET B N 1
ATOM 4970 C CA . MET B 1 323 ? 6.87022 -2.65845 54.51537 1.000 32.59209 323 MET B CA 1
ATOM 4971 C C . MET B 1 323 ? 6.78007 -2.82139 56.03337 1.000 34.55769 323 MET B C 1
ATOM 4972 O O . MET B 1 323 ? 7.78504 -3.16128 56.65749 1.000 31.60617 323 MET B O 1
ATOM 4977 N N . GLY B 1 324 ? 5.61799 -2.60045 56.64524 1.000 36.66214 324 GLY B N 1
ATOM 4978 C CA . GLY B 1 324 ? 5.53786 -2.72739 58.09324 1.000 35.09936 324 GLY B CA 1
ATOM 4979 C C . GLY B 1 324 ? 6.08368 -1.55531 58.88024 1.000 36.30739 324 GLY B C 1
ATOM 4980 O O . GLY B 1 324 ? 6.34957 -1.69223 60.07927 1.000 34.59353 324 GLY B O 1
ATOM 4981 N N . LEU B 1 325 ? 6.26365 -0.40233 58.24920 1.000 36.34645 325 LEU B N 1
ATOM 4982 C CA . LEU B 1 325 ? 6.55948 0.80973 59.00418 1.000 35.10228 325 LEU B CA 1
ATOM 4983 C C . LEU B 1 325 ? 5.36936 1.20068 59.87904 1.000 33.84852 325 LEU B C 1
ATOM 4984 O O . LEU B 1 325 ? 4.23042 0.78557 59.64794 1.000 33.14592 325 LEU B O 1
ATOM 4989 N N . GLY B 1 326 ? 5.63919 2.04575 60.87803 1.000 35.73258 326 GLY B N 1
ATOM 4990 C CA . GLY B 1 326 ? 4.56006 2.61670 61.67789 1.000 38.13321 326 GLY B CA 1
ATOM 4991 C C . GLY B 1 326 ? 3.72408 1.55366 62.36785 1.000 40.36267 326 GLY B C 1
ATOM 4992 O O . GLY B 1 326 ? 4.25310 0.56373 62.88995 1.000 35.67777 326 GLY B O 1
ATOM 4993 N N . ARG B 1 327 ? 2.39507 1.74555 62.33871 1.000 40.04044 327 ARG B N 1
ATOM 4994 C CA . ARG B 1 327 ? 1.46005 0.93351 63.11565 1.000 44.56118 327 ARG B CA 1
ATOM 4995 C C . ARG B 1 327 ? 0.20916 0.63838 62.30454 1.000 48.86058 327 ARG B C 1
ATOM 4996 O O . ARG B 1 327 ? -0.17281 1.40130 61.41446 1.000 50.52588 327 ARG B O 1
ATOM 5004 N N . LYS B 1 328 ? -0.44679 -0.46466 62.65852 1.000 48.38899 328 LYS B N 1
ATOM 5005 C CA . LYS B 1 328 ? -1.78372 -0.74379 62.15540 1.000 54.36804 328 LYS B CA 1
ATOM 5006 C C . LYS B 1 328 ? -2.76586 0.24416 62.76825 1.000 60.58516 328 LYS B C 1
ATOM 5007 O O . LYS B 1 328 ? -2.82399 0.39421 63.99224 1.000 64.89699 328 LYS B O 1
ATOM 5013 N N . ARG B 1 329 ? -3.53283 0.92406 61.92514 1.000 65.90735 329 ARG B N 1
ATOM 5014 C CA . ARG B 1 329 ? -4.53395 1.86700 62.42600 1.000 72.42154 329 ARG B CA 1
ATOM 5015 C C . ARG B 1 329 ? -5.83986 1.76686 61.64287 1.000 78.84782 329 ARG B C 1
ATOM 5016 O O . ARG B 1 329 ? -5.94679 2.23480 60.50684 1.000 82.67570 329 ARG B O 1
ATOM 5024 N N . MET C 1 1 ? 55.30608 56.94550 17.24269 1.000 58.54459 1 MET C N 1
ATOM 5025 C CA . MET C 1 1 ? 55.31385 55.48850 17.23280 1.000 54.79352 1 MET C CA 1
ATOM 5026 C C . MET C 1 1 ? 54.58981 54.96672 18.46487 1.000 57.96198 1 MET C C 1
ATOM 5027 O O . MET C 1 1 ? 54.81293 55.45677 19.57282 1.000 57.59099 1 MET C O 1
ATOM 5032 N N . GLU C 1 2 ? 53.69065 54.00685 18.27598 1.000 54.40234 2 GLU C N 1
ATOM 5033 C CA . GLU C 1 2 ? 53.00359 53.40005 19.40605 1.000 51.84058 2 GLU C CA 1
ATOM 5034 C C . GLU C 1 2 ? 53.88745 52.34996 20.07210 1.000 49.17165 2 GLU C C 1
ATOM 5035 O O . GLU C 1 2 ? 54.77733 51.76376 19.44712 1.000 49.42386 2 GLU C O 1
ATOM 5041 N N . THR C 1 3 ? 53.65246 52.12510 21.36313 1.000 52.09138 3 THR C N 1
ATOM 5042 C CA . THR C 1 3 ? 54.43534 51.16403 22.12918 1.000 44.81003 3 THR C CA 1
ATOM 5043 C C . THR C 1 3 ? 53.61414 49.91018 22.36531 1.000 42.13556 3 THR C C 1
ATOM 5044 O O . THR C 1 3 ? 52.44017 49.97940 22.75235 1.000 44.80086 3 THR C O 1
ATOM 5048 N N . LEU C 1 4 ? 54.23295 48.77206 22.09637 1.000 39.93050 4 LEU C N 1
ATOM 5049 C CA . LEU C 1 4 ? 53.64775 47.46417 22.32350 1.000 42.49595 4 LEU C CA 1
ATOM 5050 C C . LEU C 1 4 ? 54.47567 46.73412 23.37153 1.000 40.17129 4 LEU C C 1
ATOM 5051 O O . LEU C 1 4 ? 55.71167 46.74992 23.32348 1.000 37.28161 4 LEU C O 1
ATOM 5056 N N . PHE C 1 5 ? 53.79160 46.07831 24.29860 1.000 36.20742 5 PHE C N 1
ATOM 5057 C CA . PHE C 1 5 ? 54.44451 45.28428 25.32764 1.000 35.54187 5 PHE C CA 1
ATOM 5058 C C . PHE C 1 5 ? 53.81429 43.90639 25.34478 1.000 35.01969 5 PHE C C 1
ATOM 5059 O O . PHE C 1 5 ? 52.58927 43.77659 25.44583 1.000 36.35781 5 PHE C O 1
ATOM 5067 N N . SER C 1 6 ? 54.65112 42.88125 25.26883 1.000 34.67990 6 SER C N 1
ATOM 5068 C CA . SER C 1 6 ? 54.19091 41.51133 25.40495 1.000 40.49778 6 SER C CA 1
ATOM 5069 C C . SER C 1 6 ? 54.97484 40.83129 26.52098 1.000 35.50669 6 SER C C 1
ATOM 5070 O O . SER C 1 6 ? 56.21383 40.79409 26.49293 1.000 34.51535 6 SER C O 1
ATOM 5073 N N . GLY C 1 7 ? 54.25479 40.29449 27.50505 1.000 38.41050 7 GLY C N 1
ATOM 5074 C CA . GLY C 1 7 ? 54.87570 39.50047 28.55509 1.000 38.70114 7 GLY C CA 1
ATOM 5075 C C . GLY C 1 7 ? 54.91345 38.04943 28.12020 1.000 37.67297 7 GLY C C 1
ATOM 5076 O O . GLY C 1 7 ? 53.89435 37.48956 27.71528 1.000 37.39054 7 GLY C O 1
ATOM 5077 N N . ILE C 1 8 ? 56.09236 37.43925 28.21920 1.000 33.63866 8 ILE C N 1
ATOM 5078 C CA . ILE C 1 8 ? 56.34012 36.08117 27.73830 1.000 35.54737 8 ILE C CA 1
ATOM 5079 C C . ILE C 1 8 ? 56.56802 35.16523 28.93737 1.000 34.65980 8 ILE C C 1
ATOM 5080 O O . ILE C 1 8 ? 57.60706 35.25911 29.60232 1.000 31.70314 8 ILE C O 1
ATOM 5085 N N . GLN C 1 9 ? 55.65787 34.21739 29.15248 1.000 31.91762 9 GLN C N 1
ATOM 5086 C CA . GLN C 1 9 ? 55.83075 33.22145 30.21155 1.000 37.15932 9 GLN C CA 1
ATOM 5087 C C . GLN C 1 9 ? 56.98259 32.28124 29.88458 1.000 32.43955 9 GLN C C 1
ATOM 5088 O O . GLN C 1 9 ? 56.95545 31.63216 28.83063 1.000 39.09633 9 GLN C O 1
ATOM 5094 N N . PRO C 1 10 ? 57.98160 32.14415 30.76055 1.000 33.10565 10 PRO C N 1
ATOM 5095 C CA . PRO C 1 10 ? 59.06244 31.17595 30.51359 1.000 33.60540 10 PRO C CA 1
ATOM 5096 C C . PRO C 1 10 ? 58.58820 29.76301 30.22572 1.000 37.68261 10 PRO C C 1
ATOM 5097 O O . PRO C 1 10 ? 59.24905 29.04184 29.46875 1.000 33.90275 10 PRO C O 1
ATOM 5101 N N . SER C 1 11 ? 57.48815 29.32423 30.83279 1.000 36.38684 11 SER C N 1
ATOM 5102 C CA . SER C 1 11 ? 57.04492 27.94829 30.63492 1.000 39.70523 11 SER C CA 1
ATOM 5103 C C . SER C 1 11 ? 56.21484 27.75732 29.37297 1.000 34.84434 11 SER C C 1
ATOM 5104 O O . SER C 1 11 ? 55.83165 26.62136 29.06607 1.000 33.24045 11 SER C O 1
ATOM 5107 N N . GLY C 1 12 ? 55.90899 28.82131 28.64489 1.000 33.03000 12 GLY C N 1
ATOM 5108 C CA 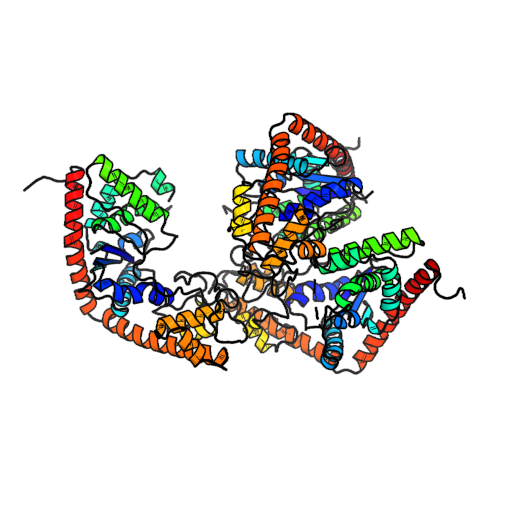. GLY C 1 12 ? 55.04492 28.64936 27.49994 1.000 35.52467 12 GLY C CA 1
ATOM 5109 C C . GLY C 1 12 ? 55.78086 28.59014 26.17792 1.000 39.71004 12 GLY C C 1
ATOM 5110 O O . GLY C 1 12 ? 56.14901 29.63503 25.62482 1.000 35.68273 12 GLY C O 1
ATOM 5111 N N . ILE C 1 13 ? 55.99065 27.38506 25.65600 1.000 38.60244 13 ILE C N 1
ATOM 5112 C CA . ILE C 1 13 ? 56.62357 27.21986 24.34599 1.000 32.62955 13 ILE C CA 1
ATOM 5113 C C . ILE C 1 13 ? 55.59059 27.58394 23.28900 1.000 35.88558 13 ILE C C 1
ATOM 5114 O O . ILE C 1 13 ? 54.53448 26.93210 23.19709 1.000 31.12119 13 ILE C O 1
ATOM 5119 N N . PRO C 1 14 ? 55.84272 28.60883 22.47891 1.000 37.07577 14 PRO C N 1
ATOM 5120 C CA . PRO C 1 14 ? 54.86975 28.99491 21.45592 1.000 34.18182 14 PRO C CA 1
ATOM 5121 C C . PRO C 1 14 ? 54.66853 27.88386 20.42601 1.000 33.46395 14 PRO C C 1
ATOM 5122 O O . PRO C 1 14 ? 55.58139 27.10069 20.13804 1.000 31.38732 14 PRO C O 1
ATOM 5126 N N . THR C 1 15 ? 53.44350 27.80601 19.89907 1.000 30.66985 15 THR C N 1
ATOM 5127 C CA . THR C 1 15 ? 53.08130 26.83999 18.86916 1.000 32.12123 15 THR C CA 1
ATOM 5128 C C . THR C 1 15 ? 53.21735 27.43186 17.46810 1.000 34.81966 15 THR C C 1
ATOM 5129 O O . THR C 1 15 ? 53.48253 28.62280 17.27300 1.000 32.81414 15 THR C O 1
ATOM 5133 N N . ILE C 1 16 ? 52.98617 26.57782 16.46718 1.000 35.48182 16 ILE C N 1
ATOM 5134 C CA . ILE C 1 16 ? 52.88620 27.06272 15.10115 1.000 33.37628 16 ILE C CA 1
ATOM 5135 C C . ILE C 1 16 ? 51.72335 28.04290 15.00011 1.000 38.56031 16 ILE C C 1
ATOM 5136 O O . ILE C 1 16 ? 51.76248 29.00183 14.21303 1.000 36.03157 16 ILE C O 1
ATOM 5141 N N . GLY C 1 17 ? 50.69535 27.85213 15.83216 1.000 31.19732 17 GLY C N 1
ATOM 5142 C CA . GLY C 1 17 ? 49.60251 28.81131 15.88713 1.000 32.09094 17 GLY C CA 1
ATOM 5143 C C . GLY C 1 17 ? 50.02475 30.15129 16.46301 1.000 38.76963 17 GLY C C 1
ATOM 5144 O O . GLY C 1 17 ? 49.57590 31.20433 15.99594 1.000 39.64164 17 GLY C O 1
ATOM 5145 N N . ASN C 1 18 ? 50.88578 30.13823 17.48498 1.000 33.56151 18 ASN C N 1
ATOM 5146 C CA . ASN C 1 18 ? 51.43400 31.40618 17.96586 1.000 37.44982 18 ASN C CA 1
ATOM 5147 C C . ASN C 1 18 ? 52.35507 32.02695 16.92977 1.000 38.65832 18 ASN C C 1
ATOM 5148 O O . ASN C 1 18 ? 52.36326 33.24794 16.75267 1.000 37.67117 18 ASN C O 1
ATOM 5153 N N . TYR C 1 19 ? 53.17791 31.20277 16.27781 1.000 36.97575 19 TYR C N 1
ATOM 5154 C CA . TYR C 1 19 ? 54.07995 31.71554 15.25973 1.000 42.03741 19 TYR C CA 1
ATOM 5155 C C . TYR C 1 19 ? 53.30102 32.40858 14.15071 1.000 38.66992 19 TYR C C 1
ATOM 5156 O O . TYR C 1 19 ? 53.54820 33.57952 13.84260 1.000 39.44750 19 TYR C O 1
ATOM 5165 N N . ILE C 1 20 ? 52.31189 31.71169 13.58480 1.000 39.81473 20 ILE C N 1
ATOM 5166 C CA . ILE C 1 20 ? 51.53093 32.23873 12.46979 1.000 39.16093 20 ILE C CA 1
ATOM 5167 C C . ILE C 1 20 ? 50.69514 33.42890 12.91172 1.000 41.94709 20 ILE C C 1
ATOM 5168 O O . ILE C 1 20 ? 50.56327 34.42386 12.18465 1.000 42.83647 20 ILE C O 1
ATOM 5173 N N . GLY C 1 21 ? 50.09817 33.34409 14.09875 1.000 37.90801 21 GLY C N 1
ATOM 5174 C CA . GLY C 1 21 ? 49.21636 34.41227 14.54270 1.000 40.08458 21 GLY C CA 1
ATOM 5175 C C . GLY C 1 21 ? 49.97058 35.66618 14.94957 1.000 46.34882 21 GLY C C 1
ATOM 5176 O O . GLY C 1 21 ? 49.63574 36.77520 14.51950 1.000 53.34329 21 GLY C O 1
ATOM 5177 N N . ALA C 1 22 ? 51.00358 35.51008 15.77855 1.000 42.69512 22 ALA C N 1
ATOM 5178 C CA . ALA C 1 22 ? 51.64279 36.64803 16.42643 1.000 43.25773 22 ALA C CA 1
ATOM 5179 C C . ALA C 1 22 ? 53.11580 36.80376 16.08136 1.000 42.84092 22 ALA C C 1
ATOM 5180 O O . ALA C 1 22 ? 53.52896 37.88866 15.66226 1.000 42.77023 22 ALA C O 1
ATOM 5182 N N . LEU C 1 23 ? 53.93764 35.76265 16.25742 1.000 37.28869 23 LEU C N 1
ATOM 5183 C CA . LEU C 1 23 ? 55.38467 35.95841 16.15935 1.000 37.86709 23 LEU C CA 1
ATOM 5184 C C . LEU C 1 23 ? 55.80068 36.38123 14.75330 1.000 47.79510 23 LEU C C 1
ATOM 5185 O O . LEU C 1 23 ? 56.64582 37.27408 14.58720 1.000 46.52643 23 LEU C O 1
ATOM 5190 N N . LYS C 1 24 ? 55.21655 35.75124 13.72637 1.000 45.32048 24 LYS C N 1
ATOM 5191 C CA . LYS C 1 24 ? 55.55555 36.10308 12.35133 1.000 45.25969 24 LYS C CA 1
ATOM 5192 C C . LYS C 1 24 ? 55.25578 37.57010 12.07522 1.000 48.74408 24 LYS C C 1
ATOM 5193 O O . LYS C 1 24 ? 56.06587 38.27592 11.46914 1.000 51.78756 24 LYS C O 1
ATOM 5199 N N . GLN C 1 25 ? 54.10187 38.04732 12.54023 1.000 46.55422 25 GLN C N 1
ATOM 5200 C CA . GLN C 1 25 ? 53.71309 39.43537 12.32913 1.000 49.28732 25 GLN C CA 1
ATOM 5201 C C . GLN C 1 25 ? 54.57127 40.40730 13.13702 1.000 54.98414 25 GLN C C 1
ATOM 5202 O O . GLN C 1 25 ? 54.89043 41.49521 12.64793 1.000 54.19413 25 GLN C O 1
ATOM 5208 N N . PHE C 1 26 ? 54.95026 40.04733 14.37304 1.000 46.88506 26 PHE C N 1
ATOM 5209 C CA . PHE C 1 26 ? 55.87042 40.89125 15.13894 1.000 49.10933 26 PHE C CA 1
ATOM 5210 C C . PHE C 1 26 ? 57.16843 41.13598 14.37487 1.000 51.91836 26 PHE C C 1
ATOM 5211 O O . PHE C 1 26 ? 57.80561 42.18389 14.54476 1.000 46.06767 26 PHE C O 1
ATOM 5219 N N . VAL C 1 27 ? 57.58725 40.17984 13.54193 1.000 49.86304 27 VAL C N 1
ATOM 5220 C CA . VAL C 1 27 ? 58.75126 40.41659 12.69187 1.000 51.59872 27 VAL C CA 1
ATOM 5221 C C . VAL C 1 27 ? 58.47840 41.55756 11.72079 1.000 54.05780 27 VAL C C 1
ATOM 5222 O O . VAL C 1 27 ? 59.38851 42.32538 11.37969 1.000 49.22371 27 VAL C O 1
ATOM 5226 N N . ASP C 1 28 ? 57.22841 41.69172 11.26982 1.000 56.11679 28 ASP C N 1
ATOM 5227 C CA . ASP C 1 28 ? 56.83056 42.84872 10.47275 1.000 58.49139 28 ASP C CA 1
ATOM 5228 C C . ASP C 1 28 ? 56.75980 44.10380 11.33865 1.000 56.89771 28 ASP C C 1
ATOM 5229 O O . ASP C 1 28 ? 57.44995 45.09667 11.07555 1.000 57.96500 28 ASP C O 1
ATOM 5234 N N . VAL C 1 29 ? 55.94283 44.06702 12.39768 1.000 54.15811 29 VAL C N 1
ATOM 5235 C CA . VAL C 1 29 ? 55.54906 45.29614 13.09060 1.000 55.31417 29 VAL C CA 1
ATOM 5236 C C . VAL C 1 29 ? 56.62918 45.86003 14.00352 1.000 51.77153 29 VAL C C 1
ATOM 5237 O O . VAL C 1 29 ? 56.46538 46.97110 14.51643 1.000 54.75823 29 VAL C O 1
ATOM 5241 N N . GLN C 1 30 ? 57.72507 45.13688 14.23453 1.000 50.38272 30 GLN C N 1
ATOM 5242 C CA . GLN C 1 30 ? 58.80019 45.69277 15.04945 1.000 49.47384 30 GLN C CA 1
ATOM 5243 C C . GLN C 1 30 ? 59.47536 46.87861 14.37533 1.000 54.23119 30 GLN C C 1
ATOM 5244 O O . GLN C 1 30 ? 60.20550 47.61954 15.04224 1.000 44.81073 30 GLN C O 1
ATOM 5250 N N . ASN C 1 31 ? 59.26834 47.05354 13.06532 1.000 51.94151 31 ASN C N 1
ATOM 5251 C CA . ASN C 1 31 ? 59.72550 48.24341 12.35521 1.000 54.23393 31 ASN C CA 1
ATOM 5252 C C . ASN C 1 31 ? 58.81870 49.43657 12.61315 1.000 50.88570 31 ASN C C 1
ATOM 5253 O O . ASN C 1 31 ? 59.28589 50.58050 12.59504 1.000 53.66430 31 ASN C O 1
ATOM 5258 N N . ASP C 1 32 ? 57.53067 49.18980 12.85822 1.000 49.30075 32 ASP C N 1
ATOM 5259 C CA . ASP C 1 32 ? 56.52985 50.24297 12.96617 1.000 51.93874 32 ASP C CA 1
ATOM 5260 C C . ASP C 1 32 ? 56.09295 50.55115 14.38816 1.000 53.19842 32 ASP C C 1
ATOM 5261 O O . ASP C 1 32 ? 55.48113 51.60127 14.61110 1.000 47.78887 32 ASP C O 1
ATOM 5266 N N . TYR C 1 33 ? 56.33084 49.64719 15.33523 1.000 52.34982 33 TYR C N 1
ATOM 5267 C CA . TYR C 1 33 ? 55.92692 49.83736 16.71923 1.000 48.16136 33 TYR C CA 1
ATOM 5268 C C . TYR C 1 33 ? 57.13193 49.68024 17.63319 1.000 50.19504 33 TYR C C 1
ATOM 5269 O O . TYR C 1 33 ? 58.04479 48.89307 17.36122 1.000 48.34328 33 TYR C O 1
ATOM 5278 N N . ASP C 1 34 ? 57.13109 50.43933 18.72713 1.000 50.06762 34 ASP C N 1
ATOM 5279 C CA . ASP C 1 34 ? 58.15311 50.29625 19.76011 1.000 46.88128 34 ASP C CA 1
ATOM 5280 C C . ASP C 1 34 ? 57.76394 49.08238 20.60022 1.000 44.25070 34 ASP C C 1
ATOM 5281 O O . ASP C 1 34 ? 56.87199 49.16459 21.45124 1.000 44.68981 34 ASP C O 1
ATOM 5286 N N . CYS C 1 35 ? 58.43675 47.95425 20.36628 1.000 41.50854 35 CYS C N 1
ATOM 5287 C CA . CYS C 1 35 ? 57.99356 46.65336 20.86040 1.000 43.50912 35 CYS C CA 1
ATOM 5288 C C . CYS C 1 35 ? 58.85853 46.17231 22.01941 1.000 43.21191 35 CYS C C 1
ATOM 5289 O O . CYS C 1 35 ? 60.09352 46.12010 21.90737 1.000 39.90247 35 CYS C O 1
ATOM 5292 N N . TYR C 1 36 ? 58.19751 45.77550 23.10846 1.000 37.10756 36 TYR C N 1
ATOM 5293 C CA . TYR C 1 36 ? 58.85446 45.22149 24.29048 1.000 39.81371 36 TYR C CA 1
ATOM 5294 C C . TYR C 1 36 ? 58.45023 43.76457 24.46061 1.000 34.82802 36 TYR C C 1
ATOM 5295 O O . TYR C 1 36 ? 57.25918 43.44577 24.53168 1.000 33.64428 36 TYR C O 1
ATOM 5304 N N . PHE C 1 37 ? 59.44109 42.88742 24.52265 1.000 32.70446 37 PHE C N 1
ATOM 5305 C CA . PHE C 1 37 ? 59.21987 41.46347 24.72777 1.000 33.05493 37 PHE C CA 1
ATOM 5306 C C . PHE C 1 37 ? 59.90486 41.07446 26.02977 1.000 32.92752 37 PHE C C 1
ATOM 5307 O O . PHE C 1 37 ? 61.14086 41.03927 26.11373 1.000 31.70907 37 PHE C O 1
ATOM 5315 N N . CYS C 1 38 ? 59.10185 40.79167 27.04483 1.000 33.19783 38 CYS C N 1
ATOM 5316 C CA . CYS C 1 38 ? 59.59788 40.67170 28.41082 1.000 30.67827 38 CYS C CA 1
ATOM 5317 C C . CYS C 1 38 ? 59.33968 39.26478 28.90994 1.000 28.73494 38 CYS C C 1
ATOM 5318 O O . CYS C 1 38 ? 58.18562 38.85998 29.04601 1.000 30.88807 38 CYS C O 1
ATOM 5321 N N . ILE C 1 39 ? 60.40857 38.52663 29.18696 1.000 28.14437 39 ILE C N 1
ATOM 5322 C CA . ILE C 1 39 ? 60.30737 37.16869 29.70907 1.000 29.84104 39 ILE C CA 1
ATOM 5323 C C . ILE C 1 39 ? 60.07044 37.28185 31.21107 1.000 30.86303 39 ILE C C 1
ATOM 5324 O O . ILE C 1 39 ? 60.96754 37.69176 31.94500 1.000 28.07324 39 ILE C O 1
ATOM 5329 N N . VAL C 1 40 ? 58.86640 36.93608 31.66314 1.000 30.30791 40 VAL C N 1
ATOM 5330 C CA . VAL C 1 40 ? 58.40851 37.30426 33.01813 1.000 32.10975 40 VAL C CA 1
ATOM 5331 C C . VAL C 1 40 ? 58.79737 36.16327 33.95520 1.000 30.42054 40 VAL C C 1
ATOM 5332 O O . VAL C 1 40 ? 57.96926 35.38244 34.43730 1.000 29.65424 40 VAL C O 1
ATOM 5336 N N . ASP C 1 41 ? 60.08437 36.12409 34.31016 1.000 26.91591 41 ASP C N 1
ATOM 5337 C CA . ASP C 1 41 ? 60.50424 35.08410 35.23923 1.000 30.34473 41 ASP C CA 1
ATOM 5338 C C . ASP C 1 41 ? 60.01334 35.37129 36.65322 1.000 31.21441 41 ASP C C 1
ATOM 5339 O O . ASP C 1 41 ? 59.82522 34.43038 37.42930 1.000 30.52167 41 ASP C O 1
ATOM 5344 N N . GLN C 1 42 ? 59.74355 36.63836 36.98613 1.000 30.83542 42 GLN C N 1
ATOM 5345 C CA . GLN C 1 42 ? 59.20565 36.95055 38.31113 1.000 32.47878 42 GLN C CA 1
ATOM 5346 C C . GLN C 1 42 ? 57.73060 36.56680 38.43421 1.000 34.94697 42 GLN C C 1
ATOM 5347 O O . GLN C 1 42 ? 57.24460 36.31096 39.54825 1.000 33.14219 42 GLN C O 1
ATOM 5353 N N . HIS C 1 43 ? 56.99455 36.51982 37.31624 1.000 30.10257 43 HIS C N 1
ATOM 5354 C CA . HIS C 1 43 ? 55.65346 35.94304 37.37234 1.000 31.69697 43 HIS C CA 1
ATOM 5355 C C . HIS C 1 43 ? 55.70922 34.42604 37.42546 1.000 33.29431 43 HIS C C 1
ATOM 5356 O O . HIS C 1 43 ? 54.82614 33.80123 38.01654 1.000 36.22923 43 HIS C O 1
ATOM 5363 N N . ALA C 1 44 ? 56.73710 33.81783 36.82347 1.000 32.01460 44 ALA C N 1
ATOM 5364 C CA . ALA C 1 44 ? 56.83586 32.35981 36.82558 1.000 33.66083 44 ALA C CA 1
ATOM 5365 C C . ALA C 1 44 ? 56.93782 31.78891 38.24162 1.000 36.84734 44 ALA C C 1
ATOM 5366 O O . ALA C 1 44 ? 56.40766 30.71201 38.50973 1.000 34.41469 44 ALA C O 1
ATOM 5368 N N . ILE C 1 45 ? 57.60797 32.48487 39.15654 1.000 29.73732 45 ILE C N 1
ATOM 5369 C CA . ILE C 1 45 ? 57.82493 31.92494 40.49158 1.000 35.98301 45 ILE C CA 1
ATOM 5370 C C . ILE C 1 45 ? 56.64100 32.14721 41.43360 1.000 32.49724 45 ILE C C 1
ATOM 5371 O O . ILE C 1 45 ? 56.75200 31.86828 42.62862 1.000 38.30018 45 ILE C O 1
ATOM 5376 N N . THR C 1 46 ? 55.49606 32.62835 40.91961 1.000 34.25093 46 THR C N 1
ATOM 5377 C CA . THR C 1 46 ? 54.27808 32.59961 41.72965 1.000 39.36505 46 THR C CA 1
ATOM 5378 C C . THR C 1 46 ? 53.78386 31.17671 41.94379 1.000 41.26013 46 THR C C 1
ATOM 5379 O O . THR C 1 46 ? 52.98486 30.93291 42.85284 1.000 41.65964 46 THR C O 1
ATOM 5383 N N . MET C 1 47 ? 54.23068 30.25457 41.13984 1.000 39.28621 47 MET C N 1
ATOM 5384 C CA . MET C 1 47 ? 54.18047 28.85261 41.49796 1.000 41.85834 47 MET C CA 1
ATOM 5385 C C . MET C 1 47 ? 55.59741 28.37840 41.76794 1.000 43.21242 47 MET C C 1
ATOM 5386 O O . MET C 1 47 ? 56.52245 28.82920 41.08687 1.000 41.36325 47 MET C O 1
ATOM 5391 N N . PRO C 1 48 ? 55.81230 27.50445 42.75500 1.000 45.48935 48 PRO C N 1
ATOM 5392 C CA . PRO C 1 48 ? 57.16923 26.99925 43.00599 1.000 40.87458 48 PRO C CA 1
ATOM 5393 C C . PRO C 1 48 ? 57.76908 26.36505 41.75802 1.000 44.49072 48 PRO C C 1
ATOM 5394 O O . PRO C 1 48 ? 57.10194 25.63010 41.02310 1.000 47.68673 48 PRO C O 1
ATOM 5398 N N . GLN C 1 49 ? 59.04412 26.67183 41.52295 1.000 45.48273 49 GLN C N 1
ATOM 5399 C CA . GLN C 1 49 ? 59.75902 26.29362 40.31395 1.000 42.95680 49 GLN C CA 1
ATOM 5400 C C . GLN C 1 49 ? 61.09793 25.67143 40.68195 1.000 42.13711 49 GLN C C 1
ATOM 5401 O O . GLN C 1 49 ? 61.79004 26.15139 41.58689 1.000 40.74058 49 GLN C O 1
ATOM 5407 N N . ASP C 1 50 ? 61.47073 24.61832 39.96902 1.000 39.54619 50 ASP C N 1
ATOM 5408 C CA . ASP C 1 50 ? 62.83866 24.11610 40.04401 1.000 41.06729 50 ASP C CA 1
ATOM 5409 C C . ASP C 1 50 ? 63.80179 25.11390 39.39789 1.000 43.11112 50 ASP C C 1
ATOM 5410 O O . ASP C 1 50 ? 63.56483 25.57984 38.27187 1.000 39.00222 50 ASP C O 1
ATOM 5415 N N . ARG C 1 51 ? 64.90387 25.42477 40.09583 1.000 39.05674 51 ARG C N 1
ATOM 5416 C CA . ARG C 1 51 ? 65.77203 26.51760 39.65571 1.000 38.05884 51 ARG C CA 1
ATOM 5417 C C . ARG C 1 51 ? 66.41893 26.23639 38.29671 1.000 41.23527 51 ARG C C 1
ATOM 5418 O O . ARG C 1 51 ? 66.55605 27.14930 37.47163 1.000 39.95567 51 ARG C O 1
ATOM 5426 N N . LEU C 1 52 ? 66.86172 24.99630 38.05379 1.000 43.84099 52 LEU C N 1
ATOM 5427 C CA . LEU C 1 52 ? 67.50563 24.70009 36.76979 1.000 44.99896 52 LEU C CA 1
ATOM 5428 C C . LEU C 1 52 ? 66.49859 24.71116 35.63682 1.000 39.88644 52 LEU C C 1
ATOM 5429 O O . LEU C 1 52 ? 66.78863 25.21103 34.54377 1.000 42.40416 52 LEU C O 1
ATOM 5434 N N . LYS C 1 53 ? 65.31151 24.16537 35.88391 1.000 38.43363 53 LYS C N 1
ATOM 5435 C CA . LYS C 1 53 ? 64.27247 24.14646 34.86795 1.000 37.23609 53 LYS C CA 1
ATOM 5436 C C . LYS C 1 53 ? 63.84868 25.55950 34.48286 1.000 38.44136 53 LYS C C 1
ATOM 5437 O O . LYS C 1 53 ? 63.63468 25.84644 33.29584 1.000 35.32607 53 LYS C O 1
ATOM 5443 N N . LEU C 1 54 ? 63.72686 26.46360 35.46779 1.000 32.08806 54 LEU C N 1
ATOM 5444 C CA . LEU C 1 54 ? 63.30807 27.83264 35.16370 1.000 32.33892 54 LEU C CA 1
ATOM 5445 C C . LEU C 1 54 ? 64.38116 28.58441 34.38360 1.000 36.11409 54 LEU C C 1
ATOM 5446 O O . LEU C 1 54 ? 64.06525 29.31638 33.44055 1.000 32.64883 54 LEU C O 1
ATOM 5451 N N . ARG C 1 55 ? 65.65715 28.42223 34.76056 1.000 37.10522 55 ARG C N 1
ATOM 5452 C CA . ARG C 1 55 ? 66.71324 29.11700 34.03347 1.000 34.87325 55 ARG C CA 1
ATOM 5453 C C . ARG C 1 55 ? 66.78910 28.62888 32.58950 1.000 38.06680 55 ARG C C 1
ATOM 5454 O O . ARG C 1 55 ? 66.96120 29.43478 31.66743 1.000 35.40687 55 ARG C O 1
ATOM 5462 N N . LYS C 1 56 ? 66.61689 27.31589 32.38361 1.000 35.95376 56 LYS C N 1
ATOM 5463 C CA . LYS C 1 56 ? 66.53274 26.73979 31.04566 1.000 37.39844 56 LYS C CA 1
ATOM 5464 C C . LYS C 1 56 ? 65.39681 27.36391 30.25466 1.000 36.77902 56 LYS C C 1
ATOM 5465 O O . LYS C 1 56 ? 65.59785 27.84779 29.13561 1.000 36.97988 56 LYS C O 1
ATOM 5471 N N . GLN C 1 57 ? 64.19484 27.38615 30.83970 1.000 37.82489 57 GLN C N 1
ATOM 5472 C CA . GLN C 1 57 ? 63.00889 27.87229 30.13970 1.000 34.33145 57 GLN C CA 1
ATOM 5473 C C . GLN C 1 57 ? 63.18211 29.31523 29.70458 1.000 36.13784 57 GLN C C 1
ATOM 5474 O O . GLN C 1 57 ? 62.79513 29.69720 28.59357 1.000 33.76540 57 GLN C O 1
ATOM 5480 N N . THR C 1 58 ? 63.74627 30.14021 30.58650 1.000 34.66672 58 THR C N 1
ATOM 5481 C CA . THR C 1 58 ? 64.01048 31.53114 30.24638 1.000 32.55055 58 THR C CA 1
ATOM 5482 C C . THR C 1 58 ? 64.91345 31.63289 29.01933 1.000 31.22103 58 THR C C 1
ATOM 5483 O O . THR C 1 58 ? 64.64355 32.42187 28.10628 1.000 31.81324 58 THR C O 1
ATOM 5487 N N . ARG C 1 59 ? 65.97632 30.82272 28.97236 1.000 32.10485 59 ARG C N 1
ATOM 5488 C CA . ARG C 1 59 ? 66.89728 30.85648 27.83932 1.000 36.78190 59 ARG C CA 1
ATOM 5489 C C . ARG C 1 59 ? 66.23815 30.33149 26.56839 1.000 36.67684 59 ARG C C 1
ATOM 5490 O O . ARG C 1 59 ? 66.54019 30.81535 25.47034 1.000 35.48998 59 ARG C O 1
ATOM 5498 N N . GLN C 1 60 ? 65.38599 29.30163 26.69350 1.000 34.69786 60 GLN C N 1
ATOM 5499 C CA . GLN C 1 60 ? 64.67086 28.75766 25.53957 1.000 38.94817 60 GLN C CA 1
ATOM 5500 C C . GLN C 1 60 ? 63.75400 29.78876 24.91752 1.000 39.23666 60 GLN C C 1
ATOM 5501 O O . GLN C 1 60 ? 63.69998 29.92267 23.68752 1.000 37.72128 60 GLN C O 1
ATOM 5507 N N . LEU C 1 61 ? 62.97915 30.49295 25.74750 1.000 36.11735 61 LEU C N 1
ATOM 5508 C CA . LEU C 1 61 ? 62.00928 31.43006 25.19346 1.000 33.99376 61 LEU C CA 1
ATOM 5509 C C . LEU C 1 61 ? 62.71644 32.58089 24.50034 1.000 36.81850 61 LEU C C 1
ATOM 5510 O O . LEU C 1 61 ? 62.24348 33.08288 23.47632 1.000 37.55904 61 LEU C O 1
ATOM 5515 N N . ALA C 1 62 ? 63.84653 33.01675 25.05526 1.000 36.73041 62 ALA C N 1
ATOM 5516 C CA . ALA C 1 62 ? 64.62867 34.06157 24.41115 1.000 38.20050 62 ALA C CA 1
ATOM 5517 C C . ALA C 1 62 ? 65.09655 33.60339 23.03117 1.000 34.93067 62 ALA C C 1
ATOM 5518 O O . ALA C 1 62 ? 64.88462 34.29434 22.03012 1.000 33.98505 62 ALA C O 1
ATOM 5520 N N . ALA C 1 63 ? 65.68435 32.40529 22.96324 1.000 34.41636 63 ALA C N 1
ATOM 5521 C CA . ALA C 1 63 ? 66.15121 31.84111 21.70227 1.000 36.78541 63 ALA C CA 1
ATOM 5522 C C . ALA C 1 63 ? 65.00313 31.55722 20.74834 1.000 37.62477 63 ALA C C 1
ATOM 5523 O O . ALA C 1 63 ? 65.19510 31.61710 19.52733 1.000 38.49111 63 ALA C O 1
ATOM 5525 N N . ILE C 1 64 ? 63.81410 31.23446 21.27141 1.000 34.87575 64 ILE C N 1
ATOM 5526 C CA . ILE C 1 64 ? 62.66403 31.01957 20.39547 1.000 35.49615 64 ILE C CA 1
ATOM 5527 C C . ILE C 1 64 ? 62.28422 32.32258 19.71138 1.000 38.34888 64 ILE C C 1
ATOM 5528 O O . ILE C 1 64 ? 62.09518 32.37351 18.49238 1.000 37.99457 64 ILE C O 1
ATOM 5533 N N . TYR C 1 65 ? 62.19942 33.40265 20.48730 1.000 36.10605 65 TYR C N 1
ATOM 5534 C CA . TYR C 1 65 ? 61.80861 34.68967 19.92821 1.000 36.41495 65 TYR C CA 1
ATOM 5535 C C . TYR C 1 65 ? 62.84365 35.20843 18.93213 1.000 38.43501 65 TYR C C 1
ATOM 5536 O O . TYR C 1 65 ? 62.48271 35.79940 17.91710 1.000 38.23358 65 TYR C O 1
ATOM 5545 N N . LEU C 1 66 ? 64.13663 34.99824 19.20910 1.000 39.31831 66 LEU C N 1
ATOM 5546 C CA . LEU C 1 66 ? 65.16266 35.43400 18.27602 1.000 40.00148 66 LEU C CA 1
ATOM 5547 C C . LEU C 1 66 ? 65.11748 34.60791 16.99309 1.000 40.81987 66 LEU C C 1
ATOM 5548 O O . LEU C 1 66 ? 65.15253 35.16181 15.89005 1.000 42.31415 66 LEU C O 1
ATOM 5553 N N . ALA C 1 67 ? 64.99928 33.28294 17.12720 1.000 41.04208 67 ALA C N 1
ATOM 5554 C CA . ALA C 1 67 ? 64.83109 32.41887 15.96728 1.000 42.35345 67 ALA C CA 1
ATOM 5555 C C . ALA C 1 67 ? 63.60812 32.80400 15.14929 1.000 44.17921 67 ALA C C 1
ATOM 5556 O O . ALA C 1 67 ? 63.60505 32.63691 13.93130 1.000 41.52792 67 ALA C O 1
ATOM 5558 N N . SER C 1 68 ? 62.55923 33.31622 15.79229 1.000 42.35324 68 SER C N 1
ATOM 5559 C CA . SER C 1 68 ? 61.35826 33.68636 15.05630 1.000 42.63316 68 SER C CA 1
ATOM 5560 C C . SER C 1 68 ? 61.53044 34.95427 14.24420 1.000 45.19378 68 SER C C 1
ATOM 5561 O O . SER C 1 68 ? 60.65446 35.26434 13.43521 1.000 45.53677 68 SER C O 1
ATOM 5564 N N . GLY C 1 69 ? 62.60557 35.70711 14.46510 1.000 45.90240 69 GLY C N 1
ATOM 5565 C CA . GLY C 1 69 ? 62.84474 36.93901 13.74199 1.000 44.69117 69 GLY C CA 1
ATOM 5566 C C . GLY C 1 69 ? 62.78997 38.20509 14.57389 1.000 46.24162 69 GLY C C 1
ATOM 5567 O O . GLY C 1 69 ? 62.88712 39.29603 13.99780 1.000 43.55717 69 GLY C O 1
ATOM 5568 N N . ILE C 1 70 ? 62.63701 38.11522 15.89991 1.000 41.65375 70 ILE C N 1
ATOM 5569 C CA . ILE C 1 70 ? 62.66923 39.32828 16.70981 1.000 40.00632 70 ILE C CA 1
ATOM 5570 C C . ILE C 1 70 ? 64.06132 39.92905 16.63371 1.000 37.33014 70 ILE C C 1
ATOM 5571 O O . ILE C 1 70 ? 65.06223 39.25791 16.90572 1.000 41.31380 70 ILE C O 1
ATOM 5576 N N . ASP C 1 71 ? 64.13451 41.19201 16.26061 1.000 38.39954 71 ASP C N 1
ATOM 5577 C CA . ASP C 1 71 ? 65.41661 41.84879 16.07051 1.000 45.03116 71 ASP C CA 1
ATOM 5578 C C . ASP C 1 71 ? 65.74878 42.62783 17.33443 1.000 40.81663 71 ASP C C 1
ATOM 5579 O O . ASP C 1 71 ? 65.02495 43.57798 17.66338 1.000 41.06545 71 ASP C O 1
ATOM 5584 N N . PRO C 1 72 ? 66.80376 42.27172 18.07642 1.000 38.94391 72 PRO C N 1
ATOM 5585 C CA . PRO C 1 72 ? 67.08392 42.97778 19.34535 1.000 46.08459 72 PRO C CA 1
ATOM 5586 C C . PRO C 1 72 ? 67.54114 44.41869 19.16322 1.000 50.10138 72 PRO C C 1
ATOM 5587 O O . PRO C 1 72 ? 67.59930 45.15776 20.15616 1.000 47.53835 72 PRO C O 1
ATOM 5591 N N . ASP C 1 73 ? 67.88716 44.83054 17.93618 1.000 50.86546 73 ASP C N 1
ATOM 5592 C CA . ASP C 1 73 ? 68.10938 46.24548 17.64206 1.000 50.96800 73 ASP C CA 1
ATOM 5593 C C . ASP C 1 73 ? 66.79949 47.00568 17.49605 1.000 49.19157 73 ASP C C 1
ATOM 5594 O O . ASP C 1 73 ? 66.68869 48.14973 17.94196 1.000 54.58675 73 ASP C O 1
ATOM 5599 N N . LYS C 1 74 ? 65.79837 46.38779 16.88013 1.000 48.86813 74 LYS C N 1
ATOM 5600 C CA . LYS C 1 74 ? 64.52147 47.04498 16.64313 1.000 44.69369 74 LYS C CA 1
ATOM 5601 C C . LYS C 1 74 ? 63.56749 46.90722 17.81817 1.000 46.94160 74 LYS C C 1
ATOM 5602 O O . LYS C 1 74 ? 62.87166 47.86536 18.16912 1.000 45.48294 74 LYS C O 1
ATOM 5608 N N . ALA C 1 75 ? 63.50432 45.71828 18.40327 1.000 44.52162 75 ALA C N 1
ATOM 5609 C CA . ALA C 1 75 ? 62.65232 45.43351 19.54632 1.000 45.50876 75 ALA C CA 1
ATOM 5610 C C . ALA C 1 75 ? 63.49136 45.39547 20.81830 1.000 46.56808 75 ALA C C 1
ATOM 5611 O O . ALA C 1 75 ? 64.72836 45.38427 20.78325 1.000 44.28064 75 ALA C O 1
ATOM 5613 N N . THR C 1 76 ? 62.80340 45.36267 21.95932 1.000 43.11537 76 THR C N 1
ATOM 5614 C CA . THR C 1 76 ? 63.47142 45.21667 23.24631 1.000 38.99345 76 THR C CA 1
ATOM 5615 C C . THR C 1 76 ? 63.07723 43.87378 23.84643 1.000 40.88427 76 THR C C 1
ATOM 5616 O O . THR C 1 76 ? 61.92921 43.68700 24.27249 1.000 34.09563 76 THR C O 1
ATOM 5620 N N . LEU C 1 77 ? 64.03308 42.94263 23.85847 1.000 36.02679 77 LEU C N 1
ATOM 5621 C CA . LEU C 1 77 ? 63.84988 41.59870 24.39158 1.000 33.47368 77 LEU C CA 1
ATOM 5622 C C . LEU C 1 77 ? 64.66091 41.45267 25.67257 1.000 35.65808 77 LEU C C 1
ATOM 5623 O O . LEU C 1 77 ? 65.89792 41.54847 25.64851 1.000 29.21738 77 LEU C O 1
ATOM 5628 N N . PHE C 1 78 ? 63.97091 41.21587 26.79161 1.000 32.66102 78 PHE C N 1
ATOM 5629 C CA . PHE C 1 78 ? 64.65596 41.25086 28.07558 1.000 33.54136 78 PHE C CA 1
ATOM 5630 C C . PHE C 1 78 ? 63.95286 40.35405 29.09068 1.000 34.95367 78 PHE C C 1
ATOM 5631 O O . PHE C 1 78 ? 62.79879 39.94323 28.91875 1.000 31.43762 78 PHE C O 1
ATOM 5639 N N . ILE C 1 79 ? 64.68085 40.07202 30.16067 1.000 31.11778 79 ILE C N 1
ATOM 5640 C CA . ILE C 1 79 ? 64.21676 39.24619 31.27376 1.000 35.33902 79 ILE C CA 1
ATOM 5641 C C . ILE C 1 79 ? 63.76295 40.16535 32.39970 1.000 34.46284 79 ILE C C 1
ATOM 5642 O O . ILE C 1 79 ? 64.51111 41.05726 32.82060 1.000 32.71201 79 ILE C O 1
ATOM 5647 N N . GLN C 1 80 ? 62.52594 39.96158 32.86076 1.000 34.33301 80 GLN C N 1
ATOM 5648 C CA . GLN C 1 80 ? 61.86612 40.86776 33.80472 1.000 33.95096 80 GLN C CA 1
ATOM 5649 C C . GLN C 1 80 ? 62.68320 41.09773 35.07967 1.000 31.92883 80 GLN C C 1
ATOM 5650 O O . GLN C 1 80 ? 62.86540 42.24074 35.51057 1.000 33.48562 80 GLN C O 1
ATOM 5656 N N . SER C 1 81 ? 63.18305 40.02470 35.70273 1.000 34.63193 81 SER C N 1
ATOM 5657 C CA . SER C 1 81 ? 63.88412 40.16569 36.98770 1.000 32.13495 81 SER C CA 1
ATOM 5658 C C . SER C 1 81 ? 65.18024 40.95347 36.87359 1.000 36.32705 81 SER C C 1
ATOM 5659 O O . SER C 1 81 ? 65.70436 41.41147 37.89653 1.000 32.29140 81 SER C O 1
ATOM 5662 N N . GLU C 1 82 ? 65.72622 41.09829 35.66055 1.000 36.65338 82 GLU C N 1
ATOM 5663 C CA . GLU C 1 82 ? 66.96334 41.84308 35.49445 1.000 33.51244 82 GLU C CA 1
ATOM 5664 C C . GLU C 1 82 ? 66.72357 43.33911 35.39434 1.000 29.82716 82 GLU C C 1
ATOM 5665 O O . GLU C 1 82 ? 67.68669 44.09695 35.32024 1.000 29.26915 82 GLU C O 1
ATOM 5671 N N . VAL C 1 83 ? 65.46964 43.76431 35.40035 1.000 29.52814 83 VAL C N 1
ATOM 5672 C CA . VAL C 1 83 ? 65.08987 45.16737 35.36825 1.000 30.71138 83 VAL C CA 1
ATOM 5673 C C . VAL C 1 83 ? 64.34196 45.48859 36.65826 1.000 33.33808 83 VAL C C 1
ATOM 5674 O O . VAL C 1 83 ? 63.15492 45.17679 36.79433 1.000 33.07762 83 VAL C O 1
ATOM 5678 N N . PRO C 1 84 ? 65.00011 46.14756 37.62318 1.000 33.45597 84 PRO C N 1
ATOM 5679 C CA . PRO C 1 84 ? 64.38419 46.33577 38.95519 1.000 33.75559 84 PRO C CA 1
ATOM 5680 C C . PRO C 1 84 ? 63.05530 47.06298 38.93618 1.000 31.03448 84 PRO C C 1
ATOM 5681 O O . PRO C 1 84 ? 62.23530 46.86118 39.84123 1.000 30.32643 84 PRO C O 1
ATOM 5685 N N . ALA C 1 85 ? 62.81140 47.89894 37.93112 1.000 30.87457 85 ALA C N 1
ATOM 5686 C CA . ALA C 1 85 ? 61.63254 48.75513 37.94010 1.000 27.82407 85 ALA C CA 1
ATOM 5687 C C . ALA C 1 85 ? 60.34841 47.94634 37.99821 1.000 33.50418 85 ALA C C 1
ATOM 5688 O O . ALA C 1 85 ? 59.31451 48.45554 38.44121 1.000 35.52322 85 ALA C O 1
ATOM 5690 N N . HIS C 1 86 ? 60.37719 46.69530 37.54131 1.000 34.83947 86 HIS C N 1
ATOM 5691 C CA . HIS C 1 86 ? 59.14007 45.92749 37.50142 1.000 36.79824 86 HIS C CA 1
ATOM 5692 C C . HIS C 1 86 ? 58.59308 45.69269 38.90246 1.000 32.09049 86 HIS C C 1
ATOM 5693 O O . HIS C 1 86 ? 57.41313 45.95690 39.16348 1.000 31.48236 86 HIS C O 1
ATOM 5700 N N . VAL C 1 87 ? 59.43504 45.23563 39.83246 1.000 31.73395 87 VAL C N 1
ATOM 5701 C CA . VAL C 1 87 ? 58.92507 45.06882 41.19449 1.000 31.98091 87 VAL C CA 1
ATOM 5702 C C . VAL C 1 87 ? 58.82631 46.39490 41.94039 1.000 33.34653 87 VAL C C 1
ATOM 5703 O O . VAL C 1 87 ? 58.03436 46.50710 42.88641 1.000 33.14984 87 VAL C O 1
ATOM 5707 N N . GLN C 1 88 ? 59.59746 47.41074 41.55428 1.000 32.12082 88 GLN C N 1
ATOM 5708 C CA . GLN C 1 88 ? 59.45969 48.71382 42.20118 1.000 30.77742 88 GLN C CA 1
ATOM 5709 C C . GLN C 1 88 ? 58.09178 49.31301 41.92519 1.000 35.20872 88 GLN C C 1
ATOM 5710 O O . GLN C 1 88 ? 57.37287 49.71620 42.84918 1.000 31.96465 88 GLN C O 1
ATOM 5716 N N . ALA C 1 89 ? 57.71774 49.38197 40.64620 1.000 31.12559 89 ALA C N 1
ATOM 5717 C CA . ALA C 1 89 ? 56.40881 49.90415 40.27520 1.000 36.22161 89 ALA C CA 1
ATOM 5718 C C . ALA C 1 89 ? 55.29667 48.94136 40.66532 1.000 31.20484 89 ALA C C 1
ATOM 5719 O O . ALA C 1 89 ? 54.18775 49.37557 40.99133 1.000 34.82750 89 ALA C O 1
ATOM 5721 N N . GLY C 1 90 ? 55.55346 47.63732 40.61341 1.000 31.19754 90 GLY C N 1
ATOM 5722 C CA . GLY C 1 90 ? 54.55732 46.69852 41.10253 1.000 32.88543 90 GLY C CA 1
ATOM 5723 C C . GLY C 1 90 ? 54.26941 46.87168 42.58452 1.000 31.86885 90 GLY C C 1
ATOM 5724 O O . GLY C 1 90 ? 53.16738 46.58089 43.04959 1.000 34.48030 90 GLY C O 1
ATOM 5725 N N . TRP C 1 91 ? 55.24851 47.32158 43.35545 1.000 29.27480 91 TRP C N 1
ATOM 5726 C CA . TRP C 1 91 ? 54.93760 47.58575 44.75544 1.000 33.60118 91 TRP C CA 1
ATOM 5727 C C . TRP C 1 91 ? 54.07481 48.83389 44.89238 1.000 33.96904 91 TRP C C 1
ATOM 5728 O O . TRP C 1 91 ? 53.07584 48.83411 45.62041 1.000 39.06636 91 TRP C O 1
ATOM 5739 N N . MET C 1 92 ? 54.43096 49.90978 44.18928 1.000 32.68101 92 MET C N 1
ATOM 5740 C CA . MET C 1 92 ? 53.61015 51.11792 44.26621 1.000 39.07483 92 MET C CA 1
ATOM 5741 C C . MET C 1 92 ? 52.17709 50.85112 43.82729 1.000 40.60553 92 MET C C 1
ATOM 5742 O O . MET C 1 92 ? 51.23820 51.35932 44.44128 1.000 40.54684 92 MET C O 1
ATOM 5747 N N . LEU C 1 93 ? 51.98493 50.07006 42.75435 1.000 34.30991 93 LEU C N 1
ATOM 5748 C CA . LEU C 1 93 ? 50.62187 49.79524 42.30743 1.000 39.09258 93 LEU C CA 1
ATOM 5749 C C . LEU C 1 93 ? 49.88776 48.88144 43.27253 1.000 38.55542 93 LEU C C 1
ATOM 5750 O O . LEU C 1 93 ? 48.66878 49.01065 43.43656 1.000 40.76588 93 LEU C O 1
ATOM 5755 N N . THR C 1 94 ? 50.59363 47.92837 43.88258 1.000 34.24048 94 THR C N 1
ATOM 5756 C CA . THR C 1 94 ? 49.96953 47.10956 44.91466 1.000 38.87750 94 THR C CA 1
ATOM 5757 C C . THR C 1 94 ? 49.35171 47.97874 46.00662 1.000 39.19692 94 THR C C 1
ATOM 5758 O O . THR C 1 94 ? 48.25568 47.67796 46.49668 1.000 42.52652 94 THR C O 1
ATOM 5762 N N . THR C 1 95 ? 50.02090 49.07766 46.38551 1.000 39.02298 95 THR C N 1
ATOM 5763 C CA . THR C 1 95 ? 49.52007 49.86683 47.51246 1.000 42.12799 95 THR C CA 1
ATOM 5764 C C . THR C 1 95 ? 48.21018 50.58502 47.19145 1.000 45.40712 95 THR C C 1
ATOM 5765 O O . THR C 1 95 ? 47.43626 50.88822 48.10946 1.000 40.94133 95 THR C O 1
ATOM 5769 N N . ILE C 1 96 ? 47.93517 50.87396 45.91044 1.000 46.00268 96 ILE C N 1
ATOM 5770 C CA . ILE C 1 96 ? 46.66227 51.51414 45.57344 1.000 46.91574 96 ILE C CA 1
ATOM 5771 C C . ILE C 1 96 ? 45.60109 50.50428 45.17356 1.000 47.67054 96 ILE C C 1
ATOM 5772 O O . ILE C 1 96 ? 44.41314 50.85846 45.11157 1.000 52.47556 96 ILE C O 1
ATOM 5777 N N . ALA C 1 97 ? 45.98088 49.25720 44.91564 1.000 46.61511 97 ALA C N 1
ATOM 5778 C CA . ALA C 1 97 ? 44.98370 48.22934 44.67876 1.000 46.56851 97 ALA C CA 1
ATOM 5779 C C . ALA C 1 97 ? 44.26670 47.91156 45.98581 1.000 49.68120 97 ALA C C 1
ATOM 5780 O O . ALA C 1 97 ? 44.65282 48.37258 47.06176 1.000 51.78648 97 ALA C O 1
ATOM 5782 N N . SER C 1 98 ? 43.21857 47.10272 45.89292 1.000 49.43973 98 SER C N 1
ATOM 5783 C CA . SER C 1 98 ? 42.50054 46.65493 47.07498 1.000 53.74711 98 SER C CA 1
ATOM 5784 C C . SER C 1 98 ? 42.49930 45.13093 47.13710 1.000 52.62093 98 SER C C 1
ATOM 5785 O O . SER C 1 98 ? 42.65515 44.44583 46.12015 1.000 51.11447 98 SER C O 1
ATOM 5788 N N . VAL C 1 99 ? 42.35126 44.60305 48.35515 1.000 49.75026 99 VAL C N 1
ATOM 5789 C CA . VAL C 1 99 ? 42.35303 43.15507 48.53526 1.000 50.86842 99 VAL C CA 1
ATOM 5790 C C . VAL C 1 99 ? 41.18490 42.52720 47.79536 1.000 51.47168 99 VAL C C 1
ATOM 5791 O O . VAL C 1 99 ? 41.32371 41.47312 47.16443 1.000 50.28150 99 VAL C O 1
ATOM 5795 N N . GLY C 1 100 ? 40.00701 43.14939 47.88835 1.000 54.74044 100 GLY C N 1
ATOM 5796 C CA . GLY C 1 100 ? 38.85290 42.63552 47.17343 1.000 53.84688 100 GLY C CA 1
ATOM 5797 C C . GLY C 1 100 ? 39.09782 42.52036 45.68143 1.000 51.21396 100 GLY C C 1
ATOM 5798 O O . GLY C 1 100 ? 38.73564 41.51437 45.06753 1.000 52.20507 100 GLY C O 1
ATOM 5799 N N . GLU C 1 101 ? 39.73597 43.53821 45.08333 1.000 51.42565 101 GLU C N 1
ATOM 5800 C CA . GLU C 1 101 ? 40.02790 43.49305 43.65032 1.000 57.25024 101 GLU C CA 1
ATOM 5801 C C . GLU C 1 101 ? 40.86570 42.27289 43.31039 1.000 54.77529 101 GLU C C 1
ATOM 5802 O O . GLU C 1 101 ? 40.56054 41.53487 42.36746 1.000 55.51838 101 GLU C O 1
ATOM 5808 N N . LEU C 1 102 ? 41.93469 42.05278 44.07537 1.000 55.46823 102 LEU C N 1
ATOM 5809 C CA . LEU C 1 102 ? 42.81550 40.92262 43.81942 1.000 51.18292 102 LEU C CA 1
ATOM 5810 C C . LEU C 1 102 ? 42.09430 39.60575 44.05955 1.000 53.41515 102 LEU C C 1
ATOM 5811 O O . LEU C 1 102 ? 42.27011 38.64867 43.29662 1.000 55.11927 102 LEU C O 1
ATOM 5816 N N . GLU C 1 103 ? 41.27732 39.54197 45.11759 1.000 53.07787 103 GLU C N 1
ATOM 5817 C CA . GLU C 1 103 ? 40.55614 38.31711 45.43671 1.000 55.41248 103 GLU C CA 1
ATOM 5818 C C . GLU C 1 103 ? 39.57104 37.94518 44.33978 1.000 56.69836 103 GLU C C 1
ATOM 5819 O O . GLU C 1 103 ? 39.32784 36.75720 44.10388 1.000 58.93668 103 GLU C O 1
ATOM 5825 N N . ARG C 1 104 ? 38.97517 38.94122 43.67872 1.000 55.72104 104 ARG C N 1
ATOM 5826 C CA . ARG C 1 104 ? 38.02909 38.67529 42.60278 1.000 57.29227 104 ARG C CA 1
ATOM 5827 C C . ARG C 1 104 ? 38.71697 38.24908 41.31779 1.000 61.04507 104 ARG C C 1
ATOM 5828 O O . ARG C 1 104 ? 38.08384 37.60811 40.47186 1.000 62.43365 104 ARG C O 1
ATOM 5836 N N . MET C 1 105 ? 39.99002 38.57986 41.15571 1.000 62.35436 105 MET C N 1
ATOM 5837 C CA . MET C 1 105 ? 40.75391 38.17265 39.99072 1.000 63.32760 105 MET C CA 1
ATOM 5838 C C . MET C 1 105 ? 40.90267 36.65462 39.91583 1.000 63.31269 105 MET C C 1
ATOM 5839 O O . MET C 1 105 ? 40.18253 35.98567 39.17391 1.000 70.65991 105 MET C O 1
ATOM 5844 N N . GLU C 1 117 ? 51.42913 23.87203 53.81545 1.000 73.31194 117 GLU C N 1
ATOM 5845 C CA . GLU C 1 117 ? 51.41128 25.00596 52.89736 1.000 66.76662 117 GLU C CA 1
ATOM 5846 C C . GLU C 1 117 ? 50.02229 25.19913 52.27140 1.000 69.38740 117 GLU C C 1
ATOM 5847 O O . GLU C 1 117 ? 49.39012 24.24319 51.79650 1.000 71.87491 117 GLU C O 1
ATOM 5849 N N . GLY C 1 118 ? 49.55149 26.44521 52.27732 1.000 63.75420 118 GLY C N 1
ATOM 5850 C CA . GLY C 1 118 ? 48.29252 26.78536 51.64734 1.000 56.55110 118 GLY C CA 1
ATOM 5851 C C . GLY C 1 118 ? 48.47855 27.32822 50.24629 1.000 49.90301 118 GLY C C 1
ATOM 5852 O O . GLY C 1 118 ? 49.12142 26.69005 49.41132 1.000 53.20111 118 GLY C O 1
ATOM 5853 N N . ILE C 1 119 ? 47.93673 28.51228 49.98322 1.000 44.40769 119 ILE C N 1
ATOM 5854 C CA . ILE C 1 119 ? 47.92678 29.09718 48.65117 1.000 42.02832 119 ILE C CA 1
ATOM 5855 C C . ILE C 1 119 ? 49.12792 30.03598 48.52905 1.000 41.45880 119 ILE C C 1
ATOM 5856 O O . ILE C 1 119 ? 49.16111 31.06003 49.22897 1.000 41.62150 119 ILE C O 1
ATOM 5861 N N . PRO C 1 120 ? 50.08485 29.76075 47.64804 1.000 40.70999 120 PRO C N 1
ATOM 5862 C CA . PRO C 1 120 ? 51.21899 30.68156 47.48292 1.000 41.88387 120 PRO C CA 1
ATOM 5863 C C . PRO C 1 120 ? 50.72720 32.08961 47.17183 1.000 39.22568 120 PRO C C 1
ATOM 5864 O O . PRO C 1 120 ? 49.83120 32.28569 46.35085 1.000 38.07609 120 PRO C O 1
ATOM 5868 N N . ALA C 1 121 ? 51.29539 33.07258 47.87373 1.000 36.82010 121 ALA C N 1
ATOM 5869 C CA . ALA C 1 121 ? 50.66260 34.38468 47.92665 1.000 37.66668 121 ALA C CA 1
ATOM 5870 C C . ALA C 1 121 ? 50.82068 35.15156 46.62958 1.000 35.08813 121 ALA C C 1
ATOM 5871 O O . ALA C 1 121 ? 50.03981 36.07266 46.37554 1.000 37.61161 121 ALA C O 1
ATOM 5873 N N . GLY C 1 122 ? 51.83559 34.82433 45.83057 1.000 36.94444 122 GLY C N 1
ATOM 5874 C CA . GLY C 1 122 ? 51.98965 35.47720 44.54151 1.000 37.94834 122 GLY C CA 1
ATOM 5875 C C . GLY C 1 122 ? 50.82057 35.21132 43.62158 1.000 39.62289 122 GLY C C 1
ATOM 5876 O O . GLY C 1 122 ? 50.52467 36.02129 42.73752 1.000 40.84855 122 GLY C O 1
ATOM 5877 N N . LEU C 1 123 ? 50.14340 34.07444 43.81069 1.000 39.77023 123 LEU C N 1
ATOM 5878 C CA . LEU C 1 123 ? 48.92833 33.80358 43.05176 1.000 43.61326 123 LEU C CA 1
ATOM 5879 C C . LEU C 1 123 ? 47.88551 34.88476 43.29771 1.000 43.84450 123 LEU C C 1
ATOM 5880 O O . LEU C 1 123 ? 47.13253 35.24181 42.38871 1.000 50.76768 123 LEU C O 1
ATOM 5885 N N . LEU C 1 124 ? 47.84864 35.43886 44.50367 1.000 40.39368 124 LEU C N 1
ATOM 5886 C CA . LEU C 1 124 ? 46.90483 36.50904 44.80262 1.000 43.25135 124 LEU C CA 1
ATOM 5887 C C . LEU C 1 124 ? 47.43703 37.86592 44.37449 1.000 40.97837 124 LEU C C 1
ATOM 5888 O O . LEU C 1 124 ? 46.68514 38.68300 43.82546 1.000 42.55178 124 LEU C O 1
ATOM 5893 N N . THR C 1 125 ? 48.73008 38.11873 44.58442 1.000 36.65431 125 THR C N 1
ATOM 5894 C CA . THR C 1 125 ? 49.26129 39.47164 44.49130 1.000 39.12747 125 THR C CA 1
ATOM 5895 C C . THR C 1 125 ? 49.99829 39.77341 43.19025 1.000 36.44076 125 THR C C 1
ATOM 5896 O O . THR C 1 125 ? 50.50046 40.88532 43.03414 1.000 36.56434 125 THR C O 1
ATOM 5900 N N . TYR C 1 126 ? 50.06011 38.84833 42.23732 1.000 40.44671 126 TYR C N 1
ATOM 5901 C CA . TYR C 1 126 ? 50.73811 39.18512 40.98626 1.000 39.31429 126 TYR C CA 1
ATOM 5902 C C . TYR C 1 126 ? 50.08126 40.30216 40.16320 1.000 37.32863 126 TYR C C 1
ATOM 5903 O O . TYR C 1 126 ? 50.83435 41.01199 39.47612 1.000 40.62023 126 TYR C O 1
ATOM 5912 N N . PRO C 1 127 ? 48.75930 40.52037 40.16023 1.000 43.05517 127 PRO C N 1
ATOM 5913 C CA . PRO C 1 127 ? 48.15640 41.41439 39.12618 1.000 38.22743 127 PRO C CA 1
ATOM 5914 C C . PRO C 1 127 ? 48.72863 42.82430 39.11605 1.000 39.72689 127 PRO C C 1
ATOM 5915 O O . PRO C 1 127 ? 48.90168 43.39018 38.03000 1.000 40.49801 127 PRO C O 1
ATOM 5919 N N . PRO C 1 128 ? 49.02577 43.46034 40.26499 1.000 39.11705 128 PRO C N 1
ATOM 5920 C CA . PRO C 1 128 ? 49.66598 44.78723 40.17386 1.000 37.10318 128 PRO C CA 1
ATOM 5921 C C . PRO C 1 128 ? 51.03695 44.74896 39.53481 1.000 36.11429 128 PRO C C 1
ATOM 5922 O O . PRO C 1 128 ? 51.45009 45.73184 38.91372 1.000 34.35259 128 PRO C O 1
ATOM 5926 N N . LEU C 1 129 ? 51.77878 43.65585 39.71987 1.000 35.04030 129 LEU C N 1
ATOM 5927 C CA . LEU C 1 129 ? 53.07574 43.51759 39.07383 1.000 36.39667 129 LEU C CA 1
ATOM 5928 C C . LEU C 1 129 ? 52.92466 43.39450 37.55985 1.000 36.74291 129 LEU C C 1
ATOM 5929 O O . LEU C 1 129 ? 53.77571 43.87630 36.80178 1.000 36.22822 129 LEU C O 1
ATOM 5934 N N . MET C 1 130 ? 51.86154 42.73663 37.10594 1.000 36.40458 130 MET C N 1
ATOM 5935 C CA . MET C 1 130 ? 51.63447 42.63756 35.67196 1.000 41.21102 130 MET C CA 1
ATOM 5936 C C . MET C 1 130 ? 51.25967 43.99257 35.08686 1.000 39.63175 130 MET C C 1
ATOM 5937 O O . MET C 1 130 ? 51.71368 44.35841 33.98982 1.000 39.90782 130 MET C O 1
ATOM 5942 N N . ALA C 1 131 ? 50.42181 44.74176 35.80884 1.000 38.00569 131 ALA C N 1
ATOM 5943 C CA . ALA C 1 131 ? 50.13302 46.11978 35.42474 1.000 39.54311 131 ALA C CA 1
ATOM 5944 C C . ALA C 1 131 ? 51.40515 46.95157 35.39062 1.000 41.22831 131 ALA C C 1
ATOM 5945 O O . ALA C 1 131 ? 51.61824 47.73646 34.45755 1.000 41.54855 131 ALA C O 1
ATOM 5947 N N . ALA C 1 132 ? 52.27916 46.77851 36.38660 1.000 35.16117 132 ALA C N 1
ATOM 5948 C CA . ALA C 1 132 ? 53.56927 47.46530 36.34350 1.000 34.94780 132 ALA C CA 1
ATOM 5949 C C . ALA C 1 132 ? 54.35216 47.09607 35.09550 1.000 37.38145 132 ALA C C 1
ATOM 5950 O O . ALA C 1 132 ? 54.95928 47.96793 34.46141 1.000 38.85348 132 ALA C O 1
ATOM 5952 N N . ASP C 1 133 ? 54.37694 45.80304 34.74660 1.000 36.86287 133 ASP C N 1
ATOM 5953 C CA . ASP C 1 133 ? 55.13283 45.38183 33.57561 1.000 38.09467 133 ASP C CA 1
ATOM 5954 C C . ASP C 1 133 ? 54.75693 46.23979 32.37856 1.000 36.34347 133 ASP C C 1
ATOM 5955 O O . ASP C 1 133 ? 55.62998 46.76160 31.67848 1.000 32.60212 133 ASP C O 1
ATOM 5960 N N . ILE C 1 134 ? 53.45896 46.47199 32.20159 1.000 34.84666 134 ILE C N 1
ATOM 5961 C CA . ILE C 1 134 ? 52.94802 47.14298 31.02155 1.000 40.04488 134 ILE C CA 1
ATOM 5962 C C . ILE C 1 134 ? 53.23626 48.63493 31.08142 1.000 40.45814 134 ILE C C 1
ATOM 5963 O O . ILE C 1 134 ? 53.87232 49.19476 30.17835 1.000 36.88908 134 ILE C O 1
ATOM 5968 N N . VAL C 1 135 ? 52.80041 49.30209 32.15739 1.000 39.16472 135 VAL C N 1
ATOM 5969 C CA . VAL C 1 135 ? 52.84164 50.75908 32.16727 1.000 37.65781 135 VAL C CA 1
ATOM 5970 C C . VAL C 1 135 ? 54.25374 51.30187 32.28517 1.000 36.48388 135 VAL C C 1
ATOM 5971 O O . VAL C 1 135 ? 54.48091 52.47480 31.97107 1.000 43.19303 135 VAL C O 1
ATOM 5975 N N . LEU C 1 136 ? 55.22562 50.48774 32.69920 1.000 37.96889 136 LEU C N 1
ATOM 5976 C CA . LEU C 1 136 ? 56.57871 51.01554 32.86211 1.000 35.09149 136 LEU C CA 1
ATOM 5977 C C . LEU C 1 136 ? 57.12775 51.57935 31.56304 1.000 42.69493 136 LEU C C 1
ATOM 5978 O O . LEU C 1 136 ? 58.03789 52.41320 31.59094 1.000 42.97646 136 LEU C O 1
ATOM 5983 N N . TYR C 1 137 ? 56.59164 51.12934 30.42810 1.000 40.70020 137 TYR C N 1
ATOM 5984 C CA . TYR C 1 137 ? 57.07864 51.46116 29.10105 1.000 40.28654 137 TYR C CA 1
ATOM 5985 C C . TYR C 1 137 ? 56.09376 52.34226 28.33902 1.000 39.93159 137 TYR C C 1
ATOM 5986 O O . TYR C 1 137 ? 56.18373 52.45415 27.11301 1.000 46.25351 137 TYR C O 1
ATOM 5995 N N . ASN C 1 138 ? 55.15088 52.95847 29.05501 1.000 44.21032 138 ASN C N 1
ATOM 5996 C CA . ASN C 1 138 ? 54.14700 53.84158 28.47298 1.000 45.49950 138 ASN C CA 1
ATOM 5997 C C . ASN C 1 138 ? 53.40785 53.14561 27.33806 1.000 45.40632 138 ASN C C 1
ATOM 5998 O O . ASN C 1 138 ? 53.17490 53.71156 26.26702 1.000 44.01436 138 ASN C O 1
ATOM 6003 N N . THR C 1 139 ? 53.02266 51.90169 27.61117 1.000 42.06800 139 THR C N 1
ATOM 6004 C CA . THR C 1 139 ? 52.48348 51.01470 26.59526 1.000 48.17541 139 THR C CA 1
ATOM 6005 C C . THR C 1 139 ? 51.10753 51.46888 26.14328 1.000 46.37160 139 THR C C 1
ATOM 6006 O O . THR C 1 139 ? 50.23962 51.80409 26.96028 1.000 41.89756 139 THR C O 1
ATOM 6010 N N . ASN C 1 140 ? 50.91849 51.47381 24.82928 1.000 45.92164 140 ASN C N 1
ATOM 6011 C CA . ASN C 1 140 ? 49.60650 51.69498 24.25131 1.000 43.85939 140 ASN C CA 1
ATOM 6012 C C . ASN C 1 140 ? 48.85828 50.39108 24.04245 1.000 43.74407 140 ASN C C 1
ATOM 6013 O O . ASN C 1 140 ? 47.68728 50.29230 24.41150 1.000 47.45149 140 ASN C O 1
ATOM 6018 N N . ILE C 1 141 ? 49.51610 49.37393 23.48650 1.000 41.33497 141 ILE C N 1
ATOM 6019 C CA . ILE C 1 141 ? 48.84189 48.15400 23.06062 1.000 48.92749 141 ILE C CA 1
ATOM 6020 C C . ILE C 1 141 ? 49.51571 46.93194 23.67770 1.000 44.87806 141 ILE C C 1
ATOM 6021 O O . ILE C 1 141 ? 50.74870 46.81775 23.69766 1.000 41.05823 141 ILE C O 1
ATOM 6026 N N . VAL C 1 142 ? 48.69558 46.01312 24.17080 1.000 43.62175 142 VAL C N 1
ATOM 6027 C CA . VAL C 1 142 ? 49.14639 44.70408 24.61689 1.000 48.71950 142 VAL C CA 1
ATOM 6028 C C . VAL C 1 142 ? 48.44519 43.65312 23.76800 1.000 44.75818 142 VAL C C 1
ATOM 6029 O O . VAL C 1 142 ? 47.22117 43.52133 23.83905 1.000 51.05593 142 VAL C O 1
ATOM 6033 N N . PRO C 1 143 ? 49.16303 42.86495 22.99703 1.000 46.20405 143 PRO C N 1
ATOM 6034 C CA . PRO C 1 143 ? 48.52983 41.80598 22.17214 1.000 51.95471 143 PRO C CA 1
ATOM 6035 C C . PRO C 1 143 ? 48.22066 40.52410 22.94825 1.000 50.81458 143 PRO C C 1
ATOM 6036 O O . PRO C 1 143 ? 48.95950 39.54797 22.92530 1.000 54.93327 143 PRO C O 1
ATOM 6040 N N . VAL C 1 144 ? 47.08768 40.50633 23.65830 1.000 50.05063 144 VAL C N 1
ATOM 6041 C CA . VAL C 1 144 ? 46.70352 39.35246 24.46840 1.000 58.11242 144 VAL C CA 1
ATOM 6042 C C . VAL C 1 144 ? 45.27144 38.93066 24.14549 1.000 63.32562 144 VAL C C 1
ATOM 6043 O O . VAL C 1 144 ? 44.49854 39.67074 23.53446 1.000 63.03187 144 VAL C O 1
ATOM 6047 N N . GLY C 1 145 ? 44.92427 37.71775 24.57960 1.000 66.36369 145 GLY C N 1
ATOM 6048 C CA . GLY C 1 145 ? 43.62716 37.13594 24.30169 1.000 68.56291 145 GLY C CA 1
ATOM 6049 C C . GLY C 1 145 ? 42.56826 37.53719 25.30970 1.000 71.58055 145 GLY C C 1
ATOM 6050 O O . GLY C 1 145 ? 42.77743 38.37923 26.18563 1.000 73.27260 145 GLY C O 1
ATOM 6051 N N . ASP C 1 146 ? 41.39516 36.91037 25.17079 1.000 73.81217 146 ASP C N 1
ATOM 6052 C CA . ASP C 1 146 ? 40.26624 37.20962 26.04781 1.000 75.53461 146 ASP C CA 1
ATOM 6053 C C . ASP C 1 146 ? 40.51822 36.78369 27.48984 1.000 74.18514 146 ASP C C 1
ATOM 6054 O O . ASP C 1 146 ? 39.91935 37.35386 28.40881 1.000 75.92990 146 ASP C O 1
ATOM 6059 N N . ASP C 1 147 ? 41.39308 35.80457 27.71388 1.000 71.15772 147 ASP C N 1
ATOM 6060 C CA . ASP C 1 147 ? 41.70706 35.39763 29.07690 1.000 74.37497 147 ASP C CA 1
ATOM 6061 C C . ASP C 1 147 ? 42.40427 36.50258 29.86779 1.000 73.93664 147 ASP C C 1
ATOM 6062 O O . ASP C 1 147 ? 42.50230 36.40166 31.09679 1.000 69.21468 147 ASP C O 1
ATOM 6067 N N . GLN C 1 148 ? 42.90141 37.53844 29.19269 1.000 72.01818 148 GLN C N 1
ATOM 6068 C CA . GLN C 1 148 ? 43.58661 38.65239 29.82857 1.000 66.60507 148 GLN C CA 1
ATOM 6069 C C . GLN C 1 148 ? 42.71882 39.90453 29.91551 1.000 68.75071 148 GLN C C 1
ATOM 6070 O O . GLN C 1 148 ? 43.23700 40.97947 30.24040 1.000 65.81450 148 GLN C O 1
ATOM 6076 N N . LYS C 1 149 ? 41.41479 39.79072 29.64156 1.000 70.86947 149 LYS C N 1
ATOM 6077 C CA . LYS C 1 149 ? 40.52397 40.94786 29.64351 1.000 69.28466 149 LYS C CA 1
ATOM 6078 C C . LYS C 1 149 ? 40.51914 41.66297 30.98945 1.000 65.40222 149 LYS C C 1
ATOM 6079 O O . LYS C 1 149 ? 40.95933 42.81191 31.07634 1.000 66.46068 149 LYS C O 1
ATOM 6085 N N . GLN C 1 150 ? 40.02907 41.00413 32.04652 1.000 65.20934 150 GLN C N 1
ATOM 6086 C CA . GLN C 1 150 ? 39.95023 41.67225 33.34247 1.000 68.76243 150 GLN C CA 1
ATOM 6087 C C . GLN C 1 150 ? 41.33330 42.00807 33.87339 1.000 62.32514 150 GLN C C 1
ATOM 6088 O O . GLN C 1 150 ? 41.48348 42.93211 34.67731 1.000 61.51661 150 GLN C O 1
ATOM 6094 N N . HIS C 1 151 ? 42.33917 41.27187 33.41841 1.000 61.28121 151 HIS C N 1
ATOM 6095 C CA . HIS C 1 151 ? 43.72723 41.57867 33.72934 1.000 59.91168 151 HIS C CA 1
ATOM 6096 C C . HIS C 1 151 ? 44.11443 42.96957 33.23021 1.000 59.16821 151 HIS C C 1
ATOM 6097 O O . HIS C 1 151 ? 44.63259 43.80055 33.99113 1.000 53.67044 151 HIS C O 1
ATOM 6104 N N . ILE C 1 152 ? 43.86243 43.24151 31.94420 1.000 58.11197 152 ILE C N 1
ATOM 6105 C CA . ILE C 1 152 ? 44.13862 44.56842 31.40008 1.000 54.78442 152 ILE C CA 1
ATOM 6106 C C . ILE C 1 152 ? 43.15080 45.58162 31.95604 1.000 52.75955 152 ILE C C 1
ATOM 6107 O O . ILE C 1 152 ? 43.47100 46.76958 32.06593 1.000 53.73764 152 ILE C O 1
ATOM 6112 N N . GLU C 1 153 ? 41.93475 45.14485 32.29912 1.000 56.82271 153 GLU C N 1
ATOM 6113 C CA . GLU C 1 153 ? 40.98992 46.06005 32.93408 1.000 59.89288 153 GLU C CA 1
ATOM 6114 C C . GLU C 1 153 ? 41.51204 46.52607 34.28303 1.000 56.82196 153 GLU C C 1
ATOM 6115 O O . GLU C 1 153 ? 41.45725 47.72011 34.59993 1.000 55.53144 153 GLU C O 1
ATOM 6121 N N . LEU C 1 154 ? 42.04592 45.60005 35.08308 1.000 55.25715 154 LEU C N 1
ATOM 6122 C CA . LEU C 1 154 ? 42.65304 46.00205 36.34403 1.000 51.90657 154 LEU C CA 1
ATOM 6123 C C . LEU C 1 154 ? 43.80918 46.95885 36.10391 1.000 46.81889 154 LEU C C 1
ATOM 6124 O O . LEU C 1 154 ? 43.93937 47.96288 36.80882 1.000 50.70570 154 LEU C O 1
ATOM 6129 N N . THR C 1 155 ? 44.65410 46.66963 35.10590 1.000 47.35487 155 THR C N 1
ATOM 6130 C CA . THR C 1 155 ? 45.73923 47.58743 34.76478 1.000 48.27433 155 THR C CA 1
ATOM 6131 C C . THR C 1 155 ? 45.18544 48.96949 34.44770 1.000 52.97027 155 THR C C 1
ATOM 6132 O O . THR C 1 155 ? 45.64762 49.97546 34.99360 1.000 52.16160 155 THR C O 1
ATOM 6136 N N . ARG C 1 156 ? 44.15842 49.02659 33.58873 1.000 54.79322 156 ARG C N 1
ATOM 6137 C CA . ARG C 1 156 ? 43.55261 50.30366 33.21465 1.000 54.72954 156 ARG C CA 1
ATOM 6138 C C . ARG C 1 156 ? 42.95777 51.00885 34.43162 1.000 53.01143 156 ARG C C 1
ATOM 6139 O O . ARG C 1 156 ? 43.13797 52.22084 34.60551 1.000 54.05642 156 ARG C O 1
ATOM 6147 N N . ASN C 1 157 ? 42.26268 50.26503 35.29470 1.000 51.69024 157 ASN C N 1
ATOM 6148 C CA . ASN C 1 157 ? 41.68682 50.87322 36.49268 1.000 52.80009 157 ASN C CA 1
ATOM 6149 C C . ASN C 1 157 ? 42.76994 51.38712 37.43159 1.000 51.76772 157 ASN C C 1
ATOM 6150 O O . ASN C 1 157 ? 42.65514 52.48918 37.97251 1.000 56.05058 157 ASN C O 1
ATOM 6155 N N . LEU C 1 158 ? 43.83982 50.61696 37.62262 1.000 52.57094 158 LEU C N 1
ATOM 6156 C CA . LEU C 1 158 ? 44.94293 51.08985 38.45254 1.000 51.31321 158 LEU C CA 1
ATOM 6157 C C . LEU C 1 158 ? 45.61310 52.30970 37.84241 1.000 48.57059 158 LEU C C 1
ATOM 6158 O O . LEU C 1 158 ? 46.09627 53.17768 38.57433 1.000 51.71991 158 LEU C O 1
ATOM 6163 N N . VAL C 1 159 ? 45.68707 52.38258 36.51041 1.000 51.75157 159 VAL C N 1
ATOM 6164 C CA . VAL C 1 159 ? 46.23123 53.57644 35.86429 1.000 49.58069 159 VAL C CA 1
ATOM 6165 C C . VAL C 1 159 ? 45.32644 54.77361 36.12223 1.000 51.74397 159 VAL C C 1
ATOM 6166 O O . VAL C 1 159 ? 45.79562 55.85356 36.50113 1.000 55.44757 159 VAL C O 1
ATOM 6170 N N . ASP C 1 160 ? 44.01540 54.59680 35.93529 1.000 54.99089 160 ASP C N 1
ATOM 6171 C CA . ASP C 1 160 ? 43.06858 55.67697 36.20624 1.000 57.12159 160 ASP C CA 1
ATOM 6172 C C . ASP C 1 160 ? 43.11971 56.09208 37.67321 1.000 55.14285 160 ASP C C 1
ATOM 6173 O O . ASP C 1 160 ? 43.19791 57.28510 37.99211 1.000 57.24518 160 ASP C O 1
ATOM 6178 N N . ARG C 1 161 ? 43.09658 55.11416 38.58129 1.000 55.21333 161 ARG C N 1
ATOM 6179 C CA . ARG C 1 161 ? 43.15568 55.40626 40.01126 1.000 50.69054 161 ARG C CA 1
ATOM 6180 C C . ARG C 1 161 ? 44.44281 56.12609 40.38316 1.000 51.00499 161 ARG C C 1
ATOM 6181 O O . ARG C 1 161 ? 44.42300 57.08415 41.16508 1.000 54.59062 161 ARG C O 1
ATOM 6189 N N . PHE C 1 162 ? 45.57672 55.66486 39.85315 1.000 50.43352 162 PHE C N 1
ATOM 6190 C CA . PHE C 1 162 ? 46.84784 56.32468 40.13705 1.000 52.25051 162 PHE C CA 1
ATOM 6191 C C . PHE C 1 162 ? 46.83105 57.76664 39.65494 1.000 54.19659 162 PHE C C 1
ATOM 6192 O O . PHE C 1 162 ? 47.17423 58.68665 40.40785 1.000 53.55815 162 PHE C O 1
ATOM 6200 N N . ASN C 1 163 ? 46.40704 57.97961 38.39994 1.000 56.85132 163 ASN C N 1
ATOM 6201 C CA . ASN C 1 163 ? 46.46623 59.30755 37.78683 1.000 58.18165 163 ASN C CA 1
ATOM 6202 C C . ASN C 1 163 ? 45.57942 60.31076 38.52578 1.000 60.75599 163 ASN C C 1
ATOM 6203 O O . ASN C 1 163 ? 45.95261 61.48271 38.68467 1.000 63.20458 163 ASN C O 1
ATOM 6208 N N . SER C 1 164 ? 44.39836 59.87098 38.97286 1.000 59.20377 164 SER C N 1
ATOM 6209 C CA . SER C 1 164 ? 43.50953 60.73718 39.74083 1.000 58.02532 164 SER C CA 1
ATOM 6210 C C . SER C 1 164 ? 44.20166 61.26717 40.98876 1.000 65.88329 164 SER C C 1
ATOM 6211 O O . SER C 1 164 ? 44.25487 62.48118 41.22266 1.000 70.55697 164 SER C O 1
ATOM 6214 N N . ARG C 1 165 ? 44.74755 60.35915 41.80181 1.000 64.10557 165 ARG C N 1
ATOM 6215 C CA . ARG C 1 165 ? 45.24266 60.73917 43.11976 1.000 60.20720 165 ARG C CA 1
ATOM 6216 C C . ARG C 1 165 ? 46.52778 61.55196 43.03165 1.000 61.20982 165 ARG C C 1
ATOM 6217 O O . ARG C 1 165 ? 46.65698 62.59299 43.68556 1.000 65.45552 165 ARG C O 1
ATOM 6225 N N . TYR C 1 166 ? 47.49668 61.09774 42.23765 1.000 63.40041 166 TYR C N 1
ATOM 6226 C CA . TYR C 1 166 ? 48.82478 61.67754 42.39055 1.000 62.58333 166 TYR C CA 1
ATOM 6227 C C . TYR C 1 166 ? 49.16990 62.67940 41.300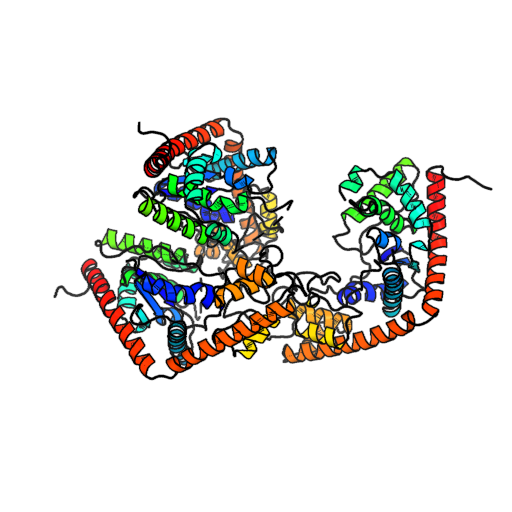46 1.000 65.00942 166 TYR C C 1
ATOM 6228 O O . TYR C 1 166 ? 49.40110 63.85339 41.60336 1.000 72.41300 166 TYR C O 1
ATOM 6237 N N . ASN C 1 167 ? 49.22678 62.23129 40.04749 1.000 63.19009 167 ASN C N 1
ATOM 6238 C CA . ASN C 1 167 ? 49.21387 63.08020 38.85643 1.000 63.27265 167 ASN C CA 1
ATOM 6239 C C . ASN C 1 167 ? 49.37068 62.16408 37.64249 1.000 62.92333 167 ASN C C 1
ATOM 6240 O O . ASN C 1 167 ? 49.75150 60.99502 37.76557 1.000 57.36612 167 ASN C O 1
ATOM 6245 N N . ASP C 1 168 ? 49.08073 62.71903 36.46446 1.000 59.11837 168 ASP C N 1
ATOM 6246 C CA . ASP C 1 168 ? 49.01156 61.95494 35.21852 1.000 56.86694 168 ASP C CA 1
ATOM 6247 C C . ASP C 1 168 ? 50.41148 61.61268 34.73750 1.000 59.62341 168 ASP C C 1
ATOM 6248 O O . ASP C 1 168 ? 51.10960 62.45852 34.17341 1.000 63.25032 168 ASP C O 1
ATOM 6253 N N . VAL C 1 169 ? 50.81229 60.35563 34.90658 1.000 53.54412 169 VAL C N 1
ATOM 6254 C CA . VAL C 1 169 ? 52.14321 59.94238 34.47757 1.000 54.08844 169 VAL C CA 1
ATOM 6255 C C . VAL C 1 169 ? 52.08496 58.61133 33.72567 1.000 50.28134 169 VAL C C 1
ATOM 6256 O O . VAL C 1 169 ? 53.04288 58.22912 33.03967 1.000 45.72849 169 VAL C O 1
ATOM 6260 N N . LEU C 1 170 ? 50.95985 57.90452 33.82177 1.000 50.12259 170 LEU C N 1
ATOM 6261 C CA . LEU C 1 170 ? 50.85762 56.55249 33.28288 1.000 52.49335 170 LEU C CA 1
ATOM 6262 C C . LEU C 1 170 ? 49.85056 56.48856 32.13893 1.000 49.43491 170 LEU C C 1
ATOM 6263 O O . LEU C 1 170 ? 48.79067 57.11974 32.18691 1.000 48.33051 170 LEU C O 1
ATOM 6268 N N . VAL C 1 171 ? 50.18440 55.69543 31.12898 1.000 52.16304 171 VAL C N 1
ATOM 6269 C CA . VAL C 1 171 ? 49.34332 55.49947 29.95402 1.000 46.59066 171 VAL C CA 1
ATOM 6270 C C . VAL C 1 171 ? 48.37015 54.36065 30.22615 1.000 46.84975 171 VAL C C 1
ATOM 6271 O O . VAL C 1 171 ? 48.77100 53.30162 30.71922 1.000 47.17822 171 VAL C O 1
ATOM 6275 N N . LYS C 1 172 ? 47.09417 54.57383 29.91818 1.000 48.88117 172 LYS C N 1
ATOM 6276 C CA . LYS C 1 172 ? 46.14099 53.46298 29.85930 1.000 50.21696 172 LYS C CA 1
ATOM 6277 C C . LYS C 1 172 ? 46.49281 52.58183 28.66936 1.000 52.17240 172 LYS C C 1
ATOM 6278 O O . LYS C 1 172 ? 46.58085 53.09072 27.54432 1.000 52.70914 172 LYS C O 1
ATOM 6284 N N . PRO C 1 173 ? 46.72160 51.27880 28.85446 1.000 50.99328 173 PRO C N 1
ATOM 6285 C CA . PRO C 1 173 ? 46.95842 50.41667 27.69351 1.000 50.33853 173 PRO C CA 1
ATOM 6286 C C . PRO C 1 173 ? 45.67530 49.78484 27.18961 1.000 50.00196 173 PRO C C 1
ATOM 6287 O O . PRO C 1 173 ? 44.60135 49.92806 27.78264 1.000 48.48609 173 PRO C O 1
ATOM 6291 N N . GLU C 1 174 ? 45.79714 49.02674 26.11067 1.000 54.37097 174 GLU C N 1
ATOM 6292 C CA . GLU C 1 174 ? 44.63703 48.53986 25.39175 1.000 56.62455 174 GLU C CA 1
ATOM 6293 C C . GLU C 1 174 ? 45.02580 47.24075 24.70684 1.000 53.22031 174 GLU C C 1
ATOM 6294 O O . GLU C 1 174 ? 46.18476 47.05253 24.32481 1.000 48.21298 174 GLU C O 1
ATOM 6300 N N . ILE C 1 175 ? 44.06665 46.32789 24.59895 1.000 57.12337 175 ILE C N 1
ATOM 6301 C CA . ILE C 1 175 ? 44.31042 45.04780 23.94304 1.000 53.84852 175 ILE C CA 1
ATOM 6302 C C . ILE C 1 175 ? 44.13039 45.22171 22.44103 1.000 55.86553 175 ILE C C 1
ATOM 6303 O O . ILE C 1 175 ? 43.05444 45.61685 21.97704 1.000 56.63498 175 ILE C O 1
ATOM 6308 N N . ARG C 1 176 ? 45.17531 44.90648 21.68202 1.000 51.72555 176 ARG C N 1
ATOM 6309 C CA . ARG C 1 176 ? 45.14527 44.96537 20.23101 1.000 58.41547 176 ARG C CA 1
ATOM 6310 C C . ARG C 1 176 ? 46.43515 44.34612 19.70802 1.000 57.85041 176 ARG C C 1
ATOM 6311 O O . ARG C 1 176 ? 47.48619 44.43901 20.34997 1.000 59.33672 176 ARG C O 1
ATOM 6319 N N . MET C 1 177 ? 46.32600 43.68405 18.55907 1.000 57.37775 177 MET C N 1
ATOM 6320 C CA . MET C 1 177 ? 47.44988 43.10381 17.84008 1.000 63.40842 177 MET C CA 1
ATOM 6321 C C . MET C 1 177 ? 47.62195 43.84968 16.52301 1.000 66.62827 177 MET C C 1
ATOM 6322 O O . MET C 1 177 ? 46.68292 43.85977 15.71605 1.000 68.48427 177 MET C O 1
ATOM 6327 N N . PRO C 1 178 ? 48.77005 44.51648 16.26892 1.000 66.33896 178 PRO C N 1
ATOM 6328 C CA . PRO C 1 178 ? 48.87215 45.41337 15.10484 1.000 65.05220 178 PRO C CA 1
ATOM 6329 C C . PRO C 1 178 ? 48.53100 44.77032 13.76890 1.000 73.77042 178 PRO C C 1
ATOM 6330 O O . PRO C 1 178 ? 47.64105 45.25340 13.05990 1.000 81.60197 178 PRO C O 1
ATOM 6334 N N . LYS C 1 179 ? 49.22581 43.70018 13.39296 1.000 70.46843 179 LYS C N 1
ATOM 6335 C CA . LYS C 1 179 ? 48.990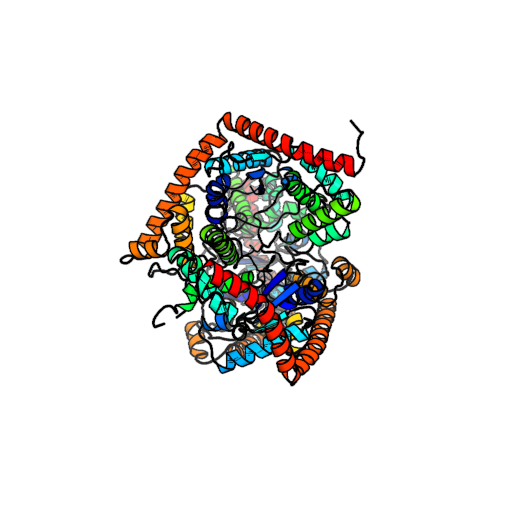66 43.04311 12.10702 1.000 70.14957 179 LYS C CA 1
ATOM 6336 C C . LYS C 1 179 ? 48.55544 41.61120 12.40415 1.000 69.03349 179 LYS C C 1
ATOM 6337 O O . LYS C 1 179 ? 49.37929 40.69407 12.42620 1.000 63.09172 179 LYS C O 1
ATOM 6343 N N . VAL C 1 180 ? 47.25242 41.43043 12.63422 1.000 67.35119 180 VAL C N 1
ATOM 6344 C CA . VAL C 1 180 ? 46.73422 40.12055 13.01134 1.000 67.20075 180 VAL C CA 1
ATOM 6345 C C . VAL C 1 180 ? 47.07402 39.10541 11.92741 1.000 64.88226 180 VAL C C 1
ATOM 6346 O O . VAL C 1 180 ? 46.87801 39.35734 10.72939 1.000 64.99258 180 VAL C O 1
ATOM 6350 N N . GLY C 1 181 ? 47.61385 37.95635 12.34548 1.000 60.61521 181 GLY C N 1
ATOM 6351 C CA . GLY C 1 181 ? 47.93364 36.87523 11.43655 1.000 56.71714 181 GLY C CA 1
ATOM 6352 C C . GLY C 1 181 ? 46.78048 35.90140 11.26767 1.000 53.68537 181 GLY C C 1
ATOM 6353 O O . GLY C 1 181 ? 45.67653 36.09462 11.78270 1.000 49.88606 181 GLY C O 1
ATOM 6354 N N . GLY C 1 182 ? 47.05228 34.83630 10.51575 1.000 50.64830 182 GLY C N 1
ATOM 6355 C CA . GLY C 1 182 ? 46.04810 33.79844 10.33887 1.000 52.70476 182 GLY C CA 1
ATOM 6356 C C . GLY C 1 182 ? 45.69205 33.14361 11.66493 1.000 49.00873 182 GLY C C 1
ATOM 6357 O O . GLY C 1 182 ? 46.54905 32.94254 12.52692 1.000 43.39628 182 GLY C O 1
ATOM 6358 N N . ARG C 1 183 ? 44.40800 32.80782 11.81901 1.000 49.64295 183 ARG C N 1
ATOM 6359 C CA . ARG C 1 183 ? 43.87295 32.19501 13.03407 1.000 52.89839 183 ARG C CA 1
ATOM 6360 C C . ARG C 1 183 ? 44.01370 30.67898 12.93419 1.000 51.46079 183 ARG C C 1
ATOM 6361 O O . ARG C 1 183 ? 43.41357 30.06400 12.05226 1.000 54.36551 183 ARG C O 1
ATOM 6369 N N . VAL C 1 184 ? 44.79664 30.08092 13.83321 1.000 38.97036 184 VAL C N 1
ATOM 6370 C CA . VAL C 1 184 ? 45.11641 28.65787 13.78131 1.000 34.35708 184 VAL C CA 1
ATOM 6371 C C . VAL C 1 184 ? 44.32033 27.93608 14.86140 1.000 42.67408 184 VAL C C 1
ATOM 6372 O O . VAL C 1 184 ? 44.29244 28.36818 16.02136 1.000 39.32772 184 VAL C O 1
ATOM 6376 N N . MET C 1 185 ? 43.67314 26.84115 14.48551 1.000 37.77209 185 MET C N 1
ATOM 6377 C CA . MET C 1 185 ? 42.75506 26.13237 15.36060 1.000 37.00455 185 MET C CA 1
ATOM 6378 C C . MET C 1 185 ? 43.35787 24.81731 15.83468 1.000 39.95938 185 MET C C 1
ATOM 6379 O O . MET C 1 185 ? 44.31876 24.30211 15.25068 1.000 40.90755 185 MET C O 1
ATOM 6384 N N . SER C 1 186 ? 42.78782 24.29249 16.92174 1.000 36.08297 186 SER C N 1
ATOM 6385 C CA . SER C 1 186 ? 43.22164 23.00846 17.45283 1.000 38.20657 186 SER C CA 1
ATOM 6386 C C . SER C 1 186 ? 43.07442 21.93840 16.38192 1.000 37.19206 186 SER C C 1
ATOM 6387 O O . SER C 1 186 ? 42.03538 21.84252 15.72896 1.000 37.89812 186 SER C O 1
ATOM 6390 N N . LEU C 1 187 ? 44.12129 21.12922 16.21194 1.000 37.97720 187 LEU C N 1
ATOM 6391 C CA . LEU C 1 187 ? 44.17310 20.19912 15.09302 1.000 37.39911 187 LEU C CA 1
ATOM 6392 C C . LEU C 1 187 ? 43.14192 19.08330 15.21714 1.000 38.92430 187 LEU C C 1
ATOM 6393 O O . LEU C 1 187 ? 42.74679 18.50728 14.19820 1.000 36.51353 187 LEU C O 1
ATOM 6398 N N . GLN C 1 188 ? 42.71092 18.76146 16.43918 1.000 34.92117 188 GLN C N 1
ATOM 6399 C CA . GLN C 1 188 ? 41.72076 17.72364 16.68830 1.000 35.35143 188 GLN C CA 1
ATOM 6400 C C . GLN C 1 188 ? 40.44887 18.28690 17.30931 1.000 38.62540 188 GLN C C 1
ATOM 6401 O O . GLN C 1 188 ? 39.62877 17.52707 17.83140 1.000 43.30589 188 GLN C O 1
ATOM 6407 N N . ASP C 1 189 ? 40.28208 19.60792 17.28821 1.000 43.54828 189 ASP C N 1
ATOM 6408 C CA . ASP C 1 189 ? 39.06121 20.26016 17.76620 1.000 40.61528 189 ASP C CA 1
ATOM 6409 C C . ASP C 1 189 ? 38.96740 21.60111 17.05610 1.000 44.61698 189 ASP C C 1
ATOM 6410 O O . ASP C 1 189 ? 39.14459 22.66713 17.66501 1.000 41.28727 189 ASP C O 1
ATOM 6415 N N . PRO C 1 190 ? 38.68434 21.58106 15.74211 1.000 47.55862 190 PRO C N 1
ATOM 6416 C CA . PRO C 1 190 ? 38.91350 22.76695 14.89101 1.000 44.44623 190 PRO C CA 1
ATOM 6417 C C . PRO C 1 190 ? 38.09071 24.00111 15.24094 1.000 47.98991 190 PRO C C 1
ATOM 6418 O O . PRO C 1 190 ? 38.28486 25.03503 14.58985 1.000 49.68008 190 PRO C O 1
ATOM 6422 N N . THR C 1 191 ? 37.16674 23.93334 16.19998 1.000 51.53356 191 THR C N 1
ATOM 6423 C CA . THR C 1 191 ? 36.39594 25.11549 16.56292 1.000 51.92098 191 THR C CA 1
ATOM 6424 C C . THR C 1 191 ? 37.04411 25.93247 17.67183 1.000 52.94250 191 THR C C 1
ATOM 6425 O O . THR C 1 191 ? 36.55830 27.02957 17.96976 1.000 51.97714 191 THR C O 1
ATOM 6429 N N . ARG C 1 192 ? 38.11505 25.42135 18.28183 1.000 48.78492 192 ARG C N 1
ATOM 6430 C CA . ARG C 1 192 ? 38.85920 26.09231 19.33975 1.000 48.47322 192 ARG C CA 1
ATOM 6431 C C . ARG C 1 192 ? 40.23225 26.50105 18.82566 1.000 47.50749 192 ARG C C 1
ATOM 6432 O O . ARG C 1 192 ? 40.84910 25.78189 18.03470 1.000 44.28147 192 ARG C O 1
ATOM 6440 N N . LYS C 1 193 ? 40.72945 27.63201 19.31955 1.000 44.20453 193 LYS C N 1
ATOM 6441 C CA . LYS C 1 193 ? 42.05851 28.08977 18.93647 1.000 43.93689 193 LYS C CA 1
ATOM 6442 C C . LYS C 1 193 ? 43.13837 27.13363 19.43350 1.000 39.22242 193 LYS C C 1
ATOM 6443 O O . LYS C 1 193 ? 43.05733 26.60373 20.54355 1.000 38.17601 193 LYS C O 1
ATOM 6449 N N . MET C 1 194 ? 44.16031 26.91240 18.60448 1.000 35.82154 194 MET C N 1
ATOM 6450 C CA . MET C 1 194 ? 45.32020 26.14425 19.04750 1.000 37.70305 194 MET C CA 1
ATOM 6451 C C . MET C 1 194 ? 45.92135 26.76625 20.30943 1.000 35.16482 194 MET C C 1
ATOM 6452 O O . MET C 1 194 ? 46.14154 27.97722 20.37732 1.000 34.17478 194 MET C O 1
ATOM 6457 N N . SER C 1 195 ? 46.20925 25.93429 21.30648 1.000 34.08080 195 SER C N 1
ATOM 6458 C CA . SER C 1 195 ? 46.67338 26.42932 22.59943 1.000 31.93293 195 SER C CA 1
ATOM 6459 C C . SER C 1 195 ? 47.88327 25.62416 23.04145 1.000 34.47894 195 SER C C 1
ATOM 6460 O O . SER C 1 195 ? 47.87606 24.38715 22.96454 1.000 35.31965 195 SER C O 1
ATOM 6463 N N . LYS C 1 196 ? 48.92439 26.32203 23.50835 1.000 34.16690 196 LYS C N 1
ATOM 6464 C CA . LYS C 1 196 ? 50.16130 25.62785 23.85036 1.000 32.95888 196 LYS C CA 1
ATOM 6465 C C . LYS C 1 196 ? 50.00420 24.75498 25.08644 1.000 36.22850 196 LYS C C 1
ATOM 6466 O O . LYS C 1 196 ? 50.82507 23.86086 25.30948 1.000 36.93606 196 LYS C O 1
ATOM 6472 N N . SER C 1 197 ? 48.97627 24.99521 25.89146 1.000 30.78496 197 SER C N 1
ATOM 6473 C CA . SER C 1 197 ? 48.80720 24.27433 27.14052 1.000 40.16882 197 SER C CA 1
ATOM 6474 C C . SER C 1 197 ? 47.72103 23.21450 27.04564 1.000 40.07488 197 SER C C 1
ATOM 6475 O O . SER C 1 197 ? 47.23099 22.74566 28.07070 1.000 40.83798 197 SER C O 1
ATOM 6478 N N . ASP C 1 198 ? 47.32292 22.84047 25.83369 1.000 38.93824 198 ASP C N 1
ATOM 6479 C CA . ASP C 1 198 ? 46.28875 21.82962 25.67481 1.000 38.34396 198 ASP C CA 1
ATOM 6480 C C . ASP C 1 198 ? 46.73956 20.49960 26.27090 1.000 42.33131 198 ASP C C 1
ATOM 6481 O O . ASP C 1 198 ? 47.86548 20.04540 26.04289 1.000 41.97282 198 ASP C O 1
ATOM 6486 N N . ASP C 1 199 ? 45.84249 19.86580 27.03098 1.000 37.20072 199 ASP C N 1
ATOM 6487 C CA . ASP C 1 199 ? 46.09529 18.52280 27.54308 1.000 38.91363 199 ASP C CA 1
ATOM 6488 C C . ASP C 1 199 ? 46.19108 17.47870 26.42616 1.000 39.94202 199 ASP C C 1
ATOM 6489 O O . ASP C 1 199 ? 46.77092 16.40562 26.63722 1.000 38.65618 199 ASP C O 1
ATOM 6494 N N . ASN C 1 200 ? 45.64509 17.77169 25.24715 1.000 35.67968 200 ASN C N 1
ATOM 6495 C CA . ASN C 1 200 ? 45.75790 16.90558 24.07722 1.000 36.74272 200 ASN C CA 1
ATOM 6496 C C . ASN C 1 200 ? 46.87196 17.48633 23.21713 1.000 35.21287 200 ASN C C 1
ATOM 6497 O O . ASN C 1 200 ? 46.64508 18.40431 22.42907 1.000 32.93688 200 ASN C O 1
ATOM 6502 N N . ALA C 1 201 ? 48.07988 16.95415 23.37413 1.000 32.94466 201 ALA C N 1
ATOM 6503 C CA . ALA C 1 201 ? 49.21294 17.50091 22.63804 1.000 34.55578 201 ALA C CA 1
ATOM 6504 C C . ALA C 1 201 ? 49.04986 17.34282 21.12306 1.000 36.00616 201 ALA C C 1
ATOM 6505 O O . ALA C 1 201 ? 49.72995 18.04565 20.36398 1.000 33.25393 201 ALA C O 1
ATOM 6507 N N . LYS C 1 202 ? 48.14870 16.46692 20.66016 1.000 30.99027 202 LYS C N 1
ATOM 6508 C CA . LYS C 1 202 ? 47.87264 16.40286 19.22218 1.000 34.31596 202 LYS C CA 1
ATOM 6509 C C . LYS C 1 202 ? 47.11282 17.62294 18.71511 1.000 35.05798 202 LYS C C 1
ATOM 6510 O O . LYS C 1 202 ? 46.98980 17.79086 17.49910 1.000 34.84424 202 LYS C O 1
ATOM 6516 N N . ASN C 1 203 ? 46.62399 18.49309 19.60606 1.000 33.71533 203 ASN C N 1
ATOM 6517 C CA . ASN C 1 203 ? 45.91717 19.68916 19.15499 1.000 32.11867 203 ASN C CA 1
ATOM 6518 C C . ASN C 1 203 ? 46.85033 20.80298 18.71187 1.000 35.78940 203 ASN C C 1
ATOM 6519 O O . ASN C 1 203 ? 46.40046 21.75000 18.04781 1.000 35.44889 203 ASN C O 1
ATOM 6524 N N . PHE C 1 204 ? 48.13033 20.72480 19.05883 1.000 33.19637 204 PHE C N 1
ATOM 6525 C CA . PHE C 1 204 ? 49.04949 21.79563 18.73371 1.000 32.28286 204 PHE C CA 1
ATOM 6526 C C . PHE C 1 204 ? 50.30837 21.22438 18.12071 1.000 31.86726 204 PHE C C 1
ATOM 6527 O O . PHE C 1 204 ? 50.70620 20.08633 18.39178 1.000 34.62166 204 PHE C O 1
ATOM 6535 N N . ILE C 1 205 ? 50.93447 22.02921 17.28362 1.000 33.37249 205 ILE C N 1
ATOM 6536 C CA . ILE C 1 205 ? 52.28841 21.74496 16.84459 1.000 39.24879 205 ILE C CA 1
ATOM 6537 C C . ILE C 1 205 ? 53.19360 22.75787 17.52048 1.000 34.85939 205 ILE C C 1
ATOM 6538 O O . ILE C 1 205 ? 53.08278 23.96686 17.28338 1.000 36.93140 205 ILE C O 1
ATOM 6543 N N . SER C 1 206 ? 54.06355 22.26079 18.37748 1.000 34.13960 206 SER C N 1
ATOM 6544 C CA . SER C 1 206 ? 54.96772 23.10771 19.13138 1.000 38.17872 206 SER C CA 1
ATOM 6545 C C . SER C 1 206 ? 56.16374 23.48945 18.26831 1.000 35.58029 206 SER C C 1
ATOM 6546 O O . SER C 1 206 ? 56.64558 22.68131 17.47335 1.000 37.89621 206 SER C O 1
ATOM 6549 N N . LEU C 1 207 ? 56.65895 24.71838 18.43919 1.000 32.63663 207 LEU C N 1
ATOM 6550 C CA . LEU C 1 207 ? 57.85399 25.12213 17.70811 1.000 34.71853 207 LEU C CA 1
ATOM 6551 C C . LEU C 1 207 ? 59.05786 24.26897 18.06814 1.000 35.72378 207 LEU C C 1
ATOM 6552 O O . LEU C 1 207 ? 60.01382 24.21475 17.28611 1.000 39.24930 207 LEU C O 1
ATOM 6557 N N . LEU C 1 208 ? 59.04080 23.60306 19.22419 1.000 34.68478 208 LEU C N 1
ATOM 6558 C CA . LEU C 1 208 ? 60.07066 22.64092 19.59023 1.000 34.91867 208 LEU C CA 1
ATOM 6559 C C . LEU C 1 208 ? 59.60742 21.18499 19.48636 1.000 36.22326 208 LEU C C 1
ATOM 6560 O O . LEU C 1 208 ? 60.28530 20.29492 20.00941 1.000 38.11373 208 LEU C O 1
ATOM 6565 N N . ASP C 1 209 ? 58.46735 20.92312 18.85442 1.000 33.90050 209 ASP C N 1
ATOM 6566 C CA . ASP C 1 209 ? 58.13112 19.54815 18.49755 1.000 41.56767 209 ASP C CA 1
ATOM 6567 C C . ASP C 1 209 ? 59.19299 18.97690 17.56255 1.000 39.55729 209 ASP C C 1
ATOM 6568 O O . ASP C 1 209 ? 59.63806 19.64176 16.61948 1.000 38.22196 209 ASP C O 1
ATOM 6573 N N . GLU C 1 210 ? 59.59180 17.74086 17.82664 1.000 40.36258 210 GLU C N 1
ATOM 6574 C CA . GLU C 1 210 ? 60.40465 17.00266 16.87366 1.000 42.90434 210 GLU C CA 1
ATOM 6575 C C . GLU C 1 210 ? 59.74461 17.04465 15.49668 1.000 39.82959 210 GLU C C 1
ATOM 6576 O O . GLU C 1 210 ? 58.51958 16.91484 15.39974 1.000 38.72426 210 GLU C O 1
ATOM 6582 N N . PRO C 1 211 ? 60.50761 17.29244 14.42164 1.000 39.11621 211 PRO C N 1
ATOM 6583 C CA . PRO C 1 211 ? 59.86459 17.50344 13.11364 1.000 38.37165 211 PRO C CA 1
ATOM 6584 C C . PRO C 1 211 ? 58.96239 16.36055 12.67577 1.000 38.00948 211 PRO C C 1
ATOM 6585 O O . PRO C 1 211 ? 57.87141 16.62169 12.15779 1.000 37.74504 211 PRO C O 1
ATOM 6589 N N . ASN C 1 212 ? 59.35120 15.10551 12.90785 1.000 41.51402 212 ASN C N 1
ATOM 6590 C CA . ASN C 1 212 ? 58.49800 14.00161 12.46997 1.000 43.45754 212 ASN C CA 1
ATOM 6591 C C . ASN C 1 212 ? 57.23302 13.90588 13.30403 1.000 44.04453 212 ASN C C 1
ATOM 6592 O O . ASN C 1 212 ? 56.18094 13.51901 12.78110 1.000 44.09790 212 ASN C O 1
ATOM 6597 N N . VAL C 1 213 ? 57.31012 14.25197 14.59400 1.000 44.76626 213 VAL C N 1
ATOM 6598 C CA . VAL C 1 213 ? 56.11615 14.24623 15.43304 1.000 40.89331 213 VAL C CA 1
ATOM 6599 C C . VAL C 1 213 ? 55.10929 15.25235 14.89800 1.000 35.82097 213 VAL C C 1
ATOM 6600 O O . VAL C 1 213 ? 53.91724 14.95653 14.75907 1.000 38.85216 213 VAL C O 1
ATOM 6604 N N . ALA C 1 214 ? 55.57548 16.45225 14.56189 1.000 37.29427 214 ALA C N 1
ATOM 6605 C CA . ALA C 1 214 ? 54.65462 17.45635 14.03884 1.000 37.68603 214 ALA C CA 1
ATOM 6606 C C . ALA C 1 214 ? 54.02850 17.00335 12.72590 1.000 39.77551 214 ALA C C 1
ATOM 6607 O O . ALA C 1 214 ? 52.84653 17.26852 12.46992 1.000 37.64000 214 ALA C O 1
ATOM 6609 N N . ALA C 1 215 ? 54.80936 16.33216 11.86993 1.000 40.16190 215 ALA C N 1
ATOM 6610 C CA . ALA C 1 215 ? 54.23622 15.78415 10.64099 1.000 40.93211 215 ALA C CA 1
ATOM 6611 C C . ALA C 1 215 ? 53.13107 14.78236 10.96511 1.000 40.23898 215 ALA C C 1
ATOM 6612 O O . ALA C 1 215 ? 52.04106 14.84748 10.39115 1.000 39.96870 215 ALA C O 1
ATOM 6614 N N . LYS C 1 216 ? 53.36897 13.89139 11.94117 1.000 43.01552 216 LYS C N 1
ATOM 6615 C CA . LYS C 1 216 ? 52.31483 12.96360 12.35329 1.000 41.84658 216 LYS C CA 1
ATOM 6616 C C . LYS C 1 216 ? 51.09197 13.70883 12.86927 1.000 40.32621 216 LYS C C 1
ATOM 6617 O O . LYS C 1 216 ? 49.95889 13.27200 12.64035 1.000 39.98243 216 LYS C O 1
ATOM 6623 N N . LYS C 1 217 ? 51.29318 14.85585 13.52617 1.000 38.26721 217 LYS C N 1
ATOM 6624 C CA . LYS C 1 217 ? 50.15732 15.61908 14.03016 1.000 39.61152 217 LYS C CA 1
ATOM 6625 C C . LYS C 1 217 ? 49.34438 16.25812 12.91313 1.000 33.97522 217 LYS C C 1
ATOM 6626 O O . LYS C 1 217 ? 48.13142 16.44332 13.06017 1.000 34.71380 217 LYS C O 1
ATOM 6632 N N . ILE C 1 218 ? 49.98440 16.64193 11.81408 1.000 33.89917 218 ILE C N 1
ATOM 6633 C CA . ILE C 1 218 ? 49.20943 17.09396 10.66307 1.000 38.92600 218 ILE C CA 1
ATOM 6634 C C . ILE C 1 218 ? 48.32223 15.96706 10.15520 1.000 36.11520 218 ILE C C 1
ATOM 6635 O O . ILE C 1 218 ? 47.15326 16.18522 9.81222 1.000 35.57414 218 ILE C O 1
ATOM 6640 N N . LYS C 1 219 ? 48.86203 14.74497 10.10127 1.000 34.35805 219 LYS C N 1
ATOM 6641 C CA . LYS C 1 219 ? 48.09883 13.62005 9.56939 1.000 37.35623 219 LYS C CA 1
ATOM 6642 C C . LYS C 1 219 ? 47.07978 13.06130 10.55847 1.000 41.42441 219 LYS C C 1
ATOM 6643 O O . LYS C 1 219 ? 46.12266 12.41741 10.12456 1.000 39.88603 219 LYS C O 1
ATOM 6649 N N . SER C 1 220 ? 47.21987 13.32838 11.86445 1.000 35.70067 220 SER C N 1
ATOM 6650 C CA . SER C 1 220 ? 46.18284 12.92762 12.80152 1.000 35.93525 220 SER C CA 1
ATOM 6651 C C . SER C 1 220 ? 45.15103 14.02380 13.03047 1.000 36.76719 220 SER C C 1
ATOM 6652 O O . SER C 1 220 ? 44.22503 13.83401 13.82952 1.000 36.43267 220 SER C O 1
ATOM 6655 N N . ALA C 1 221 ? 45.28119 15.16373 12.35237 1.000 35.17232 221 ALA C N 1
ATOM 6656 C CA . ALA C 1 221 ? 44.28336 16.22090 12.47333 1.000 38.83393 221 ALA C CA 1
ATOM 6657 C C . ALA C 1 221 ? 42.91026 15.70808 12.04442 1.000 38.83490 221 ALA C C 1
ATOM 6658 O O . ALA C 1 221 ? 42.78710 14.91803 11.10249 1.000 38.49762 221 ALA C O 1
ATOM 6660 N N . VAL C 1 222 ? 41.87236 16.15631 12.74442 1.000 36.55491 222 VAL C N 1
ATOM 6661 C CA . VAL C 1 222 ? 40.52527 15.62651 12.53351 1.000 38.90612 222 VAL C CA 1
ATOM 6662 C C . VAL C 1 222 ? 39.89833 16.28951 11.30748 1.000 38.55634 222 VAL C C 1
ATOM 6663 O O . VAL C 1 222 ? 39.67352 17.50654 11.28740 1.000 36.95447 222 VAL C O 1
ATOM 6667 N N . THR C 1 223 ? 39.63616 15.48647 10.26856 1.000 38.90960 223 THR C N 1
ATOM 6668 C CA . THR C 1 223 ? 38.96719 15.93448 9.04555 1.000 40.90260 223 THR C CA 1
ATOM 6669 C C . THR C 1 223 ? 38.03999 14.82859 8.54967 1.000 41.47593 223 THR C C 1
ATOM 6670 O O . THR C 1 223 ? 38.04883 13.70463 9.06576 1.000 40.73444 223 THR C O 1
ATOM 6674 N N . ASP C 1 224 ? 37.25400 15.14263 7.51567 1.000 38.63667 224 ASP C N 1
ATOM 6675 C CA . ASP C 1 224 ? 36.56280 14.08169 6.78878 1.000 40.40805 224 ASP C CA 1
ATOM 6676 C C . ASP C 1 224 ? 37.56963 13.11948 6.17982 1.000 39.81775 224 ASP C C 1
ATOM 6677 O O . ASP C 1 224 ? 38.75467 13.43327 6.01775 1.000 36.70692 224 ASP C O 1
ATOM 6682 N N . SER C 1 225 ? 37.07842 11.92853 5.83094 1.000 39.39927 225 SER C N 1
ATOM 6683 C CA . SER C 1 225 ? 37.93724 10.93034 5.20298 1.000 40.69684 225 SER C CA 1
ATOM 6684 C C . SER C 1 225 ? 38.60228 11.47813 3.94691 1.000 39.44720 225 SER C C 1
ATOM 6685 O O . SER C 1 225 ? 39.75021 11.13792 3.64890 1.000 42.00183 225 SER C O 1
ATOM 6688 N N . ASP C 1 226 ? 37.90239 12.32619 3.20387 1.000 34.91217 226 ASP C N 1
ATOM 6689 C CA . ASP C 1 226 ? 38.45043 12.87400 1.96881 1.000 43.58810 226 ASP C CA 1
ATOM 6690 C C . ASP C 1 226 ? 37.54259 13.99411 1.48675 1.000 41.54193 226 ASP C C 1
ATOM 6691 O O . ASP C 1 226 ? 36.44364 14.19933 2.00878 1.000 40.66542 226 ASP C O 1
ATOM 6696 N N . GLY C 1 227 ? 38.01467 14.71895 0.48468 1.000 42.01288 227 GLY C N 1
ATOM 6697 C CA . GLY C 1 227 ? 37.25483 15.84304 -0.01438 1.000 43.96541 227 GLY C CA 1
ATOM 6698 C C . GLY C 1 227 ? 38.10895 16.77983 -0.84749 1.000 45.20985 227 GLY C C 1
ATOM 6699 O O . GLY C 1 227 ? 39.24989 16.47562 -1.20251 1.000 39.30816 227 GLY C O 1
ATOM 6700 N N . ILE C 1 228 ? 37.50813 17.93191 -1.14056 1.000 43.85048 228 ILE C N 1
ATOM 6701 C CA . ILE C 1 228 ? 38.10027 18.99075 -1.94966 1.000 45.94022 228 ILE C CA 1
ATOM 6702 C C . ILE C 1 228 ? 38.99944 19.86067 -1.07577 1.000 47.08999 228 ILE C C 1
ATOM 6703 O O . ILE C 1 228 ? 38.72552 20.07481 0.11223 1.000 45.29750 228 ILE C O 1
ATOM 6708 N N . ILE C 1 229 ? 40.08950 20.36645 -1.64585 1.000 44.36939 229 ILE C N 1
ATOM 6709 C CA . ILE C 1 229 ? 40.93068 21.34837 -0.93896 1.000 42.86060 229 ILE C CA 1
ATOM 6710 C C . ILE C 1 229 ? 40.33189 22.71644 -1.24604 1.000 42.32229 229 ILE C C 1
ATOM 6711 O O . ILE C 1 229 ? 40.80898 23.47030 -2.09412 1.000 47.61800 229 ILE C O 1
ATOM 6716 N N . LYS C 1 230 ? 39.27897 23.05867 -0.51803 1.000 45.00101 230 LYS C N 1
ATOM 6717 C CA . LYS C 1 230 ? 38.73519 24.40575 -0.60412 1.000 49.39430 230 LYS C CA 1
ATOM 6718 C C . LYS C 1 230 ? 38.56733 24.97889 0.79985 1.000 43.72665 230 LYS C C 1
ATOM 6719 O O . LYS C 1 230 ? 38.20425 24.26802 1.74092 1.000 45.69979 230 LYS C O 1
ATOM 6725 N N . PHE C 1 231 ? 38.87154 26.26285 0.94073 1.000 45.32407 231 PHE C N 1
ATOM 6726 C CA . PHE C 1 231 ? 38.69570 26.96698 2.20668 1.000 46.17205 231 PHE C CA 1
ATOM 6727 C C . PHE C 1 231 ? 37.20874 27.15824 2.46372 1.000 48.48327 231 PHE C C 1
ATOM 6728 O O . PHE C 1 231 ? 36.53383 27.87129 1.71669 1.000 49.03124 231 PHE C O 1
ATOM 6736 N N . ASP C 1 232 ? 36.69368 26.51041 3.51679 1.000 46.73720 232 ASP C N 1
ATOM 6737 C CA . ASP C 1 232 ? 35.27370 26.57066 3.88084 1.000 46.10094 232 ASP C CA 1
ATOM 6738 C C . ASP C 1 232 ? 35.21573 26.38279 5.40186 1.000 49.55524 232 ASP C C 1
ATOM 6739 O O . ASP C 1 232 ? 35.19357 25.25684 5.90595 1.000 48.65424 232 ASP C O 1
ATOM 6744 N N . ARG C 1 233 ? 35.19694 27.49985 6.12277 1.000 53.68549 233 ARG C N 1
ATOM 6745 C CA . ARG C 1 233 ? 35.31098 27.44495 7.57477 1.000 52.98490 233 ARG C CA 1
ATOM 6746 C C . ARG C 1 233 ? 34.10889 26.75219 8.21587 1.000 56.46236 233 ARG C C 1
ATOM 6747 O O . ARG C 1 233 ? 34.27080 25.96024 9.15193 1.000 50.51502 233 ARG C O 1
ATOM 6755 N N . ASP C 1 234 ? 32.89992 27.02835 7.72689 1.000 53.92462 234 ASP C N 1
ATOM 6756 C CA . ASP C 1 234 ? 31.70788 26.59860 8.45297 1.000 58.56311 234 ASP C CA 1
ATOM 6757 C C . ASP C 1 234 ? 31.37663 25.12363 8.22610 1.000 59.26926 234 ASP C C 1
ATOM 6758 O O . ASP C 1 234 ? 30.93156 24.44378 9.15717 1.000 58.46895 234 ASP C O 1
ATOM 6763 N N . ASN C 1 235 ? 31.59150 24.60250 7.01714 1.000 56.00795 235 ASN C N 1
ATOM 6764 C CA . ASN C 1 235 ? 31.20827 23.22254 6.72226 1.000 59.05475 235 ASN C CA 1
ATOM 6765 C C . ASN C 1 235 ? 32.36311 22.22836 6.76429 1.000 56.45056 235 ASN C C 1
ATOM 6766 O O . ASN C 1 235 ? 32.11293 21.03341 6.95140 1.000 59.90408 235 ASN C O 1
ATOM 6771 N N . LYS C 1 236 ? 33.60718 22.66414 6.56721 1.000 53.15601 236 LYS C N 1
ATOM 6772 C CA . LYS C 1 236 ? 34.77404 21.78897 6.70424 1.000 50.44091 236 LYS C CA 1
ATOM 6773 C C . LYS C 1 236 ? 35.84318 22.49186 7.53514 1.000 46.63121 236 LYS C C 1
ATOM 6774 O O . LYS C 1 236 ? 36.91322 22.84565 7.02508 1.000 41.79879 236 LYS C O 1
ATOM 6780 N N . PRO C 1 237 ? 35.59426 22.68500 8.83914 1.000 49.07431 237 PRO C N 1
ATOM 6781 C CA . PRO C 1 237 ? 36.59940 23.37191 9.67205 1.000 44.59250 237 PRO C CA 1
ATOM 6782 C C . PRO C 1 237 ? 37.96830 22.69969 9.65505 1.000 46.04495 237 PRO C C 1
ATOM 6783 O O . PRO C 1 237 ? 38.98841 23.39852 9.59895 1.000 43.87290 237 PRO C O 1
ATOM 6787 N N . GLY C 1 238 ? 38.02408 21.36768 9.63615 1.000 40.90497 238 GLY C N 1
ATOM 6788 C CA . GLY C 1 238 ? 39.29297 20.66448 9.66716 1.000 38.46008 238 GLY C CA 1
ATOM 6789 C C . GLY C 1 238 ? 40.23398 20.96823 8.51310 1.000 41.09231 238 GLY C C 1
ATOM 6790 O O . GLY C 1 238 ? 41.34806 21.47407 8.72002 1.000 38.55325 238 GLY C O 1
ATOM 6791 N N . ILE C 1 239 ? 39.80488 20.66620 7.28514 1.000 37.18683 239 ILE C N 1
ATOM 6792 C CA . ILE C 1 239 ? 40.68787 20.88497 6.14409 1.000 37.37838 239 ILE C CA 1
ATOM 6793 C C . ILE C 1 239 ? 40.98211 22.37091 5.97896 1.000 36.29090 239 ILE C C 1
ATOM 6794 O O . ILE C 1 239 ? 42.07715 22.75570 5.54689 1.000 38.53172 239 ILE C O 1
ATOM 6799 N N . THR C 1 240 ? 40.02326 23.22409 6.33493 1.000 33.59698 240 THR C N 1
ATOM 6800 C CA . THR C 1 240 ? 40.20949 24.66906 6.25981 1.000 38.66211 240 THR C CA 1
ATOM 6801 C C . THR C 1 240 ? 41.32160 25.14395 7.19673 1.000 42.38185 240 THR C C 1
ATOM 6802 O O . THR C 1 240 ? 42.17871 25.95579 6.80963 1.000 38.33674 240 THR C O 1
ATOM 6806 N N . ASN C 1 241 ? 41.31256 24.64905 8.44177 1.000 39.70697 241 ASN C N 1
ATOM 6807 C CA . ASN C 1 241 ? 42.40864 24.91195 9.36571 1.000 36.75971 241 ASN C CA 1
ATOM 6808 C C . ASN C 1 241 ? 43.73655 24.47569 8.76769 1.000 37.53852 241 ASN C C 1
ATOM 6809 O O . ASN C 1 241 ? 44.73467 25.20254 8.84660 1.000 37.56899 241 ASN C O 1
ATOM 6814 N N . LEU C 1 242 ? 43.77133 23.29064 8.15378 1.000 36.36811 242 LEU C N 1
ATOM 6815 C CA . LEU C 1 242 ? 45.01424 22.83339 7.54577 1.000 35.85135 242 LEU C CA 1
ATOM 6816 C C . LEU C 1 242 ? 45.45535 23.77223 6.42768 1.000 37.54885 242 LEU C C 1
ATOM 6817 O O . LEU C 1 242 ? 46.65339 24.03902 6.27362 1.000 35.40942 242 LEU C O 1
ATOM 6822 N N . ILE C 1 243 ? 44.50241 24.32132 5.66668 1.000 34.84025 243 ILE C N 1
ATOM 6823 C CA . ILE C 1 243 ? 44.87252 25.27118 4.61459 1.000 39.35133 243 ILE C CA 1
ATOM 6824 C C . ILE C 1 243 ? 45.42875 26.55214 5.23946 1.000 38.17467 243 ILE C C 1
ATOM 6825 O O . ILE C 1 243 ? 46.41482 27.12694 4.75238 1.000 34.84351 243 ILE C O 1
ATOM 6830 N N . SER C 1 244 ? 44.81786 27.00332 6.33745 1.000 37.31933 244 SER C N 1
ATOM 6831 C CA . SER C 1 244 ? 45.32608 28.17230 7.04734 1.000 36.34199 244 SER C CA 1
ATOM 6832 C C . SER C 1 244 ? 46.77306 27.96810 7.47030 1.000 35.97699 244 SER C C 1
ATOM 6833 O O . SER C 1 244 ? 47.61720 28.84995 7.27820 1.000 38.68291 244 SER C O 1
ATOM 6836 N N . ILE C 1 245 ? 47.07990 26.80710 8.05038 1.000 33.35014 245 ILE C N 1
ATOM 6837 C CA . ILE C 1 245 ? 48.45787 26.53591 8.44535 1.000 33.42332 245 ILE C CA 1
ATOM 6838 C C . ILE C 1 245 ? 49.36182 26.54566 7.21632 1.000 38.76707 245 ILE C C 1
ATOM 6839 O O . ILE C 1 245 ? 50.43792 27.15549 7.21323 1.000 37.39340 245 ILE C O 1
ATOM 6844 N N . TYR C 1 246 ? 48.92868 25.87265 6.15139 1.000 38.16918 246 TYR C N 1
ATOM 6845 C CA . TYR C 1 246 ? 49.67763 25.88143 4.89736 1.000 37.26891 246 TYR C CA 1
ATOM 6846 C C . TYR C 1 246 ? 49.98684 27.30834 4.45723 1.000 34.93666 246 TYR C C 1
ATOM 6847 O O . TYR C 1 246 ? 51.13588 27.63314 4.15117 1.000 36.73827 246 TYR C O 1
ATOM 6856 N N . ALA C 1 247 ? 48.96898 28.17651 4.43920 1.000 31.78791 247 ALA C N 1
ATOM 6857 C CA . ALA C 1 247 ? 49.18519 29.56844 4.05309 1.000 39.23645 247 ALA C CA 1
ATOM 6858 C C . ALA C 1 247 ? 50.11734 30.28337 5.02999 1.000 42.65517 247 ALA C C 1
ATOM 6859 O O . ALA C 1 247 ? 50.97945 31.06720 4.61190 1.000 42.07748 247 ALA C O 1
ATOM 6861 N N . GLY C 1 248 ? 49.95635 30.02550 6.33402 1.000 40.47555 248 GLY C N 1
ATOM 6862 C CA . GLY C 1 248 ? 50.77050 30.70245 7.33194 1.000 34.65197 248 GLY C CA 1
ATOM 6863 C C . GLY C 1 248 ? 52.24744 30.36220 7.23291 1.000 38.69539 248 GLY C C 1
ATOM 6864 O O . GLY C 1 248 ? 53.10358 31.21108 7.49281 1.000 39.58189 248 GLY C O 1
ATOM 6865 N N . LEU C 1 249 ? 52.56922 29.12112 6.85999 1.000 38.71885 249 LEU C N 1
ATOM 6866 C CA . LEU C 1 249 ? 53.96115 28.69089 6.78198 1.000 38.39351 249 LEU C CA 1
ATOM 6867 C C . LEU C 1 249 ? 54.59213 28.88068 5.40394 1.000 43.94606 249 LEU C C 1
ATOM 6868 O O . LEU C 1 249 ? 55.82413 28.88647 5.30289 1.000 46.45326 249 LEU C O 1
ATOM 6873 N N . THR C 1 250 ? 53.79911 29.00672 4.34096 1.000 42.40885 250 THR C N 1
ATOM 6874 C CA . THR C 1 250 ? 54.36110 29.21553 3.00692 1.000 44.19483 250 THR C CA 1
ATOM 6875 C C . THR C 1 250 ? 54.23631 30.64651 2.51781 1.000 41.92045 250 THR C C 1
ATOM 6876 O O . THR C 1 250 ? 55.05735 31.07831 1.71075 1.000 47.10611 250 THR C O 1
ATOM 6880 N N . ASP C 1 251 ? 53.23544 31.38171 3.00779 1.000 45.84039 251 ASP C N 1
ATOM 6881 C CA . ASP C 1 251 ? 52.80364 32.70374 2.55770 1.000 45.43248 251 ASP C CA 1
ATOM 6882 C C . ASP C 1 251 ? 52.11558 32.63974 1.20773 1.000 47.64710 251 ASP C C 1
ATOM 6883 O O . ASP C 1 251 ? 51.82072 33.68375 0.61366 1.000 47.57450 251 ASP C O 1
ATOM 6888 N N . MET C 1 252 ? 51.84137 31.43875 0.72284 1.000 46.04420 252 MET C N 1
ATOM 6889 C CA . MET C 1 252 ? 51.00430 31.27179 -0.45012 1.000 42.62984 252 MET C CA 1
ATOM 6890 C C . MET C 1 252 ? 49.59339 31.76204 -0.12310 1.000 42.13809 252 MET C C 1
ATOM 6891 O O . MET C 1 252 ? 49.05337 31.41122 0.93394 1.000 44.88397 252 MET C O 1
ATOM 6896 N N . PRO C 1 253 ? 48.98549 32.59408 -0.96915 1.000 46.41518 253 PRO C N 1
ATOM 6897 C CA . PRO C 1 253 ? 47.57756 32.96732 -0.76112 1.000 45.70433 253 PRO C CA 1
ATOM 6898 C C . PRO C 1 253 ? 46.67236 31.74945 -0.87499 1.000 45.09576 253 PRO C C 1
ATOM 6899 O O . PRO C 1 253 ? 46.99218 30.77535 -1.55893 1.000 42.13108 253 PRO C O 1
ATOM 6903 N N . ILE C 1 254 ? 45.52039 31.81869 -0.20496 1.000 46.31133 254 ILE C N 1
ATOM 6904 C CA . ILE C 1 254 ? 44.62221 30.66684 -0.16983 1.000 43.33920 254 ILE C CA 1
ATOM 6905 C C . ILE C 1 254 ? 44.16710 30.28480 -1.58178 1.000 44.02389 254 ILE C C 1
ATOM 6906 O O . ILE C 1 254 ? 44.19589 29.10577 -1.96069 1.000 43.00862 254 ILE C O 1
ATOM 6911 N N . LYS C 1 255 ? 43.78622 31.27580 -2.39385 1.000 42.85257 255 LYS C N 1
ATOM 6912 C CA . LYS C 1 255 ? 43.31013 30.98977 -3.74681 1.000 45.06030 255 LYS C CA 1
ATOM 6913 C C . LYS C 1 255 ? 44.36498 30.25153 -4.55379 1.000 42.27197 255 LYS C C 1
ATOM 6914 O O . LYS C 1 255 ? 44.02881 29.37252 -5.35471 1.000 46.22796 255 LYS C O 1
ATOM 6920 N N . ASP C 1 256 ? 45.64704 30.55735 -4.32186 1.000 41.88791 256 ASP C N 1
ATOM 6921 C CA . ASP C 1 256 ? 46.72290 29.82512 -4.98684 1.000 40.77811 256 ASP C CA 1
ATOM 6922 C C . ASP C 1 256 ? 46.87169 28.41114 -4.43974 1.000 45.81387 256 ASP C C 1
ATOM 6923 O O . ASP C 1 256 ? 47.23551 27.49502 -5.19168 1.000 43.82972 256 ASP C O 1
ATOM 6928 N N . ILE C 1 257 ? 46.63070 28.21028 -3.13471 1.000 43.31020 257 ILE C N 1
ATOM 6929 C CA . ILE C 1 257 ? 46.62951 26.85332 -2.59160 1.000 42.25874 257 ILE C CA 1
ATOM 6930 C C . ILE C 1 257 ? 45.52935 26.01845 -3.24250 1.000 38.82636 257 ILE C C 1
ATOM 6931 O O . ILE C 1 257 ? 45.77315 24.90137 -3.70942 1.000 40.75928 257 ILE C O 1
ATOM 6936 N N . GLU C 1 258 ? 44.30043 26.54865 -3.26549 1.000 39.73352 258 GLU C N 1
ATOM 6937 C CA . GLU C 1 258 ? 43.18130 25.83178 -3.86839 1.000 40.51728 258 GLU C CA 1
ATOM 6938 C C . GLU C 1 258 ? 43.48918 25.46561 -5.31038 1.000 42.85218 258 GLU C C 1
ATOM 6939 O O . GLU C 1 258 ? 43.37598 24.29660 -5.70328 1.000 42.60021 258 GLU C O 1
ATOM 6945 N N . ALA C 1 259 ? 43.93731 26.44848 -6.09947 1.000 40.89659 259 ALA C N 1
ATOM 6946 C CA . ALA C 1 259 ? 44.31222 26.17831 -7.48746 1.000 46.26622 259 ALA C CA 1
ATOM 6947 C C . ALA C 1 259 ? 45.41404 25.12913 -7.56842 1.000 44.92162 259 ALA C C 1
ATOM 6948 O O . ALA C 1 259 ? 45.35787 24.22307 -8.40535 1.000 45.67191 259 ALA C O 1
ATOM 6950 N N . LYS C 1 260 ? 46.41309 25.21803 -6.68947 1.000 44.99393 260 LYS C N 1
ATOM 6951 C CA . LYS C 1 260 ? 47.50593 24.24886 -6.70743 1.000 45.09592 260 LYS C CA 1
ATOM 6952 C C . LYS C 1 260 ? 47.01371 22.82296 -6.46430 1.000 45.94732 260 LYS C C 1
ATOM 6953 O O . LYS C 1 260 ? 47.61854 21.86882 -6.95825 1.000 44.70351 260 LYS C O 1
ATOM 6959 N N . TYR C 1 261 ? 45.93772 22.65019 -5.69125 1.000 43.76849 261 TYR C N 1
ATOM 6960 C CA . TYR C 1 261 ? 45.45752 21.31930 -5.33712 1.000 45.55088 261 TYR C CA 1
ATOM 6961 C C . TYR C 1 261 ? 44.16743 20.94345 -6.05904 1.000 46.69285 261 TYR C C 1
ATOM 6962 O O . TYR C 1 261 ? 43.46730 20.02559 -5.62594 1.000 48.32148 261 TYR C O 1
ATOM 6971 N N . GLU C 1 262 ? 43.84350 21.63241 -7.15009 1.000 46.63736 262 GLU C N 1
ATOM 6972 C CA . GLU C 1 262 ? 42.64842 21.30154 -7.91402 1.000 48.93763 262 GLU C CA 1
ATOM 6973 C C . GLU C 1 262 ? 42.71117 19.85549 -8.39490 1.000 44.10614 262 GLU C C 1
ATOM 6974 O O . GLU C 1 262 ? 43.76107 19.36829 -8.82090 1.000 44.86110 262 GLU C O 1
ATOM 6980 N N . GLY C 1 263 ? 41.59306 19.14968 -8.27581 1.000 45.38532 263 GLY C N 1
ATOM 6981 C CA . GLY C 1 263 ? 41.57482 17.74666 -8.65269 1.000 48.02056 263 GLY C CA 1
ATOM 6982 C C . GLY C 1 263 ? 42.43571 16.85759 -7.78766 1.000 50.99021 263 GLY C C 1
ATOM 6983 O O . GLY C 1 263 ? 42.81452 15.76549 -8.22058 1.000 51.87598 263 GLY C O 1
ATOM 6984 N N . GLU C 1 264 ? 42.74382 17.28463 -6.56170 1.000 50.27265 264 GLU C N 1
ATOM 6985 C CA . GLU C 1 264 ? 43.54673 16.49658 -5.63667 1.000 49.76646 264 GLU C CA 1
ATOM 6986 C C . GLU C 1 264 ? 42.78675 16.30880 -4.32662 1.000 46.94591 264 GLU C C 1
ATOM 6987 O O . GLU C 1 264 ? 41.88989 17.08598 -3.98765 1.000 47.16700 264 GLU C O 1
ATOM 6993 N N . GLY C 1 265 ? 43.16061 15.25980 -3.59156 1.000 45.90809 265 GLY C N 1
ATOM 6994 C CA . GLY C 1 265 ? 42.48359 14.87001 -2.37650 1.000 47.85352 265 GLY C CA 1
ATOM 6995 C C . GLY C 1 265 ? 43.23269 15.21599 -1.09455 1.000 42.50165 265 GLY C C 1
ATOM 6996 O O . GLY C 1 265 ? 44.28579 15.84682 -1.09064 1.000 41.87763 265 GLY C O 1
ATOM 6997 N N . TYR C 1 266 ? 42.63966 14.77217 0.01950 1.000 48.15240 266 TYR C N 1
ATOM 6998 C CA . TYR C 1 266 ? 43.19476 15.04819 1.34546 1.000 41.65080 266 TYR C CA 1
ATOM 6999 C C . TYR C 1 266 ? 44.54566 14.38599 1.52646 1.000 42.15112 266 TYR C C 1
ATOM 7000 O O . TYR C 1 266 ? 45.45077 14.96289 2.13938 1.000 42.82737 266 TYR C O 1
ATOM 7009 N N . GLY C 1 267 ? 44.69144 13.15892 1.02655 1.000 41.08987 267 GLY C N 1
ATOM 7010 C CA . GLY C 1 267 ? 45.93833 12.44274 1.22456 1.000 44.04984 267 GLY C CA 1
ATOM 7011 C C . GLY C 1 267 ? 47.11843 13.17550 0.62046 1.000 45.94938 267 GLY C C 1
ATOM 7012 O O . GLY C 1 267 ? 48.16348 13.32438 1.25841 1.000 48.46624 267 GLY C O 1
ATOM 7013 N N . LYS C 1 268 ? 46.95546 13.66143 -0.61457 1.000 45.78732 268 LYS C N 1
ATOM 7014 C CA . LYS C 1 268 ? 48.01356 14.42221 -1.27567 1.000 44.52879 268 LYS C CA 1
ATOM 7015 C C . LYS C 1 268 ? 48.30479 15.71922 -0.52678 1.000 42.61615 268 LYS C C 1
ATOM 7016 O O . LYS C 1 268 ? 49.45986 16.02406 -0.21685 1.000 38.51632 268 LYS C O 1
ATOM 7022 N N . PHE C 1 269 ? 47.25493 16.47941 -0.20780 1.000 39.21824 269 PHE C N 1
ATOM 7023 C CA . PHE C 1 269 ? 47.43116 17.76444 0.46009 1.000 45.59346 269 PHE C CA 1
ATOM 7024 C C . PHE C 1 269 ? 48.11919 17.60443 1.81507 1.000 40.05656 269 PHE C C 1
ATOM 7025 O O . PHE C 1 269 ? 49.13330 18.26029 2.08598 1.000 35.80018 269 PHE C O 1
ATOM 7033 N N . LYS C 1 270 ? 47.59108 16.72359 2.67416 1.000 40.76106 270 LYS C N 1
ATOM 7034 C CA . LYS C 1 270 ? 48.17210 16.56360 4.00715 1.000 41.18452 270 LYS C CA 1
ATOM 7035 C C . LYS C 1 270 ? 49.58501 16.01037 3.92315 1.000 44.84360 270 LYS C C 1
ATOM 7036 O O . LYS C 1 270 ? 50.42109 16.30830 4.79009 1.000 37.92431 270 LYS C O 1
ATOM 7042 N N . GLY C 1 271 ? 49.86184 15.18724 2.90320 1.000 41.61162 271 GLY C N 1
ATOM 7043 C CA . GLY C 1 271 ? 51.22375 14.72101 2.69319 1.000 39.00290 271 GLY C CA 1
ATOM 7044 C C . GLY C 1 271 ? 52.17993 15.86483 2.41506 1.000 42.68984 271 GLY C C 1
ATOM 7045 O O . GLY C 1 271 ? 53.27496 15.92670 2.98701 1.000 42.96876 271 GLY C O 1
ATOM 7046 N N . ASP C 1 272 ? 51.76905 16.80383 1.55100 1.000 39.66728 272 ASP C N 1
ATOM 7047 C CA . ASP C 1 272 ? 52.59823 17.97667 1.28888 1.000 39.95089 272 ASP C CA 1
ATOM 7048 C C . ASP C 1 272 ? 52.72541 18.84875 2.54180 1.000 40.49443 272 ASP C C 1
ATOM 7049 O O . ASP C 1 272 ? 53.83249 19.21361 2.94773 1.000 38.20762 272 ASP C O 1
ATOM 7054 N N . LEU C 1 273 ? 51.59149 19.17498 3.17082 1.000 38.83091 273 LEU C N 1
ATOM 7055 C CA . LEU C 1 273 ? 51.59967 20.04108 4.34375 1.000 38.83049 273 LEU C CA 1
ATOM 7056 C C . LEU C 1 273 ? 52.48362 19.47902 5.45276 1.000 39.08716 273 LEU C C 1
ATOM 7057 O O . LEU C 1 273 ? 53.15677 20.23797 6.15468 1.000 40.39973 273 LEU C O 1
ATOM 7062 N N . ALA C 1 274 ? 52.50742 18.15503 5.61587 1.000 35.84006 274 ALA C N 1
ATOM 7063 C CA . ALA C 1 274 ? 53.35936 17.55498 6.63588 1.000 40.41529 274 ALA C CA 1
ATOM 7064 C C . ALA C 1 274 ? 54.83339 17.81872 6.35181 1.000 45.38094 274 ALA C C 1
ATOM 7065 O O . ALA C 1 274 ? 55.60547 18.11466 7.27375 1.000 41.72173 274 ALA C O 1
ATOM 7067 N N . GLU C 1 275 ? 55.24932 17.68055 5.08180 1.000 39.69169 275 GLU C N 1
ATOM 7068 C CA . GLU C 1 275 ? 56.63535 17.95730 4.71073 1.000 43.30802 275 GLU C CA 1
ATOM 7069 C C . GLU C 1 275 ? 56.95659 19.44025 4.81260 1.000 38.72994 275 GLU C C 1
ATOM 7070 O O . GLU C 1 275 ? 58.09966 19.81009 5.10053 1.000 40.40558 275 GLU C O 1
ATOM 7076 N N . ILE C 1 276 ? 55.97972 20.29639 4.52657 1.000 35.24096 276 ILE C N 1
ATOM 7077 C CA . ILE C 1 276 ? 56.14696 21.72238 4.76045 1.000 35.99380 276 ILE C CA 1
ATOM 7078 C C . ILE C 1 276 ? 56.33406 21.99347 6.24942 1.000 41.93513 276 ILE C C 1
ATOM 7079 O O . ILE C 1 276 ? 57.26918 22.69335 6.66533 1.000 36.10914 276 ILE C O 1
ATOM 7084 N N . VAL C 1 277 ? 55.47499 21.40267 7.08150 1.000 38.66692 277 VAL C N 1
ATOM 7085 C CA . VAL C 1 277 ? 55.61308 21.60276 8.51748 1.000 36.31602 277 VAL C CA 1
ATOM 7086 C C . VAL C 1 277 ? 56.96901 21.09358 8.97047 1.000 39.92218 277 VAL C C 1
ATOM 7087 O O . VAL C 1 277 ? 57.69615 21.77752 9.70539 1.000 37.06316 277 VAL C O 1
ATOM 7091 N N . LYS C 1 278 ? 57.36381 19.91948 8.47255 1.000 39.69750 278 LYS C N 1
ATOM 7092 C CA . LYS C 1 278 ? 58.61172 19.30231 8.91155 1.000 43.52174 278 LYS C CA 1
ATOM 7093 C C . LYS C 1 278 ? 59.82084 20.14809 8.52044 1.000 44.98532 278 LYS C C 1
ATOM 7094 O O . LYS C 1 278 ? 60.71991 20.37801 9.33738 1.000 42.91983 278 LYS C O 1
ATOM 7100 N N . ALA C 1 279 ? 59.86987 20.61298 7.26340 1.000 44.12742 279 ALA C N 1
ATOM 7101 C CA . ALA C 1 279 ? 61.00898 21.41276 6.82529 1.000 38.43040 279 ALA C CA 1
ATOM 7102 C C . ALA C 1 279 ? 61.08022 22.72381 7.60018 1.000 38.66968 279 ALA C C 1
ATOM 7103 O O . ALA C 1 279 ? 62.16031 23.14767 8.02611 1.000 38.59896 279 ALA C O 1
ATOM 7105 N N . PHE C 1 280 ? 59.93434 23.37401 7.79218 1.000 34.37393 280 PHE C N 1
ATOM 7106 C CA . PHE C 1 280 ? 59.89356 24.59908 8.56708 1.000 38.75803 280 PHE C CA 1
ATOM 7107 C C . PHE C 1 280 ? 60.50558 24.39709 9.95707 1.000 40.28843 280 PHE C C 1
ATOM 7108 O O . PHE C 1 280 ? 61.35772 25.17899 10.39398 1.000 35.36716 280 PHE C O 1
ATOM 7116 N N . LEU C 1 281 ? 60.08244 23.34321 10.66117 1.000 37.93865 281 LEU C N 1
ATOM 7117 C CA . LEU C 1 281 ? 60.57245 23.11924 12.01517 1.000 39.67020 281 LEU C CA 1
ATOM 7118 C C . LEU C 1 281 ? 62.03438 22.69101 12.01615 1.000 42.71195 281 LEU C C 1
ATOM 7119 O O . LEU C 1 281 ? 62.77247 23.01296 12.95210 1.000 33.89803 281 LEU C O 1
ATOM 7124 N N . VAL C 1 282 ? 62.47623 21.97485 10.97919 1.000 37.43604 282 VAL C N 1
ATOM 7125 C CA . VAL C 1 282 ? 63.90118 21.66862 10.88116 1.000 40.27388 282 VAL C CA 1
ATOM 7126 C C . VAL C 1 282 ? 64.70138 22.96348 10.80103 1.000 41.21996 282 VAL C C 1
ATOM 7127 O O . VAL C 1 282 ? 65.73043 23.12237 11.47498 1.000 37.83241 282 VAL C O 1
ATOM 7131 N N . GLU C 1 283 ? 64.22250 23.91550 9.99297 1.000 37.09872 283 GLU C N 1
ATOM 7132 C CA . GLU C 1 283 ? 64.91070 25.19037 9.83585 1.000 43.08622 283 GLU C CA 1
ATOM 7133 C C . GLU C 1 283 ? 64.80389 26.03949 11.09778 1.000 41.14539 283 GLU C C 1
ATOM 7134 O O . GLU C 1 283 ? 65.80899 26.56437 11.59070 1.000 40.35200 283 GLU C O 1
ATOM 7140 N N . PHE C 1 284 ? 63.58793 26.18473 11.63582 1.000 40.86481 284 PHE C N 1
ATOM 7141 C CA . PHE C 1 284 ? 63.40910 26.98785 12.84276 1.000 39.64255 284 PHE C CA 1
ATOM 7142 C C . PHE C 1 284 ? 64.30107 26.49080 13.96477 1.000 36.74855 284 PHE C C 1
ATOM 7143 O O . PHE C 1 284 ? 64.90022 27.28776 14.69068 1.000 37.00222 284 PHE C O 1
ATOM 7151 N N . GLN C 1 285 ? 64.39886 25.17780 14.12987 1.000 38.03816 285 GLN C N 1
ATOM 7152 C CA . GLN C 1 285 ? 65.15982 24.67676 15.26188 1.000 37.22962 285 GLN C CA 1
ATOM 7153 C C . GLN C 1 285 ? 66.65883 24.77750 15.02781 1.000 41.61380 285 GLN C C 1
ATOM 7154 O O . GLN C 1 285 ? 67.42088 24.83446 16.00178 1.000 37.36202 285 GLN C O 1
ATOM 7160 N N . GLU C 1 286 ? 67.10179 24.84633 13.76579 1.000 35.33531 286 GLU C N 1
ATOM 7161 C CA . GLU C 1 286 ? 68.50183 25.15409 13.52171 1.000 37.48549 286 GLU C CA 1
ATOM 7162 C C . GLU C 1 286 ? 68.83108 26.58407 13.93859 1.000 36.08224 286 GLU C C 1
ATOM 7163 O O . GLU C 1 286 ? 69.85314 26.82096 14.58653 1.000 37.35732 286 GLU C O 1
ATOM 7169 N N . LYS C 1 287 ? 67.97222 27.54518 13.58554 1.000 35.90516 287 LYS C N 1
ATOM 7170 C CA . LYS C 1 287 ? 68.15546 28.90919 14.06343 1.000 38.45723 287 LYS C CA 1
ATOM 7171 C C . LYS C 1 287 ? 68.06752 28.95432 15.57943 1.000 39.50056 287 LYS C C 1
ATOM 7172 O O . LYS C 1 287 ? 68.86965 29.61924 16.24135 1.000 41.20631 287 LYS C O 1
ATOM 7178 N N . TYR C 1 288 ? 67.09143 28.24252 16.14252 1.000 38.63792 288 TYR C N 1
ATOM 7179 C CA . TYR C 1 288 ? 66.91448 28.21867 17.58853 1.000 39.22816 288 TYR C CA 1
ATOM 7180 C C . TYR C 1 288 ? 68.17142 27.71352 18.28652 1.000 41.57900 288 TYR C C 1
ATOM 7181 O O . TYR C 1 288 ? 68.57955 28.26853 19.30846 1.000 43.79545 288 TYR C O 1
ATOM 7190 N N . GLU C 1 289 ? 68.81224 26.67837 17.73658 1.000 38.67553 289 GLU C N 1
ATOM 7191 C CA . GLU C 1 289 ? 69.98217 26.10024 18.39858 1.000 43.31179 289 GLU C CA 1
ATOM 7192 C C . GLU C 1 289 ? 71.18632 27.03804 18.33747 1.000 44.79475 289 GLU C C 1
ATOM 7193 O O . GLU C 1 289 ? 71.99236 27.08698 19.27443 1.000 41.60104 289 GLU C O 1
ATOM 7199 N N . SER C 1 290 ? 71.33939 27.77093 17.23340 1.000 42.82016 290 SER C N 1
ATOM 7200 C CA . SER C 1 290 ? 72.46854 28.68574 17.11229 1.000 43.14347 290 SER C CA 1
ATOM 7201 C C . SER C 1 290 ? 72.37276 29.82783 18.12020 1.000 40.34295 290 SER C C 1
ATOM 7202 O O . SER C 1 290 ? 73.40186 30.35270 18.55912 1.000 42.16302 290 SER C O 1
ATOM 7205 N N . PHE C 1 291 ? 71.16184 30.24405 18.47621 1.000 37.31817 291 PHE C N 1
ATOM 7206 C CA . PHE C 1 291 ? 71.00303 31.21017 19.55514 1.000 38.41944 291 PHE C CA 1
ATOM 7207 C C . PHE C 1 291 ? 71.15098 30.53925 20.91819 1.000 42.07855 291 PHE C C 1
ATOM 7208 O O . PHE C 1 291 ? 71.83309 31.05721 21.81212 1.000 40.06373 291 PHE C O 1
ATOM 7216 N N . TYR C 1 292 ? 70.51980 29.37636 21.08230 1.000 38.81676 292 TYR C N 1
ATOM 7217 C CA . TYR C 1 292 ? 70.36475 28.78249 22.40136 1.000 39.59080 292 TYR C CA 1
ATOM 7218 C C . TYR C 1 292 ? 71.68668 28.25832 22.93935 1.000 44.19967 292 TYR C C 1
ATOM 7219 O O . TYR C 1 292 ? 71.93674 28.31738 24.14934 1.000 38.08409 292 TYR C O 1
ATOM 7228 N N . ASN C 1 293 ? 72.54857 27.73212 22.06636 1.000 39.03098 293 ASN C N 1
ATOM 7229 C CA . ASN C 1 293 ? 73.79249 27.11995 22.51336 1.000 40.20337 293 ASN C CA 1
ATOM 7230 C C . ASN C 1 293 ? 75.01662 28.00474 22.29125 1.000 37.80009 293 ASN C C 1
ATOM 7231 O O . ASN C 1 293 ? 76.14554 27.51256 22.39224 1.000 39.49470 293 ASN C O 1
ATOM 7236 N N . SER C 1 294 ? 74.82282 29.30075 22.04615 1.000 37.31360 294 SER C N 1
ATOM 7237 C CA . SER C 1 294 ? 75.92396 30.23156 21.84204 1.000 43.57788 294 SER C CA 1
ATOM 7238 C C . SER C 1 294 ? 75.90318 31.36864 22.85895 1.000 42.48319 294 SER C C 1
ATOM 7239 O O . SER C 1 294 ? 74.83927 31.79685 23.31295 1.000 38.11003 294 SER C O 1
ATOM 7242 N N . ASP C 1 295 ? 77.09928 31.90247 23.15486 1.000 45.17406 295 ASP C N 1
ATOM 7243 C CA . ASP C 1 295 ? 77.22749 32.97853 24.14077 1.000 46.71479 295 ASP C CA 1
ATOM 7244 C C . ASP C 1 295 ? 76.60168 34.28259 23.67369 1.000 46.45504 295 ASP C C 1
ATOM 7245 O O . ASP C 1 295 ? 76.42386 35.19369 24.48962 1.000 48.19986 295 ASP C O 1
ATOM 7250 N N . LYS C 1 296 ? 76.30065 34.41254 22.37969 1.000 39.85484 296 LYS C N 1
ATOM 7251 C CA . LYS C 1 296 ? 75.67783 35.63460 21.89262 1.000 43.85502 296 LYS C CA 1
ATOM 7252 C C . LYS C 1 296 ? 74.28088 35.82987 22.46465 1.000 41.34807 296 LYS C C 1
ATOM 7253 O O . LYS C 1 296 ? 73.78607 36.96295 22.48658 1.000 44.96968 296 LYS C O 1
ATOM 7259 N N . LEU C 1 297 ? 73.63673 34.75401 22.92476 1.000 41.15534 297 LEU C N 1
ATOM 7260 C CA . LEU C 1 297 ? 72.35778 34.90127 23.61080 1.000 43.51242 297 LEU C CA 1
ATOM 7261 C C . LEU C 1 297 ? 72.50697 35.79734 24.83672 1.000 40.00488 297 LEU C C 1
ATOM 7262 O O . LEU C 1 297 ? 71.66212 36.66150 25.10068 1.000 37.12497 297 LEU C O 1
ATOM 7267 N N . ASP C 1 298 ? 73.59097 35.62023 25.58770 1.000 41.36718 298 ASP C N 1
ATOM 7268 C CA . ASP C 1 298 ? 73.77414 36.43729 26.78062 1.000 42.47974 298 ASP C CA 1
ATOM 7269 C C . ASP C 1 298 ? 74.06136 37.88722 26.41850 1.000 43.88955 298 ASP C C 1
ATOM 7270 O O . ASP C 1 298 ? 73.58753 38.80335 27.10544 1.000 42.21214 298 ASP C O 1
ATOM 7275 N N . ASP C 1 299 ? 74.80536 38.12201 25.32445 1.000 41.90193 299 ASP C N 1
ATOM 7276 C CA . ASP C 1 299 ? 75.03556 39.49294 24.87833 1.000 37.15802 299 ASP C CA 1
ATOM 7277 C C . ASP C 1 299 ? 73.73366 40.17312 24.47533 1.000 36.18028 299 ASP C C 1
ATOM 7278 O O . ASP C 1 299 ? 73.52286 41.35317 24.77924 1.000 37.64701 299 ASP C O 1
ATOM 7283 N N . ILE C 1 300 ? 72.84952 39.45420 23.78042 1.000 34.70155 300 ILE C N 1
ATOM 7284 C CA . ILE C 1 300 ? 71.60260 40.06437 23.31942 1.000 35.27805 300 ILE C CA 1
ATOM 7285 C C . ILE C 1 300 ? 70.69969 40.40361 24.49742 1.000 35.70925 300 ILE C C 1
ATOM 7286 O O . ILE C 1 300 ? 70.07287 41.46671 24.53736 1.000 38.43607 300 ILE C O 1
ATOM 7291 N N . LEU C 1 301 ? 70.58158 39.48870 25.45650 1.000 35.24935 301 LEU C N 1
ATOM 7292 C CA . LEU C 1 301 ? 69.73767 39.76393 26.61651 1.000 39.11017 301 LEU C CA 1
ATOM 7293 C C . LEU C 1 301 ? 70.30389 40.90890 27.45640 1.000 36.34854 301 LEU C C 1
ATOM 7294 O O . LEU C 1 301 ? 69.53904 41.72507 27.98736 1.000 35.78992 301 LEU C O 1
ATOM 7299 N N . ASP C 1 302 ? 71.63690 40.99870 27.56634 1.000 36.39906 302 ASP C N 1
ATOM 7300 C CA . ASP C 1 302 ? 72.25412 42.16165 28.20623 1.000 40.52767 302 ASP C CA 1
ATOM 7301 C C . ASP C 1 302 ? 71.80930 43.44967 27.52314 1.000 39.73375 302 ASP C C 1
ATOM 7302 O O . ASP C 1 302 ? 71.41348 44.41878 28.18508 1.000 41.28910 302 ASP C O 1
ATOM 7307 N N . GLN C 1 303 ? 71.86525 43.47155 26.19014 1.000 37.45125 303 GLN C N 1
ATOM 7308 C CA . GLN C 1 303 ? 71.44541 44.65256 25.43506 1.000 40.34691 303 GLN C CA 1
ATOM 7309 C C . GLN C 1 303 ? 69.99148 44.99282 25.71809 1.000 37.49999 303 GLN C C 1
ATOM 7310 O O . GLN C 1 303 ? 69.65367 46.14789 25.99101 1.000 41.38567 303 GLN C O 1
ATOM 7316 N N . GLY C 1 304 ? 69.10932 43.99595 25.66720 1.000 38.45938 304 GLY C N 1
ATOM 7317 C CA . GLY C 1 304 ? 67.70837 44.26520 25.93723 1.000 37.36772 304 GLY C CA 1
ATOM 7318 C C . GLY C 1 304 ? 67.48550 44.77935 27.34920 1.000 37.20374 304 GLY C C 1
ATOM 7319 O O . GLY C 1 304 ? 66.65766 45.67150 27.57316 1.000 33.25542 304 GLY C O 1
ATOM 7320 N N . ARG C 1 305 ? 68.22445 44.23031 28.32121 1.000 34.39644 305 ARG C N 1
ATOM 7321 C CA . ARG C 1 305 ? 68.07057 44.67344 29.71018 1.000 36.16116 305 ARG C CA 1
ATOM 7322 C C . ARG C 1 305 ? 68.41082 46.15440 29.85205 1.000 40.24398 305 ARG C C 1
ATOM 7323 O O . ARG C 1 305 ? 67.60496 46.94457 30.36602 1.000 40.15345 305 ARG C O 1
ATOM 7331 N N . ASP C 1 306 ? 69.59186 46.55217 29.36998 1.000 40.69056 306 ASP C N 1
ATOM 7332 C CA . ASP C 1 306 ? 69.99509 47.95811 29.43085 1.000 42.62500 306 ASP C CA 1
ATOM 7333 C C . ASP C 1 306 ? 68.96121 48.86322 28.76582 1.000 39.99478 306 ASP C C 1
ATOM 7334 O O . ASP C 1 306 ? 68.62540 49.92232 29.30275 1.000 41.72175 306 ASP C O 1
ATOM 7339 N N . LYS C 1 307 ? 68.42510 48.45322 27.60987 1.000 38.42545 307 LYS C N 1
ATOM 7340 C CA . LYS C 1 307 ? 67.39621 49.24733 26.93285 1.000 39.62205 307 LYS C CA 1
ATOM 7341 C C . LYS C 1 307 ? 66.14826 49.39960 27.79888 1.000 36.76119 307 LYS C C 1
ATOM 7342 O O . LYS C 1 307 ? 65.66445 50.51570 28.03281 1.000 38.46501 307 LYS C O 1
ATOM 7348 N N . ALA C 1 308 ? 65.61110 48.27172 28.27699 1.000 37.93118 308 ALA C N 1
ATOM 7349 C CA . ALA C 1 308 ? 64.41713 48.29098 29.12803 1.000 39.74257 308 ALA C CA 1
ATOM 7350 C C . ALA C 1 308 ? 64.65031 49.08605 30.41096 1.000 38.17051 308 ALA C C 1
ATOM 7351 O O . ALA C 1 308 ? 63.76345 49.83023 30.86193 1.000 37.25121 308 ALA C O 1
ATOM 7353 N N . HIS C 1 309 ? 65.82331 48.91891 31.02593 1.000 36.24832 309 HIS C N 1
ATOM 7354 C CA . HIS C 1 309 ? 66.12147 49.62896 32.26886 1.000 39.97693 309 HIS C CA 1
ATOM 7355 C C . HIS C 1 309 ? 66.13970 51.13894 32.05374 1.000 44.56624 309 HIS C C 1
ATOM 7356 O O . HIS C 1 309 ? 65.62785 51.89809 32.88670 1.000 43.78664 309 HIS C O 1
ATOM 7363 N N . LYS C 1 310 ? 66.71173 51.58976 30.93869 1.000 42.13610 310 LYS C N 1
ATOM 7364 C CA . LYS C 1 310 ? 66.73495 53.01873 30.64057 1.000 45.05779 310 LYS C CA 1
ATOM 7365 C C . LYS C 1 310 ? 65.32605 53.60996 30.64358 1.000 44.33030 310 LYS C C 1
ATOM 7366 O O . LYS C 1 310 ? 65.07524 54.64205 31.27850 1.000 47.30032 310 LYS C O 1
ATOM 7372 N N . VAL C 1 311 ? 64.38692 52.96005 29.95666 1.000 43.63161 311 VAL C N 1
ATOM 7373 C CA . VAL C 1 311 ? 63.02600 53.48926 29.85667 1.000 42.89120 311 VAL C CA 1
ATOM 7374 C C . VAL C 1 311 ? 62.28002 53.33349 31.18171 1.000 43.77242 311 VAL C C 1
ATOM 7375 O O . VAL C 1 311 ? 61.72620 54.30162 31.71766 1.000 43.87881 311 VAL C O 1
ATOM 7379 N N . SER C 1 312 ? 62.23184 52.10754 31.71981 1.000 41.80911 312 SER C N 1
ATOM 7380 C CA . SER C 1 312 ? 61.46585 51.86876 32.94886 1.000 41.12256 312 SER C CA 1
ATOM 7381 C C . SER C 1 312 ? 61.97103 52.72077 34.10977 1.000 41.19323 312 SER C C 1
ATOM 7382 O O . SER C 1 312 ? 61.17814 53.18096 34.93777 1.000 36.38215 312 SER C O 1
ATOM 7385 N N . PHE C 1 313 ? 63.28607 52.93257 34.19371 1.000 42.92571 313 PHE C N 1
ATOM 7386 C CA . PHE C 1 313 ? 63.83524 53.72957 35.29362 1.000 44.45808 313 PHE C CA 1
ATOM 7387 C C . PHE C 1 313 ? 63.20446 55.11867 35.32554 1.000 45.99998 313 PHE C C 1
ATOM 7388 O O . PHE C 1 313 ? 62.89259 55.63880 36.40251 1.000 39.51305 313 PHE C O 1
ATOM 7396 N N . LYS C 1 314 ? 62.97652 55.71961 34.14850 1.000 42.58738 314 LYS C N 1
ATOM 7397 C CA . LYS C 1 314 ? 62.34973 57.04071 34.10142 1.000 41.95174 314 LYS C CA 1
ATOM 7398 C C . LYS C 1 314 ? 60.89874 56.99198 34.56247 1.000 42.34954 314 LYS C C 1
ATOM 7399 O O . LYS C 1 314 ? 60.44191 57.89511 35.27242 1.000 43.89019 314 LYS C O 1
ATOM 7405 N N . THR C 1 315 ? 60.14555 55.96307 34.15658 1.000 41.33083 315 THR C N 1
ATOM 7406 C CA . THR C 1 315 ? 58.76856 55.85733 34.63264 1.000 41.21274 315 THR C CA 1
ATOM 7407 C C . THR C 1 315 ? 58.71558 55.68446 36.15166 1.000 40.37203 315 THR C C 1
ATOM 7408 O O . THR C 1 315 ? 57.85470 56.27365 36.81464 1.000 37.44067 315 THR C O 1
ATOM 7412 N N . VAL C 1 316 ? 59.62248 54.87636 36.72369 1.000 40.30661 316 VAL C N 1
ATOM 7413 C CA . VAL C 1 316 ? 59.60850 54.67447 38.17671 1.000 44.99822 316 VAL C CA 1
ATOM 7414 C C . VAL C 1 316 ? 59.85374 55.99549 38.89459 1.000 43.49330 316 VAL C C 1
ATOM 7415 O O . VAL C 1 316 ? 59.12583 56.35268 39.82759 1.000 46.68428 316 VAL C O 1
ATOM 7419 N N . LYS C 1 317 ? 60.86284 56.75529 38.44749 1.000 44.62045 317 LYS C N 1
ATOM 7420 C CA . LYS C 1 317 ? 61.21407 57.99829 39.13338 1.000 46.81897 317 LYS C CA 1
ATOM 7421 C C . LYS C 1 317 ? 60.06023 58.99247 39.10135 1.000 45.54649 317 LYS C C 1
ATOM 7422 O O . LYS C 1 317 ? 59.81838 59.70959 40.07830 1.000 43.94592 317 LYS C O 1
ATOM 7428 N N . LYS C 1 318 ? 59.32919 59.03850 37.99337 1.000 45.14373 318 LYS C N 1
ATOM 7429 C CA . LYS C 1 318 ? 58.13032 59.86469 37.93735 1.000 46.90190 318 LYS C CA 1
ATOM 7430 C C . LYS C 1 318 ? 57.05727 59.34494 38.88243 1.000 45.23008 318 LYS C C 1
ATOM 7431 O O . LYS C 1 318 ? 56.34642 60.13110 39.52039 1.000 46.58543 318 LYS C O 1
ATOM 7437 N N . MET C 1 319 ? 56.91007 58.02397 38.96854 1.000 42.61343 319 MET C N 1
ATOM 7438 C CA . MET C 1 319 ? 55.95401 57.45920 39.91462 1.000 48.35725 319 MET C CA 1
ATOM 7439 C C . MET C 1 319 ? 56.34511 57.77625 41.35558 1.000 41.65827 319 MET C C 1
ATOM 7440 O O . MET C 1 319 ? 55.48119 58.05546 42.19459 1.000 39.73420 319 MET C O 1
ATOM 7445 N N . GLU C 1 320 ? 57.64012 57.72607 41.66154 1.000 43.38438 320 GLU C N 1
ATOM 7446 C CA . GLU C 1 320 ? 58.08721 57.95810 43.02950 1.000 45.74406 320 GLU C CA 1
ATOM 7447 C C . GLU C 1 320 ? 57.89346 59.41717 43.42739 1.000 50.94961 320 GLU C C 1
ATOM 7448 O O . GLU C 1 320 ? 57.46654 59.70732 44.55539 1.000 46.87324 320 GLU C O 1
ATOM 7454 N N . LYS C 1 321 ? 58.19757 60.34904 42.51331 1.000 47.92620 321 LYS C N 1
ATOM 7455 C CA . LYS C 1 321 ? 57.91481 61.75711 42.77621 1.000 45.09339 321 LYS C CA 1
ATOM 7456 C C . LYS C 1 321 ? 56.42285 61.96837 42.98225 1.000 45.96608 321 LYS C C 1
ATOM 7457 O O . LYS C 1 321 ? 56.00900 62.72250 43.86920 1.000 47.56692 321 LYS C O 1
ATOM 7463 N N . ALA C 1 322 ? 55.60271 61.27544 42.18933 1.000 47.39460 322 ALA C N 1
ATOM 7464 C CA . ALA C 1 322 ? 54.15373 61.42467 42.27137 1.000 49.62619 322 ALA C CA 1
ATOM 7465 C C . ALA C 1 322 ? 53.58971 60.96487 43.61343 1.000 52.20906 322 ALA C C 1
ATOM 7466 O O . ALA C 1 322 ? 52.58082 61.51507 44.07243 1.000 49.22959 322 ALA C O 1
ATOM 7468 N N . MET C 1 323 ? 54.18657 59.94583 44.24449 1.000 46.44844 323 MET C N 1
ATOM 7469 C CA . MET C 1 323 ? 53.66854 59.46301 45.51955 1.000 49.61968 323 MET C CA 1
ATOM 7470 C C . MET C 1 323 ? 54.44967 59.96898 46.71948 1.000 49.72426 323 MET C C 1
ATOM 7471 O O . MET C 1 323 ? 54.00867 59.75114 47.85151 1.000 51.04012 323 MET C O 1
ATOM 7476 N N . GLY C 1 324 ? 55.60076 60.60078 46.51238 1.000 47.42346 324 GLY C N 1
ATOM 7477 C CA . GLY C 1 324 ? 56.38788 61.09074 47.61632 1.000 48.95475 324 GLY C CA 1
ATOM 7478 C C . GLY C 1 324 ? 57.44275 60.14661 48.14435 1.000 46.18533 324 GLY C C 1
ATOM 7479 O O . GLY C 1 324 ? 57.95283 60.37462 49.24732 1.000 46.55174 324 GLY C O 1
ATOM 7480 N N . LEU C 1 325 ? 57.78855 59.09650 47.40342 1.000 44.21933 325 LEU C N 1
ATOM 7481 C CA . LEU C 1 325 ? 58.90543 58.25035 47.78545 1.000 42.75577 325 LEU C CA 1
ATOM 7482 C C . LEU C 1 325 ? 60.22253 58.94811 47.48134 1.000 42.22173 325 LEU C C 1
ATOM 7483 O O . LEU C 1 325 ? 60.29065 59.88704 46.68127 1.000 46.40266 325 LEU C O 1
ATOM 7488 N N . GLY C 1 326 ? 61.27948 58.46699 48.12734 1.000 33.31428 326 GLY C N 1
ATOM 7489 C CA . GLY C 1 326 ? 62.62454 58.92075 47.83626 1.000 44.16826 326 GLY C CA 1
ATOM 7490 C C . GLY C 1 326 ? 62.87979 60.36575 48.23513 1.000 50.42729 326 GLY C C 1
ATOM 7491 O O . GLY C 1 326 ? 62.27491 60.90292 49.16711 1.000 46.75742 326 GLY C O 1
ATOM 7492 N N . ARG C 1 327 ? 63.82086 60.98854 47.52905 1.000 53.94255 327 ARG C N 1
ATOM 7493 C CA . ARG C 1 327 ? 64.19309 62.39049 47.68692 1.000 58.51403 327 ARG C CA 1
ATOM 7494 C C . ARG C 1 327 ? 64.03016 63.13341 46.36487 1.000 59.89968 327 ARG C C 1
ATOM 7495 O O . ARG C 1 327 ? 63.68703 62.55039 45.33093 1.000 60.08124 327 ARG C O 1
ATOM 7503 N N . LYS C 1 328 ? 64.33537 64.43237 46.40576 1.000 66.31031 328 LYS C N 1
ATOM 7504 C CA . LYS C 1 328 ? 64.17847 65.31230 45.25069 1.000 66.63500 328 LYS C CA 1
ATOM 7505 C C . LYS C 1 328 ? 65.44345 65.37603 44.39364 1.000 75.17307 328 LYS C C 1
ATOM 7506 O O . LYS C 1 328 ? 65.40835 65.05194 43.20067 1.000 75.68336 328 LYS C O 1
ATOM 7512 N N . ARG C 1 329 ? 66.56154 65.80090 44.97856 1.000 77.14082 329 ARG C N 1
ATOM 7513 C CA . ARG C 1 329 ? 67.76155 66.04864 44.17750 1.000 82.84015 329 ARG C CA 1
ATOM 7514 C C . ARG C 1 329 ? 68.98958 66.01351 45.07546 1.000 82.21460 329 ARG C C 1
ATOM 7515 O O . ARG C 1 329 ? 69.14575 66.87856 45.94638 1.000 80.73534 329 ARG C O 1
ATOM 7523 N N . HIS C 1 330 ? 69.87141 65.04035 44.83750 1.000 82.70228 330 HIS C N 1
ATOM 7524 C CA . HIS C 1 330 ? 71.05241 64.81023 45.67447 1.000 76.30268 330 HIS C CA 1
ATOM 7525 C C . HIS C 1 330 ? 72.20954 65.73001 45.27736 1.000 79.87908 330 HIS C C 1
ATOM 7526 O O . HIS C 1 330 ? 72.00070 66.84201 44.78828 1.000 79.51808 330 HIS C O 1
#

Solvent-accessible surface area: 44376 Å² total; per-residue (Å²): 168,60,16,0,4,12,43,11,82,0,45,17,36,9,0,0,10,51,21,4,24,31,3,36,33,7,38,75,1,7,74,83,45,56,0,11,0,0,0,9,24,41,13,0,110,22,71,131,52,81,182,124,92,19,191,101,20,11,76,23,2,0,0,0,14,7,4,13,32,3,41,24,101,108,0,6,1,0,15,0,52,68,1,67,3,0,71,76,0,4,164,5,0,36,71,7,17,48,100,22,32,12,78,137,20,74,38,39,169,57,144,72,73,22,59,52,58,56,3,0,22,31,0,0,4,3,0,0,4,51,0,46,0,3,23,31,23,50,89,52,41,30,20,4,31,8,0,22,62,0,1,59,57,0,30,98,142,78,81,123,20,11,58,82,0,24,26,26,18,14,101,45,20,32,94,10,17,2,3,10,43,28,106,118,159,16,45,82,98,45,99,8,36,89,11,25,0,12,0,50,24,118,18,86,64,0,6,131,15,0,114,25,6,18,12,29,66,91,30,120,8,88,24,33,45,134,106,78,38,10,2,0,2,0,0,10,0,5,18,14,20,44,101,51,78,23,125,67,0,46,65,111,5,143,82,72,25,6,61,110,0,25,30,35,0,4,106,43,0,62,64,31,0,81,101,7,27,125,95,7,86,55,42,46,107,29,128,86,0,70,95,22,8,56,71,1,76,79,62,0,74,130,44,0,93,106,1,2,87,99,0,28,178,18,51,61,91,70,196,200,225,169,60,15,0,3,14,43,10,77,0,39,18,42,5,1,0,12,48,24,8,19,32,5,60,24,6,48,56,1,9,73,86,44,55,0,10,0,0,0,8,24,43,20,0,110,24,81,128,50,86,197,134,111,24,193,110,19,13,74,15,2,0,0,0,14,6,1,8,28,4,42,28,101,111,0,6,1,0,15,0,52,67,1,67,3,0,70,76,0,4,166,4,0,35,68,14,17,49,102,26,24,13,57,143,21,90,29,54,227,51,148,70,71,22,66,57,59,58,4,0,24,29,0,0,4,4,0,0,4,51,0,46,0,3,26,31,26,59,100,45,43,36,18,4,41,10,1,28,64,0,0,64,49,0,26,96,157,83,78,122,26,9,52,79,0,25,32,26,17,14,84,10,21,33,82,10,24,0,2,56,37,18,88,103,59,17,40,87,94,22,152,54,51,112,6,24,0,13,0,49,23,112,13,87,63,0,14,132,15,0,126,44,9,79,38,64,117,96,35,74,11,125,34,56,77,68,153,29,54,8,6,0,2,1,0,11,0,6,18,10,25,51,99,49,82,13,59,70,0,38,64,119,5,89,76,95,23,12,59,99,0,30,33,38,0,4,103,37,0,68,60,25,0,68,95,3,24,122,85,13,85,69,56,48,107,40,89,134,0,73,85,9,8,58,65,2,74,79,68,0,75,121,30,0,98,114,2,2,92,100,0,29,146,28,53,59,91,72,188,184,227,174,66,14,0,3,14,43,8,82,1,72,11,55,5,1,0,11,44,31,2,19,30,2,41,22,5,48,77,4,10,83,93,39,54,0,10,0,0,0,8,21,39,18,10,104,26,98,104,60,77,149,119,86,22,170,109,34,12,80,27,1,0,0,0,18,7,7,8,29,5,42,24,102,99,1,7,1,0,15,0,52,71,1,69,2,0,68,77,0,5,165,4,0,40,72,10,17,51,99,30,30,18,120,178,69,164,68,144,55,70,23,70,67,58,56,3,0,24,32,0,0,3,5,0,0,4,53,0,46,0,5,25,50,41,103,110,40,109,91,20,6,92,12,1,77,75,0,0,60,55,0,22,95,149,77,80,126,21,13,48,88,0,96,62,83,42,28,128,123,16,39,121,8,14,0,2,8,47,22,109,108,132,16,40,78,95,26,95,7,33,84,4,26,0,13,0,42,16,102,32,94,46,0,6,137,14,0,113,30,7,20,14,30,70,88,32,114,6,116,63,36,62,134,102,80,42,8,2,0,2,1,0,13,0,3,20,8,26,48,105,53,68,49,135,76,0,50,66,111,3,148,75,71,25,6,60,102,0,24,29,39,0,3,100,43,0,54,62,37,0,80,102,6,33,131,97,12,80,54,38,40,106,47,122,98,0,65,97,22,8,58,63,1,78,81,66,0,74,139,41,0,97,114,1,0,97,103,0,26,152,16,48,63,90,69,187,177,210,147

InterPro domains:
  IPR001412 Aminoacyl-tRNA synthetase, class I, conserved site [PS00178] (10-19)
  IPR002305 Aminoacyl-tRNA synthetase, class Ic [PF00579] (3-281)
  IPR002306 Tryptophan-tRNA ligase [PR01039] (14-30)
  IPR002306 Tryptophan-tRNA ligase [PR01039] (64-83)
  IPR002306 Tryptophan-tRNA ligase [PR01039] (140-161)
  IPR002306 Tryptophan-tRNA ligase [PR01039] (193-203)
  IPR002306 Tryptophan-tRNA ligase [TIGR00233] (3-325)
  IPR002306 Tryptophan-tRNA ligase [cd00806] (3-280)
  IPR014729 Rossmann-like alpha/beta/alpha sandwich fold [G3DSA:3.40.50.620] (4-324)
  IPR024109 Tryptophan-tRNA ligase, bacterial-type [MF_00140_B] (1-326)
  IPR050203 Tryptophan--tRNA ligase [PTHR43766] (2-325)

Secondary structure (DSSP, 8-state):
--EEEEEE-SSS--BHHHIIIIIHHHHHHTTTSEEEEEE-HHHHTTS---HHHHHHHHHHHHHHHHHTT--TTTSEEEEGGG-THHHHHHHHHHHHS-HHHHHHHHH-----THHHHHHHHHHHHHHTTT-SEE---GGGHHHHHHHHHHHHHHHHHS-S-----EE--SS-----EETTEEEEE--TT-SSGGG--BTTS-HHHHHHHHHHS---SS------TTT-HHHHHHHHHHHHHH---HHHHHHHTTT--HHHHHHHHHHHHHHHHHHHHHHHHHHHTSTHHHHHHHHHHHHHHHHHHHHHHHHHHHHT-S---/--EEEEEE-TTS--BHHHIIIIIHHHHHHTTTSEEEEEE-HHHHTTS---HHHHHHHHHHHHHHHHHHT--TTTSEEEEGGG-THHHHHHHHHHHHS-HHHHHHHH------THHHHHHHHHHHHHHTTT-SEE---GGGHHHHHHHHHHHHHHHHHT-S--PPPEE--SS-----EETTEEEEEP-TT-SSGGG--BTTS-HHHHHHHHHTS---SS------TTT-HHHHHHHHHHHHHH---HHHHHHHTTT--HHHHHHHHHHHHHHHHHHHHHHHHHHHH-THHHHHHHHHHHHHHHHHHHHHHHHHHHHT-S---/--EEEEEE-TT---BHHHIIIIIHHHHHHTTTSEEEEEE-HHHHTTS---HHHHHHHHHHHHHHHHHTT--TTTSEEEEGGGSTHHHHHHHHHHHHS-HHHHHH-----THHHHHHHHHHHHHHTTT-SEE---GGGHHHHHHHHHHHHHHHHHT-S-----EE--TT-----EETTEEEEE--TT-SSGGG--BTTS-HHHHHHHHHTS---SS------TTT-HHHHHHHHHHHHHH---HHHHHHHTTT--HHHHHHHHHHHHHHHHHHHHHHHHHHHTSTHHHHHHHHHHHHHHHHHHHHHHHHHHHHT-S-S--

B-factor: mean 44.07, std 12.31, range [19.78, 90.57]

Sequence (961 aa):
METLFSGIQPSGIPTIGNYIGALKQFVDVQNDYDCYFCIVDQHAITMPQDRLKLRKQTRQLAAIYLASGIDPDKATLFIQSEVPAHVQAGWMLTTIASVGELERMTQYEGIPAGLLTYPPLMAADIVLYNTNIVPVGDDQKQHIELTRNLVDRFNSRYNDVLVKPEIRMPKVGGRVMSLQDPTRKMSKSDDNAKNFISLLDEPNVAAKKIKSAVTDSDGIIKFDRDNKPGITNLISIYAGLTDMPIKDIEAKYEGEGYGKFKGDLAEIVKAFLVEFQEKYESFYNSDKLDDILDQGRDKAHKVSFKTVKKMEKAMGLGRKRMETLFSGIQPSGIPTIGNYIGALKQFVDVQNDYDCYFCIVDQHAITMPQDRLKLRKQTRQLAAIYLASGIDPDKATLFIQSEVPAHVQAGWMLTTIASVGELERMTQYEGIPAGLLTYPPLMAADIVLYNTNIVPVGDDQKQHIELTRNLVDRFNSRYNDVLVKPEIRMPKVGGRVMSLQDPTRKMSKSDDNAKNFISLLDEPNVAAKKIKSAVTDSDGIIKFDRDNKPGITNLISIYAGLTDMPIKDIEAKYEGEGYGKFKGDLAEIVKAFLVEFQEKYESFYNSDKLDDILDQGRDKAHKVSFKTVKKMEKAMGLGRKRMETLFSGIQPSGIPTIGNYIGALKQFVDVQNDYDCYFCIVDQHAITMPQDRLKLRKQTRQLAAIYLASGIDPDKATLFIQSEVPAHVQAGWMLTTIASVGELERMEGIPAGLLTYPPLMAADIVLYNTNIVPVGDDQKQHIELTRNLVDRFNSRYNDVLVKPEIRMPKVGGRVMSLQDPTRKMSKSDDNAKNFISLLDEPNVAAKKIKSAVTDSDGIIKFDRDNKPGITNLISIYAGLTDMPIKDIEAKYEGEGYGKFKGDLAEIVKAFLVEFQEKYESFYNSDKLDDILDQGRDKAHKVSFKTVKKMEKAMGLGRKRH

Organism: Staphylococcus aureus (strain NCTC 8325 / PS 47) (NCBI:txid93061)

Foldseek 3Di:
DAAEEEEAELPFFDFLLCLQFALLLCLVCLQVHAYEYEHELVLNVLDPDDVVSRVLSSLLVLLLSVLSNNDLVSYQYAYDVLACLLVLQLVLLLVVDDQVLLVVLLVLVDRRCSSRSCLSSVLSSAFLQLHAEYADDPSCVSSLVVSQVSQVSLCVPFHHQTHRYDYDDPDGGDFAFFQAGLVHGQDRPDPPNLGTGGLPPQLLVQLVSLVVRDFPPKDAQAQDCPPTSNSNSLLSSVCSQPVQDSVNVNVVQVVHMDVVVSNVSSVSSSVSSVSSVVSSCCLSVDPCVVVSNVSSSVVSNVRSVVSSVVSCVRVVHDDDD/DAAEEEEAELPFFDFLLCLQFALLVCLVCLQVYAYEYEHELVLNVLDDDDDVSSVLSSLLVLLLSVLSRDDLVSYFYAYPVLAVLLVLQLVVLQVPDDQVLLVVLLVLVPRRCSSSRCLSSVLSSAFLQLHAEYADDPSCVSSLVSSQVSQVSLCVVQHNQTHRYYYDDPDGGDFADFQQDLVHGQDRPDPPPLRTGGLPPQLVVVLVSLVPGDFDPKDAQDQDCPPTSNSNSLLSSVCSQPVPDSVVLSVVQVPHMDVVSSNVSSVSSSVSSVSSVVSSVCLSPDPCVVVSNVSSSVVSNVSSVVSSVVSCVSVVHDDDD/DAAEEEEAELPFFDFLQCLQFALLCCLVCLQPHAYEYEDELVLVPLPPDDPVSSVLSSLLVLLLSVLSRDDLVSYQYAYPVLAVLLVLQLVVLLVQDDQVLLVVLVPRRCCNSRVLSSVLSSAFLQLHAEYADDPNCVVSLVSSQVSQVSLCVQQHNQTHRYDYDRDDGGQFAWFQAGLVHGQDRPDPPNLRTGGLPPQLQVVLVSLVPRDFPPKDAQAQDCPPTSNSNNLLSSVCSQPVDDSVVVNVVQVVHMPVVSSNVSSVSSSVSSVSSVVSSCVCSVDPVVVVSNVSSNVVSNVRSVVSSVVSCVRVVHDDDDD

Nearest PDB structures (foldseek):
  1d2r-assembly2_B  TM=9.658E-01  e=1.040E-38  Geobacillus stearothermophilus
  3prh-assembly1_A  TM=9.773E-01  e=1.503E-37  Bacillus subtilis
  3u1v-assembly2_B  TM=9.575E-01  e=1.098E-37  synthetic construct
  8i2l-assembly1_A  TM=9.596E-01  e=2.985E-34  Escherichia coli K-12
  7ev2-assembly1_A-2  TM=8.940E-01  e=2.083E-30  Mycobacterium tuberculosis